Protein AF-A0AAW4N3C2-F1 (afdb_monomer)

Secondary structure (DSSP, 8-state):
-EEEESS-EEEEEEE-S-EEESS--TT--SSEEEE--TT-EEEEEEEEETT--EEETTEEP-GGG--SEEES--BTGGGEEEE-HHHHHTTHHHHHHHHT--SS--EE--TTT-SS-EET-S---EEES-EEEETTS-EEES-EEESSPPSSPPPEEEE--SSPEEE--B---SSS-EE--EEE-TTT--EESSTT--SB-S-SEEE------B-TTSBBTTT-PBPPBP-SEEEEE------S-TTSGGGSEEEEEE-SSSEEEEEEEE-TT--EEEEEESSTT-SS-SEEE--TT-SS-EEEEEE-TT-EEEEEEEETTSPPPSS-EEEEEEETTB-SPPPTT-B--SSSSS-EEE-SHHHHHHHHHHHHTT-TT--EEE-TT-SEEEGGGT-B--BTTTTBPPBPPPPB--SSS-B-SEEEEEEEEEE--EEEESSSEESSEEEE-S-EEEEEEEES-EEEESSSEE-SSEEEESS-EEEEEEE-TT-EEE-SSEEESSEEEESSEEES-EE-SEEEESSEEESSEEEE--TT-EEES-EE-S-EEESSSEEESSEEEEEEEEEEEES-EE-S-EEESSEEESSEEEEEEEEEEEEEE-S-EEESS--S-EESSEEEE--TT-EEEEEEEEETT--EEETTEE--GGG--SEEES--B--TT--HHHHEEEE-HHHHHSSHHHHHHTTS-SSSS---B---SSTT--SS-BS---TT---EEEEEEBTTS-EEEEES-S-TTS-B--GGGEEEEEEEETTTTEEEEEESSTTSTTEEEESSTTS-SEEEE-TTS-EEEEEEEEETT--------EEEEEEEEEEEPPTT--SEEEE--SS-EEGGGEETEEEEEE--SPPP---SS-S-HHHHHTTSPP-SEE-TT--EEEEEPSTTS-SEEEEEEEEEEE-THHHHS------EE--TTS-S--EES----TT--TT-----S---TTEEEE-TTS-EEEE---

Mean predicted aligned error: 18.91 Å

Solvent-accessible surface area (backbone atoms only — not comparable to full-atom values): 49976 Å² total; per-residue (Å²): 112,46,66,72,38,65,60,55,76,48,63,52,43,79,37,70,61,64,40,79,40,86,53,96,55,73,38,57,29,50,41,29,8,32,36,74,34,66,84,12,37,48,43,55,42,39,38,32,38,62,79,40,52,39,26,48,57,87,42,74,47,60,74,89,69,54,32,55,54,25,31,62,54,48,44,58,59,72,37,56,43,73,34,47,68,67,44,32,30,51,29,54,53,18,33,52,46,46,75,39,57,72,79,93,66,43,44,5,31,48,69,94,75,37,68,44,60,33,84,70,41,89,38,49,38,34,42,40,43,44,35,36,34,37,66,86,69,50,78,45,72,86,34,48,55,33,71,64,82,55,97,61,71,34,55,79,46,80,42,71,56,96,60,54,47,78,43,70,63,38,78,43,41,44,58,40,64,12,31,61,57,36,20,27,31,67,72,65,65,51,37,9,71,37,85,85,64,82,42,65,48,94,67,73,72,79,32,68,24,64,21,60,48,69,47,99,81,48,24,18,74,84,79,63,51,62,60,49,76,56,58,58,18,79,33,82,41,73,35,56,29,33,63,45,55,89,78,41,75,45,24,33,47,60,32,33,40,65,31,90,49,68,40,40,39,33,42,31,50,45,52,90,87,42,50,25,34,32,37,33,22,73,43,100,80,50,86,58,66,77,44,67,25,55,38,100,88,46,44,40,12,55,41,73,46,83,45,50,53,74,43,56,35,34,39,28,38,25,33,70,90,23,49,56,52,91,63,79,26,31,41,38,25,24,50,64,84,37,44,58,85,72,61,92,89,50,49,64,68,28,35,88,92,38,31,27,38,34,72,43,39,67,47,49,52,50,50,32,52,47,21,56,66,75,38,24,60,45,11,33,29,41,36,91,94,45,66,62,30,59,22,63,89,65,11,33,73,61,35,82,92,78,71,40,72,63,34,53,48,75,41,28,14,35,95,90,24,38,28,31,18,40,41,35,31,72,71,20,34,41,26,40,42,24,33,68,41,76,60,55,40,39,24,58,22,9,19,32,21,71,22,36,42,31,26,33,32,35,36,44,28,39,37,38,31,64,17,53,20,22,12,54,51,21,0,32,28,65,42,20,42,39,32,41,37,36,38,32,71,68,15,35,32,39,28,34,38,21,14,8,29,39,23,1,28,37,37,28,38,39,32,47,30,38,20,27,21,36,22,36,21,30,38,19,16,7,17,40,26,1,31,36,51,16,54,76,31,37,42,30,44,29,37,14,56,16,43,27,37,20,73,36,48,18,16,8,19,37,28,0,33,34,57,10,79,63,16,36,45,29,50,28,37,14,56,18,40,32,37,13,25,46,17,20,10,22,35,29,0,29,27,45,29,43,31,44,30,22,30,39,21,61,23,36,34,35,22,64,34,90,48,70,20,42,11,52,36,28,0,28,36,74,34,74,84,12,34,42,45,70,29,41,36,28,42,62,80,50,52,44,25,43,48,89,39,74,49,59,74,93,67,57,36,53,54,26,36,63,58,70,40,56,54,93,96,50,53,65,80,76,29,48,40,74,34,48,71,65,44,35,34,46,34,56,52,22,24,44,47,44,71,68,46,76,71,82,90,72,58,45,14,34,35,67,69,53,102,78,40,35,72,42,59,39,67,67,87,54,93,68,15,52,35,29,79,52,66,36,40,37,40,74,72,48,74,38,59,40,35,51,58,88,56,62,81,56,71,43,80,39,68,92,25,42,37,89,61,40,44,77,37,79,88,77,26,31,19,37,23,34,36,72,28,78,91,40,91,59,33,40,40,14,50,29,73,85,46,78,45,53,31,44,79,46,97,85,76,49,35,36,26,67,69,45,83,40,38,37,86,52,79,85,88,38,78,24,46,36,30,26,47,40,32,34,38,41,40,83,52,63,92,87,69,71,57,65,49,80,50,65,45,93,47,66,37,46,45,85,43,28,44,42,48,68,45,43,31,64,53,68,87,55,71,61,79,84,88,71,100,64,98,49,69,69,63,55,61,72,69,47,66,75,48,61,69,42,56,47,68,46,40,24,46,31,32,45,46,65,95,90,72,58,68,40,42,35,38,52,45,64,64,45,77,44,49,44,64,66,74,77,55,65,81,88,74,59,46,44,48,67,74,93,80,82,77,77,76,87,49,70,73,60,82,79,72,91,77,71,67,65,69,69,91,77,82,81,58,92,69,55,76,72,38,76,45,76,44,99,86,68,49,74,45,68,42,66,92,124

Sequence (978 aa):
LIGNAQSCNLNNVLGTGNVTATSDTERAGLLVGHINNSSSTASGILAYNSSAKLTINGTEQTGDAVKAIGYGSLTSAEKIMAFTEEQLKSGLVANQLQKNISGSAKWGQKLNTNDYPLLGSADEVYLDGNVTMTCLGELEGTGTFTNTKPAKEGTFTFKHGDSPKHHKFVAATCTTDGNIEYWECNLCHKSFSNEQMTQMVSSLVVLSATGHEYDENDKCTKCLQEIPFLKLGNNAITIEKVFGDRNEISGYNLYKYTAPEDGTLEVRANSNGKDTYGTLWESRTAEYYLTYNDNINGIDFKITYTVTKGTTYYIGAREYNGNAIEGEVKLNVKLNGIDYELPAGMIGKGTEAEPFVLKTAEHLAWFRDYVNDNHPSTCTKIADDVEEIDMSTVCHKADTEKQVTELSWTPIGNSDNMYQGTFDGNGKTISNLYINATSGDAGFFGYAGNGSIKNITFDNAKVNSTGNNTGILAGYDGYCIIENIKTLEKCSVEGIENVGGIAGSTIGNIINCENHAMVMGASCVGGIVGYYDGSYRSITSCANYGFVTGSAANVGGMVGYFIASPGTIQNCANYGDITGTSNVGNLIGNAQSCNLNNVLGTGNVTATSDTERAGLLVGHINNSSSTASGILAYNSSLKLTINKTEQTDDAVKAIGLGSLNYPDGKNEADVIKAFTAEQLKSGEVAYLLNGSTSEGKLAWYQKLLVTDADAYPVLVAAEGNTVYNGSFRYCDGTTSSYSNSSSDSELIHVASATITSPVFDSANHIYHMGCSNESCPEHKYAADADGTLKATKSTDGKFYVEKLA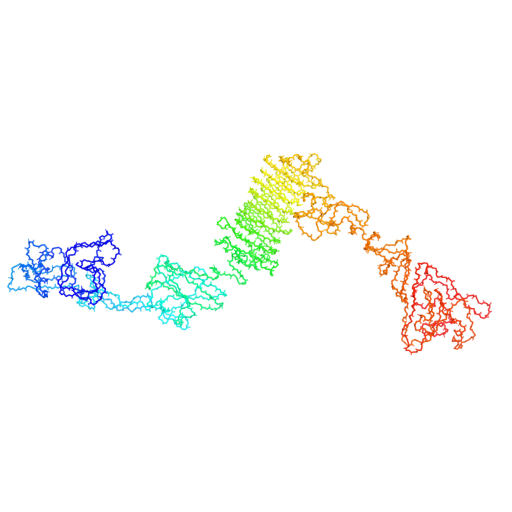LTDASAINTQAKFTVKDLQYSRQLKEGQTGYVTLCLPFDINAADVAGAEKCYPVGDMMIHMPTADANVLKFVLMLDEQSDIQAGTPMIVKLGAEGTAQKLVATAQNVEYNANFFAAPAIKSLTLRDWDGKSGMMPICHDLASAIIGGVYTATTLGTGSYSLREDGTFGIYENV

Radius of gyration: 58.39 Å; Cα contacts (8 Å, |Δi|>4): 2754; chains: 1; bounding box: 116×116×165 Å

Organism: NCBI:txid165179

pLDDT: mean 82.6, std 16.49, range [27.7, 98.88]

Foldseek 3Di:
DEEEDQAEEAELDEFEEAAEAQAPALQDARQGRYYNDQAHAYAQAAEYEPPHWYHYNNRTDDDPSHHNGRYHDHAPPVRYDYAYLVCQQQCVSQQRSQVRDDPDWHWADDHPPDSGIDIPDPQHKFKAAEWEAEPVRDIDTDIGIDSDDDPDTYDYHYHFAPDWDWDDWDAAAQFGFTFHTWTAGPPNRFIAPDPRRPHTDPDRTDGPRAAFDADPQQAGPGPRDHAEEDAQFKDWDWAGFADDDPFALSLFRKHKYAAQAWFKKKKKKDQPPFQKKKFKCQDSPDNGTPDIFSDPPDRMGMDIDTDHHGGMMMMGMHGPVRHTRPDIMIIRIDGNNGRHDQPPPWFFDQDPVTAIEDAELVNLVVQLVVLVVQVQAGGHEYDPPHQEYENVVQADDDDVVVRRHGHADDARAFPVRARAYEYHPVLHEYEDHHHDEEEAFDENHRHHANHEYENYEYELHEHAYAYAAWEHHYREYHEYEAYHYEYDQNHEIEYEHQKEPHISEYLYEHYQYEANYAIEYEHFKEPHIRYYANAVYEHELYEYPHAIEYNDDATEPHTREAEYDEYEYALYEYQHAYEYEEQKEPHTSEYQAYEYALYEGEYAIAHQAQYLQHADHTRYYNDAAHAYDQAAEYEPPHFHHHNNRTDDDPSHHNGSYYDHDYPPPDDPPNHYDYDYLVCQQQCVSLCSSQVNDLDDDGQWWWARADPPGDSGIHRDDDPLTRKDAEFAAELVRDTGRIGSDPDNPDHDYHVVQFFCWWDQDPVLQWTWGGGVHPPDPRIWTAQARRRPQGWDQDPVSAIEGAEDEAEQQDDDQGSHKHWYAKYKYKYFADQPDAFKDKDAALAKFFQVQWFQFPAKFFDAQDEDDDDDDDDVPVVVSVPGDGDRIDGHLTMIMTGGDDHPRDSMTMGMDGGTIDHNVSPVCRPDGWHWYDDDPVPDDIDTQDDDPVPDRGRDDDSPDPDDQQDWDQDPSRDIDTDHDD

Nearest PDB structures (foldseek):
  1nqj-assembly2_B  TM=6.848E-01  e=1.335E-03  Hathewaya histolytica
  3afg-assembly2_B  TM=7.387E-01  e=7.933E-03  Thermococcus kodakarensis
  3afg-assembly1_A  TM=6.945E-01  e=1.003E-02  Thermococcus kodakarensis
  3ziw-assembly2_F  TM=4.835E-01  e=4.715E-02  Clostridium perfringens
  1c28-assembly1_A  TM=4.386E-01  e=4.293E-02  Mus musculus

Structure (mmCIF, N/CA/C/O backbone):
data_AF-A0AAW4N3C2-F1
#
_entry.id   AF-A0AAW4N3C2-F1
#
loop_
_atom_site.group_PDB
_atom_site.id
_atom_site.type_symbol
_atom_site.label_atom_id
_atom_site.label_alt_id
_atom_site.label_comp_id
_atom_site.label_asym_id
_atom_site.label_entity_id
_atom_site.label_seq_id
_atom_site.pdbx_PDB_ins_code
_atom_site.Cartn_x
_atom_site.Cartn_y
_atom_site.Cartn_z
_atom_site.occupancy
_atom_site.B_iso_or_equiv
_atom_site.auth_seq_id
_atom_site.auth_comp_id
_atom_site.auth_asym_id
_atom_site.auth_atom_id
_atom_site.pdbx_PDB_model_num
ATOM 1 N N . LEU A 1 1 ? 28.150 21.526 -71.609 1.00 74.88 1 LEU A N 1
ATOM 2 C CA . LEU A 1 1 ? 27.573 21.341 -72.969 1.00 74.88 1 LEU A CA 1
ATOM 3 C C . LEU A 1 1 ? 26.177 20.715 -72.940 1.00 74.88 1 LEU A C 1
ATOM 5 O O . LEU A 1 1 ? 25.317 21.199 -73.662 1.00 74.88 1 LEU A O 1
ATOM 9 N N . ILE A 1 2 ? 25.928 19.670 -72.141 1.00 82.12 2 ILE A N 1
ATOM 10 C CA . ILE A 1 2 ? 24.613 19.002 -72.040 1.00 82.12 2 ILE A CA 1
ATOM 11 C C . ILE A 1 2 ? 24.193 18.912 -70.565 1.00 82.12 2 ILE A C 1
ATOM 13 O O . ILE A 1 2 ? 25.006 18.528 -69.734 1.00 82.12 2 ILE A O 1
ATOM 17 N N . GLY A 1 3 ? 22.942 19.247 -70.229 1.00 80.06 3 GLY A N 1
ATOM 18 C CA . GLY A 1 3 ? 22.426 19.146 -68.853 1.00 80.06 3 GLY A CA 1
ATOM 19 C C . GLY A 1 3 ? 21.995 17.726 -68.463 1.00 80.06 3 GLY A C 1
ATOM 20 O O . GLY A 1 3 ? 22.483 17.174 -67.484 1.00 80.06 3 GLY A O 1
ATOM 21 N N . ASN A 1 4 ? 21.112 17.110 -69.252 1.00 82.31 4 ASN A N 1
ATOM 22 C CA . ASN A 1 4 ? 20.618 15.746 -69.046 1.00 82.31 4 ASN A CA 1
ATOM 23 C C . ASN A 1 4 ? 20.398 15.066 -70.404 1.00 82.31 4 ASN A C 1
ATOM 25 O O . ASN A 1 4 ? 19.809 15.673 -71.300 1.00 82.31 4 ASN A O 1
ATOM 29 N N . ALA A 1 5 ? 20.847 13.823 -70.552 1.00 77.81 5 ALA A N 1
ATOM 30 C CA . ALA A 1 5 ? 20.635 13.001 -71.734 1.00 77.81 5 ALA A CA 1
ATOM 31 C C . ALA A 1 5 ? 20.247 11.569 -71.346 1.00 77.81 5 ALA A C 1
ATOM 33 O O . ALA A 1 5 ? 20.848 10.947 -70.473 1.00 77.81 5 ALA A O 1
ATOM 34 N N . GLN A 1 6 ? 19.261 11.000 -72.043 1.00 78.19 6 GLN A N 1
ATOM 35 C CA . GLN A 1 6 ? 18.956 9.577 -71.894 1.00 78.19 6 GLN A CA 1
ATOM 36 C C . GLN A 1 6 ? 20.060 8.709 -72.519 1.00 78.19 6 GLN A C 1
ATOM 38 O O . GLN A 1 6 ? 20.472 7.723 -71.923 1.00 78.19 6 GLN A O 1
ATOM 43 N N . SER A 1 7 ? 20.562 9.110 -73.690 1.00 78.81 7 SER A N 1
ATOM 44 C CA . SER A 1 7 ? 21.777 8.591 -74.329 1.00 78.81 7 SER A CA 1
ATOM 45 C C . SER A 1 7 ? 22.442 9.715 -75.129 1.00 78.81 7 SER A C 1
ATOM 47 O O . SER A 1 7 ? 21.744 10.608 -75.618 1.00 78.81 7 SER A O 1
ATOM 49 N N . CYS A 1 8 ? 23.770 9.710 -75.257 1.00 77.62 8 CYS A N 1
ATOM 50 C CA . CYS A 1 8 ? 24.480 10.707 -76.063 1.00 77.62 8 CYS A CA 1
ATOM 51 C C . CYS A 1 8 ? 25.712 10.136 -76.774 1.00 77.62 8 CYS A C 1
ATOM 53 O O . CYS A 1 8 ? 26.400 9.270 -76.241 1.00 77.62 8 CYS A O 1
ATOM 55 N N . ASN A 1 9 ? 26.014 10.672 -77.960 1.00 82.69 9 ASN A N 1
ATOM 56 C CA . ASN A 1 9 ? 27.242 10.385 -78.700 1.00 82.69 9 ASN A CA 1
ATOM 57 C C . ASN A 1 9 ? 28.040 11.681 -78.848 1.00 82.69 9 ASN A C 1
ATOM 59 O O . ASN A 1 9 ? 27.645 12.567 -79.609 1.00 82.69 9 ASN A O 1
ATOM 63 N N . LEU A 1 10 ? 29.125 11.816 -78.088 1.00 83.31 10 LEU A N 1
ATOM 64 C CA . LEU A 1 10 ? 29.976 13.004 -78.117 1.00 83.31 10 LEU A CA 1
ATOM 65 C C . LEU A 1 10 ? 31.163 12.782 -79.036 1.00 83.31 10 LEU A C 1
ATOM 67 O O . LEU A 1 10 ? 31.856 11.772 -78.936 1.00 83.31 10 LEU A O 1
ATOM 71 N N . ASN A 1 11 ? 31.412 13.749 -79.912 1.00 84.06 11 ASN A N 1
ATOM 72 C CA . ASN A 1 11 ? 32.443 13.616 -80.918 1.00 84.06 11 ASN A CA 1
ATOM 73 C C . ASN A 1 11 ? 33.230 14.911 -81.105 1.00 84.06 11 ASN A C 1
ATOM 75 O O . ASN A 1 11 ? 32.662 15.909 -81.544 1.00 84.06 11 ASN A O 1
ATOM 79 N N . ASN A 1 12 ? 34.523 14.870 -80.781 1.00 83.19 12 ASN A N 1
ATOM 80 C CA . ASN A 1 12 ? 35.474 15.956 -81.022 1.00 83.19 12 ASN A CA 1
ATOM 81 C C . ASN A 1 12 ? 35.006 17.335 -80.487 1.00 83.19 12 ASN A C 1
ATOM 83 O O . ASN A 1 12 ? 34.859 18.298 -81.245 1.00 83.19 12 ASN A O 1
ATOM 87 N N . VAL A 1 13 ? 34.702 17.404 -79.184 1.00 86.50 13 VAL A N 1
ATOM 88 C CA . VAL A 1 13 ? 34.060 18.553 -78.509 1.00 86.50 13 VAL A CA 1
ATOM 89 C C . VAL A 1 13 ? 35.042 19.325 -77.627 1.00 86.50 13 VAL A C 1
ATOM 91 O O . VAL A 1 13 ? 35.991 18.749 -77.101 1.00 86.50 13 VAL A O 1
ATOM 94 N N . LEU A 1 14 ? 34.773 20.617 -77.412 1.00 87.56 14 LEU A N 1
ATOM 95 C CA . LEU A 1 14 ? 35.530 21.489 -76.509 1.00 87.56 14 LEU A CA 1
ATOM 96 C C . LEU A 1 14 ? 34.583 22.234 -75.552 1.00 87.56 14 LEU A C 1
ATOM 98 O O . LEU A 1 14 ? 33.640 22.883 -76.004 1.00 87.56 14 LEU A O 1
ATOM 102 N N . GLY A 1 15 ? 34.845 22.172 -74.243 1.00 88.25 15 GLY A N 1
ATOM 103 C CA . GLY A 1 15 ? 34.149 22.955 -73.215 1.00 88.25 15 GLY A CA 1
ATOM 104 C C . GLY A 1 15 ? 35.097 23.850 -72.413 1.00 88.25 15 GLY A C 1
ATOM 105 O O . GLY A 1 15 ? 35.961 23.351 -71.703 1.00 88.25 15 GLY A O 1
ATOM 106 N N . THR A 1 16 ? 34.940 25.172 -72.493 1.00 86.50 16 THR A N 1
ATOM 107 C CA . THR A 1 16 ? 35.855 26.134 -71.838 1.00 86.50 16 THR A CA 1
ATOM 108 C C . THR A 1 16 ? 35.230 26.947 -70.702 1.00 86.50 16 THR A C 1
ATOM 110 O O . THR A 1 16 ? 35.956 27.650 -70.003 1.00 86.50 16 THR A O 1
ATOM 113 N N . GLY A 1 17 ? 33.908 26.877 -70.517 1.00 85.38 17 GLY A N 1
ATOM 114 C CA . GLY A 1 17 ? 33.167 27.711 -69.565 1.00 85.38 17 GLY A CA 1
ATOM 115 C C . GLY A 1 17 ? 32.932 27.069 -68.195 1.00 85.38 17 GLY A C 1
ATOM 116 O O . GLY A 1 17 ? 32.919 25.846 -68.064 1.00 85.38 17 GLY A O 1
ATOM 117 N N . ASN A 1 18 ? 32.682 27.918 -67.194 1.00 88.69 18 ASN A N 1
ATOM 118 C CA . ASN A 1 18 ? 32.283 27.518 -65.841 1.00 88.69 18 ASN A CA 1
ATOM 119 C C . ASN A 1 18 ? 30.848 26.957 -65.821 1.00 88.69 18 ASN A C 1
ATOM 121 O O . ASN A 1 18 ? 30.001 27.377 -66.614 1.00 88.69 18 ASN A O 1
ATOM 125 N N . VAL A 1 19 ? 30.554 26.056 -64.880 1.00 88.00 19 VAL A N 1
ATOM 126 C CA . VAL A 1 19 ? 29.228 25.447 -64.685 1.00 88.00 19 VAL A CA 1
ATOM 127 C C . VAL A 1 19 ? 28.769 25.652 -63.243 1.00 88.00 19 VAL A C 1
ATOM 129 O O . VAL A 1 19 ? 29.492 25.312 -62.312 1.00 88.00 19 VAL A O 1
ATOM 132 N N . THR A 1 20 ? 27.549 26.159 -63.048 1.00 86.75 20 THR A N 1
ATOM 133 C CA . THR A 1 20 ? 26.935 26.335 -61.721 1.00 86.75 20 THR A CA 1
ATOM 134 C C . THR A 1 20 ? 25.623 25.552 -61.632 1.00 86.75 20 THR A C 1
ATOM 136 O O . THR A 1 20 ? 24.720 25.776 -62.436 1.00 86.75 20 THR A O 1
ATOM 139 N N . ALA A 1 21 ? 25.501 24.660 -60.648 1.00 82.94 21 ALA A N 1
ATOM 140 C CA . ALA A 1 21 ? 24.284 23.925 -60.308 1.00 82.94 21 ALA A CA 1
ATOM 141 C C . ALA A 1 21 ? 23.701 24.433 -58.979 1.00 82.94 21 ALA A C 1
ATOM 143 O O . ALA A 1 21 ? 24.424 24.610 -58.001 1.00 82.94 21 ALA A O 1
ATOM 144 N N . THR A 1 22 ? 22.387 24.656 -58.927 1.00 80.06 22 THR A N 1
ATOM 145 C CA . THR A 1 22 ? 21.691 25.276 -57.781 1.00 80.06 22 THR A CA 1
ATOM 146 C C . THR A 1 22 ? 21.060 24.273 -56.806 1.00 80.06 22 THR A C 1
ATOM 148 O O . THR A 1 22 ? 20.316 24.683 -55.925 1.00 80.06 22 THR A O 1
ATOM 151 N N . SER A 1 23 ? 21.301 22.969 -56.968 1.00 71.44 23 SER A N 1
ATOM 152 C CA . SER A 1 23 ? 20.765 21.908 -56.097 1.00 71.44 23 SER A CA 1
ATOM 153 C C . SER A 1 23 ? 21.796 20.800 -55.898 1.00 71.44 23 SER A C 1
ATOM 155 O O . SER A 1 23 ? 22.658 20.611 -56.762 1.00 71.44 23 SER A O 1
ATOM 157 N N . ASP A 1 24 ? 21.697 20.091 -54.774 1.00 62.66 24 ASP A N 1
ATOM 158 C CA . ASP A 1 24 ? 22.685 19.122 -54.294 1.00 62.66 24 ASP A CA 1
ATOM 159 C C . ASP A 1 24 ? 22.583 17.788 -55.049 1.00 62.66 24 ASP A C 1
ATOM 161 O O . ASP A 1 24 ? 22.022 16.802 -54.578 1.00 62.66 24 ASP A O 1
ATOM 165 N N . THR A 1 25 ? 23.038 17.779 -56.301 1.00 62.56 25 THR A N 1
ATOM 166 C CA . THR A 1 25 ? 23.010 16.573 -57.130 1.00 62.56 25 THR A CA 1
ATOM 167 C C . THR A 1 25 ? 24.411 16.230 -57.601 1.00 62.56 25 THR A C 1
ATOM 169 O O . THR A 1 25 ? 25.099 17.061 -58.192 1.00 62.56 25 THR A O 1
ATOM 172 N N . GLU A 1 26 ? 24.782 14.955 -57.472 1.00 63.84 26 GLU A N 1
ATOM 173 C CA . GLU A 1 26 ? 25.969 14.345 -58.097 1.00 63.84 26 GLU A CA 1
ATOM 174 C C . GLU A 1 26 ? 25.946 14.406 -59.641 1.00 63.84 26 GLU A C 1
ATOM 176 O O . GLU A 1 26 ? 26.788 13.826 -60.314 1.00 63.84 26 GLU A O 1
ATOM 181 N N . ARG A 1 27 ? 24.962 15.097 -60.225 1.00 75.31 27 ARG A N 1
ATOM 182 C CA . ARG A 1 27 ? 24.611 15.122 -61.644 1.00 75.31 27 ARG A CA 1
ATOM 183 C C . ARG A 1 27 ? 25.158 16.347 -62.381 1.00 75.31 27 ARG A C 1
ATOM 185 O O . ARG A 1 27 ? 24.713 16.624 -63.489 1.00 75.31 27 ARG A O 1
ATOM 192 N N . ALA A 1 28 ? 26.070 17.116 -61.789 1.00 81.62 28 ALA A N 1
ATOM 193 C CA . ALA A 1 28 ? 26.671 18.292 -62.422 1.00 81.62 28 ALA A CA 1
ATOM 194 C C . ALA A 1 28 ? 28.065 17.972 -62.988 1.00 81.62 28 ALA A C 1
ATOM 196 O O . ALA A 1 28 ? 28.879 17.351 -62.311 1.00 81.62 28 ALA A O 1
ATOM 197 N N . GLY A 1 29 ? 28.359 18.420 -64.214 1.00 85.44 29 GLY A N 1
ATOM 198 C CA . GLY A 1 29 ? 29.667 18.221 -64.848 1.00 85.44 29 GLY A CA 1
ATOM 199 C C . GLY A 1 29 ? 29.990 19.267 -65.918 1.00 85.44 29 GLY A C 1
ATOM 200 O O . GLY A 1 29 ? 29.093 19.911 -66.466 1.00 85.44 29 GLY A O 1
ATOM 201 N N . LEU A 1 30 ? 31.284 19.451 -66.207 1.00 85.44 30 LEU A N 1
ATOM 202 C CA . LEU A 1 30 ? 31.798 20.504 -67.100 1.00 85.44 30 LEU A CA 1
ATOM 203 C C . LEU A 1 30 ? 31.408 20.295 -68.577 1.00 85.44 30 LEU A C 1
ATOM 205 O O . LEU A 1 30 ? 31.076 21.246 -69.292 1.00 85.44 30 LEU A O 1
ATOM 209 N N . LEU A 1 31 ? 31.396 19.047 -69.050 1.00 85.69 31 LEU A N 1
ATOM 210 C CA . LEU A 1 31 ? 30.941 18.688 -70.394 1.00 85.69 31 LEU A CA 1
ATOM 211 C C . LEU A 1 31 ? 29.475 18.240 -70.369 1.00 85.69 31 LEU A C 1
ATOM 213 O O . LEU A 1 31 ? 28.655 18.805 -71.105 1.00 85.69 31 LEU A O 1
ATOM 217 N N . VAL A 1 32 ? 29.125 17.285 -69.503 1.00 85.75 32 VAL A N 1
ATOM 218 C CA . VAL A 1 32 ? 27.766 16.729 -69.378 1.00 85.75 32 VAL A CA 1
ATOM 219 C C . VAL A 1 32 ? 27.347 16.627 -67.914 1.00 85.75 32 VAL A C 1
ATOM 221 O O . VAL A 1 32 ? 28.137 16.209 -67.076 1.00 85.75 32 VAL A O 1
ATOM 224 N N . GLY A 1 33 ? 26.095 16.966 -67.609 1.00 84.00 33 GLY A N 1
ATOM 225 C CA . GLY A 1 33 ? 25.512 16.754 -66.286 1.00 84.00 33 GLY A CA 1
ATOM 226 C C . GLY A 1 33 ? 25.154 15.287 -66.026 1.00 84.00 33 GLY A C 1
ATOM 227 O O . GLY A 1 33 ? 25.848 14.601 -65.281 1.00 84.00 33 GLY A O 1
ATOM 228 N N . HIS A 1 34 ? 24.083 14.792 -66.651 1.00 82.75 34 HIS A N 1
ATOM 229 C CA . HIS A 1 34 ? 23.527 13.461 -66.381 1.00 82.75 34 HIS A CA 1
ATOM 230 C C . HIS A 1 34 ? 23.339 12.615 -67.649 1.00 82.75 34 HIS A C 1
ATOM 232 O O . HIS A 1 34 ? 22.788 13.108 -68.635 1.00 82.75 34 HIS A O 1
ATOM 238 N N . ILE A 1 35 ? 23.751 11.344 -67.602 1.00 79.88 35 ILE A N 1
ATOM 239 C CA . ILE A 1 35 ? 23.558 10.329 -68.647 1.00 79.88 35 ILE A CA 1
ATOM 240 C C . ILE A 1 35 ? 22.904 9.084 -68.027 1.00 79.88 35 ILE A C 1
ATOM 242 O O . ILE A 1 35 ? 23.483 8.470 -67.136 1.00 79.88 35 ILE A O 1
ATOM 246 N N . ASN A 1 36 ? 21.724 8.683 -68.514 1.00 73.00 36 ASN A N 1
ATOM 247 C CA . ASN A 1 36 ? 21.018 7.496 -67.995 1.00 73.00 36 ASN A CA 1
ATOM 248 C C . ASN A 1 36 ? 21.525 6.166 -68.572 1.00 73.00 36 ASN A C 1
ATOM 250 O O . ASN A 1 36 ? 21.589 5.170 -67.859 1.00 73.00 36 ASN A O 1
ATOM 254 N N . ASN A 1 37 ? 21.821 6.116 -69.873 1.00 72.00 37 ASN A N 1
ATOM 255 C CA . ASN A 1 37 ? 22.198 4.880 -70.554 1.00 72.00 37 ASN A CA 1
ATOM 256 C C . ASN A 1 37 ? 23.724 4.753 -70.673 1.00 72.00 37 ASN A C 1
ATOM 258 O O . ASN A 1 37 ? 24.373 5.585 -71.318 1.00 72.00 37 ASN A O 1
ATOM 262 N N . SER A 1 38 ? 24.270 3.671 -70.114 1.00 64.50 38 SER A N 1
ATOM 263 C CA . SER A 1 38 ? 25.695 3.319 -70.150 1.00 64.50 38 SER A CA 1
ATOM 264 C C . SER A 1 38 ? 26.225 2.993 -71.553 1.00 64.50 38 SER A C 1
ATOM 266 O O . SER A 1 38 ? 27.436 2.942 -71.747 1.00 64.50 38 SER A O 1
ATOM 268 N N . SER A 1 39 ? 25.352 2.828 -72.556 1.00 70.81 39 SER A N 1
ATOM 269 C CA . SER A 1 39 ? 25.741 2.622 -73.959 1.00 70.81 39 SER A CA 1
ATOM 270 C C . SER A 1 39 ? 26.078 3.916 -74.719 1.00 70.81 39 SER A C 1
ATOM 272 O O . SER A 1 39 ? 26.222 3.889 -75.941 1.00 70.81 39 SER A O 1
ATOM 274 N N . SER A 1 40 ? 26.118 5.064 -74.040 1.00 76.94 40 SER A N 1
ATOM 275 C CA . SER A 1 40 ? 26.477 6.360 -74.631 1.00 76.94 40 SER A CA 1
ATOM 276 C C . SER A 1 40 ? 27.952 6.370 -75.044 1.00 76.94 40 SER A C 1
ATOM 278 O O . SER A 1 40 ? 28.787 5.838 -74.318 1.00 76.94 40 SER A O 1
ATOM 280 N N . THR A 1 41 ? 28.303 6.959 -76.193 1.00 76.94 41 THR A N 1
ATOM 281 C CA . THR A 1 41 ? 29.649 6.795 -76.778 1.00 76.94 41 THR A CA 1
ATOM 282 C C . THR A 1 41 ? 30.432 8.101 -76.916 1.00 76.94 41 THR A C 1
ATOM 284 O O . THR A 1 41 ? 29.863 9.176 -77.116 1.00 76.94 41 THR A O 1
ATOM 287 N N . ALA A 1 42 ? 31.761 8.012 -76.817 1.00 76.69 42 ALA A N 1
ATOM 288 C CA . ALA A 1 42 ? 32.684 9.099 -77.121 1.00 76.69 42 ALA A CA 1
ATOM 289 C C . ALA A 1 42 ? 33.606 8.738 -78.300 1.00 76.69 42 ALA A C 1
ATOM 291 O O . ALA A 1 42 ? 34.217 7.662 -78.338 1.00 76.69 42 ALA A O 1
ATOM 292 N N . SER A 1 43 ? 33.770 9.654 -79.254 1.00 75.44 43 SER A N 1
ATOM 293 C CA . SER A 1 43 ? 34.727 9.544 -80.363 1.00 75.44 43 SER A CA 1
ATOM 294 C C . SER A 1 43 ? 35.530 10.837 -80.564 1.00 75.44 43 SER A C 1
ATOM 296 O O . SER A 1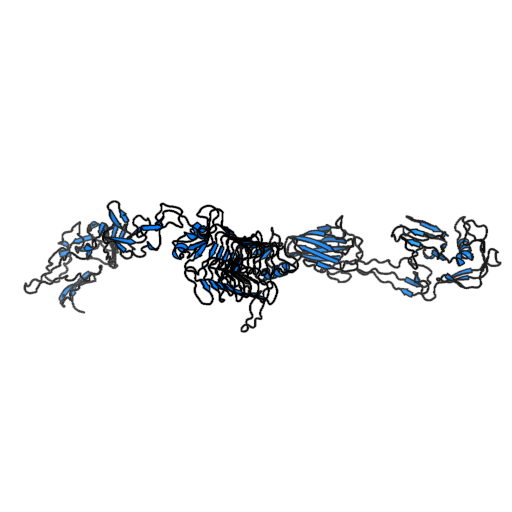 43 ? 35.130 11.910 -80.119 1.00 75.44 43 SER A O 1
ATOM 298 N N . GLY A 1 44 ? 36.704 10.743 -81.195 1.00 79.06 44 GLY A N 1
ATOM 299 C CA . GLY A 1 44 ? 37.633 11.878 -81.289 1.00 79.06 44 GLY A CA 1
ATOM 300 C C . GLY A 1 44 ? 38.152 12.321 -79.915 1.00 79.06 44 GLY A C 1
ATOM 301 O O . GLY A 1 44 ? 38.390 11.476 -79.054 1.00 79.06 44 GLY A O 1
ATOM 302 N N . ILE A 1 45 ? 38.325 13.631 -79.713 1.00 82.38 45 ILE A N 1
ATOM 303 C CA . ILE A 1 45 ? 38.815 14.213 -78.452 1.00 82.38 45 ILE A CA 1
ATOM 304 C C . ILE A 1 45 ? 37.711 15.001 -77.743 1.00 82.38 45 ILE A C 1
ATOM 306 O O . ILE A 1 45 ? 37.058 15.850 -78.340 1.00 82.38 45 ILE A O 1
ATOM 310 N N . LEU A 1 46 ? 37.513 14.751 -76.452 1.00 86.88 46 LEU A N 1
ATOM 311 C CA . LEU A 1 46 ? 36.588 15.504 -75.606 1.00 86.88 46 LEU A CA 1
ATOM 312 C C . LEU A 1 46 ? 37.422 16.415 -74.695 1.00 86.88 46 LEU A C 1
ATOM 314 O O . LEU A 1 46 ? 37.844 16.011 -73.615 1.00 86.88 46 LEU A O 1
ATOM 318 N N . ALA A 1 47 ? 37.703 17.631 -75.154 1.00 86.31 47 ALA A N 1
ATOM 319 C CA . ALA A 1 47 ? 38.563 18.582 -74.460 1.00 86.31 47 ALA A CA 1
ATOM 320 C C . ALA A 1 47 ? 37.768 19.473 -73.493 1.00 86.31 47 ALA A C 1
ATOM 322 O O . ALA A 1 47 ? 36.690 19.965 -73.836 1.00 86.31 47 ALA A O 1
ATOM 323 N N . TYR A 1 48 ? 38.316 19.757 -72.311 1.00 88.50 48 TYR A N 1
ATOM 324 C CA . TYR A 1 48 ? 37.798 20.815 -71.442 1.00 88.50 48 TYR A CA 1
ATOM 325 C C . TYR A 1 48 ? 38.903 21.656 -70.801 1.00 88.50 48 TYR A C 1
ATOM 327 O O . TYR A 1 48 ? 40.027 21.188 -70.628 1.00 88.50 48 TYR A O 1
ATOM 335 N N . ASN A 1 49 ? 38.581 22.907 -70.464 1.00 87.12 49 ASN A N 1
ATOM 336 C CA . ASN A 1 49 ? 39.487 23.795 -69.737 1.00 87.12 49 ASN A CA 1
ATOM 337 C C . ASN A 1 49 ? 39.622 23.318 -68.285 1.00 87.12 49 ASN A C 1
ATOM 339 O O . ASN A 1 49 ? 38.637 23.319 -67.546 1.00 87.12 49 ASN A O 1
ATOM 343 N N . SER A 1 50 ? 40.832 22.941 -67.869 1.00 83.25 50 SER A N 1
ATOM 344 C CA . SER A 1 50 ? 41.108 22.495 -66.499 1.00 83.25 50 SER A CA 1
ATOM 345 C C . SER A 1 50 ? 40.906 23.598 -65.456 1.00 83.25 50 SER A C 1
ATOM 347 O O . SER A 1 50 ? 40.690 23.290 -64.291 1.00 83.25 50 SER A O 1
ATOM 349 N N . SER A 1 51 ? 40.954 24.870 -65.864 1.00 83.50 51 SER A N 1
ATOM 350 C CA . SER A 1 51 ? 40.709 26.031 -64.999 1.00 83.50 51 SER A CA 1
ATOM 351 C C . SER A 1 51 ? 39.225 26.411 -64.892 1.00 83.50 51 SER A C 1
ATOM 353 O O . SER A 1 51 ? 38.884 27.359 -64.184 1.00 83.50 51 SER A O 1
ATOM 355 N N . ALA A 1 52 ? 38.325 25.711 -65.598 1.00 86.12 52 ALA A N 1
ATOM 356 C CA . ALA A 1 52 ? 36.893 25.980 -65.515 1.00 86.12 52 ALA A CA 1
ATOM 357 C C . ALA A 1 52 ? 36.332 25.576 -64.143 1.00 86.12 52 ALA A C 1
ATOM 359 O O . ALA A 1 52 ? 36.532 24.459 -63.667 1.00 86.12 52 ALA A O 1
ATOM 360 N N . LYS A 1 53 ? 35.577 26.485 -63.525 1.00 87.31 53 LYS A N 1
ATOM 361 C CA . LYS A 1 53 ? 34.970 26.289 -62.206 1.00 87.31 53 LYS A CA 1
ATOM 362 C C . LYS A 1 53 ? 33.671 25.499 -62.312 1.00 87.31 53 LYS A C 1
ATOM 364 O O . LYS A 1 53 ? 32.779 25.875 -63.076 1.00 87.31 53 LYS A O 1
ATOM 369 N N . LEU A 1 54 ? 33.542 24.454 -61.497 1.00 85.94 54 LEU A N 1
ATOM 370 C CA . LEU A 1 54 ? 32.282 23.760 -61.241 1.00 85.94 54 LEU A CA 1
ATOM 371 C C . LEU A 1 54 ? 31.773 24.174 -59.857 1.00 85.94 54 LEU A C 1
ATOM 373 O O . LEU A 1 54 ? 32.429 23.904 -58.861 1.00 85.94 54 LEU A O 1
ATOM 377 N N . THR A 1 55 ? 30.620 24.828 -59.773 1.00 85.81 55 THR A N 1
ATOM 378 C CA . THR A 1 55 ? 30.013 25.259 -58.503 1.00 85.81 55 THR A CA 1
ATOM 379 C C . THR A 1 55 ? 28.711 24.499 -58.279 1.00 85.81 55 THR A C 1
ATOM 381 O O . THR A 1 55 ? 27.809 24.590 -59.105 1.00 85.81 55 THR A O 1
ATOM 384 N N . ILE A 1 56 ? 28.580 23.771 -57.171 1.00 82.81 56 ILE A N 1
ATOM 385 C CA . ILE A 1 56 ? 27.364 23.028 -56.804 1.00 82.81 56 ILE A CA 1
ATOM 386 C C . ILE A 1 56 ? 26.836 23.605 -55.496 1.00 82.81 56 ILE A C 1
ATOM 388 O O . ILE A 1 56 ? 27.579 23.719 -54.527 1.00 82.81 56 ILE A O 1
ATOM 392 N N . ASN A 1 57 ? 25.569 24.016 -55.496 1.00 82.75 57 ASN A N 1
ATOM 393 C CA . ASN A 1 57 ? 24.876 24.587 -54.341 1.00 82.75 57 ASN A CA 1
ATOM 394 C C . ASN A 1 57 ? 25.650 25.738 -53.658 1.00 82.75 57 ASN A C 1
ATOM 396 O O . ASN A 1 57 ? 25.719 25.840 -52.439 1.00 82.75 57 ASN A O 1
ATOM 400 N N . GLY A 1 58 ? 26.282 26.597 -54.466 1.00 79.56 58 GLY A N 1
ATOM 401 C CA . GLY A 1 58 ? 27.092 27.722 -53.982 1.00 79.56 58 GLY A CA 1
ATOM 402 C C . GLY A 1 58 ? 28.543 27.380 -53.616 1.00 79.56 58 GLY A C 1
ATOM 403 O O . GLY A 1 58 ? 29.327 28.301 -53.398 1.00 79.56 58 GLY A O 1
ATOM 404 N N . THR A 1 59 ? 28.936 26.103 -53.627 1.00 80.38 59 THR A N 1
ATOM 405 C CA . THR A 1 59 ? 30.297 25.650 -53.301 1.00 80.38 59 THR A CA 1
ATOM 406 C C . THR A 1 59 ? 31.086 25.284 -54.555 1.00 80.38 59 THR A C 1
ATOM 408 O O . THR A 1 59 ? 30.681 24.425 -55.343 1.00 80.38 59 THR A O 1
ATOM 411 N N . GLU A 1 60 ? 32.235 25.931 -54.750 1.00 85.50 60 GLU A N 1
ATOM 412 C CA . GLU A 1 60 ? 33.188 25.601 -55.815 1.00 85.50 60 GLU A CA 1
ATOM 413 C C . GLU A 1 60 ? 33.855 24.247 -55.534 1.00 85.50 60 GLU A C 1
ATOM 415 O O . GLU A 1 60 ? 34.460 24.040 -54.484 1.00 85.50 60 GLU A O 1
ATOM 420 N N . GLN A 1 61 ? 33.705 23.316 -56.471 1.00 80.00 61 GLN A N 1
ATOM 421 C CA . GLN A 1 61 ? 34.282 21.980 -56.416 1.00 80.00 61 GLN A CA 1
ATOM 422 C C . GLN A 1 61 ? 35.764 22.050 -56.795 1.00 80.00 61 GLN A C 1
ATOM 424 O O . GLN A 1 61 ? 36.143 22.796 -57.698 1.00 80.00 61 GLN A O 1
ATOM 429 N N . THR A 1 62 ? 36.605 21.264 -56.123 1.00 74.56 62 THR A N 1
ATOM 430 C CA . THR A 1 62 ? 38.054 21.204 -56.373 1.00 74.56 62 THR A CA 1
ATOM 431 C C . THR A 1 62 ? 38.541 19.752 -56.401 1.00 74.56 62 THR A C 1
ATOM 433 O O . THR A 1 62 ? 37.852 18.852 -55.919 1.00 74.56 62 THR A O 1
ATOM 436 N N . GLY A 1 63 ? 39.710 19.507 -57.001 1.00 66.50 63 GLY A N 1
ATOM 437 C CA . GLY A 1 63 ? 40.292 18.162 -57.104 1.00 66.50 63 GLY A CA 1
ATOM 438 C C . GLY A 1 63 ? 39.387 17.169 -57.844 1.00 66.50 63 GLY A C 1
ATOM 439 O O . GLY A 1 63 ? 38.768 17.520 -58.850 1.00 66.50 63 GLY A O 1
ATOM 440 N N . ASP A 1 64 ? 39.278 15.947 -57.317 1.00 59.38 64 ASP A N 1
ATOM 441 C CA . ASP A 1 64 ? 38.509 14.841 -57.916 1.00 59.38 64 ASP A CA 1
ATOM 442 C C . ASP A 1 64 ? 36.990 15.099 -57.983 1.00 59.38 64 ASP A C 1
ATOM 444 O O . ASP A 1 64 ? 36.269 14.423 -58.721 1.00 59.38 64 ASP A O 1
ATOM 448 N N . ALA A 1 65 ? 36.486 16.103 -57.253 1.00 56.72 65 ALA A N 1
ATOM 449 C CA . ALA A 1 65 ? 35.084 16.515 -57.307 1.00 56.72 65 ALA A CA 1
ATOM 450 C C . ALA A 1 65 ? 34.736 17.292 -58.594 1.00 56.72 65 ALA A C 1
ATOM 452 O O . ALA A 1 65 ? 33.561 17.417 -58.950 1.00 56.72 65 ALA A O 1
ATOM 453 N N . VAL A 1 66 ? 35.736 17.801 -59.326 1.00 67.94 66 VAL A N 1
ATOM 454 C CA . VAL A 1 66 ? 35.531 18.470 -60.618 1.00 67.94 66 VAL A CA 1
ATOM 455 C C . VAL A 1 66 ? 35.380 17.422 -61.716 1.00 67.94 66 VAL A C 1
ATOM 457 O O . VAL A 1 66 ? 36.353 16.934 -62.290 1.00 67.94 66 VAL A O 1
ATOM 460 N N . LYS A 1 67 ? 34.133 17.082 -62.042 1.00 78.44 67 LYS A N 1
ATOM 461 C CA . LYS A 1 67 ? 33.837 16.062 -63.051 1.00 78.44 67 LYS A CA 1
ATOM 462 C C . LYS A 1 67 ? 33.577 16.669 -64.428 1.00 78.44 67 LYS A C 1
ATOM 464 O O . LYS A 1 67 ? 32.807 17.617 -64.584 1.00 78.44 67 LYS A O 1
ATOM 469 N N . ALA A 1 68 ? 34.148 16.061 -65.468 1.00 78.25 68 ALA A N 1
ATOM 470 C CA . ALA A 1 68 ? 33.751 16.350 -66.847 1.00 78.25 68 ALA A CA 1
ATOM 471 C C . ALA A 1 68 ? 32.328 15.835 -67.147 1.00 78.25 68 ALA A C 1
ATOM 473 O O . ALA A 1 68 ? 31.583 16.483 -67.883 1.00 78.25 68 ALA A O 1
ATOM 474 N N . ILE A 1 69 ? 31.945 14.706 -66.541 1.00 81.62 69 ILE A N 1
ATOM 475 C CA . ILE A 1 69 ? 30.613 14.092 -66.609 1.00 81.62 69 ILE A CA 1
ATOM 476 C C . ILE A 1 69 ? 30.096 13.942 -65.176 1.00 81.62 69 ILE A C 1
ATOM 478 O O . ILE A 1 69 ? 30.755 13.279 -64.383 1.00 81.62 69 ILE A O 1
ATOM 482 N N . GLY A 1 70 ? 28.960 14.548 -64.829 1.00 79.75 70 GLY A N 1
ATOM 483 C CA . GLY A 1 70 ? 28.445 14.514 -63.455 1.00 79.75 70 GLY A CA 1
ATOM 484 C C . GLY A 1 70 ? 28.057 13.106 -63.000 1.00 79.75 70 GLY A C 1
ATOM 485 O O . GLY A 1 70 ? 28.706 12.526 -62.128 1.00 79.75 70 GLY A O 1
ATOM 486 N N . TYR A 1 71 ? 27.027 12.545 -63.637 1.00 75.31 71 TYR A N 1
ATOM 487 C CA . TYR A 1 71 ? 26.503 11.209 -63.349 1.00 75.31 71 TYR A CA 1
ATOM 488 C C . TYR A 1 71 ? 26.233 10.429 -64.640 1.00 75.31 71 TYR A C 1
ATOM 490 O O . TYR A 1 71 ? 25.702 10.980 -65.607 1.00 75.31 71 TYR A O 1
ATOM 498 N N . GLY A 1 72 ? 26.576 9.141 -64.640 1.00 71.94 72 GLY A N 1
ATOM 499 C CA . GLY A 1 72 ? 26.575 8.274 -65.820 1.00 71.94 72 GLY A CA 1
ATOM 500 C C . GLY A 1 72 ? 27.967 8.111 -66.438 1.00 71.94 72 GLY A C 1
ATOM 501 O O . GLY A 1 72 ? 28.958 8.626 -65.923 1.00 71.94 72 GLY A O 1
ATOM 502 N N . SER A 1 73 ? 28.057 7.370 -67.542 1.00 66.75 73 SER A N 1
ATOM 503 C CA . SER A 1 73 ? 29.328 7.052 -68.201 1.00 66.75 73 SER A CA 1
ATOM 504 C C . SER A 1 73 ? 29.233 7.133 -69.726 1.00 66.75 73 SER A C 1
ATOM 506 O O . SER A 1 73 ? 28.149 7.096 -70.311 1.00 66.75 73 SER A O 1
ATOM 508 N N . LEU A 1 74 ? 30.395 7.266 -70.368 1.00 69.44 74 LEU A N 1
ATOM 509 C CA . LEU A 1 74 ? 30.572 7.131 -71.811 1.00 69.44 74 LEU A CA 1
ATOM 510 C C . LEU A 1 74 ? 31.506 5.951 -72.070 1.00 69.44 74 LEU A C 1
ATOM 512 O O . LEU A 1 74 ? 32.542 5.828 -71.415 1.00 69.44 74 LEU A O 1
ATOM 516 N N . THR A 1 75 ? 31.193 5.122 -73.062 1.00 64.19 75 THR A N 1
ATOM 517 C CA . THR A 1 75 ? 32.170 4.177 -73.602 1.00 64.19 75 THR A CA 1
ATOM 518 C C . THR A 1 75 ? 33.307 4.990 -74.221 1.00 64.19 75 THR A C 1
ATOM 520 O O . THR A 1 75 ? 33.043 5.887 -75.030 1.00 64.19 75 THR A O 1
ATOM 523 N N . SER A 1 76 ? 34.549 4.675 -73.862 1.00 66.50 76 SER A N 1
ATOM 524 C CA . SER A 1 76 ? 35.759 5.438 -74.198 1.00 66.50 76 SER A CA 1
ATOM 525 C C . SER A 1 76 ? 36.003 6.740 -73.411 1.00 66.50 76 SER A C 1
ATOM 527 O O . SER A 1 76 ? 36.373 7.768 -73.988 1.00 66.50 76 SER A O 1
ATOM 529 N N . ALA A 1 77 ? 35.812 6.722 -72.088 1.00 60.62 77 ALA A N 1
ATOM 530 C CA . ALA A 1 77 ? 36.093 7.866 -71.212 1.00 60.62 77 ALA A CA 1
ATOM 531 C C . ALA A 1 77 ? 37.561 8.352 -71.267 1.00 60.62 77 ALA A C 1
ATOM 533 O O . ALA A 1 77 ? 37.825 9.519 -70.980 1.00 60.62 77 ALA A O 1
ATOM 534 N N . GLU A 1 78 ? 38.505 7.514 -71.714 1.00 62.38 78 GLU A N 1
ATOM 535 C CA . GLU A 1 78 ? 39.904 7.890 -71.967 1.00 62.38 78 GLU A CA 1
ATOM 536 C C . GLU A 1 78 ? 40.066 9.044 -72.967 1.00 62.38 78 GLU A C 1
ATOM 538 O O . GLU A 1 78 ? 41.095 9.713 -72.976 1.00 62.38 78 GLU A O 1
ATOM 543 N N . LYS A 1 79 ? 39.047 9.313 -73.792 1.00 72.88 79 LYS A N 1
ATOM 544 C CA . LYS A 1 79 ? 39.049 10.410 -74.771 1.00 72.88 79 LYS A CA 1
ATOM 545 C C . LYS A 1 79 ? 38.785 11.781 -74.147 1.00 72.88 79 LYS A C 1
ATOM 547 O O . LYS A 1 79 ? 38.886 12.791 -74.846 1.00 72.88 79 LYS A O 1
ATOM 552 N N . ILE A 1 80 ? 38.428 11.827 -72.861 1.00 80.00 80 ILE A N 1
ATOM 553 C CA . ILE A 1 80 ? 38.207 13.063 -72.114 1.00 80.00 80 ILE A CA 1
ATOM 554 C C . ILE A 1 80 ? 39.550 13.589 -71.603 1.00 80.00 80 ILE A C 1
ATOM 556 O O . ILE A 1 80 ? 40.206 12.960 -70.770 1.00 80.00 80 ILE A O 1
ATOM 560 N N . MET A 1 81 ? 39.944 14.766 -72.083 1.00 80.56 81 MET A N 1
ATOM 561 C CA . MET A 1 81 ? 41.221 15.394 -71.753 1.00 80.56 81 MET A CA 1
ATOM 562 C C . MET A 1 81 ? 41.015 16.805 -71.208 1.00 80.56 81 MET A C 1
ATOM 564 O O . MET A 1 81 ? 40.298 17.619 -71.791 1.00 80.56 81 MET A O 1
ATOM 568 N N . ALA A 1 82 ? 41.662 17.081 -70.079 1.00 82.62 82 ALA A N 1
ATOM 569 C CA . ALA A 1 82 ? 41.738 18.413 -69.501 1.00 82.62 82 ALA A CA 1
ATOM 570 C C . ALA A 1 82 ? 42.957 19.136 -70.080 1.00 82.62 82 ALA A C 1
ATOM 572 O O . ALA A 1 82 ? 44.022 18.530 -70.195 1.00 82.62 82 ALA A O 1
ATOM 573 N N . PHE A 1 83 ? 42.808 20.414 -70.415 1.00 85.25 83 PHE A N 1
ATOM 574 C CA . PHE A 1 83 ? 43.896 21.249 -70.917 1.00 85.25 83 PHE A CA 1
ATOM 575 C C . PHE A 1 83 ? 43.969 22.559 -70.143 1.00 85.25 83 PHE A C 1
ATOM 577 O O . PHE A 1 83 ? 42.929 23.162 -69.862 1.00 85.25 83 PHE A O 1
ATOM 584 N N . THR A 1 84 ? 45.189 23.008 -69.838 1.00 85.81 84 THR A N 1
ATOM 585 C CA . THR A 1 84 ? 45.406 24.314 -69.203 1.00 85.81 84 THR A CA 1
ATOM 586 C C . THR A 1 84 ? 45.097 25.452 -70.169 1.00 85.81 84 THR A C 1
ATOM 588 O O . THR A 1 84 ? 45.052 25.271 -71.392 1.00 85.81 84 THR A O 1
ATOM 591 N N . GLU A 1 85 ? 44.925 26.660 -69.637 1.00 84.81 85 GLU A N 1
ATOM 592 C CA . GLU A 1 85 ? 44.747 27.848 -70.471 1.00 84.81 85 GLU A CA 1
ATOM 593 C C . GLU A 1 85 ? 45.945 28.087 -71.400 1.00 84.81 85 GLU A C 1
ATOM 595 O O . GLU A 1 85 ? 45.742 28.455 -72.557 1.00 84.81 85 GLU A O 1
ATOM 600 N N . GLU A 1 86 ? 47.187 27.827 -70.966 1.00 86.06 86 GLU A N 1
ATOM 601 C CA . GLU A 1 86 ? 48.344 27.940 -71.864 1.00 86.06 86 GLU A CA 1
ATOM 602 C C . GLU A 1 86 ? 48.313 26.893 -72.983 1.00 86.06 86 GLU A C 1
ATOM 604 O O . GLU A 1 86 ? 48.654 27.202 -74.125 1.00 86.06 86 GLU A O 1
ATOM 609 N N . GLN A 1 87 ? 47.872 25.666 -72.696 1.00 87.56 87 GLN A N 1
ATOM 610 C CA . GLN A 1 87 ? 47.750 24.608 -73.704 1.00 87.56 87 GLN A CA 1
ATOM 611 C C . GLN A 1 87 ? 46.630 24.887 -74.712 1.00 87.56 87 GLN A C 1
ATOM 613 O O . GLN A 1 87 ? 46.769 24.572 -75.896 1.00 87.56 87 GLN A O 1
ATOM 618 N N . LEU A 1 88 ? 45.535 25.506 -74.264 1.00 88.12 88 LEU A N 1
ATOM 619 C CA . LEU A 1 88 ? 44.465 25.980 -75.140 1.00 88.12 88 LEU A CA 1
ATOM 620 C C . LEU A 1 88 ? 44.950 27.121 -76.046 1.00 88.12 88 LEU A C 1
ATOM 622 O O . LEU A 1 88 ? 44.585 27.148 -77.219 1.00 88.12 88 LEU A O 1
ATOM 626 N N . LYS A 1 89 ? 45.822 28.009 -75.548 1.00 88.62 89 LYS A N 1
ATOM 627 C CA . LYS A 1 89 ? 46.430 29.120 -76.308 1.00 88.62 89 LYS A CA 1
ATOM 628 C C . LYS A 1 89 ? 47.522 28.682 -77.281 1.00 88.62 89 LYS A C 1
ATOM 630 O O . LYS A 1 89 ? 47.723 29.324 -78.310 1.00 88.62 89 LYS A O 1
ATOM 635 N N . SER A 1 90 ? 48.240 27.608 -76.959 1.00 87.75 90 SER A N 1
ATOM 636 C CA . SER A 1 90 ? 49.449 27.209 -77.686 1.00 87.75 90 SER A CA 1
ATOM 637 C C . SER A 1 90 ? 49.184 26.653 -79.082 1.00 87.75 90 SER A C 1
ATOM 639 O O . SER A 1 90 ? 50.119 26.551 -79.864 1.00 87.75 90 SER A O 1
ATOM 641 N N . GLY A 1 91 ? 47.942 26.289 -79.411 1.00 86.88 91 GLY A N 1
ATOM 642 C CA . GLY A 1 91 ? 47.612 25.584 -80.650 1.00 86.88 91 GLY A CA 1
ATOM 643 C C . GLY A 1 91 ? 47.600 24.063 -80.523 1.00 86.88 91 GLY A C 1
ATOM 644 O O . GLY A 1 91 ? 47.172 23.384 -81.456 1.00 86.88 91 GLY A O 1
ATOM 645 N N . LEU A 1 92 ? 48.003 23.517 -79.370 1.00 88.81 92 LEU A N 1
ATOM 646 C CA . LEU A 1 92 ? 48.002 22.077 -79.115 1.00 88.81 92 LEU A CA 1
ATOM 647 C C . LEU A 1 92 ? 46.612 21.478 -79.308 1.00 88.81 92 LEU A C 1
ATOM 649 O O . LEU A 1 92 ? 46.430 20.560 -80.109 1.00 88.81 92 LEU A O 1
ATOM 653 N N . VAL A 1 93 ? 45.619 22.026 -78.606 1.00 88.56 93 VAL A N 1
ATOM 654 C CA . VAL A 1 93 ? 44.250 21.496 -78.633 1.00 88.56 93 VAL A CA 1
ATOM 655 C C . VAL A 1 93 ? 43.637 21.665 -80.024 1.00 88.56 93 VAL A C 1
ATOM 657 O O . VAL A 1 93 ? 42.973 20.754 -80.510 1.00 88.56 93 VAL A O 1
ATOM 660 N N . ALA A 1 94 ? 43.931 22.768 -80.722 1.00 88.44 94 ALA A N 1
ATOM 661 C CA . ALA A 1 94 ? 43.486 22.980 -82.099 1.00 88.44 94 ALA A CA 1
ATOM 662 C C . ALA A 1 94 ? 44.084 21.951 -83.070 1.00 88.44 94 ALA A C 1
ATOM 664 O O . ALA A 1 94 ? 43.337 21.349 -83.839 1.00 88.44 94 ALA A O 1
ATOM 665 N N . ASN A 1 95 ? 45.393 21.675 -82.999 1.00 88.56 95 ASN A N 1
ATOM 666 C CA . ASN A 1 95 ? 46.037 20.648 -83.827 1.00 88.56 95 ASN A CA 1
ATOM 667 C C . ASN A 1 95 ? 45.458 19.249 -83.556 1.00 88.56 95 ASN A C 1
ATOM 669 O O . ASN A 1 95 ? 45.231 18.479 -84.490 1.00 88.56 95 ASN A O 1
ATOM 673 N N . GLN A 1 96 ? 45.173 18.927 -82.292 1.00 86.88 96 GLN A N 1
ATOM 674 C CA . GLN A 1 96 ? 44.595 17.640 -81.909 1.00 86.88 96 GLN A CA 1
ATOM 675 C C . GLN A 1 96 ? 43.132 17.485 -82.357 1.00 86.88 96 GLN A C 1
ATOM 677 O O . GLN A 1 96 ? 42.770 16.450 -82.922 1.00 86.88 96 GLN A O 1
ATOM 682 N N . LEU A 1 97 ? 42.304 18.520 -82.187 1.00 85.56 97 LEU A N 1
ATOM 683 C CA . LEU A 1 97 ? 40.928 18.542 -82.696 1.00 85.56 97 LEU A CA 1
ATOM 684 C C . LEU A 1 97 ? 40.902 18.481 -84.236 1.00 85.56 97 LEU A C 1
ATOM 686 O O . LEU A 1 97 ? 40.061 17.788 -84.806 1.00 85.56 97 LEU A O 1
ATOM 690 N N . GLN A 1 98 ? 41.846 19.136 -84.923 1.00 84.69 98 GLN A N 1
ATOM 691 C CA . GLN A 1 98 ? 42.004 19.081 -86.384 1.00 84.69 98 GLN A CA 1
ATOM 692 C C . GLN A 1 98 ? 42.361 17.684 -86.913 1.00 84.69 98 GLN A C 1
ATOM 694 O O . GLN A 1 98 ? 41.911 17.298 -87.988 1.00 84.69 98 GLN A O 1
ATOM 699 N N . LYS A 1 99 ? 43.185 16.920 -86.192 1.00 78.31 99 LYS A N 1
ATOM 700 C CA . LYS A 1 99 ? 43.602 15.573 -86.619 1.00 78.31 99 LYS A CA 1
ATOM 701 C C . LYS A 1 99 ? 42.525 14.514 -86.392 1.00 78.31 99 LYS A C 1
ATOM 703 O O . LYS A 1 99 ? 42.514 13.503 -87.086 1.00 78.31 99 LYS A O 1
ATOM 708 N N . ASN A 1 100 ? 41.599 14.769 -85.469 1.00 72.81 100 ASN A N 1
ATOM 709 C CA . ASN A 1 100 ? 40.508 13.863 -85.106 1.00 72.81 100 ASN A CA 1
ATOM 710 C C . ASN A 1 100 ? 39.153 14.273 -85.715 1.00 72.81 100 ASN A C 1
ATOM 712 O O . ASN A 1 100 ? 38.100 13.985 -85.143 1.00 72.81 100 ASN A O 1
ATOM 716 N N . ILE A 1 101 ? 39.159 14.961 -86.867 1.00 67.81 101 ILE A N 1
ATOM 717 C CA . ILE A 1 101 ? 37.928 15.383 -87.549 1.00 67.81 101 ILE A CA 1
ATOM 718 C C . ILE A 1 101 ? 37.115 14.163 -87.986 1.00 67.81 101 ILE A C 1
ATOM 720 O O . ILE A 1 101 ? 37.572 13.304 -88.737 1.00 67.81 101 ILE A O 1
ATOM 724 N N . SER A 1 102 ? 35.849 14.163 -87.593 1.00 57.34 102 SER A N 1
ATOM 725 C CA . SER A 1 102 ? 34.798 13.348 -88.189 1.00 57.34 102 SER A CA 1
ATOM 726 C C . SER A 1 102 ? 33.746 14.272 -88.809 1.00 57.34 102 SER A C 1
ATOM 728 O O . SER A 1 102 ? 33.177 15.117 -88.113 1.00 57.34 102 SER A O 1
ATOM 730 N N . GLY A 1 103 ? 33.451 14.113 -90.098 1.00 59.34 103 GLY A N 1
ATOM 731 C CA . GLY A 1 103 ? 32.445 14.929 -90.792 1.00 59.34 103 GLY A CA 1
ATOM 732 C C . GLY A 1 103 ? 32.964 16.289 -91.285 1.00 59.34 103 GLY A C 1
ATOM 733 O O . GLY A 1 103 ? 34.159 16.471 -91.484 1.00 59.34 103 GLY A O 1
ATOM 734 N N . SER A 1 104 ? 32.055 17.240 -91.538 1.00 58.44 104 SER A N 1
ATOM 735 C CA . SER A 1 104 ? 32.343 18.520 -92.220 1.00 58.44 104 SER A CA 1
ATOM 736 C C . SER A 1 104 ? 32.827 19.659 -91.308 1.00 58.44 104 SER A C 1
ATOM 738 O O . SER A 1 104 ? 32.992 20.786 -91.772 1.00 58.44 104 SER A O 1
ATOM 740 N N . ALA A 1 105 ? 33.008 19.404 -90.011 1.00 64.50 105 ALA A N 1
ATOM 741 C CA . ALA A 1 105 ? 33.429 20.404 -89.033 1.00 64.50 105 ALA A CA 1
ATOM 742 C C . ALA A 1 105 ? 34.948 20.643 -89.099 1.00 64.50 105 ALA A C 1
ATOM 744 O O . ALA A 1 105 ? 35.730 19.711 -88.923 1.00 64.50 105 ALA A O 1
ATOM 745 N N . LYS A 1 106 ? 35.369 21.897 -89.317 1.00 78.88 106 LYS A N 1
ATOM 746 C CA . LYS A 1 106 ? 36.786 22.291 -89.363 1.00 78.88 106 LYS A CA 1
ATOM 747 C C . LYS A 1 106 ? 37.168 23.035 -88.083 1.00 78.88 106 LYS A C 1
ATOM 749 O O . LYS A 1 106 ? 36.626 24.103 -87.818 1.00 78.88 106 LYS A O 1
ATOM 754 N N . TRP A 1 107 ? 38.081 22.475 -87.294 1.00 88.12 107 TRP A N 1
ATOM 755 C CA . TRP A 1 107 ? 38.701 23.169 -86.161 1.00 88.12 107 TRP A CA 1
ATOM 756 C C . TRP A 1 107 ? 39.940 23.939 -86.629 1.00 88.12 107 TRP A C 1
ATOM 758 O O . TRP A 1 107 ? 40.597 23.526 -87.580 1.00 88.12 107 TRP A O 1
ATOM 768 N N . GLY A 1 108 ? 40.251 25.052 -85.970 1.00 88.44 108 GLY A N 1
ATOM 769 C CA . GLY A 1 108 ? 41.461 25.832 -86.219 1.00 88.44 108 GLY A CA 1
ATOM 770 C C . GLY A 1 108 ? 41.681 26.884 -85.137 1.00 88.44 108 GLY A C 1
ATOM 771 O O . GLY A 1 108 ? 40.826 27.087 -84.273 1.00 88.44 108 GLY A O 1
ATOM 772 N N . GLN A 1 109 ? 42.825 27.557 -85.166 1.00 92.44 109 GLN A N 1
ATOM 773 C CA . GLN A 1 109 ? 43.171 28.590 -84.193 1.00 92.44 109 GLN A CA 1
ATOM 774 C C . GLN A 1 109 ? 44.233 29.518 -84.763 1.00 92.44 109 GLN A C 1
ATOM 776 O O . GLN A 1 109 ? 45.297 29.063 -85.174 1.00 92.44 109 GLN A O 1
ATOM 781 N N . LYS A 1 110 ? 43.982 30.828 -84.729 1.00 91.19 110 LYS A N 1
ATOM 782 C CA . LYS A 1 110 ? 45.008 31.819 -85.035 1.00 91.19 110 LYS A CA 1
ATOM 783 C C . LYS A 1 110 ? 45.876 32.043 -83.803 1.00 91.19 110 LYS A C 1
ATOM 785 O O . LYS A 1 110 ? 45.442 32.658 -82.823 1.00 91.19 110 LYS A O 1
ATOM 790 N N . LEU A 1 111 ? 47.099 31.530 -83.844 1.00 88.31 111 LEU A N 1
ATOM 791 C CA . LEU A 1 111 ? 48.028 31.585 -82.722 1.00 88.31 111 LEU A CA 1
ATOM 792 C C . LEU A 1 111 ? 48.404 33.037 -82.401 1.00 88.31 111 LEU A C 1
ATOM 794 O O . LEU A 1 111 ? 48.459 33.894 -83.286 1.00 88.31 111 LEU A O 1
ATOM 798 N N . ASN A 1 112 ? 48.627 33.325 -81.117 1.00 85.00 112 ASN A N 1
ATOM 799 C CA . ASN A 1 112 ? 48.845 34.672 -80.560 1.00 85.00 112 ASN A CA 1
ATOM 800 C C . ASN A 1 112 ? 47.659 35.650 -80.702 1.00 85.00 112 ASN A C 1
ATOM 802 O O . ASN A 1 112 ? 47.804 36.826 -80.381 1.00 85.00 112 ASN A O 1
ATOM 806 N N . THR A 1 113 ? 46.499 35.205 -81.202 1.00 88.25 113 THR A N 1
ATOM 807 C CA . THR A 1 113 ? 45.274 36.025 -81.304 1.00 88.25 113 THR A CA 1
ATOM 808 C C . THR A 1 113 ? 44.080 35.367 -80.616 1.00 88.25 113 THR A C 1
ATOM 810 O O . THR A 1 113 ? 43.315 36.048 -79.942 1.00 88.25 113 THR A O 1
ATOM 813 N N . ASN A 1 114 ? 43.884 34.059 -80.801 1.00 88.94 114 ASN A N 1
ATOM 814 C CA . ASN A 1 114 ? 42.781 33.327 -80.185 1.00 88.94 114 ASN A CA 1
ATOM 815 C C . ASN A 1 114 ? 43.245 32.583 -78.933 1.00 88.94 114 ASN A C 1
ATOM 817 O O . ASN A 1 114 ? 44.202 31.810 -78.994 1.00 88.94 114 ASN A O 1
ATOM 821 N N . ASP A 1 115 ? 42.504 32.752 -77.837 1.00 87.06 115 ASP A N 1
ATOM 822 C CA . ASP A 1 115 ? 42.824 32.111 -76.559 1.00 87.06 115 ASP A CA 1
ATOM 823 C C . ASP A 1 115 ? 42.466 30.615 -76.499 1.00 87.06 115 ASP A C 1
ATOM 825 O O . ASP A 1 115 ? 42.918 29.899 -75.611 1.00 87.06 115 ASP A O 1
ATOM 829 N N . TYR A 1 116 ? 41.651 30.132 -77.436 1.00 88.44 116 TYR A N 1
ATOM 830 C CA . TYR A 1 116 ? 41.216 28.739 -77.525 1.00 88.44 116 TYR A CA 1
ATOM 831 C C . TYR A 1 116 ? 40.869 28.363 -78.977 1.00 88.44 116 TYR A C 1
ATOM 833 O O . TYR A 1 116 ? 40.657 29.253 -79.810 1.00 88.44 116 TYR A O 1
ATOM 841 N N . PRO A 1 117 ? 40.788 27.058 -79.300 1.00 90.56 117 PRO A N 1
ATOM 842 C CA . PRO A 1 117 ? 40.368 26.583 -80.617 1.00 90.56 117 PRO A CA 1
ATOM 843 C C . PRO A 1 117 ? 38.969 27.069 -81.005 1.00 90.56 117 PRO A C 1
ATOM 845 O O . PRO A 1 117 ? 38.041 27.046 -80.195 1.00 90.56 117 PRO A O 1
ATOM 848 N N . LEU A 1 118 ? 38.800 27.457 -82.269 1.00 88.31 118 LEU A N 1
ATOM 849 C CA . LEU A 1 118 ? 37.537 27.948 -82.813 1.00 88.31 118 LEU A CA 1
ATOM 850 C C . LEU A 1 118 ? 36.997 27.003 -83.886 1.00 88.31 118 LEU A C 1
ATOM 852 O O . LEU A 1 118 ? 37.707 26.581 -84.805 1.00 88.31 118 LEU A O 1
ATOM 856 N N . LEU A 1 119 ? 35.704 26.701 -83.782 1.00 85.50 119 LEU A N 1
ATOM 857 C CA . LEU A 1 119 ? 34.980 25.937 -84.788 1.00 85.50 119 LEU A CA 1
ATOM 858 C C . LEU A 1 119 ? 34.735 26.813 -86.028 1.00 85.50 119 LEU A C 1
ATOM 860 O O . LEU A 1 119 ? 34.229 27.926 -85.915 1.00 85.50 119 LEU A O 1
ATOM 864 N N . GLY A 1 120 ? 35.081 26.310 -87.212 1.00 81.50 120 GLY A N 1
ATOM 865 C CA . GLY A 1 120 ? 34.949 27.016 -88.491 1.00 81.50 120 GLY A CA 1
ATOM 866 C C . GLY A 1 120 ? 36.104 27.965 -88.830 1.00 81.50 120 GLY A C 1
ATOM 867 O O . GLY A 1 120 ? 36.006 28.694 -89.815 1.00 81.50 120 GLY A O 1
ATOM 868 N N . SER A 1 121 ? 37.190 27.971 -88.049 1.00 83.94 121 SER A N 1
ATOM 869 C CA . SER A 1 121 ? 38.361 28.810 -88.331 1.00 83.94 121 SER A CA 1
ATOM 870 C C . SER A 1 121 ? 39.053 28.416 -89.644 1.00 83.94 121 SER A C 1
ATOM 872 O O . SER A 1 121 ? 39.194 27.233 -89.967 1.00 83.94 121 SER A O 1
ATOM 874 N N . ALA A 1 122 ? 39.509 29.420 -90.399 1.00 81.81 122 ALA A N 1
ATOM 875 C CA . ALA A 1 122 ? 40.322 29.217 -91.598 1.00 81.81 122 ALA A CA 1
ATOM 876 C C . ALA A 1 122 ? 41.804 28.948 -91.270 1.00 81.81 122 ALA A C 1
ATOM 878 O O . ALA A 1 122 ? 42.519 28.407 -92.115 1.00 81.81 122 ALA A O 1
ATOM 879 N N . ASP A 1 123 ? 42.245 29.299 -90.059 1.00 88.25 123 ASP A N 1
ATOM 880 C CA . ASP A 1 123 ? 43.635 29.217 -89.615 1.00 88.25 123 ASP A CA 1
ATOM 881 C C . ASP A 1 123 ? 43.949 27.815 -89.062 1.00 88.25 123 ASP A C 1
ATOM 883 O O . ASP A 1 123 ? 43.595 27.480 -87.929 1.00 88.25 123 ASP A O 1
ATOM 887 N N . GLU A 1 124 ? 44.607 26.979 -89.869 1.00 88.06 124 GLU A N 1
ATOM 888 C CA . GLU A 1 124 ? 45.062 25.646 -89.454 1.00 88.06 124 GLU A CA 1
ATOM 889 C C . GLU A 1 124 ? 46.298 25.736 -88.557 1.00 88.06 124 GLU A C 1
ATOM 891 O O . GLU A 1 124 ? 47.197 26.544 -88.790 1.00 88.06 124 GLU A O 1
ATOM 896 N N . VAL A 1 125 ? 46.357 24.877 -87.542 1.00 89.69 125 VAL A N 1
ATOM 897 C CA . VAL A 1 125 ? 47.539 24.702 -86.695 1.00 89.69 125 VAL A CA 1
ATOM 898 C C . VAL A 1 125 ? 48.273 23.423 -87.073 1.00 89.69 125 VAL A C 1
ATOM 900 O O . VAL A 1 125 ? 47.679 22.344 -87.083 1.00 89.69 125 VAL A O 1
ATOM 903 N N . TYR A 1 126 ? 49.573 23.528 -87.323 1.00 89.19 126 TYR A N 1
ATOM 904 C CA . TYR A 1 126 ? 50.481 22.417 -87.587 1.00 89.19 126 TYR A CA 1
ATOM 905 C C . TYR A 1 126 ? 51.453 22.230 -86.425 1.00 89.19 126 TYR A C 1
ATOM 907 O O . TYR A 1 126 ? 51.785 23.184 -85.723 1.00 89.19 126 TYR A O 1
ATOM 915 N N . LEU A 1 127 ? 51.924 20.998 -86.245 1.00 89.50 127 LEU A N 1
ATOM 916 C CA . LEU A 1 127 ? 52.978 20.674 -85.289 1.00 89.50 127 LEU A CA 1
ATOM 917 C C . LEU A 1 127 ? 54.323 20.571 -86.023 1.00 89.50 127 LEU A C 1
ATOM 919 O O . LEU A 1 127 ? 54.475 19.721 -86.901 1.00 89.50 127 LEU A O 1
ATOM 923 N N . ASP A 1 128 ? 55.289 21.417 -85.672 1.00 86.94 128 ASP A N 1
ATOM 924 C CA . ASP A 1 128 ? 56.660 21.387 -86.193 1.00 86.94 128 ASP A CA 1
ATOM 925 C C . ASP A 1 128 ? 57.605 20.795 -85.134 1.00 86.94 128 ASP A C 1
ATOM 927 O O . ASP A 1 128 ? 57.860 21.430 -84.115 1.00 86.94 128 ASP A O 1
ATOM 931 N N . GLY A 1 129 ? 58.082 19.561 -85.343 1.00 85.38 129 GLY A N 1
ATOM 932 C CA . GLY A 1 129 ? 58.841 18.772 -84.355 1.00 85.38 129 GLY A CA 1
ATOM 933 C C . GLY A 1 129 ? 57.973 17.887 -83.441 1.00 85.38 129 GLY A C 1
ATOM 934 O O . GLY A 1 129 ? 56.758 18.026 -83.388 1.00 85.38 129 GLY A O 1
ATOM 935 N N . ASN A 1 130 ? 58.574 16.924 -82.734 1.00 86.56 130 ASN A N 1
ATOM 936 C CA . ASN A 1 130 ? 57.820 15.974 -81.901 1.00 86.56 130 ASN A CA 1
ATOM 937 C C . ASN A 1 130 ? 57.548 16.536 -80.499 1.00 86.56 130 ASN A C 1
ATOM 939 O O . ASN A 1 130 ? 58.439 17.137 -79.894 1.00 86.56 130 ASN A O 1
ATOM 943 N N . VAL A 1 131 ? 56.343 16.285 -79.983 1.00 86.38 131 VAL A N 1
ATOM 944 C CA . VAL A 1 131 ? 55.920 16.659 -78.625 1.00 86.38 131 VAL A CA 1
ATOM 945 C C . VAL A 1 131 ? 55.271 15.452 -77.955 1.00 86.38 131 VAL A C 1
ATOM 947 O O . VAL A 1 131 ? 54.398 14.807 -78.535 1.00 86.38 131 VAL A O 1
ATOM 950 N N . THR A 1 132 ? 55.675 15.155 -76.728 1.00 84.00 132 THR A N 1
ATOM 951 C CA . THR A 1 132 ? 55.050 14.147 -75.874 1.00 84.00 132 THR A CA 1
ATOM 952 C C . THR A 1 132 ? 54.358 14.849 -74.717 1.00 84.00 132 THR A C 1
ATOM 954 O O . THR A 1 132 ? 54.973 15.677 -74.060 1.00 84.00 132 THR A O 1
ATOM 957 N N . MET A 1 133 ? 53.093 14.535 -74.454 1.00 83.12 133 MET A N 1
ATOM 958 C CA . MET A 1 133 ? 52.380 15.008 -73.270 1.00 83.12 133 MET A CA 1
ATOM 959 C C . MET A 1 133 ? 52.293 13.884 -72.242 1.00 83.12 133 MET A C 1
ATOM 961 O O . MET A 1 133 ? 51.793 12.800 -72.549 1.00 83.12 133 MET A O 1
ATOM 965 N N . THR A 1 134 ? 52.780 14.127 -71.030 1.00 81.62 134 THR A N 1
ATOM 966 C CA . THR A 1 134 ? 52.635 13.180 -69.922 1.00 81.62 134 THR A CA 1
ATOM 967 C C . THR A 1 134 ? 51.202 13.207 -69.391 1.00 81.62 134 THR A C 1
ATOM 969 O O . THR A 1 134 ? 50.447 14.157 -69.609 1.00 81.62 134 THR A O 1
ATOM 972 N N . CYS A 1 135 ? 50.801 12.184 -68.639 1.00 75.44 135 CYS A N 1
ATOM 973 C CA . CYS A 1 135 ? 49.473 12.131 -68.030 1.00 75.44 135 CYS A CA 1
ATOM 974 C C . CYS A 1 135 ? 49.216 13.171 -66.926 1.00 75.44 135 CYS A C 1
ATOM 976 O O . CYS A 1 135 ? 48.089 13.253 -66.441 1.00 75.44 135 CYS A O 1
ATOM 978 N N . LEU A 1 136 ? 50.237 13.946 -66.547 1.00 72.25 136 LEU A N 1
ATOM 979 C CA . LEU A 1 136 ? 50.128 15.130 -65.688 1.00 72.25 136 LEU A CA 1
ATOM 980 C C . LEU A 1 136 ? 49.948 16.427 -66.497 1.00 72.25 136 LEU A C 1
ATOM 982 O O . LEU A 1 136 ? 49.806 17.500 -65.922 1.00 72.25 136 LEU A O 1
ATOM 986 N N . GLY A 1 137 ? 49.934 16.333 -67.829 1.00 70.44 137 GLY A N 1
ATOM 987 C CA . GLY A 1 137 ? 49.811 17.475 -68.729 1.00 70.44 137 GLY A CA 1
ATOM 988 C C . GLY A 1 137 ? 51.137 18.174 -69.035 1.00 70.44 137 GLY A C 1
ATOM 989 O O . GLY A 1 137 ? 51.123 19.204 -69.701 1.00 70.44 137 GLY A O 1
ATOM 990 N N . GLU A 1 138 ? 52.283 17.643 -68.605 1.00 77.75 138 GLU A N 1
ATOM 991 C CA . GLU A 1 138 ? 53.586 18.229 -68.938 1.00 77.75 138 GLU A CA 1
ATOM 992 C C . GLU A 1 138 ? 53.953 17.923 -70.392 1.00 77.75 138 GLU A C 1
ATOM 994 O O . GLU A 1 138 ? 53.756 16.804 -70.868 1.00 77.75 138 GLU A O 1
ATOM 999 N N . LEU A 1 139 ? 54.475 18.922 -71.108 1.00 79.75 139 LEU A N 1
ATOM 1000 C CA . LEU A 1 139 ? 54.893 18.789 -72.502 1.00 79.75 139 LEU A CA 1
ATOM 1001 C C . LEU A 1 139 ? 56.411 18.626 -72.585 1.00 79.75 139 LEU A C 1
ATOM 1003 O O . LEU A 1 139 ? 57.162 19.497 -72.155 1.00 79.75 139 LEU A O 1
ATOM 1007 N N . GLU A 1 140 ? 56.851 17.533 -73.195 1.00 80.38 140 GLU A N 1
ATOM 1008 C CA . GLU A 1 140 ? 58.250 17.199 -73.436 1.00 80.38 140 GLU A CA 1
ATOM 1009 C C . GLU A 1 140 ? 58.558 17.194 -74.938 1.00 80.38 140 GLU A C 1
ATOM 1011 O O . GLU A 1 140 ? 57.755 16.746 -75.759 1.00 80.38 140 GLU A O 1
ATOM 1016 N N . GLY A 1 141 ? 59.750 17.657 -75.313 1.00 80.06 141 GLY A N 1
ATOM 1017 C CA . GLY A 1 141 ? 60.212 17.713 -76.702 1.00 80.06 141 GLY A CA 1
ATOM 1018 C C . GLY A 1 141 ? 60.546 19.129 -77.164 1.00 80.06 141 GLY A C 1
ATOM 1019 O O . GLY A 1 141 ? 60.377 20.102 -76.436 1.00 80.06 141 GLY A O 1
ATOM 1020 N N . THR A 1 142 ? 61.068 19.245 -78.384 1.00 75.56 142 THR A N 1
ATOM 1021 C CA . THR A 1 142 ? 61.475 20.529 -78.984 1.00 75.56 142 THR A CA 1
ATOM 1022 C C . THR A 1 142 ? 60.462 21.066 -79.995 1.00 75.56 142 THR A C 1
ATOM 1024 O O . THR A 1 142 ? 60.728 22.079 -80.640 1.00 75.56 142 THR A O 1
ATOM 1027 N N . GLY A 1 143 ? 59.333 20.374 -80.182 1.00 82.06 143 GLY A N 1
ATOM 1028 C CA . GLY A 1 143 ? 58.332 20.762 -81.166 1.00 82.06 143 GLY A CA 1
ATOM 1029 C C . GLY A 1 143 ? 57.510 21.984 -80.753 1.00 82.06 143 GLY A C 1
ATOM 1030 O O . GLY A 1 143 ? 57.277 22.225 -79.571 1.00 82.06 143 GLY A O 1
ATOM 1031 N N . THR A 1 144 ? 57.049 22.753 -81.739 1.00 85.38 144 THR A N 1
ATOM 1032 C CA . THR A 1 144 ? 56.202 23.938 -81.540 1.00 85.38 144 THR A CA 1
ATOM 1033 C C . THR A 1 144 ? 54.993 23.909 -82.469 1.00 85.38 144 THR A C 1
ATOM 1035 O O . THR A 1 144 ? 55.043 23.363 -83.572 1.00 85.38 144 THR A O 1
ATOM 1038 N N . PHE A 1 145 ? 53.880 24.482 -82.017 1.00 90.00 145 PHE A N 1
ATOM 1039 C CA . PHE A 1 145 ? 52.672 24.617 -82.826 1.00 90.00 145 PHE A CA 1
ATOM 1040 C C . PHE A 1 145 ? 52.712 25.938 -83.600 1.00 90.00 145 PHE A C 1
ATOM 1042 O O . PHE A 1 145 ? 53.075 26.980 -83.057 1.00 90.00 145 PHE A O 1
ATOM 1049 N N . THR A 1 146 ? 52.356 25.897 -84.883 1.00 88.31 146 THR A N 1
ATOM 1050 C CA . THR A 1 146 ? 52.483 27.034 -85.803 1.00 88.31 146 THR A CA 1
ATOM 1051 C C . THR A 1 146 ? 51.332 27.074 -86.807 1.00 88.31 146 THR A C 1
ATOM 1053 O O . THR A 1 146 ? 50.818 26.033 -87.211 1.00 88.31 146 THR A O 1
ATOM 1056 N N . ASN A 1 147 ? 50.929 28.269 -87.252 1.00 91.50 147 ASN A N 1
ATOM 1057 C CA . ASN A 1 147 ? 49.994 28.412 -88.376 1.00 91.50 147 ASN A CA 1
ATOM 1058 C C . ASN A 1 147 ? 50.667 28.247 -89.754 1.00 91.50 147 ASN A C 1
ATOM 1060 O O . ASN A 1 147 ? 49.991 28.272 -90.780 1.00 91.50 147 ASN A O 1
ATOM 1064 N N . THR A 1 148 ? 51.991 28.062 -89.796 1.00 87.44 148 THR A N 1
ATOM 1065 C CA . THR A 1 148 ? 52.757 27.843 -91.030 1.00 87.44 148 THR A CA 1
ATOM 1066 C C . THR A 1 148 ? 53.071 26.362 -91.196 1.00 87.44 148 THR A C 1
ATOM 1068 O O . THR A 1 148 ? 53.705 25.762 -90.335 1.00 87.44 148 THR A O 1
ATOM 1071 N N . LYS A 1 149 ? 52.668 25.761 -92.319 1.00 87.00 149 LYS A N 1
ATOM 1072 C CA . LYS A 1 149 ? 52.861 24.327 -92.569 1.00 87.00 149 LYS A CA 1
ATOM 1073 C C . LYS A 1 149 ? 54.356 23.947 -92.658 1.00 87.00 149 LYS A C 1
ATOM 1075 O O . LYS A 1 149 ? 55.032 24.444 -93.562 1.00 87.00 149 LYS A O 1
ATOM 1080 N N . PRO A 1 150 ? 54.872 23.055 -91.789 1.00 85.69 150 PRO A N 1
ATOM 1081 C CA . PRO A 1 150 ? 56.260 22.598 -91.842 1.00 85.69 150 PRO A CA 1
ATOM 1082 C C . PRO A 1 150 ? 56.488 21.579 -92.972 1.00 85.69 150 PRO A C 1
ATOM 1084 O O . PRO A 1 150 ? 55.547 20.979 -93.496 1.00 85.69 150 PRO A O 1
ATOM 1087 N N . ALA A 1 151 ? 57.756 21.345 -93.338 1.00 83.19 151 ALA A N 1
ATOM 1088 C CA . ALA A 1 151 ? 58.131 20.399 -94.400 1.00 83.19 151 ALA A CA 1
ATOM 1089 C C . ALA A 1 151 ? 57.795 18.934 -94.057 1.00 83.19 151 ALA A C 1
ATOM 1091 O O . ALA A 1 151 ? 57.481 18.139 -94.944 1.00 83.19 151 ALA A O 1
ATOM 1092 N N . LYS A 1 152 ? 57.842 18.583 -92.767 1.00 83.00 152 LYS A N 1
ATOM 1093 C CA . LYS A 1 152 ? 57.377 17.307 -92.221 1.00 83.00 152 LYS A CA 1
ATOM 1094 C C . LYS A 1 152 ? 56.662 17.592 -90.907 1.00 83.00 152 LYS A C 1
ATOM 1096 O O . LYS A 1 152 ? 57.262 18.168 -90.007 1.00 83.00 152 LYS A O 1
ATOM 1101 N N . GLU A 1 153 ? 55.398 17.199 -90.808 1.00 81.88 153 GLU A N 1
ATOM 1102 C CA . GLU A 1 153 ? 54.635 17.407 -89.581 1.00 81.88 153 GLU A CA 1
ATOM 1103 C C . GLU A 1 153 ? 55.150 16.485 -88.468 1.00 81.88 153 GLU A C 1
ATOM 1105 O O . GLU A 1 153 ? 55.437 15.304 -88.691 1.00 81.88 153 GLU A O 1
ATOM 1110 N N . GLY A 1 154 ? 55.312 17.053 -87.278 1.00 82.88 154 GLY A N 1
ATOM 1111 C CA . GLY A 1 154 ? 55.744 16.347 -86.087 1.00 82.88 154 GLY A CA 1
ATOM 1112 C C . GLY A 1 154 ? 54.676 15.413 -85.522 1.00 82.88 154 GLY A C 1
ATOM 1113 O O . GLY A 1 154 ? 53.486 15.503 -85.840 1.00 82.88 154 GLY A O 1
ATOM 1114 N N . THR A 1 155 ? 55.115 14.497 -84.661 1.00 82.44 155 THR A N 1
ATOM 1115 C CA . THR A 1 155 ? 54.243 13.521 -83.994 1.00 82.44 155 THR A CA 1
ATOM 1116 C C . THR A 1 155 ? 53.930 13.980 -82.576 1.00 82.44 155 THR A C 1
ATOM 1118 O O . THR A 1 155 ? 54.836 14.366 -81.836 1.00 82.44 155 THR A O 1
ATOM 1121 N N . PHE A 1 156 ? 52.652 13.914 -82.200 1.00 81.75 156 PHE A N 1
ATOM 1122 C CA . PHE A 1 156 ? 52.202 14.126 -80.828 1.00 81.75 156 PHE A CA 1
ATOM 1123 C C . PHE A 1 156 ? 51.957 12.772 -80.158 1.00 81.75 156 PHE A C 1
ATOM 1125 O O . PHE A 1 156 ? 51.228 11.953 -80.718 1.00 81.75 156 PHE A O 1
ATOM 1132 N N . THR A 1 157 ? 52.552 12.532 -78.991 1.00 80.06 157 THR A N 1
ATOM 1133 C CA . THR A 1 157 ? 52.397 11.270 -78.241 1.00 80.06 157 THR A CA 1
ATOM 1134 C C . THR A 1 157 ? 51.882 11.554 -76.835 1.00 80.06 157 THR A C 1
ATOM 1136 O O . THR A 1 157 ? 52.298 12.530 -76.225 1.00 80.06 157 THR A O 1
ATOM 1139 N N . PHE A 1 158 ? 50.998 10.714 -76.299 1.00 75.75 158 PHE A N 1
ATOM 1140 C CA . PHE A 1 158 ? 50.560 10.797 -74.903 1.00 75.75 158 PHE A CA 1
ATOM 1141 C C . PHE A 1 158 ? 51.188 9.658 -74.096 1.00 75.75 158 PHE A C 1
ATOM 1143 O O . PHE A 1 158 ? 51.149 8.512 -74.544 1.00 75.75 158 PHE A O 1
ATOM 1150 N N . LYS A 1 159 ? 51.790 9.960 -72.940 1.00 79.81 159 LYS A N 1
ATOM 1151 C CA . LYS A 1 159 ? 52.540 8.986 -72.134 1.00 79.81 159 LYS A CA 1
ATOM 1152 C C . LYS A 1 159 ? 52.017 8.926 -70.691 1.00 79.81 159 LYS A C 1
ATOM 1154 O O . LYS A 1 159 ? 52.000 9.936 -69.989 1.00 79.81 159 LYS A O 1
ATOM 1159 N N . HIS A 1 160 ? 51.610 7.737 -70.243 1.00 77.38 160 HIS A N 1
ATOM 1160 C CA . HIS A 1 160 ? 51.337 7.441 -68.830 1.00 77.38 160 HIS A CA 1
ATOM 1161 C C . HIS A 1 160 ? 52.632 7.082 -68.075 1.00 77.38 160 HIS A C 1
ATOM 1163 O O . HIS A 1 160 ? 53.685 6.946 -68.692 1.00 77.38 160 HIS A O 1
ATOM 1169 N N . GLY A 1 161 ? 52.578 6.980 -66.743 1.00 73.69 161 GLY A N 1
ATOM 1170 C CA . GLY A 1 161 ? 53.746 6.600 -65.938 1.00 73.69 161 GLY A CA 1
ATOM 1171 C C . GLY A 1 161 ? 54.314 5.228 -66.323 1.00 73.69 161 GLY A C 1
ATOM 1172 O O . GLY A 1 161 ? 53.631 4.414 -66.929 1.00 73.69 161 GLY A O 1
ATOM 1173 N N . ASP A 1 162 ? 55.570 4.957 -65.976 1.00 79.00 162 ASP A N 1
ATOM 1174 C CA . ASP A 1 162 ? 56.250 3.726 -66.412 1.00 79.00 162 ASP A CA 1
ATOM 1175 C C . ASP A 1 162 ? 56.078 2.543 -65.425 1.00 79.00 162 ASP A C 1
ATOM 1177 O O . ASP A 1 162 ? 56.584 1.454 -65.687 1.00 79.00 162 ASP A O 1
ATOM 1181 N N . SER A 1 163 ? 55.357 2.734 -64.306 1.00 82.38 163 SER A N 1
ATOM 1182 C CA . SER A 1 163 ? 55.242 1.747 -63.213 1.00 82.38 163 SER A CA 1
ATOM 1183 C C . SER A 1 163 ? 53.840 1.715 -62.573 1.00 82.38 163 SER A C 1
ATOM 1185 O O . SER A 1 163 ? 53.692 2.163 -61.433 1.00 82.38 163 SER A O 1
ATOM 1187 N N . PRO A 1 164 ? 52.790 1.220 -63.253 1.00 85.56 164 PRO A N 1
ATOM 1188 C CA . PRO A 1 164 ? 51.443 1.177 -62.687 1.00 85.56 164 PRO A CA 1
ATOM 1189 C C . PRO A 1 164 ? 51.342 0.267 -61.453 1.00 85.56 164 PRO A C 1
ATOM 1191 O O . PRO A 1 164 ? 51.966 -0.792 -61.378 1.00 85.56 164 PRO A O 1
ATOM 1194 N N . LYS A 1 165 ? 50.497 0.651 -60.494 1.00 84.94 165 LYS A N 1
ATOM 1195 C CA . LYS A 1 165 ? 50.144 -0.174 -59.336 1.00 84.94 165 LYS A CA 1
ATOM 1196 C C . LYS A 1 165 ? 49.077 -1.191 -59.741 1.00 84.94 165 LYS A C 1
ATOM 1198 O O . LYS A 1 165 ? 47.975 -0.819 -60.132 1.00 84.94 165 LYS A O 1
ATOM 1203 N N . HIS A 1 166 ? 49.396 -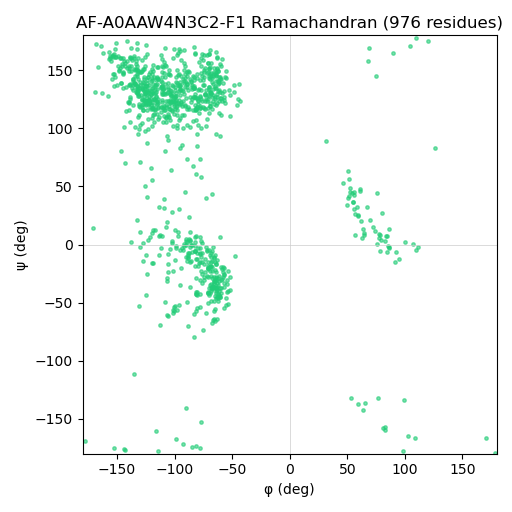2.478 -59.636 1.00 86.88 166 HIS A N 1
ATOM 1204 C CA . HIS A 1 166 ? 48.462 -3.566 -59.935 1.00 86.88 166 HIS A CA 1
ATOM 1205 C C . HIS A 1 166 ? 47.540 -3.854 -58.746 1.00 86.88 166 HIS A C 1
ATOM 1207 O O . HIS A 1 166 ? 48.007 -4.105 -57.633 1.00 86.88 166 HIS A O 1
ATOM 1213 N N . HIS A 1 167 ? 46.236 -3.851 -58.997 1.00 80.69 167 HIS A N 1
ATOM 1214 C CA . HIS A 1 167 ? 45.187 -4.238 -58.063 1.00 80.69 167 HIS A CA 1
ATOM 1215 C C . HIS A 1 167 ? 44.544 -5.532 -58.555 1.00 80.69 167 HIS A C 1
ATOM 1217 O O . HIS A 1 167 ? 43.922 -5.584 -59.617 1.00 80.69 167 HIS A O 1
ATOM 1223 N N . LYS A 1 168 ? 44.726 -6.603 -57.781 1.00 80.75 168 LYS A N 1
ATOM 1224 C CA . LYS A 1 168 ? 44.199 -7.927 -58.118 1.00 80.75 168 LYS A CA 1
ATOM 1225 C C . LYS A 1 168 ? 42.679 -7.961 -57.973 1.00 80.75 168 LYS A C 1
ATOM 1227 O O . LYS A 1 168 ? 42.103 -7.213 -57.187 1.00 80.75 168 LYS A O 1
ATOM 1232 N N . PHE A 1 169 ? 42.062 -8.889 -58.697 1.00 79.38 169 PHE A N 1
ATOM 1233 C CA . PHE A 1 169 ? 40.661 -9.251 -58.515 1.00 79.38 169 PHE A CA 1
ATOM 1234 C C . PHE A 1 169 ? 40.355 -9.608 -57.051 1.00 79.38 169 PHE A C 1
ATOM 1236 O O . PHE A 1 169 ? 41.065 -10.419 -56.449 1.00 79.38 169 PHE A O 1
ATOM 1243 N N . VAL A 1 170 ? 39.267 -9.052 -56.516 1.00 77.44 170 VAL A N 1
ATOM 1244 C CA . VAL A 1 170 ? 38.690 -9.427 -55.220 1.00 77.44 170 VAL A CA 1
ATOM 1245 C C . VAL A 1 170 ? 37.227 -9.783 -55.447 1.00 77.44 170 VAL A C 1
ATOM 1247 O O . VAL A 1 170 ? 36.448 -8.968 -55.938 1.00 77.44 170 VAL A O 1
ATOM 1250 N N . ALA A 1 171 ? 36.849 -11.013 -55.100 1.00 72.31 171 ALA A N 1
ATOM 1251 C CA . ALA A 1 171 ? 35.456 -11.439 -55.160 1.00 72.31 171 ALA A CA 1
ATOM 1252 C C . ALA A 1 171 ? 34.609 -10.662 -54.138 1.00 72.31 171 ALA A C 1
ATOM 1254 O O . ALA A 1 171 ? 35.085 -10.351 -53.047 1.00 72.31 171 ALA A O 1
ATOM 1255 N N . ALA A 1 172 ? 33.346 -10.393 -54.472 1.00 73.31 172 ALA A N 1
ATOM 1256 C CA . ALA A 1 172 ? 32.391 -9.883 -53.492 1.00 73.31 172 ALA A CA 1
ATOM 1257 C C . ALA A 1 172 ? 32.140 -10.924 -52.393 1.00 73.31 172 ALA A C 1
ATOM 1259 O O . ALA A 1 172 ? 32.112 -12.128 -52.658 1.00 73.31 172 ALA A O 1
ATOM 1260 N N . THR A 1 173 ? 31.939 -10.455 -51.164 1.00 78.75 173 THR A N 1
ATOM 1261 C CA . THR A 1 173 ? 31.538 -11.303 -50.033 1.00 78.75 173 THR A CA 1
ATOM 1262 C C . THR A 1 173 ? 30.027 -11.189 -49.808 1.00 78.75 173 THR A C 1
ATOM 1264 O O . THR A 1 173 ? 29.309 -10.683 -50.670 1.00 78.75 173 THR A O 1
ATOM 1267 N N . CYS A 1 174 ? 29.504 -11.673 -48.676 1.00 74.44 174 CYS A N 1
ATOM 1268 C CA . CYS A 1 174 ? 28.090 -11.481 -48.326 1.00 74.44 174 CYS A CA 1
ATOM 1269 C C . CYS A 1 174 ? 27.746 -9.998 -48.127 1.00 74.44 174 CYS A C 1
ATOM 1271 O O . CYS A 1 174 ? 26.646 -9.585 -48.473 1.00 74.44 174 CYS A O 1
ATOM 1273 N N . THR A 1 175 ? 28.696 -9.204 -47.622 1.00 73.44 175 THR A N 1
ATOM 1274 C CA . THR A 1 175 ? 28.443 -7.851 -47.097 1.00 73.44 175 THR A CA 1
ATOM 1275 C C . THR A 1 175 ? 29.343 -6.777 -47.707 1.00 73.44 175 THR A C 1
ATOM 1277 O O . THR A 1 175 ? 29.043 -5.590 -47.595 1.00 73.44 175 THR A O 1
ATOM 1280 N N . THR A 1 176 ? 30.423 -7.167 -48.394 1.00 74.81 176 THR A N 1
ATOM 1281 C CA . THR A 1 176 ? 31.361 -6.244 -49.047 1.00 74.81 176 THR A CA 1
ATOM 1282 C C . THR A 1 176 ? 31.358 -6.420 -50.558 1.00 74.81 176 THR A C 1
ATOM 1284 O O . THR A 1 176 ? 31.409 -7.544 -51.069 1.00 74.81 176 THR A O 1
ATOM 1287 N N . ASP A 1 177 ? 31.365 -5.296 -51.272 1.00 74.19 177 ASP A N 1
ATOM 1288 C CA . ASP A 1 177 ? 31.571 -5.289 -52.717 1.00 74.19 177 ASP A CA 1
ATOM 1289 C C . ASP A 1 177 ? 32.979 -5.818 -53.058 1.00 74.19 177 ASP A C 1
ATOM 1291 O O . ASP A 1 177 ? 33.931 -5.648 -52.295 1.00 74.19 177 ASP A O 1
ATOM 1295 N N . GLY A 1 178 ? 33.105 -6.470 -54.211 1.00 71.12 178 GLY A N 1
ATOM 1296 C CA . GLY A 1 178 ? 34.373 -6.885 -54.804 1.00 71.12 178 GLY A CA 1
ATOM 1297 C C . GLY A 1 178 ? 34.831 -5.937 -55.915 1.00 71.12 178 GLY A C 1
ATOM 1298 O O . GLY A 1 178 ? 34.055 -5.123 -56.427 1.00 71.12 178 GLY A O 1
ATOM 1299 N N . ASN A 1 179 ? 36.085 -6.082 -56.345 1.00 74.88 179 ASN A N 1
ATOM 1300 C CA . ASN A 1 179 ? 36.650 -5.337 -57.467 1.00 74.88 179 ASN A CA 1
ATOM 1301 C C . ASN A 1 179 ? 37.174 -6.271 -58.558 1.00 74.88 179 ASN A C 1
ATOM 1303 O O . ASN A 1 179 ? 37.712 -7.350 -58.301 1.00 74.88 179 ASN A O 1
ATOM 1307 N N . ILE A 1 180 ? 37.055 -5.811 -59.801 1.00 75.25 180 ILE A N 1
ATOM 1308 C CA . ILE A 1 180 ? 37.734 -6.446 -60.931 1.00 75.25 180 ILE A CA 1
ATOM 1309 C C . ILE A 1 180 ? 39.251 -6.230 -60.829 1.00 75.25 180 ILE A C 1
ATOM 1311 O O . ILE A 1 180 ? 39.718 -5.412 -60.040 1.00 75.25 180 ILE A O 1
ATOM 1315 N N . GLU A 1 181 ? 40.031 -6.957 -61.623 1.00 80.38 181 GLU A N 1
ATOM 1316 C CA . GLU A 1 181 ? 41.471 -6.712 -61.749 1.00 80.38 181 GLU A CA 1
ATOM 1317 C C . GLU A 1 181 ? 41.734 -5.419 -62.545 1.00 80.38 181 GLU A C 1
ATOM 1319 O O . GLU A 1 181 ? 41.126 -5.211 -63.597 1.00 80.38 181 GLU A O 1
ATOM 1324 N N . TYR A 1 182 ? 42.616 -4.544 -62.047 1.00 82.75 182 TYR A N 1
ATOM 1325 C CA . TYR A 1 182 ? 42.962 -3.280 -62.711 1.00 82.75 182 TYR A CA 1
ATOM 1326 C C . TYR A 1 182 ? 44.381 -2.785 -62.385 1.00 82.75 182 TYR A C 1
ATOM 1328 O O . TYR A 1 182 ? 45.017 -3.210 -61.423 1.00 82.75 182 TYR A O 1
ATOM 1336 N N . TRP A 1 183 ? 44.881 -1.851 -63.193 1.00 83.81 183 TRP A N 1
ATOM 1337 C CA . TRP A 1 183 ? 46.170 -1.176 -63.042 1.00 83.81 183 TRP A CA 1
ATOM 1338 C C . TRP A 1 183 ? 45.948 0.319 -62.855 1.00 83.81 183 TRP A C 1
ATOM 1340 O O . TRP A 1 183 ? 45.306 0.969 -63.671 1.00 83.81 183 TRP A O 1
ATOM 1350 N N . GLU A 1 184 ? 46.479 0.881 -61.783 1.00 82.06 184 GLU A N 1
ATOM 1351 C CA . GLU A 1 184 ? 46.393 2.302 -61.469 1.00 82.06 184 GLU A CA 1
ATOM 1352 C C . GLU A 1 184 ? 47.693 2.996 -61.893 1.00 82.06 184 GLU A C 1
ATOM 1354 O O . GLU A 1 184 ? 48.781 2.602 -61.471 1.00 82.06 184 GLU A O 1
ATOM 1359 N N . CYS A 1 185 ? 47.606 4.032 -62.728 1.00 81.88 185 CYS A N 1
ATOM 1360 C CA . CYS A 1 185 ? 48.775 4.823 -63.104 1.00 81.88 185 CYS A CA 1
ATOM 1361 C C . CYS A 1 185 ? 49.409 5.448 -61.862 1.00 81.88 185 CYS A C 1
ATOM 1363 O O . CYS A 1 185 ? 48.757 6.200 -61.144 1.00 81.88 185 CYS A O 1
ATOM 1365 N N . ASN A 1 186 ? 50.704 5.225 -61.655 1.00 78.31 186 ASN A N 1
ATOM 1366 C CA . ASN A 1 186 ? 51.426 5.760 -60.501 1.00 78.31 186 ASN A CA 1
ATOM 1367 C C . ASN A 1 186 ? 51.580 7.287 -60.497 1.00 78.31 186 ASN A C 1
ATOM 1369 O O . ASN A 1 186 ? 51.981 7.839 -59.479 1.00 78.31 186 ASN A O 1
ATOM 1373 N N . LEU A 1 187 ? 51.325 7.953 -61.627 1.00 80.00 187 LEU A N 1
ATOM 1374 C CA . LEU A 1 187 ? 51.406 9.410 -61.736 1.00 80.00 187 LEU A CA 1
ATOM 1375 C C . LEU A 1 187 ? 50.029 10.071 -61.643 1.00 80.00 187 LEU A C 1
ATOM 1377 O O . LEU A 1 187 ? 49.846 10.984 -60.851 1.00 80.00 187 LEU A O 1
ATOM 1381 N N . CYS A 1 188 ? 49.063 9.637 -62.459 1.00 78.69 188 CYS A N 1
ATOM 1382 C CA . CYS A 1 188 ? 47.751 10.291 -62.533 1.00 78.69 188 CYS A CA 1
ATOM 1383 C C . CYS A 1 188 ? 46.631 9.564 -61.782 1.00 78.69 188 CYS A C 1
ATOM 1385 O O . CYS A 1 188 ? 45.489 10.005 -61.869 1.00 78.69 188 CYS A O 1
ATOM 1387 N N . HIS A 1 189 ? 46.922 8.438 -61.122 1.00 78.69 189 HIS A N 1
ATOM 1388 C CA . HIS A 1 189 ? 45.972 7.625 -60.347 1.00 78.69 189 HIS A CA 1
ATOM 1389 C C . HIS A 1 189 ? 44.734 7.127 -61.118 1.00 78.69 189 HIS A C 1
ATOM 1391 O O . HIS A 1 189 ? 43.821 6.527 -60.552 1.00 78.69 189 HIS A O 1
ATOM 1397 N N . LYS A 1 190 ? 44.697 7.315 -62.443 1.00 76.06 190 LYS A N 1
ATOM 1398 C CA . LYS A 1 190 ? 43.644 6.763 -63.297 1.00 76.06 190 LYS A CA 1
ATOM 1399 C C . LYS A 1 190 ? 43.799 5.248 -63.394 1.00 76.06 190 LYS A C 1
ATOM 1401 O O . LYS A 1 190 ? 44.917 4.736 -63.417 1.00 76.06 190 LYS A O 1
ATOM 1406 N N . SER A 1 191 ? 42.672 4.549 -63.460 1.00 76.88 191 SER A N 1
ATOM 1407 C CA . SER A 1 191 ? 42.615 3.086 -63.474 1.00 76.88 191 SER A CA 1
ATOM 1408 C C . SER A 1 191 ? 42.443 2.539 -64.889 1.00 76.88 191 SER A C 1
ATOM 1410 O O . SER A 1 191 ? 41.750 3.140 -65.709 1.00 76.88 191 SER A O 1
ATOM 1412 N N . PHE A 1 192 ? 43.070 1.400 -65.174 1.00 78.12 192 PHE A N 1
ATOM 1413 C CA . PHE A 1 192 ? 43.175 0.791 -66.497 1.00 78.12 192 PHE A CA 1
ATOM 1414 C C . PHE A 1 192 ? 42.962 -0.723 -66.434 1.00 78.12 192 PHE A C 1
ATOM 1416 O O . PHE A 1 192 ? 43.303 -1.363 -65.445 1.00 78.12 192 PHE A O 1
ATOM 1423 N N . SER A 1 193 ? 42.425 -1.313 -67.502 1.00 74.00 193 SER A N 1
ATOM 1424 C CA . SER A 1 193 ? 42.190 -2.762 -67.600 1.00 74.00 193 SER A CA 1
ATOM 1425 C C . SER A 1 193 ? 43.435 -3.547 -68.019 1.00 74.00 193 SER A C 1
ATOM 1427 O O . SER A 1 193 ? 43.396 -4.774 -68.066 1.00 74.00 193 SER A O 1
ATOM 1429 N N . ASN A 1 194 ? 44.533 -2.859 -68.352 1.00 75.81 194 ASN A N 1
ATOM 1430 C CA . ASN A 1 194 ? 45.793 -3.475 -68.743 1.00 75.81 194 ASN A CA 1
ATOM 1431 C C . ASN A 1 194 ? 47.015 -2.712 -68.217 1.00 75.81 194 ASN A C 1
ATOM 1433 O O . ASN A 1 194 ? 46.970 -1.505 -67.976 1.00 75.81 194 ASN A O 1
ATOM 1437 N N . GLU A 1 195 ? 48.130 -3.431 -68.091 1.00 81.25 195 GLU A N 1
ATOM 1438 C CA . GLU A 1 195 ? 49.410 -2.900 -67.610 1.00 81.25 195 GLU A CA 1
ATOM 1439 C C . GLU A 1 195 ? 49.964 -1.785 -68.509 1.00 81.25 195 GLU A C 1
ATOM 1441 O O . GLU A 1 195 ? 50.587 -0.846 -68.026 1.00 81.25 195 GLU A O 1
ATOM 1446 N N . GLN A 1 196 ? 49.692 -1.831 -69.819 1.00 80.06 196 GLN A N 1
ATOM 1447 C CA . GLN A 1 196 ? 50.148 -0.798 -70.757 1.00 80.06 196 GLN A CA 1
ATOM 1448 C C . GLN A 1 196 ? 49.390 0.533 -70.610 1.00 80.06 196 GLN A C 1
ATOM 1450 O O . GLN A 1 196 ? 49.721 1.489 -71.308 1.00 80.06 196 GLN A O 1
ATOM 1455 N N . MET A 1 197 ? 48.367 0.599 -69.747 1.00 77.56 197 MET A N 1
ATOM 1456 C CA . MET A 1 197 ? 47.533 1.782 -69.508 1.00 77.56 197 MET A CA 1
ATOM 1457 C C . MET A 1 197 ? 46.962 2.391 -70.792 1.00 77.56 197 MET A C 1
ATOM 1459 O O . MET A 1 197 ? 46.916 3.604 -70.982 1.00 77.56 197 MET A O 1
ATOM 1463 N N . THR A 1 198 ? 46.519 1.517 -71.696 1.00 67.94 198 THR A N 1
ATOM 1464 C CA . THR A 1 198 ? 45.931 1.911 -72.988 1.00 67.94 198 THR A CA 1
ATOM 1465 C C . THR A 1 198 ? 44.404 1.878 -72.977 1.00 67.94 198 THR A C 1
ATOM 1467 O O . THR A 1 198 ? 43.779 2.427 -73.880 1.00 67.94 198 THR A O 1
ATOM 1470 N N . GLN A 1 199 ? 43.794 1.255 -71.963 1.00 68.94 199 GLN A N 1
ATOM 1471 C CA . GLN A 1 199 ? 42.343 1.117 -71.817 1.00 68.94 199 GLN A CA 1
ATOM 1472 C C . GLN A 1 199 ? 41.915 1.541 -70.410 1.00 68.94 199 GLN A C 1
ATOM 1474 O O . GLN A 1 199 ? 42.138 0.811 -69.448 1.00 68.94 199 GLN A O 1
ATOM 1479 N N . MET A 1 200 ? 41.349 2.742 -70.281 1.00 65.12 200 MET A N 1
ATOM 1480 C CA . MET A 1 200 ? 40.924 3.298 -68.992 1.00 65.12 200 MET A CA 1
ATOM 1481 C C . MET A 1 200 ? 39.612 2.660 -68.520 1.00 65.12 200 MET A C 1
ATOM 1483 O O . MET A 1 200 ? 38.724 2.389 -69.325 1.00 65.12 200 MET A O 1
ATOM 1487 N N . VAL A 1 201 ? 39.465 2.471 -67.209 1.00 64.06 201 VAL A N 1
ATOM 1488 C CA . VAL A 1 201 ? 38.246 1.961 -66.570 1.00 64.06 201 VAL A CA 1
ATOM 1489 C C . VAL A 1 201 ? 37.662 3.051 -65.673 1.00 64.06 201 VAL A C 1
ATOM 1491 O O . VAL A 1 201 ? 38.343 3.566 -64.790 1.00 64.06 201 VAL A O 1
ATOM 1494 N N . SER A 1 202 ? 36.403 3.426 -65.917 1.00 54.75 202 SER A N 1
ATOM 1495 C CA . SER A 1 202 ? 35.743 4.566 -65.260 1.00 54.75 202 SER A CA 1
ATOM 1496 C C . SER A 1 202 ? 35.008 4.223 -63.957 1.00 54.75 202 SER A C 1
ATOM 1498 O O . SER A 1 202 ? 34.586 5.133 -63.254 1.00 54.75 202 SER A O 1
ATOM 1500 N N . SER A 1 203 ? 34.823 2.939 -63.638 1.00 55.50 203 SER A N 1
ATOM 1501 C CA . SER A 1 203 ? 34.235 2.467 -62.377 1.00 55.50 203 SER A CA 1
ATOM 1502 C C . SER A 1 203 ? 34.994 1.236 -61.894 1.00 55.50 203 SER A C 1
ATOM 1504 O O . SER A 1 203 ? 35.079 0.246 -62.617 1.00 55.50 203 SER A O 1
ATOM 1506 N N . LEU A 1 204 ? 35.545 1.303 -60.681 1.00 55.78 204 LEU A N 1
ATOM 1507 C CA . LEU A 1 204 ? 36.286 0.204 -60.049 1.00 55.78 204 LEU A CA 1
ATOM 1508 C C . LEU A 1 204 ? 35.373 -0.859 -59.409 1.00 55.78 204 LEU A C 1
ATOM 1510 O O . LEU A 1 204 ? 35.839 -1.945 -59.067 1.00 55.78 204 LEU A O 1
ATOM 1514 N N . VAL A 1 205 ? 34.076 -0.567 -59.269 1.00 54.88 205 VAL A N 1
ATOM 1515 C CA . VAL A 1 205 ? 33.094 -1.435 -58.604 1.00 54.88 205 VAL A CA 1
ATOM 1516 C C . VAL A 1 205 ? 32.261 -2.162 -59.655 1.00 54.88 205 VAL A C 1
ATOM 1518 O O . VAL A 1 205 ? 31.538 -1.513 -60.414 1.00 54.88 205 VAL A O 1
ATOM 1521 N N . VAL A 1 206 ? 32.353 -3.496 -59.712 1.00 59.91 206 VAL A N 1
ATOM 1522 C CA . VAL A 1 206 ? 31.492 -4.321 -60.593 1.00 59.91 206 VAL A CA 1
ATOM 1523 C C . VAL A 1 206 ? 30.979 -5.609 -59.922 1.00 59.91 206 VAL A C 1
ATOM 1525 O O . VAL A 1 206 ? 30.230 -6.354 -60.541 1.00 59.91 206 VAL A O 1
ATOM 1528 N N . LEU A 1 207 ? 31.280 -5.886 -58.649 1.00 61.12 207 LEU A N 1
ATOM 1529 C CA . LEU A 1 207 ? 30.655 -7.007 -57.933 1.00 61.12 207 LEU A CA 1
ATOM 1530 C C . LEU A 1 207 ? 30.023 -6.489 -56.647 1.00 61.12 207 LEU A C 1
ATOM 1532 O O . LEU A 1 207 ? 30.717 -6.287 -55.657 1.00 61.12 207 LEU A O 1
ATOM 1536 N N . SER A 1 208 ? 28.718 -6.232 -56.667 1.00 64.88 208 SER A N 1
ATOM 1537 C CA . SER A 1 208 ? 27.990 -5.898 -55.443 1.00 64.88 208 SER A CA 1
ATOM 1538 C C . SER A 1 208 ? 28.045 -7.062 -54.452 1.00 64.88 208 SER A C 1
ATOM 1540 O O . SER A 1 208 ? 28.113 -8.222 -54.866 1.00 64.88 208 SER A O 1
ATOM 1542 N N . ALA A 1 209 ? 28.025 -6.747 -53.155 1.00 69.00 209 ALA A N 1
ATOM 1543 C CA . ALA A 1 209 ? 27.881 -7.730 -52.084 1.00 69.00 209 ALA A CA 1
ATOM 1544 C C . ALA A 1 209 ? 26.782 -8.758 -52.419 1.00 69.00 209 ALA A C 1
ATOM 1546 O O . ALA A 1 209 ? 25.736 -8.404 -52.945 1.00 69.00 209 ALA A O 1
ATOM 1547 N N . THR A 1 210 ? 27.024 -10.037 -52.145 1.00 72.00 210 THR A N 1
ATOM 1548 C CA . THR A 1 210 ? 26.169 -11.147 -52.605 1.00 72.00 210 THR A CA 1
ATOM 1549 C C . THR A 1 210 ? 24.971 -11.445 -51.698 1.00 72.00 210 THR A C 1
ATOM 1551 O O . THR A 1 210 ? 24.152 -12.290 -52.062 1.00 72.00 210 THR A O 1
ATOM 1554 N N . GLY A 1 211 ? 24.865 -10.787 -50.537 1.00 72.81 211 GLY A N 1
ATOM 1555 C CA . GLY A 1 211 ? 23.841 -11.053 -49.522 1.00 72.81 211 GLY A CA 1
ATOM 1556 C C . GLY A 1 211 ? 23.999 -12.409 -48.821 1.00 72.81 211 GLY A C 1
ATOM 1557 O O . GLY A 1 211 ? 24.788 -13.266 -49.236 1.00 72.81 211 GLY A O 1
ATOM 1558 N N . HIS A 1 212 ? 23.234 -12.609 -47.745 1.00 79.19 212 HIS A N 1
ATOM 1559 C CA . HIS A 1 212 ? 23.223 -13.858 -46.978 1.00 79.19 212 HIS A CA 1
ATOM 1560 C C . HIS A 1 212 ? 22.247 -14.883 -47.575 1.00 79.19 212 HIS A C 1
ATOM 1562 O O . HIS A 1 212 ? 21.146 -14.540 -47.996 1.00 79.19 212 HIS A O 1
ATOM 1568 N N . GLU A 1 213 ? 22.640 -16.157 -47.578 1.00 80.38 213 GLU A N 1
ATOM 1569 C CA . GLU A 1 213 ? 21.787 -17.301 -47.937 1.00 80.38 213 GLU A CA 1
ATOM 1570 C C . GLU A 1 213 ? 21.884 -18.332 -46.818 1.00 80.38 213 GLU A C 1
ATOM 1572 O O . GLU A 1 213 ? 22.977 -18.819 -46.559 1.00 80.38 213 GLU A O 1
ATOM 1577 N N . TYR A 1 214 ? 20.788 -18.660 -46.137 1.00 82.12 214 TYR A N 1
ATOM 1578 C CA . TYR A 1 214 ? 20.829 -19.482 -44.922 1.00 82.12 214 TYR A CA 1
ATOM 1579 C C . TYR A 1 214 ? 20.488 -20.956 -45.188 1.00 82.12 214 TYR A C 1
ATOM 1581 O O . TYR A 1 214 ? 19.590 -21.267 -45.968 1.00 82.12 214 TYR A O 1
ATOM 1589 N N . ASP A 1 215 ? 21.215 -21.860 -44.527 1.00 79.25 215 ASP A N 1
ATOM 1590 C CA . ASP A 1 215 ? 21.029 -23.312 -44.570 1.00 79.25 215 ASP A CA 1
ATOM 1591 C C . ASP A 1 215 ? 19.961 -23.797 -43.577 1.00 79.25 215 ASP A C 1
ATOM 1593 O O . ASP A 1 215 ? 19.288 -23.008 -42.915 1.00 79.25 215 ASP A O 1
ATOM 1597 N N . GLU A 1 216 ? 19.797 -25.117 -43.440 1.00 79.19 216 GLU A N 1
ATOM 1598 C CA . GLU A 1 216 ? 18.816 -25.698 -42.519 1.00 79.19 216 GLU A CA 1
ATOM 1599 C C . GLU A 1 216 ? 19.123 -25.491 -41.019 1.00 79.19 216 GLU A C 1
ATOM 1601 O O . GLU A 1 216 ? 18.256 -25.728 -40.175 1.00 79.19 216 GLU A O 1
ATOM 1606 N N . ASN A 1 217 ? 20.321 -25.011 -40.683 1.00 81.31 217 ASN A N 1
ATOM 1607 C CA . ASN A 1 217 ? 20.807 -24.798 -39.320 1.00 81.31 217 ASN A CA 1
ATOM 1608 C C . ASN A 1 217 ? 20.856 -23.309 -38.936 1.00 81.31 217 ASN A C 1
ATOM 1610 O O . ASN A 1 217 ? 21.582 -22.949 -38.011 1.00 81.31 217 ASN A O 1
ATOM 1614 N N . ASP A 1 218 ? 20.120 -22.448 -39.649 1.00 85.31 218 ASP A N 1
ATOM 1615 C CA . ASP A 1 218 ? 20.149 -20.986 -39.497 1.00 85.31 218 ASP A CA 1
ATOM 1616 C C . ASP A 1 218 ? 21.545 -20.368 -39.738 1.00 85.31 218 ASP A C 1
ATOM 1618 O O . ASP A 1 218 ? 21.837 -19.289 -39.218 1.00 85.31 218 ASP A O 1
ATOM 1622 N N . LYS A 1 219 ? 22.422 -21.015 -40.522 1.00 85.06 219 LYS A N 1
ATOM 1623 C CA . LYS A 1 219 ? 23.761 -20.500 -40.845 1.00 85.06 219 LYS A CA 1
ATOM 1624 C C . LYS A 1 219 ? 23.864 -20.105 -42.302 1.00 85.06 219 LYS A C 1
ATOM 1626 O O . LYS A 1 219 ? 23.440 -20.835 -43.189 1.00 85.06 219 LYS A O 1
ATOM 1631 N N . CYS A 1 220 ? 24.469 -18.956 -42.565 1.00 83.56 220 CYS A N 1
ATOM 1632 C CA . CYS A 1 220 ? 24.722 -18.519 -43.925 1.00 83.56 220 CYS A CA 1
ATOM 1633 C C . CYS A 1 220 ? 25.649 -19.528 -44.628 1.00 83.56 220 CYS A C 1
ATOM 1635 O O . CYS A 1 220 ? 26.756 -19.785 -44.165 1.00 83.56 220 CYS A O 1
ATOM 1637 N N . THR A 1 221 ? 25.243 -20.096 -45.758 1.00 81.75 221 THR A N 1
ATOM 1638 C CA . THR A 1 221 ? 26.023 -21.066 -46.544 1.00 81.75 221 THR A CA 1
ATOM 1639 C C . THR A 1 221 ? 27.312 -20.464 -47.103 1.00 81.75 221 THR A C 1
ATOM 1641 O O . THR A 1 221 ? 28.270 -21.188 -47.372 1.00 81.75 221 THR A O 1
ATOM 1644 N N . LYS A 1 222 ? 27.347 -19.134 -47.260 1.00 79.94 222 LYS A N 1
ATOM 1645 C CA . LYS A 1 222 ? 28.472 -18.380 -47.823 1.00 79.94 222 LYS A CA 1
ATOM 1646 C C . LYS A 1 222 ? 29.490 -17.954 -46.760 1.00 79.94 222 LYS A C 1
ATOM 1648 O O . LYS A 1 222 ? 30.684 -18.168 -46.955 1.00 79.94 222 LYS A O 1
ATOM 1653 N N . CYS A 1 223 ? 29.047 -17.351 -45.650 1.00 81.81 223 CYS A N 1
ATOM 1654 C CA . CYS A 1 223 ? 29.938 -16.824 -44.599 1.00 81.81 223 CYS A CA 1
ATOM 1655 C C . CYS A 1 223 ? 29.878 -17.574 -43.258 1.00 81.81 223 CYS A C 1
ATOM 1657 O O . CYS A 1 223 ? 30.637 -17.244 -42.351 1.00 81.81 223 CYS A O 1
ATOM 1659 N N . LEU A 1 224 ? 29.008 -18.580 -43.124 1.00 82.44 224 LEU A N 1
ATOM 1660 C CA . LEU A 1 224 ? 28.794 -19.397 -41.919 1.00 82.44 224 LEU A CA 1
ATOM 1661 C C . LEU A 1 224 ? 28.243 -18.639 -40.698 1.00 82.44 224 LEU A C 1
ATOM 1663 O O . LEU A 1 224 ? 28.172 -19.209 -39.608 1.00 82.44 224 LEU A O 1
ATOM 1667 N N . GLN A 1 225 ? 27.825 -17.383 -40.872 1.00 82.31 225 GLN A N 1
ATOM 1668 C CA . GLN A 1 225 ? 27.211 -16.572 -39.823 1.00 82.31 225 GLN A CA 1
ATOM 1669 C C . GLN A 1 225 ? 25.825 -17.105 -39.452 1.00 82.31 225 GLN A C 1
ATOM 1671 O O . GLN A 1 225 ? 25.000 -17.354 -40.329 1.00 82.31 225 GLN A O 1
ATOM 1676 N N . GLU A 1 226 ? 25.572 -17.266 -38.155 1.00 89.25 226 GLU A N 1
ATOM 1677 C CA . GLU A 1 226 ? 24.276 -17.707 -37.636 1.00 89.25 226 GLU A CA 1
ATOM 1678 C C . GLU A 1 226 ? 23.303 -16.530 -37.491 1.00 89.25 226 GLU A C 1
ATOM 1680 O O . GLU A 1 226 ? 23.717 -15.422 -37.140 1.00 89.25 226 GLU A O 1
ATOM 1685 N N . ILE A 1 227 ? 22.011 -16.767 -37.737 1.00 90.88 227 ILE A N 1
ATOM 1686 C CA . ILE A 1 227 ? 20.954 -15.772 -37.508 1.00 90.88 227 ILE A CA 1
ATOM 1687 C C . ILE A 1 227 ? 20.901 -15.440 -36.000 1.00 90.88 227 ILE A C 1
ATOM 1689 O O . ILE A 1 227 ? 20.690 -16.340 -35.185 1.00 90.88 227 ILE A O 1
ATOM 1693 N N . PRO A 1 228 ? 21.070 -14.176 -35.581 1.00 92.56 228 PRO A N 1
ATOM 1694 C CA . PRO A 1 228 ? 21.029 -13.796 -34.169 1.00 92.56 228 PRO A CA 1
ATOM 1695 C C . PRO A 1 228 ? 19.601 -13.795 -33.593 1.00 92.56 228 PRO A C 1
ATOM 1697 O O . PRO A 1 228 ? 18.632 -13.486 -34.289 1.00 92.56 228 PRO A O 1
ATOM 1700 N N . PHE A 1 229 ? 19.476 -14.100 -32.296 1.00 93.50 229 PHE A N 1
ATOM 1701 C CA . PHE A 1 229 ? 18.219 -13.971 -31.548 1.00 93.50 229 PHE A CA 1
ATOM 1702 C C . PHE A 1 229 ? 17.998 -12.539 -31.053 1.00 93.50 229 PHE A C 1
ATOM 1704 O O . PHE A 1 229 ? 18.909 -11.931 -30.492 1.00 93.50 229 PHE A O 1
ATOM 1711 N N . LEU A 1 230 ? 16.769 -12.046 -31.189 1.00 93.75 230 LEU A N 1
ATOM 1712 C CA . LEU A 1 230 ? 16.295 -10.847 -30.505 1.00 93.75 230 LEU A CA 1
ATOM 1713 C C . LEU A 1 230 ? 15.642 -11.211 -29.174 1.00 93.75 230 LEU A C 1
ATOM 1715 O O . LEU A 1 230 ? 15.022 -12.268 -29.035 1.00 93.75 230 LEU A O 1
ATOM 1719 N N . LYS A 1 231 ? 15.732 -10.287 -28.223 1.00 91.44 231 LYS A N 1
ATOM 1720 C CA . LYS A 1 231 ? 14.993 -10.298 -26.958 1.00 91.44 231 LYS A CA 1
ATOM 1721 C C . LYS A 1 231 ? 13.923 -9.214 -26.967 1.00 91.44 231 LYS A C 1
ATOM 1723 O O . LYS A 1 231 ? 13.930 -8.353 -27.844 1.00 91.44 231 LYS A O 1
ATOM 1728 N N . LEU A 1 232 ? 13.018 -9.236 -25.995 1.00 89.25 232 LEU A N 1
ATOM 1729 C CA . LEU A 1 232 ? 12.160 -8.078 -25.737 1.00 89.25 232 LEU A CA 1
ATOM 1730 C C . LEU A 1 232 ? 13.031 -6.864 -25.387 1.00 89.25 232 LEU A C 1
ATOM 1732 O O . LEU A 1 232 ? 14.079 -7.018 -24.760 1.00 89.25 232 LEU A O 1
ATOM 1736 N N . GLY A 1 233 ? 12.638 -5.677 -25.845 1.00 87.06 233 GLY A N 1
ATOM 1737 C CA . GLY A 1 233 ? 13.425 -4.465 -25.627 1.00 87.06 233 GLY A CA 1
ATOM 1738 C C . GLY A 1 233 ? 14.216 -4.017 -26.839 1.00 87.06 233 GLY A C 1
ATOM 1739 O O . GLY A 1 233 ? 13.966 -4.415 -27.977 1.00 87.06 233 GLY A O 1
ATOM 1740 N N . ASN A 1 234 ? 15.171 -3.128 -26.585 1.00 89.31 234 ASN A N 1
ATOM 1741 C CA . ASN A 1 234 ? 16.057 -2.592 -27.608 1.00 89.31 234 ASN A CA 1
ATOM 1742 C C . ASN A 1 234 ? 17.204 -3.567 -27.882 1.00 89.31 234 ASN A C 1
ATOM 1744 O O . ASN A 1 234 ? 18.060 -3.785 -27.029 1.00 89.31 234 ASN A O 1
ATOM 1748 N N . ASN A 1 235 ? 17.263 -4.083 -29.103 1.00 92.06 235 ASN A N 1
ATOM 1749 C CA . ASN A 1 235 ? 18.342 -4.935 -29.580 1.00 92.06 235 ASN A CA 1
ATOM 1750 C C . ASN A 1 235 ? 19.230 -4.113 -30.509 1.00 92.06 235 ASN A C 1
ATOM 1752 O O . ASN A 1 235 ? 18.746 -3.613 -31.525 1.00 92.06 235 ASN A O 1
ATOM 1756 N N . ALA A 1 236 ? 20.508 -3.959 -30.163 1.00 92.06 236 ALA A N 1
ATOM 1757 C CA . ALA A 1 236 ? 21.487 -3.376 -31.072 1.00 92.06 236 ALA A CA 1
ATOM 1758 C C . ALA A 1 236 ? 21.754 -4.360 -32.215 1.00 92.06 236 ALA A C 1
ATOM 1760 O O . ALA A 1 236 ? 22.036 -5.536 -31.984 1.00 92.06 236 ALA A O 1
ATOM 1761 N N . ILE A 1 237 ? 21.628 -3.874 -33.442 1.00 90.81 237 ILE A N 1
ATOM 1762 C CA . ILE A 1 237 ? 21.794 -4.648 -34.661 1.00 90.81 237 ILE A CA 1
ATOM 1763 C C . ILE A 1 237 ? 22.640 -3.875 -35.675 1.00 90.81 237 ILE A C 1
ATOM 1765 O O . ILE A 1 237 ? 22.779 -2.649 -35.612 1.00 90.81 237 ILE A O 1
ATOM 1769 N N . THR A 1 238 ? 23.165 -4.593 -36.661 1.00 87.38 238 THR A N 1
ATOM 1770 C CA . THR A 1 238 ? 23.849 -4.002 -37.811 1.00 87.38 238 THR A CA 1
ATOM 1771 C C . THR A 1 238 ? 23.028 -4.287 -39.059 1.00 87.38 238 THR A C 1
ATOM 1773 O O . THR A 1 238 ? 22.698 -5.436 -39.345 1.00 87.38 238 THR A O 1
ATOM 1776 N N . ILE A 1 239 ? 22.667 -3.239 -39.801 1.00 88.62 239 ILE A N 1
ATOM 1777 C CA . ILE A 1 239 ? 22.053 -3.401 -41.121 1.00 88.62 239 ILE A CA 1
ATOM 1778 C C . ILE A 1 239 ? 23.173 -3.358 -42.154 1.00 88.62 239 ILE A C 1
ATOM 1780 O O . ILE A 1 239 ? 23.683 -2.292 -42.504 1.00 88.62 239 ILE A O 1
ATOM 1784 N N . GLU A 1 240 ? 23.572 -4.541 -42.611 1.00 86.88 240 GLU A N 1
ATOM 1785 C CA . GLU A 1 240 ? 24.582 -4.717 -43.646 1.00 86.88 240 GLU A CA 1
ATOM 1786 C C . GLU A 1 240 ? 23.964 -4.541 -45.040 1.00 86.88 240 GLU A C 1
ATOM 1788 O O . GLU A 1 240 ? 22.740 -4.570 -45.219 1.00 86.88 240 GLU A O 1
ATOM 1793 N N . LYS A 1 241 ? 24.828 -4.358 -46.043 1.00 86.19 241 LYS A N 1
ATOM 1794 C CA . LYS A 1 241 ? 24.422 -4.226 -47.444 1.00 86.19 241 LYS A CA 1
ATOM 1795 C C . LYS A 1 241 ? 23.793 -5.530 -47.949 1.00 86.19 241 LYS A C 1
ATOM 1797 O O . LYS A 1 241 ? 24.338 -6.607 -47.718 1.00 86.19 241 LYS A O 1
ATOM 1802 N N . VAL A 1 242 ? 22.688 -5.424 -48.686 1.00 82.75 242 VAL A N 1
ATOM 1803 C CA . VAL A 1 242 ? 21.914 -6.554 -49.236 1.00 82.75 242 VAL A CA 1
ATOM 1804 C C . VAL A 1 242 ? 21.691 -6.387 -50.743 1.00 82.75 242 VAL A C 1
ATOM 1806 O O . VAL A 1 242 ? 21.626 -5.265 -51.242 1.00 82.75 242 VAL A O 1
ATOM 1809 N N . PHE A 1 243 ? 21.560 -7.497 -51.479 1.00 73.12 243 PHE A N 1
ATOM 1810 C CA . PHE A 1 243 ? 21.480 -7.509 -52.954 1.00 73.12 243 PHE A CA 1
ATOM 1811 C C . PHE A 1 243 ? 20.195 -8.151 -53.523 1.00 73.12 243 PHE A C 1
ATOM 1813 O O . PHE A 1 243 ? 20.050 -8.275 -54.734 1.00 73.12 243 PHE A O 1
ATOM 1820 N N . GLY A 1 244 ? 19.229 -8.512 -52.671 1.00 73.06 244 GLY A N 1
ATOM 1821 C CA . GLY A 1 244 ? 17.959 -9.139 -53.072 1.00 73.06 244 GLY A CA 1
ATOM 1822 C C . GLY A 1 244 ? 16.761 -8.184 -53.203 1.00 73.06 244 GLY A C 1
ATOM 1823 O O . GLY A 1 244 ? 16.758 -7.059 -52.676 1.00 73.06 244 GLY A O 1
ATOM 1824 N N . ASP A 1 245 ? 15.717 -8.665 -53.890 1.00 80.75 245 ASP A N 1
ATOM 1825 C CA . ASP A 1 245 ? 14.410 -7.999 -53.987 1.00 80.75 245 ASP A CA 1
ATOM 1826 C C . ASP A 1 245 ? 13.761 -7.888 -52.594 1.00 80.75 245 ASP A C 1
ATOM 1828 O O . ASP A 1 245 ? 13.968 -8.729 -51.723 1.00 80.75 245 ASP A O 1
ATOM 1832 N N . ARG A 1 246 ? 12.965 -6.839 -52.356 1.00 85.88 246 ARG A N 1
ATOM 1833 C CA . ARG A 1 246 ? 12.241 -6.646 -51.083 1.00 85.88 246 ARG A CA 1
ATOM 1834 C C . ARG A 1 246 ? 11.129 -7.676 -50.864 1.00 85.88 246 ARG A C 1
ATOM 1836 O O . ARG A 1 246 ? 10.625 -7.814 -49.757 1.00 85.88 246 ARG A O 1
ATOM 1843 N N . ASN A 1 247 ? 10.732 -8.398 -51.901 1.00 83.75 247 ASN A N 1
ATOM 1844 C CA . ASN A 1 247 ? 9.764 -9.480 -51.788 1.00 83.75 247 ASN A CA 1
ATOM 1845 C C . ASN A 1 247 ? 10.413 -10.825 -51.450 1.00 83.75 247 ASN A C 1
ATOM 1847 O O . ASN A 1 247 ? 9.693 -11.780 -51.185 1.00 83.75 247 ASN A O 1
ATOM 1851 N N . GLU A 1 248 ? 11.745 -10.906 -51.438 1.00 83.81 248 GLU A N 1
ATOM 1852 C CA . GLU A 1 248 ? 12.483 -12.135 -51.167 1.00 83.81 248 GLU A CA 1
ATOM 1853 C C . GLU A 1 248 ? 13.218 -12.042 -49.831 1.00 83.81 248 GLU A C 1
ATOM 1855 O O . GLU A 1 248 ? 13.815 -11.019 -49.487 1.00 83.81 248 GLU A O 1
ATOM 1860 N N . ILE A 1 249 ? 13.227 -13.141 -49.077 1.00 85.00 249 ILE A N 1
ATOM 1861 C CA . ILE A 1 249 ? 13.881 -13.198 -47.765 1.00 85.00 249 ILE A CA 1
ATOM 1862 C C . ILE A 1 249 ? 15.402 -12.954 -47.841 1.00 85.00 249 ILE A C 1
ATOM 1864 O O . ILE A 1 249 ? 15.989 -12.388 -46.921 1.00 85.00 249 ILE A O 1
ATOM 1868 N N . SER A 1 250 ? 16.026 -13.298 -48.973 1.00 81.19 250 SER A N 1
ATOM 1869 C CA . SER A 1 250 ? 17.439 -13.040 -49.303 1.00 81.19 250 SER A CA 1
ATOM 1870 C C . SER A 1 250 ? 17.782 -11.545 -49.407 1.00 81.19 250 SER A C 1
ATOM 1872 O O . SER A 1 250 ? 18.952 -11.161 -49.361 1.00 81.19 250 SER A O 1
ATOM 1874 N N . GLY A 1 251 ? 16.771 -10.679 -49.532 1.00 85.69 251 GLY A N 1
ATOM 1875 C CA . GLY A 1 251 ? 16.911 -9.228 -49.569 1.00 85.69 251 GLY A CA 1
ATOM 1876 C C . GLY A 1 251 ? 17.058 -8.563 -48.199 1.00 85.69 251 GLY A C 1
ATOM 1877 O O . GLY A 1 251 ? 17.020 -7.334 -48.149 1.00 85.69 251 GLY A O 1
ATOM 1878 N N . TYR A 1 252 ? 17.194 -9.321 -47.104 1.00 89.69 252 TYR A N 1
ATOM 1879 C CA . TYR A 1 252 ? 17.170 -8.805 -45.732 1.00 89.69 252 TYR A CA 1
ATOM 1880 C C . TYR A 1 252 ? 18.314 -9.334 -44.864 1.00 89.69 252 TYR A C 1
ATOM 1882 O O . TYR A 1 252 ? 18.804 -10.446 -45.043 1.00 89.69 252 TYR A O 1
ATOM 1890 N N . ASN A 1 253 ? 18.681 -8.545 -43.852 1.00 90.12 253 ASN A N 1
ATOM 1891 C CA . ASN A 1 253 ? 19.422 -9.043 -42.697 1.00 90.12 253 ASN A CA 1
ATOM 1892 C C . ASN A 1 253 ? 18.401 -9.719 -41.775 1.00 90.12 253 ASN A C 1
ATOM 1894 O O . ASN A 1 253 ? 17.434 -9.066 -41.370 1.00 90.12 253 ASN A O 1
ATOM 1898 N N . LEU A 1 254 ? 18.576 -11.008 -41.480 1.00 92.12 254 LEU A N 1
ATOM 1899 C CA . LEU A 1 254 ? 17.609 -11.771 -40.691 1.00 92.12 254 LEU A CA 1
ATOM 1900 C C . LEU A 1 254 ? 17.972 -11.809 -39.211 1.00 92.12 254 LEU A C 1
ATOM 1902 O O . LEU A 1 254 ? 19.134 -11.938 -38.834 1.00 92.12 254 LEU A O 1
ATOM 1906 N N . TYR A 1 255 ? 16.931 -11.789 -38.390 1.00 94.38 255 TYR A N 1
ATOM 1907 C CA . TYR A 1 255 ? 16.963 -11.952 -36.944 1.00 94.38 255 TYR A CA 1
ATOM 1908 C C . TYR A 1 255 ? 15.864 -12.934 -36.542 1.00 94.38 255 TYR A C 1
ATOM 1910 O O . TYR A 1 255 ? 14.848 -13.013 -37.226 1.00 94.38 255 TYR A O 1
ATOM 1918 N N . LYS A 1 256 ? 16.020 -13.677 -35.446 1.00 94.19 256 LYS A N 1
ATOM 1919 C CA . LYS A 1 256 ? 14.984 -14.605 -34.963 1.00 94.19 256 LYS A CA 1
ATOM 1920 C C . LYS A 1 256 ? 14.425 -14.204 -33.606 1.00 94.19 256 LYS A C 1
ATOM 1922 O O . LYS A 1 256 ? 15.151 -13.719 -32.747 1.00 94.19 256 LYS A O 1
ATOM 1927 N N . TYR A 1 257 ? 13.133 -14.428 -33.403 1.00 94.81 257 TYR A N 1
ATOM 1928 C CA . TYR A 1 257 ? 12.448 -14.195 -32.135 1.00 94.81 257 TYR A CA 1
ATOM 1929 C C . TYR A 1 257 ? 11.519 -15.370 -31.834 1.00 94.81 257 TYR A C 1
ATOM 1931 O O . TYR A 1 257 ? 10.614 -15.662 -32.616 1.00 94.81 257 TYR A O 1
ATOM 1939 N N . THR A 1 258 ? 11.742 -16.051 -30.711 1.00 94.12 258 THR A N 1
ATOM 1940 C CA . THR A 1 258 ? 10.849 -17.113 -30.231 1.00 94.12 258 THR A CA 1
ATOM 1941 C C . THR A 1 258 ? 9.854 -16.515 -29.253 1.00 94.12 258 THR A C 1
ATOM 1943 O O . THR A 1 258 ? 10.255 -15.992 -28.216 1.00 94.12 258 THR A O 1
ATOM 1946 N N . ALA A 1 259 ? 8.563 -16.600 -29.568 1.00 89.75 259 ALA A N 1
ATOM 1947 C CA . ALA A 1 259 ? 7.525 -16.033 -28.718 1.00 89.75 259 ALA A CA 1
ATOM 1948 C C . ALA A 1 259 ? 7.402 -16.833 -27.399 1.00 89.75 259 ALA A C 1
ATOM 1950 O O . ALA A 1 259 ? 7.091 -18.026 -27.447 1.00 89.75 259 ALA A O 1
ATOM 1951 N N . PRO A 1 260 ? 7.627 -16.231 -26.215 1.00 84.62 260 PRO A N 1
ATOM 1952 C CA . PRO A 1 260 ? 7.484 -16.921 -24.928 1.00 84.62 260 PRO A CA 1
ATOM 1953 C C . PRO A 1 260 ? 6.018 -17.219 -24.560 1.00 84.62 260 PRO A C 1
ATOM 1955 O O . PRO A 1 260 ? 5.749 -18.116 -23.756 1.00 84.62 260 PRO A O 1
ATOM 1958 N N . GLU A 1 261 ? 5.071 -16.505 -25.170 1.00 84.12 261 GLU A N 1
ATOM 1959 C CA . GLU A 1 261 ? 3.623 -16.648 -25.003 1.00 84.12 261 GLU A CA 1
ATOM 1960 C C . GLU A 1 261 ? 2.865 -16.222 -26.273 1.00 84.12 261 GLU A C 1
ATOM 1962 O O . GLU A 1 261 ? 3.458 -15.655 -27.194 1.00 84.12 261 GLU A O 1
ATOM 1967 N N . ASP A 1 262 ? 1.565 -16.522 -26.334 1.00 88.75 262 ASP A N 1
ATOM 1968 C CA . ASP A 1 262 ? 0.690 -16.058 -27.414 1.00 88.75 262 ASP A CA 1
ATOM 1969 C C . ASP A 1 262 ? 0.485 -14.539 -27.305 1.00 88.75 262 ASP A C 1
ATOM 1971 O O . ASP A 1 262 ? 0.362 -13.993 -26.204 1.00 88.75 262 ASP A O 1
ATOM 1975 N N . GLY A 1 263 ? 0.421 -13.827 -28.431 1.00 89.88 263 GLY A N 1
ATOM 1976 C CA . GLY A 1 263 ? 0.270 -12.378 -28.349 1.00 89.88 263 GLY A CA 1
ATOM 1977 C C . GLY A 1 263 ? 0.432 -11.600 -29.639 1.00 89.88 263 GLY A C 1
ATOM 1978 O O . GLY A 1 263 ? 0.438 -12.158 -30.726 1.00 89.88 263 GLY A O 1
ATOM 1979 N N . THR A 1 264 ? 0.567 -10.282 -29.518 1.00 92.56 264 THR A N 1
ATOM 1980 C CA . THR A 1 264 ? 0.885 -9.382 -30.636 1.00 92.56 264 THR A CA 1
ATOM 1981 C C . THR A 1 264 ? 2.338 -8.933 -30.544 1.00 92.56 264 THR A C 1
ATOM 1983 O O . THR A 1 264 ? 2.691 -8.164 -29.653 1.00 92.56 264 THR A O 1
ATOM 1986 N N . LEU A 1 265 ? 3.174 -9.409 -31.463 1.00 93.44 265 LEU A N 1
ATOM 1987 C CA . LEU A 1 265 ? 4.546 -8.959 -31.655 1.00 93.44 265 LEU A CA 1
ATOM 1988 C C . LEU A 1 265 ? 4.544 -7.629 -32.411 1.00 93.44 265 LEU A C 1
ATOM 1990 O O . LEU A 1 265 ? 3.969 -7.529 -33.492 1.00 93.44 265 LEU A O 1
ATOM 1994 N N . GLU A 1 266 ? 5.227 -6.630 -31.874 1.00 93.50 266 GLU A N 1
ATOM 1995 C CA . GLU A 1 266 ? 5.562 -5.378 -32.538 1.00 93.50 266 GLU A CA 1
ATOM 1996 C C . GLU A 1 266 ? 7.086 -5.244 -32.605 1.00 93.50 266 GLU A C 1
ATOM 1998 O O . GLU A 1 266 ? 7.769 -5.406 -31.600 1.00 93.50 266 GLU A O 1
ATOM 2003 N N . VAL A 1 267 ? 7.632 -4.942 -33.784 1.00 93.81 267 VAL A N 1
ATOM 2004 C CA . VAL A 1 267 ? 9.068 -4.663 -33.936 1.00 93.81 267 VAL A CA 1
ATOM 2005 C C . VAL A 1 267 ? 9.241 -3.355 -34.671 1.00 93.81 267 VAL A C 1
ATOM 2007 O O . VAL A 1 267 ? 8.711 -3.185 -35.772 1.00 93.81 267 VAL A O 1
ATOM 2010 N N . ARG A 1 268 ? 9.986 -2.437 -34.061 1.00 92.12 268 ARG A N 1
ATOM 2011 C CA . ARG A 1 268 ? 10.234 -1.105 -34.599 1.00 92.12 268 ARG A CA 1
ATOM 2012 C C . ARG A 1 268 ? 11.726 -0.845 -34.742 1.00 92.12 268 ARG A C 1
ATOM 2014 O O . ARG A 1 268 ? 12.477 -1.055 -33.791 1.00 92.12 268 ARG A O 1
ATOM 2021 N N . ALA A 1 269 ? 12.140 -0.355 -35.905 1.00 92.38 269 ALA A N 1
ATOM 2022 C CA . ALA A 1 269 ? 13.503 0.117 -36.100 1.00 92.38 269 ALA A CA 1
ATOM 2023 C C . ALA A 1 269 ? 13.724 1.502 -35.470 1.00 92.38 269 ALA A C 1
ATOM 2025 O O . ALA A 1 269 ? 12.801 2.301 -35.314 1.00 92.38 269 ALA A O 1
ATOM 2026 N N . ASN A 1 270 ? 14.968 1.775 -35.103 1.00 88.88 270 ASN A N 1
ATOM 2027 C CA . ASN A 1 270 ? 15.500 3.108 -34.881 1.00 88.88 270 ASN A CA 1
ATOM 2028 C C . ASN A 1 270 ? 16.854 3.175 -35.586 1.00 88.88 270 ASN A C 1
ATOM 2030 O O . ASN A 1 270 ? 17.852 2.628 -35.108 1.00 88.88 270 ASN A O 1
ATOM 2034 N N . SER A 1 271 ? 16.847 3.796 -36.756 1.00 83.44 271 SER A N 1
ATOM 2035 C CA . SER A 1 271 ? 17.947 3.802 -37.721 1.00 83.44 271 SER A CA 1
ATOM 2036 C C . SER A 1 271 ? 18.686 5.140 -37.808 1.00 83.44 271 SER A C 1
ATOM 2038 O O . SER A 1 271 ? 19.430 5.383 -38.760 1.00 83.44 271 SER A O 1
ATOM 2040 N N . ASN A 1 272 ? 18.488 6.026 -36.824 1.00 81.44 272 ASN A N 1
ATOM 2041 C CA . ASN A 1 272 ? 19.147 7.333 -36.740 1.00 81.44 272 ASN A CA 1
ATOM 2042 C C . ASN A 1 272 ? 18.967 8.216 -37.996 1.00 81.44 272 ASN A C 1
ATOM 2044 O O . ASN A 1 272 ? 19.887 8.938 -38.383 1.00 81.44 272 ASN A O 1
ATOM 2048 N N . GLY A 1 273 ? 17.800 8.182 -38.647 1.00 79.94 273 GLY A N 1
ATOM 2049 C CA . GLY A 1 273 ? 17.523 9.046 -39.806 1.00 79.94 273 GLY A CA 1
ATOM 2050 C C . GLY A 1 273 ? 17.515 8.346 -41.169 1.00 79.94 273 GLY A C 1
ATOM 2051 O O . GLY A 1 273 ? 17.342 9.030 -42.177 1.00 79.94 273 GLY A O 1
ATOM 2052 N N . LYS A 1 274 ? 17.745 7.028 -41.231 1.00 85.75 274 LYS A N 1
ATOM 2053 C CA . LYS A 1 274 ? 17.806 6.263 -42.487 1.00 85.75 274 LYS A CA 1
ATOM 2054 C C . LYS A 1 274 ? 16.466 5.608 -42.800 1.00 85.75 274 LYS A C 1
ATOM 2056 O O . LYS A 1 274 ? 15.747 5.216 -41.903 1.00 85.75 274 LYS A O 1
ATOM 2061 N N . ASP A 1 275 ? 16.129 5.492 -44.076 1.00 88.25 275 ASP A N 1
ATOM 2062 C CA . ASP A 1 275 ? 14.880 4.852 -44.489 1.00 88.25 275 ASP A CA 1
ATOM 2063 C C . ASP A 1 275 ? 15.027 3.324 -44.419 1.00 88.25 275 ASP A C 1
ATOM 2065 O O . ASP A 1 275 ? 15.906 2.750 -45.069 1.00 88.25 275 ASP A O 1
ATOM 2069 N N . THR A 1 276 ? 14.220 2.658 -43.596 1.00 90.75 276 THR A N 1
ATOM 2070 C CA . THR A 1 276 ? 14.308 1.216 -43.342 1.00 90.75 276 THR A CA 1
ATOM 2071 C C . THR A 1 276 ? 13.021 0.482 -43.679 1.00 90.75 276 THR A C 1
ATOM 2073 O O . THR A 1 276 ? 11.916 0.986 -43.515 1.00 90.75 276 THR A O 1
ATOM 2076 N N . TYR A 1 277 ? 13.177 -0.770 -44.103 1.00 91.56 277 TYR A N 1
ATOM 2077 C CA . TYR A 1 277 ? 12.083 -1.658 -44.480 1.00 91.56 277 TYR A CA 1
ATOM 2078 C C . TYR A 1 277 ? 12.157 -2.944 -43.657 1.00 91.56 277 TYR A C 1
ATOM 2080 O O . TYR A 1 277 ? 13.221 -3.570 -43.579 1.00 91.56 277 TYR A O 1
ATOM 2088 N N . GLY A 1 278 ? 11.025 -3.352 -43.078 1.00 93.50 278 GLY A N 1
ATOM 2089 C CA . GLY A 1 278 ? 10.927 -4.537 -42.229 1.00 93.50 278 GLY A CA 1
ATOM 2090 C C . GLY A 1 278 ? 9.953 -5.584 -42.757 1.00 93.50 278 GLY A C 1
ATOM 2091 O O . GLY A 1 278 ? 8.889 -5.245 -43.278 1.00 93.50 278 GLY A O 1
ATOM 2092 N N . THR A 1 279 ? 10.295 -6.859 -42.588 1.00 94.38 279 THR A N 1
ATOM 2093 C CA . THR A 1 279 ? 9.442 -8.015 -42.914 1.00 94.38 279 THR A CA 1
ATOM 2094 C C . THR A 1 279 ? 9.439 -9.028 -41.772 1.00 94.38 279 THR A C 1
ATOM 2096 O O . THR A 1 279 ? 10.376 -9.086 -40.977 1.00 94.38 279 THR A O 1
ATOM 2099 N N . LEU A 1 280 ? 8.384 -9.833 -41.678 1.00 95.38 280 LEU A N 1
ATOM 2100 C CA . LEU A 1 280 ? 8.294 -10.966 -40.758 1.00 95.38 280 LEU A CA 1
ATOM 2101 C C . LEU A 1 280 ? 7.994 -12.238 -41.547 1.00 95.38 280 LEU A C 1
ATOM 2103 O O . LEU A 1 280 ? 7.111 -12.220 -42.396 1.00 95.38 280 LEU A O 1
ATOM 2107 N N . TRP A 1 281 ? 8.662 -13.341 -41.231 1.00 94.31 281 TRP A N 1
ATOM 2108 C CA . TRP A 1 281 ? 8.521 -14.631 -41.909 1.00 94.31 281 TRP A CA 1
ATOM 2109 C C . TRP A 1 281 ? 8.287 -15.752 -40.890 1.00 94.31 281 TRP A C 1
ATOM 2111 O O . TRP A 1 281 ? 8.798 -15.699 -39.768 1.00 94.31 281 TRP A O 1
ATOM 2121 N N . GLU A 1 282 ? 7.534 -16.781 -41.284 1.00 91.69 282 GLU A N 1
ATOM 2122 C CA . GLU A 1 282 ? 7.314 -17.988 -40.464 1.00 91.69 282 GLU A CA 1
ATOM 2123 C C . GLU A 1 282 ? 8.518 -18.937 -40.463 1.00 91.69 282 GLU A C 1
ATOM 2125 O O . GLU A 1 282 ? 8.707 -19.712 -39.532 1.00 91.69 282 GLU A O 1
ATOM 2130 N N . SER A 1 283 ? 9.346 -18.883 -41.509 1.00 87.69 283 SER A N 1
ATOM 2131 C CA . SER A 1 283 ? 10.575 -19.662 -41.622 1.00 87.69 283 SER A CA 1
ATOM 2132 C C . SER A 1 283 ? 11.562 -18.983 -42.568 1.00 87.69 283 SER A C 1
ATOM 2134 O O . SER A 1 283 ? 11.170 -18.192 -43.427 1.00 87.69 283 SER A O 1
ATOM 2136 N N . ARG A 1 284 ? 12.847 -19.338 -42.465 1.00 81.94 284 ARG A N 1
ATOM 2137 C CA . ARG A 1 284 ? 13.903 -18.864 -43.380 1.00 81.94 284 ARG A CA 1
ATOM 2138 C C . ARG A 1 284 ? 13.751 -19.346 -44.837 1.00 81.94 284 ARG A C 1
ATOM 2140 O O . ARG A 1 284 ? 14.479 -18.888 -45.707 1.00 81.94 284 ARG A O 1
ATOM 2147 N N . THR A 1 285 ? 12.848 -20.297 -45.086 1.00 81.75 285 THR A N 1
ATOM 2148 C CA . THR A 1 285 ? 12.549 -20.867 -46.412 1.00 81.75 285 THR A CA 1
ATOM 2149 C C . THR A 1 285 ? 11.137 -20.526 -46.888 1.00 81.75 285 THR A C 1
ATOM 2151 O O . THR A 1 285 ? 10.676 -21.096 -47.875 1.00 81.75 285 THR A O 1
ATOM 2154 N N . ALA A 1 286 ? 10.418 -19.659 -46.169 1.00 83.81 286 ALA A N 1
ATOM 2155 C CA . ALA A 1 286 ? 9.066 -19.268 -46.536 1.00 83.81 286 ALA A CA 1
ATOM 2156 C C . ALA A 1 286 ? 9.073 -18.505 -47.869 1.00 83.81 286 ALA A C 1
ATOM 2158 O O . ALA A 1 286 ? 9.896 -17.616 -48.083 1.00 83.81 286 ALA A O 1
ATOM 2159 N N . GLU A 1 287 ? 8.141 -18.853 -48.757 1.00 82.12 287 GLU A N 1
ATOM 2160 C CA . GLU A 1 287 ? 7.996 -18.212 -50.071 1.00 82.12 287 GLU A CA 1
ATOM 2161 C C . GLU A 1 287 ? 7.439 -16.783 -49.950 1.00 82.12 287 GLU A C 1
ATOM 2163 O O . GLU A 1 287 ? 7.745 -15.923 -50.772 1.00 82.12 287 GLU A O 1
ATOM 2168 N N . TYR A 1 288 ? 6.665 -16.512 -48.893 1.00 85.31 288 TYR A N 1
ATOM 2169 C CA . TYR A 1 288 ? 6.028 -15.221 -48.641 1.00 85.31 288 TYR A CA 1
ATOM 2170 C C . TYR A 1 288 ? 6.230 -14.771 -47.192 1.00 85.31 288 TYR A C 1
ATOM 2172 O O . TYR A 1 288 ? 6.221 -15.584 -46.265 1.00 85.31 288 TYR A O 1
ATOM 2180 N N . TYR A 1 289 ? 6.377 -13.460 -46.990 1.00 90.94 289 TYR A N 1
ATOM 2181 C CA . TYR A 1 289 ? 6.378 -12.867 -45.656 1.00 90.94 289 TYR A CA 1
ATOM 2182 C C . TYR A 1 289 ? 4.966 -12.908 -45.054 1.00 90.94 289 TYR A C 1
ATOM 2184 O O . TYR A 1 289 ? 3.958 -12.790 -45.750 1.00 90.94 289 TYR A O 1
ATOM 2192 N N . LEU A 1 290 ? 4.892 -13.027 -43.732 1.00 92.44 290 LEU A N 1
ATOM 2193 C CA . LEU A 1 290 ? 3.660 -12.950 -42.947 1.00 92.44 290 LEU A CA 1
ATOM 2194 C C . LEU A 1 290 ? 3.104 -11.526 -42.906 1.00 92.44 290 LEU A C 1
ATOM 2196 O O . LEU A 1 290 ? 1.897 -11.309 -42.974 1.00 92.44 290 LEU A O 1
ATOM 2200 N N . THR A 1 291 ? 3.996 -10.550 -42.757 1.00 92.81 291 THR A N 1
ATOM 2201 C CA . THR A 1 291 ? 3.673 -9.125 -42.781 1.00 92.81 291 THR A CA 1
ATOM 2202 C C . THR A 1 291 ? 4.913 -8.322 -43.150 1.00 92.81 291 THR A C 1
ATOM 2204 O O . THR A 1 291 ? 6.046 -8.793 -43.016 1.00 92.81 291 THR A O 1
ATOM 2207 N N . TYR A 1 292 ? 4.700 -7.099 -43.605 1.00 90.69 292 TYR A N 1
ATOM 2208 C CA . TYR A 1 292 ? 5.751 -6.145 -43.910 1.00 90.69 292 TYR A CA 1
ATOM 2209 C C . TYR A 1 292 ? 5.282 -4.745 -43.547 1.00 90.69 292 TYR A C 1
ATOM 2211 O O . TYR A 1 292 ? 4.081 -4.480 -43.467 1.00 90.69 292 TYR A O 1
ATOM 2219 N N . ASN A 1 293 ? 6.228 -3.842 -43.332 1.00 81.50 293 ASN A N 1
ATOM 2220 C CA . ASN A 1 293 ? 5.912 -2.430 -43.215 1.00 81.50 293 ASN A CA 1
ATOM 2221 C C . ASN A 1 293 ? 7.115 -1.582 -43.640 1.00 81.50 293 ASN A C 1
ATOM 2223 O O . ASN A 1 293 ? 8.246 -1.868 -43.247 1.00 81.50 293 ASN A O 1
ATOM 2227 N N . ASP A 1 294 ? 6.849 -0.532 -44.407 1.00 68.19 294 ASP A N 1
ATOM 2228 C CA . ASP A 1 294 ? 7.789 0.524 -44.805 1.00 68.19 294 ASP A CA 1
ATOM 2229 C C . ASP A 1 294 ? 7.354 1.912 -44.320 1.00 68.19 294 ASP A C 1
ATOM 2231 O O . ASP A 1 294 ? 7.878 2.921 -44.763 1.00 68.19 294 ASP A O 1
ATOM 2235 N N . ASN A 1 295 ? 6.372 1.926 -43.416 1.00 61.72 295 ASN A N 1
ATOM 2236 C CA . ASN A 1 295 ? 5.691 3.048 -42.795 1.00 61.72 295 ASN A CA 1
ATOM 2237 C C . ASN A 1 295 ? 5.609 4.263 -43.723 1.00 61.72 295 ASN A C 1
ATOM 2239 O O . ASN A 1 295 ? 6.440 5.155 -43.664 1.00 61.72 295 ASN A O 1
ATOM 2243 N N . ILE A 1 296 ? 4.543 4.327 -44.523 1.00 52.66 296 ILE A N 1
ATOM 2244 C CA . ILE A 1 296 ? 4.271 5.292 -45.611 1.00 52.66 296 ILE A CA 1
ATOM 2245 C C . ILE A 1 296 ? 4.499 6.793 -45.247 1.00 52.66 296 ILE A C 1
ATOM 2247 O O . ILE A 1 296 ? 4.531 7.634 -46.140 1.00 52.66 296 ILE A O 1
ATOM 2251 N N . ASN A 1 297 ? 4.715 7.146 -43.968 1.00 54.12 297 ASN A N 1
ATOM 2252 C CA . ASN A 1 297 ? 5.037 8.495 -43.476 1.00 54.12 297 ASN A CA 1
ATOM 2253 C C . ASN A 1 297 ? 6.270 8.600 -42.529 1.00 54.12 297 ASN A C 1
ATOM 2255 O O . ASN A 1 297 ? 6.439 9.642 -41.893 1.00 54.12 297 ASN A O 1
ATOM 2259 N N . GLY A 1 298 ? 7.112 7.570 -42.366 1.00 60.94 298 GLY A N 1
ATOM 2260 C CA . GLY A 1 298 ? 8.247 7.581 -41.429 1.00 60.94 298 GLY A CA 1
ATOM 2261 C C . GLY A 1 298 ? 9.448 6.755 -41.897 1.00 60.94 298 GLY A C 1
ATOM 2262 O O . GLY A 1 298 ? 9.286 5.763 -42.581 1.00 60.94 298 GLY A O 1
ATOM 2263 N N . ILE A 1 299 ? 10.652 7.163 -41.488 1.00 80.50 299 ILE A N 1
ATOM 2264 C CA . ILE A 1 299 ? 11.939 6.546 -41.873 1.00 80.50 299 ILE A CA 1
ATOM 2265 C C . ILE A 1 299 ? 12.194 5.156 -41.249 1.00 80.50 299 ILE A C 1
ATOM 2267 O O . ILE A 1 299 ? 13.017 4.391 -41.735 1.00 80.50 299 ILE A O 1
ATOM 2271 N N . ASP A 1 300 ? 11.501 4.812 -40.162 1.00 87.50 300 ASP A N 1
ATOM 2272 C CA . ASP A 1 300 ? 11.693 3.551 -39.444 1.00 87.50 300 ASP A CA 1
ATOM 2273 C C . ASP A 1 300 ? 10.495 2.614 -39.614 1.00 87.50 300 ASP A C 1
ATOM 2275 O O . ASP A 1 300 ? 9.351 3.001 -39.329 1.00 87.50 300 ASP A O 1
ATOM 2279 N N . PHE A 1 301 ? 10.756 1.359 -39.998 1.00 91.00 301 PHE A N 1
ATOM 2280 C CA . PHE A 1 301 ? 9.699 0.357 -40.110 1.00 91.00 301 PHE A CA 1
ATOM 2281 C C . PHE A 1 301 ? 9.069 0.020 -38.752 1.00 91.00 301 PHE A C 1
ATOM 2283 O O . PHE A 1 301 ? 9.717 0.064 -37.702 1.00 91.00 301 PHE A O 1
ATOM 2290 N N . LYS A 1 302 ? 7.796 -0.393 -38.788 1.00 92.44 302 LYS A N 1
ATOM 2291 C CA . LYS A 1 302 ? 7.065 -0.953 -37.644 1.00 92.44 302 LYS A CA 1
ATOM 2292 C C . LYS A 1 302 ? 6.220 -2.143 -38.090 1.00 92.44 302 LYS A C 1
ATOM 2294 O O . LYS A 1 302 ? 5.173 -1.952 -38.696 1.00 92.44 302 LYS A O 1
ATOM 2299 N N . ILE A 1 303 ? 6.625 -3.363 -37.772 1.00 92.88 303 ILE A N 1
ATOM 2300 C CA . ILE A 1 303 ? 5.793 -4.546 -38.030 1.00 92.88 303 ILE A CA 1
ATOM 2301 C C . ILE A 1 303 ? 4.913 -4.848 -36.816 1.00 92.88 303 ILE A C 1
ATOM 2303 O O . ILE A 1 303 ? 5.314 -4.603 -35.680 1.00 92.88 303 ILE A O 1
ATOM 2307 N N . THR A 1 304 ? 3.712 -5.372 -37.054 1.00 92.25 304 THR A N 1
ATOM 2308 C CA . THR A 1 304 ? 2.806 -5.856 -36.006 1.00 92.25 304 THR A CA 1
ATOM 2309 C C . THR A 1 304 ? 2.159 -7.156 -36.475 1.00 92.25 304 THR A C 1
ATOM 2311 O O . THR A 1 304 ? 1.627 -7.200 -37.584 1.00 92.25 304 THR A O 1
ATOM 2314 N N . TYR A 1 305 ? 2.236 -8.218 -35.671 1.00 94.81 305 TYR A N 1
ATOM 2315 C CA . TYR A 1 305 ? 1.753 -9.549 -36.047 1.00 94.81 305 TYR A CA 1
ATOM 2316 C C . TYR A 1 305 ? 1.337 -10.386 -34.834 1.00 94.81 305 TYR A C 1
ATOM 2318 O O . TYR A 1 305 ? 1.942 -10.279 -33.771 1.00 94.81 305 TYR A O 1
ATOM 2326 N N . THR A 1 306 ? 0.329 -11.244 -34.985 1.00 95.38 306 THR A N 1
ATOM 2327 C CA . THR A 1 306 ? -0.098 -12.166 -33.923 1.00 95.38 306 THR A CA 1
ATOM 2328 C C . THR A 1 306 ? 0.784 -13.413 -33.904 1.00 95.38 306 THR A C 1
ATOM 2330 O O . THR A 1 306 ? 0.836 -14.149 -34.883 1.00 95.38 306 THR A O 1
ATOM 2333 N N . VAL A 1 307 ? 1.465 -13.661 -32.790 1.00 93.81 307 VAL A N 1
ATOM 2334 C CA . VAL A 1 307 ? 2.412 -14.762 -32.603 1.00 93.81 307 VAL A CA 1
ATOM 2335 C C . VAL A 1 307 ? 1.868 -15.842 -31.672 1.00 93.81 307 VAL A C 1
ATOM 2337 O O . VAL A 1 307 ? 1.034 -15.570 -30.807 1.00 93.81 307 VAL A O 1
ATOM 2340 N N . THR A 1 308 ? 2.371 -17.064 -31.845 1.00 94.81 308 THR A N 1
ATOM 2341 C CA . THR A 1 308 ? 2.017 -18.240 -31.046 1.00 94.81 308 THR A CA 1
ATOM 2342 C C . THR A 1 308 ? 3.196 -18.681 -30.186 1.00 94.81 308 THR A C 1
ATOM 2344 O O . THR A 1 308 ? 4.328 -18.790 -30.668 1.00 94.81 308 THR A O 1
ATOM 2347 N N . LYS A 1 309 ? 2.922 -18.988 -28.918 1.00 92.00 309 LYS A N 1
ATOM 2348 C CA . LYS A 1 309 ? 3.879 -19.460 -27.920 1.00 92.00 309 LYS A CA 1
ATOM 2349 C C . LYS A 1 309 ? 4.750 -20.594 -28.459 1.00 92.00 309 LYS A C 1
ATOM 2351 O O . LYS A 1 309 ? 4.257 -21.586 -28.989 1.00 92.00 309 LYS A O 1
ATOM 2356 N N . GLY A 1 310 ? 6.059 -20.464 -28.271 1.00 91.44 310 GLY A N 1
ATOM 2357 C CA . GLY A 1 310 ? 7.073 -21.434 -28.683 1.00 91.44 310 GLY A CA 1
ATOM 2358 C C . GLY A 1 310 ? 7.433 -21.393 -30.170 1.00 91.44 310 GLY A C 1
ATOM 2359 O O . GLY A 1 310 ? 8.368 -22.083 -30.570 1.00 91.44 310 GLY A O 1
ATOM 2360 N N . THR A 1 311 ? 6.746 -20.588 -30.987 1.00 94.31 311 THR A N 1
ATOM 2361 C CA . THR A 1 311 ? 7.065 -20.442 -32.414 1.00 94.31 311 THR A CA 1
ATOM 2362 C C . THR A 1 311 ? 8.187 -19.425 -32.604 1.00 94.31 311 THR A C 1
ATOM 2364 O O . THR A 1 311 ? 8.173 -18.348 -32.002 1.00 94.31 311 THR A O 1
ATOM 2367 N N . THR A 1 312 ? 9.163 -19.767 -33.446 1.00 94.81 312 THR A N 1
ATOM 2368 C CA . THR A 1 312 ? 10.256 -18.872 -33.843 1.00 94.81 312 THR A CA 1
ATOM 2369 C C . THR A 1 312 ? 9.897 -18.163 -35.138 1.00 94.81 312 THR A C 1
ATOM 2371 O O . THR A 1 312 ? 9.683 -18.809 -36.158 1.00 94.81 312 THR A O 1
ATOM 2374 N N . TYR A 1 313 ? 9.875 -16.837 -35.094 1.00 95.25 313 TYR A N 1
ATOM 2375 C CA . TYR A 1 313 ? 9.637 -15.972 -36.242 1.00 95.25 313 TYR A CA 1
ATOM 2376 C C . TYR A 1 313 ? 10.944 -15.338 -36.709 1.00 95.25 313 TYR A C 1
ATOM 2378 O O . TYR A 1 313 ? 11.835 -15.074 -35.898 1.00 95.25 313 TYR A O 1
ATOM 2386 N N . TYR A 1 314 ? 11.041 -15.059 -38.007 1.00 94.88 314 TYR A N 1
ATOM 2387 C CA . TYR A 1 314 ? 12.221 -14.464 -38.629 1.00 94.88 314 TYR A CA 1
ATOM 2388 C C . TYR A 1 314 ? 11.909 -13.027 -39.051 1.00 94.88 314 TYR A C 1
ATOM 2390 O O . TYR A 1 314 ? 11.023 -12.784 -39.864 1.00 94.88 314 TYR A O 1
ATOM 2398 N N . ILE A 1 315 ? 12.619 -12.065 -38.477 1.00 95.44 315 ILE A N 1
ATOM 2399 C CA . ILE A 1 315 ? 12.458 -10.630 -38.694 1.00 95.44 315 ILE A CA 1
ATOM 2400 C C . ILE A 1 315 ? 13.537 -10.180 -39.676 1.00 95.44 315 ILE A C 1
ATOM 2402 O O . ILE A 1 315 ? 14.727 -10.267 -39.378 1.00 95.44 315 ILE A O 1
ATOM 2406 N N . GLY A 1 316 ? 13.123 -9.705 -40.847 1.00 94.12 316 GLY A N 1
ATOM 2407 C CA . GLY A 1 316 ? 14.009 -9.116 -41.842 1.00 94.12 316 GLY A CA 1
ATOM 2408 C C . GLY A 1 316 ? 14.115 -7.607 -41.657 1.00 94.12 316 GLY A C 1
ATOM 2409 O O . GLY A 1 316 ? 13.095 -6.925 -41.603 1.00 94.12 316 GLY A O 1
ATOM 2410 N N . ALA A 1 317 ? 15.339 -7.080 -41.605 1.00 93.31 317 ALA A N 1
ATOM 2411 C CA . ALA A 1 317 ? 15.621 -5.645 -41.565 1.00 93.31 317 ALA A CA 1
ATOM 2412 C C . ALA A 1 317 ? 16.594 -5.241 -42.687 1.00 93.31 317 ALA A C 1
ATOM 2414 O O . ALA A 1 317 ? 17.595 -5.917 -42.945 1.00 93.31 317 ALA A O 1
ATOM 2415 N N . ARG A 1 318 ? 16.307 -4.127 -43.366 1.00 91.81 318 ARG A N 1
ATOM 2416 C CA . ARG A 1 318 ? 17.184 -3.534 -44.389 1.00 91.81 318 ARG A CA 1
ATOM 2417 C C . ARG A 1 318 ? 17.004 -2.022 -44.478 1.00 91.81 318 ARG A C 1
ATOM 2419 O O . ARG A 1 318 ? 15.961 -1.501 -44.092 1.00 91.81 318 ARG A O 1
ATOM 2426 N N . GLU A 1 319 ? 17.978 -1.338 -45.070 1.00 90.94 319 GLU A N 1
ATOM 2427 C CA . GLU A 1 319 ? 17.767 -0.003 -45.640 1.00 90.94 319 GLU A CA 1
ATOM 2428 C C . GLU A 1 319 ? 16.916 -0.124 -46.916 1.00 90.94 319 GLU A C 1
ATOM 2430 O O . GLU A 1 319 ? 16.989 -1.133 -47.635 1.00 90.94 319 GLU A O 1
ATOM 2435 N N . TYR A 1 320 ? 16.097 0.887 -47.201 1.00 86.56 320 TYR A N 1
ATOM 2436 C CA . TYR A 1 320 ? 15.101 0.863 -48.274 1.00 86.56 320 TYR A CA 1
ATOM 2437 C C . TYR A 1 320 ? 15.690 0.493 -49.645 1.00 86.56 320 TYR A C 1
ATOM 2439 O O . TYR A 1 320 ? 15.099 -0.301 -50.388 1.00 86.56 320 TYR A O 1
ATOM 2447 N N . ASN A 1 321 ? 16.880 1.011 -49.961 1.00 84.62 321 ASN A N 1
ATOM 2448 C CA . ASN A 1 321 ? 17.609 0.747 -51.204 1.00 84.62 321 ASN A CA 1
ATOM 2449 C C . ASN A 1 321 ? 18.612 -0.414 -51.091 1.00 84.62 321 ASN A C 1
ATOM 2451 O O . ASN A 1 321 ? 19.192 -0.819 -52.093 1.00 84.62 321 ASN A O 1
ATOM 2455 N N . GLY A 1 322 ? 18.769 -1.006 -49.903 1.00 83.81 322 GLY A N 1
ATOM 2456 C CA . GLY A 1 322 ? 19.658 -2.142 -49.643 1.00 83.81 322 GLY A CA 1
ATOM 2457 C C . GLY A 1 322 ? 21.102 -1.766 -49.311 1.00 83.81 322 GLY A C 1
ATOM 2458 O O . GLY A 1 322 ? 21.970 -2.637 -49.317 1.00 83.81 322 GLY A O 1
ATOM 2459 N N . ASN A 1 323 ? 21.378 -0.494 -49.019 1.00 85.62 323 ASN A N 1
ATOM 2460 C CA . ASN A 1 323 ? 22.703 -0.065 -48.579 1.00 85.62 323 ASN A CA 1
ATOM 2461 C C . ASN A 1 323 ? 22.967 -0.453 -47.116 1.00 85.62 323 ASN A C 1
ATOM 2463 O O . ASN A 1 323 ? 22.042 -0.652 -46.331 1.00 85.62 323 ASN A O 1
ATOM 2467 N N . ALA A 1 324 ? 24.245 -0.523 -46.741 1.00 86.25 324 ALA A N 1
ATOM 2468 C CA . ALA A 1 324 ? 24.617 -0.632 -45.335 1.00 86.25 324 ALA A CA 1
ATOM 2469 C C . ALA A 1 324 ? 24.284 0.673 -44.592 1.00 86.25 324 ALA A C 1
ATOM 2471 O O . ALA A 1 324 ? 24.430 1.766 -45.148 1.00 86.25 324 ALA A O 1
ATOM 2472 N N . ILE A 1 325 ? 23.876 0.560 -43.329 1.00 86.06 325 ILE A N 1
ATOM 2473 C CA . ILE A 1 325 ? 23.722 1.708 -42.430 1.00 86.06 325 ILE A CA 1
ATOM 2474 C C . ILE A 1 325 ? 24.953 1.769 -41.527 1.00 86.06 325 ILE A C 1
ATOM 2476 O O . ILE A 1 325 ? 25.232 0.830 -40.786 1.00 86.06 325 ILE A O 1
ATOM 2480 N N . GLU A 1 326 ? 25.701 2.873 -41.601 1.00 76.62 326 GLU A N 1
ATOM 2481 C CA . GLU A 1 326 ? 26.848 3.116 -40.721 1.00 76.62 326 GLU A CA 1
ATOM 2482 C C . GLU A 1 326 ? 26.374 3.471 -39.300 1.00 76.62 326 GLU A C 1
ATOM 2484 O O . GLU A 1 326 ? 25.624 4.431 -39.108 1.00 76.62 326 GLU A O 1
ATOM 2489 N N . GLY A 1 327 ? 26.835 2.705 -38.304 1.00 71.19 327 GLY A N 1
ATOM 2490 C CA . GLY A 1 327 ? 26.437 2.825 -36.895 1.00 71.19 327 GLY A CA 1
ATOM 2491 C C . GLY A 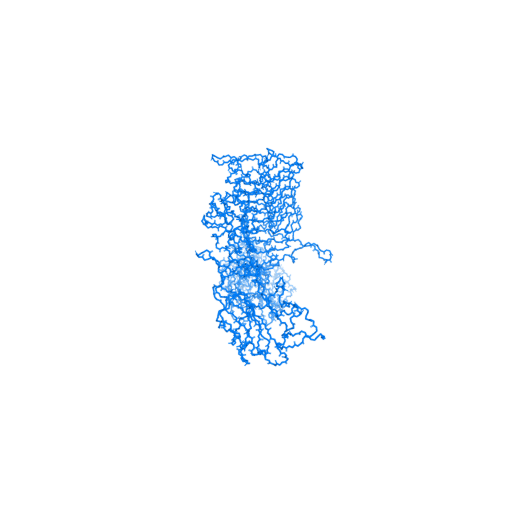1 327 ? 25.465 1.728 -36.438 1.00 71.19 327 GLY A C 1
ATOM 2492 O O . GLY A 1 327 ? 24.969 0.940 -37.240 1.00 71.19 327 GLY A O 1
ATOM 2493 N N . GLU A 1 328 ? 25.205 1.648 -35.130 1.00 74.69 328 GLU A N 1
ATOM 2494 C CA . GLU A 1 328 ? 24.251 0.674 -34.581 1.00 74.69 328 GLU A CA 1
ATOM 2495 C C . GLU A 1 328 ? 22.803 1.121 -34.833 1.00 74.69 328 GLU A C 1
ATOM 2497 O O . GLU A 1 328 ? 22.386 2.205 -34.413 1.00 74.69 328 GLU A O 1
ATOM 2502 N N . VAL A 1 329 ? 22.027 0.258 -35.493 1.00 87.69 329 VAL A N 1
ATOM 2503 C CA . VAL A 1 329 ? 20.566 0.366 -35.598 1.00 87.69 329 VAL A CA 1
ATOM 2504 C C . VAL A 1 329 ? 19.962 -0.379 -34.410 1.00 87.69 329 VAL A C 1
ATOM 2506 O O . VAL A 1 329 ? 20.503 -1.392 -33.977 1.00 87.69 329 VAL A O 1
ATOM 2509 N N . LYS A 1 330 ? 18.840 0.090 -33.859 1.00 92.25 330 LYS A N 1
ATOM 2510 C CA . LYS A 1 330 ? 18.141 -0.632 -32.783 1.00 92.25 330 LYS A CA 1
ATOM 2511 C C . LYS A 1 330 ? 16.821 -1.201 -33.278 1.00 92.25 330 LYS A C 1
ATOM 2513 O O . LYS A 1 330 ? 16.047 -0.479 -33.896 1.00 92.25 330 LYS A O 1
ATOM 2518 N N . LEU A 1 331 ? 16.544 -2.465 -32.966 1.00 92.75 331 LEU A N 1
ATOM 2519 C CA . LEU A 1 331 ? 15.201 -3.036 -33.069 1.00 92.75 331 LEU A CA 1
ATOM 2520 C C . LEU A 1 331 ? 14.574 -3.080 -31.680 1.00 92.75 331 LEU A C 1
ATOM 2522 O O . LEU A 1 331 ? 15.025 -3.836 -30.820 1.00 92.75 331 LEU A O 1
ATOM 2526 N N . ASN A 1 332 ? 13.542 -2.271 -31.463 1.00 91.00 332 ASN A N 1
ATOM 2527 C CA . ASN A 1 332 ? 12.695 -2.373 -30.284 1.00 91.00 332 ASN A CA 1
ATOM 2528 C C . ASN A 1 332 ? 11.652 -3.468 -30.526 1.00 91.00 332 ASN A C 1
ATOM 2530 O O . ASN A 1 332 ? 10.837 -3.345 -31.441 1.00 91.00 332 ASN A O 1
ATOM 2534 N N . VAL A 1 333 ? 11.710 -4.536 -29.736 1.00 92.50 333 VAL A N 1
ATOM 2535 C CA . VAL A 1 333 ? 10.796 -5.677 -29.814 1.00 92.50 333 VAL A CA 1
ATOM 2536 C C . VAL A 1 333 ? 9.831 -5.614 -28.640 1.00 92.50 333 VAL A C 1
ATOM 2538 O O . VAL A 1 333 ? 10.250 -5.612 -27.483 1.00 92.50 333 VAL A O 1
ATOM 2541 N N . LYS A 1 334 ? 8.539 -5.597 -28.953 1.00 90.88 334 LYS A N 1
ATOM 2542 C CA . LYS A 1 334 ? 7.427 -5.607 -28.009 1.00 90.88 334 LYS A CA 1
ATOM 2543 C C . LYS A 1 334 ? 6.579 -6.848 -28.219 1.00 90.88 334 LYS A C 1
ATOM 2545 O O . LYS A 1 334 ? 6.207 -7.142 -29.347 1.00 90.88 334 LYS A O 1
ATOM 2550 N N . LEU A 1 335 ? 6.194 -7.530 -27.153 1.00 88.50 335 LEU A N 1
ATOM 2551 C CA . LEU A 1 335 ? 5.152 -8.550 -27.181 1.00 88.50 335 LEU A CA 1
ATOM 2552 C C . LEU A 1 335 ? 4.004 -8.073 -26.312 1.00 88.50 335 LEU A C 1
ATOM 2554 O O . LEU A 1 335 ? 4.215 -7.684 -25.174 1.00 88.50 335 LEU A O 1
ATOM 2558 N N . ASN A 1 336 ? 2.785 -8.051 -26.846 1.00 84.88 336 ASN A N 1
ATOM 2559 C CA . ASN A 1 336 ? 1.611 -7.589 -26.104 1.00 84.88 336 ASN A CA 1
ATOM 2560 C C . ASN A 1 336 ? 1.762 -6.150 -25.561 1.00 84.88 336 ASN A C 1
ATOM 2562 O O . ASN A 1 336 ? 1.124 -5.784 -24.581 1.00 84.88 336 ASN A O 1
ATOM 2566 N N . GLY A 1 337 ? 2.584 -5.320 -26.218 1.00 81.25 337 GLY A N 1
ATOM 2567 C CA . GLY A 1 337 ? 2.910 -3.956 -25.784 1.00 81.25 337 GLY A CA 1
ATOM 2568 C C . GLY A 1 337 ? 4.069 -3.850 -24.783 1.00 81.25 337 GLY A C 1
ATOM 2569 O O . GLY A 1 337 ? 4.453 -2.734 -24.445 1.00 81.25 337 GLY A O 1
ATOM 2570 N N . ILE A 1 338 ? 4.644 -4.980 -24.368 1.00 81.12 338 ILE A N 1
ATOM 2571 C CA . ILE A 1 338 ? 5.717 -5.105 -23.377 1.00 81.12 338 ILE A CA 1
ATOM 2572 C C . ILE A 1 338 ? 7.064 -5.285 -24.078 1.00 81.12 338 ILE A C 1
ATOM 2574 O O . ILE A 1 338 ? 7.204 -6.181 -24.904 1.00 81.12 338 ILE A O 1
ATOM 2578 N N . ASP A 1 339 ? 8.065 -4.479 -23.738 1.00 82.44 339 ASP A N 1
ATOM 2579 C CA . ASP A 1 339 ? 9.439 -4.549 -24.256 1.00 82.44 339 ASP A CA 1
ATOM 2580 C C . ASP A 1 339 ? 10.460 -5.051 -23.217 1.00 82.44 339 ASP A C 1
ATOM 2582 O O . ASP A 1 339 ? 11.639 -4.715 -23.270 1.00 82.44 339 ASP A O 1
ATOM 2586 N N . TYR A 1 340 ? 10.029 -5.915 -22.299 1.00 79.88 340 TYR A N 1
ATOM 2587 C CA . TYR A 1 340 ? 10.880 -6.577 -21.305 1.00 79.88 340 TYR A CA 1
ATOM 2588 C C . TYR A 1 340 ? 10.387 -7.988 -20.992 1.00 79.88 340 TYR A C 1
ATOM 2590 O O . TYR A 1 340 ? 9.234 -8.342 -21.221 1.00 79.88 340 TYR A O 1
ATOM 2598 N N . GLU A 1 341 ? 11.268 -8.811 -20.437 1.00 80.38 341 GLU A N 1
ATOM 2599 C CA . GLU A 1 341 ? 10.916 -10.168 -20.028 1.00 80.38 341 GLU A CA 1
ATOM 2600 C C . GLU A 1 341 ? 10.199 -10.161 -18.672 1.00 80.38 341 GLU A C 1
ATOM 2602 O O . GLU A 1 341 ? 10.704 -9.616 -17.687 1.00 80.38 341 GLU A O 1
ATOM 2607 N N . LEU A 1 342 ? 9.018 -10.783 -18.630 1.00 85.62 342 LEU A N 1
ATOM 2608 C CA . LEU A 1 342 ? 8.287 -11.027 -17.392 1.00 85.62 342 LEU A CA 1
ATOM 2609 C C . LEU A 1 342 ? 8.842 -12.259 -16.656 1.00 85.62 342 LEU A C 1
ATOM 2611 O O . LEU A 1 342 ? 9.179 -13.258 -17.302 1.00 85.62 342 LEU A O 1
ATOM 2615 N N . PRO A 1 343 ? 8.883 -12.242 -15.310 1.00 88.62 343 PRO A N 1
ATOM 2616 C CA . PRO A 1 343 ? 9.142 -13.430 -14.507 1.00 88.62 343 PRO A CA 1
ATOM 2617 C C . PRO A 1 343 ? 8.172 -14.574 -14.821 1.00 88.62 343 PRO A C 1
ATOM 2619 O O . PRO A 1 343 ? 7.006 -14.366 -15.165 1.00 88.62 343 PRO A O 1
ATOM 2622 N N . ALA A 1 344 ? 8.641 -15.812 -14.665 1.00 85.94 344 ALA A N 1
ATOM 2623 C CA . ALA A 1 344 ? 7.828 -16.993 -14.928 1.00 85.94 344 ALA A CA 1
ATOM 2624 C C . ALA A 1 344 ? 6.559 -17.013 -14.054 1.00 85.94 344 ALA A C 1
ATOM 2626 O O . ALA A 1 344 ? 6.637 -17.004 -12.832 1.00 85.94 344 ALA A O 1
ATOM 2627 N N . GLY A 1 345 ? 5.386 -17.097 -14.690 1.00 85.81 345 GLY A N 1
ATOM 2628 C CA . GLY A 1 345 ? 4.092 -17.121 -13.995 1.00 85.81 345 GLY A CA 1
ATOM 2629 C C . GLY A 1 345 ? 3.515 -15.739 -13.667 1.00 85.81 345 GLY A C 1
ATOM 2630 O O . GLY A 1 345 ? 2.410 -15.667 -13.126 1.00 85.81 345 GLY A O 1
ATOM 2631 N N . MET A 1 346 ? 4.221 -14.658 -14.007 1.00 90.62 346 MET A N 1
ATOM 2632 C CA . MET A 1 346 ? 3.703 -13.293 -13.978 1.00 90.62 346 MET A CA 1
ATOM 2633 C C . MET A 1 346 ? 2.966 -12.987 -15.286 1.00 90.62 346 MET A C 1
ATOM 2635 O O . MET A 1 346 ? 3.427 -13.352 -16.363 1.00 90.62 346 MET A O 1
ATOM 2639 N N . ILE A 1 347 ? 1.811 -12.328 -15.190 1.00 90.06 347 ILE A N 1
ATOM 2640 C CA . ILE A 1 347 ? 0.974 -11.943 -16.338 1.00 90.06 347 ILE A CA 1
ATOM 2641 C C . ILE A 1 347 ? 0.539 -10.480 -16.208 1.00 90.06 347 ILE A C 1
ATOM 2643 O O . ILE A 1 347 ? 0.664 -9.892 -15.133 1.00 90.06 347 ILE A O 1
ATOM 2647 N N . GLY A 1 348 ? -0.021 -9.918 -17.279 1.00 90.50 348 GLY A N 1
ATOM 2648 C CA . GLY A 1 348 ? -0.500 -8.533 -17.341 1.00 90.50 348 GLY A CA 1
ATOM 2649 C C . GLY A 1 348 ? 0.377 -7.662 -18.236 1.00 90.50 348 GLY A C 1
ATOM 2650 O O . GLY A 1 348 ? 1.362 -8.141 -18.783 1.00 90.50 348 GLY A O 1
ATOM 2651 N N . LYS A 1 349 ? 0.008 -6.388 -18.401 1.00 88.50 349 LYS A N 1
ATOM 2652 C CA . LYS A 1 349 ? 0.743 -5.390 -19.208 1.00 88.50 349 LYS A CA 1
ATOM 2653 C C . LYS A 1 349 ? 1.138 -4.147 -18.414 1.00 88.50 349 LYS A C 1
ATOM 2655 O O . LYS A 1 349 ? 1.632 -3.181 -18.989 1.00 88.50 349 LYS A O 1
ATOM 2660 N N . GLY A 1 350 ? 0.861 -4.130 -17.112 1.00 92.69 350 GLY A N 1
ATOM 2661 C CA . GLY A 1 350 ? 1.157 -2.979 -16.267 1.00 92.69 350 GLY A CA 1
ATOM 2662 C C . GLY A 1 350 ? 0.245 -1.778 -16.504 1.00 92.69 350 GLY A C 1
ATOM 2663 O O . GLY A 1 350 ? 0.575 -0.673 -16.084 1.00 92.69 350 GLY A O 1
ATOM 2664 N N . THR A 1 351 ? -0.886 -1.970 -17.187 1.00 93.50 351 THR A N 1
ATOM 2665 C CA . THR A 1 351 ? -1.890 -0.919 -17.415 1.00 93.50 351 THR A CA 1
ATOM 2666 C C . THR A 1 351 ? -3.006 -1.030 -16.383 1.00 93.50 351 THR A C 1
ATOM 2668 O O . THR A 1 351 ? -3.147 -2.060 -15.738 1.00 93.50 351 THR A O 1
ATOM 2671 N N . GLU A 1 352 ? -3.836 -0.003 -16.221 1.00 93.25 352 GLU A N 1
ATOM 2672 C CA . GLU A 1 352 ? -4.981 -0.073 -15.299 1.00 93.25 352 GLU A CA 1
ATOM 2673 C C . GLU A 1 352 ? -5.976 -1.192 -15.667 1.00 93.25 352 GLU A C 1
ATOM 2675 O O . GLU A 1 352 ? -6.491 -1.874 -14.785 1.00 93.25 352 GLU A O 1
ATOM 2680 N N . ALA A 1 353 ? -6.207 -1.426 -16.966 1.00 94.19 353 ALA A N 1
ATOM 2681 C CA . ALA A 1 353 ? -7.105 -2.479 -17.450 1.00 94.19 353 ALA A CA 1
ATOM 2682 C C . ALA A 1 353 ? -6.486 -3.885 -17.367 1.00 94.19 353 ALA A C 1
ATOM 2684 O O . ALA A 1 353 ? -7.190 -4.867 -17.137 1.00 94.19 353 ALA A O 1
ATOM 2685 N N . GLU A 1 354 ? -5.171 -3.982 -17.558 1.00 94.00 354 GLU A N 1
ATOM 2686 C CA . GLU A 1 354 ? -4.405 -5.228 -17.517 1.00 94.00 354 GLU A CA 1
ATOM 2687 C C . GLU A 1 354 ? -3.188 -5.038 -16.594 1.00 94.00 354 GLU A C 1
ATOM 2689 O O . GLU A 1 354 ? -2.055 -4.933 -17.088 1.00 94.00 354 GLU A O 1
ATOM 2694 N N . PRO A 1 355 ? -3.398 -4.938 -15.265 1.00 97.31 355 PRO A N 1
ATOM 2695 C CA . PRO A 1 355 ? -2.315 -4.727 -14.314 1.00 97.31 355 PRO A CA 1
ATOM 2696 C C . PRO A 1 355 ? -1.425 -5.961 -14.253 1.00 97.31 355 PRO A C 1
ATOM 2698 O O . PRO A 1 355 ? -1.859 -7.076 -14.553 1.00 97.31 355 PRO A O 1
ATOM 2701 N N . PHE A 1 356 ? -0.180 -5.771 -13.832 1.00 97.12 356 PHE A N 1
ATOM 2702 C CA . PHE A 1 356 ? 0.668 -6.905 -13.501 1.00 97.12 356 PHE A CA 1
ATOM 2703 C C . PHE A 1 356 ? 0.092 -7.722 -12.351 1.00 97.12 356 PHE A C 1
ATOM 2705 O O . PHE A 1 356 ? -0.412 -7.162 -11.388 1.00 97.12 356 PHE A O 1
ATOM 2712 N N . VAL A 1 357 ? 0.158 -9.048 -12.451 1.00 98.06 357 VAL A N 1
ATOM 2713 C CA . VAL A 1 357 ? -0.372 -9.960 -11.434 1.00 98.06 357 VAL A CA 1
ATOM 2714 C C . VAL A 1 357 ? 0.783 -10.607 -10.674 1.00 98.06 357 VAL A C 1
ATOM 2716 O O . VAL A 1 357 ? 1.522 -11.439 -11.205 1.00 98.06 357 VAL A O 1
ATOM 2719 N N . LEU A 1 358 ? 0.942 -10.205 -9.415 1.00 98.06 358 LEU A N 1
ATOM 2720 C CA . LEU A 1 358 ? 2.038 -10.613 -8.539 1.00 98.06 358 LEU A CA 1
ATOM 2721 C C . LEU A 1 358 ? 1.657 -11.857 -7.741 1.00 98.06 358 LEU A C 1
ATOM 2723 O O . LEU A 1 358 ? 0.558 -11.930 -7.190 1.00 98.06 358 LEU A O 1
ATOM 2727 N N . LYS A 1 359 ? 2.582 -12.819 -7.663 1.00 97.44 359 LYS A N 1
ATOM 2728 C CA . LYS A 1 359 ? 2.390 -14.070 -6.915 1.00 97.44 359 LYS A CA 1
ATOM 2729 C C . LYS A 1 359 ? 3.455 -14.352 -5.868 1.00 97.44 359 LYS A C 1
ATOM 2731 O O . LYS A 1 359 ? 3.185 -15.082 -4.924 1.00 97.44 359 LYS A O 1
ATOM 2736 N N . THR A 1 360 ? 4.653 -13.804 -6.040 1.00 97.62 360 THR A N 1
ATOM 2737 C CA . THR A 1 360 ? 5.799 -14.085 -5.173 1.00 97.62 360 THR A CA 1
ATOM 2738 C C . THR A 1 360 ? 6.576 -12.810 -4.864 1.00 97.62 360 THR A C 1
ATOM 2740 O O . THR A 1 360 ? 6.368 -11.766 -5.495 1.00 97.62 360 THR A O 1
ATOM 2743 N N . ALA A 1 361 ? 7.504 -12.897 -3.912 1.00 97.94 361 ALA A N 1
ATOM 2744 C CA . ALA A 1 361 ? 8.397 -11.796 -3.580 1.00 97.94 361 ALA A CA 1
ATOM 2745 C C . ALA A 1 361 ? 9.332 -11.432 -4.744 1.00 97.94 361 ALA A C 1
ATOM 2747 O O . ALA A 1 361 ? 9.652 -10.262 -4.938 1.00 97.94 361 ALA A O 1
ATOM 2748 N N . GLU A 1 362 ? 9.704 -12.396 -5.589 1.00 96.56 362 GLU A N 1
ATOM 2749 C CA . GLU A 1 362 ? 10.491 -12.151 -6.800 1.00 96.56 362 GLU A CA 1
ATOM 2750 C C . GLU A 1 362 ? 9.696 -11.351 -7.840 1.00 96.56 362 GLU A C 1
ATOM 2752 O O . GLU A 1 362 ? 10.263 -10.470 -8.482 1.00 96.56 362 GLU A O 1
ATOM 2757 N N . HIS A 1 363 ? 8.380 -11.583 -7.975 1.00 97.75 363 HIS A N 1
ATOM 2758 C CA . HIS A 1 363 ? 7.528 -10.731 -8.820 1.00 97.75 363 HIS A CA 1
ATOM 2759 C C . HIS A 1 363 ? 7.495 -9.291 -8.286 1.00 97.75 363 HIS A C 1
ATOM 2761 O O . HIS A 1 363 ? 7.536 -8.343 -9.067 1.00 97.75 363 HIS A O 1
ATOM 2767 N N . LEU A 1 364 ? 7.447 -9.118 -6.959 1.00 98.12 364 LEU A N 1
ATOM 2768 C CA . LEU A 1 364 ? 7.510 -7.801 -6.318 1.00 98.12 364 LEU A CA 1
ATOM 2769 C C . LEU A 1 364 ? 8.856 -7.105 -6.536 1.00 98.12 364 LEU A C 1
ATOM 2771 O O . LEU A 1 364 ? 8.881 -5.920 -6.863 1.00 98.12 364 LEU A O 1
ATOM 2775 N N . ALA A 1 365 ? 9.965 -7.828 -6.380 1.00 97.44 365 ALA A N 1
ATOM 2776 C CA . ALA A 1 365 ? 11.304 -7.311 -6.642 1.00 97.44 365 ALA A CA 1
ATOM 2777 C C . ALA A 1 365 ? 11.467 -6.898 -8.111 1.00 97.44 365 ALA A C 1
ATOM 2779 O O . ALA A 1 365 ? 11.958 -5.806 -8.386 1.00 97.44 365 ALA A O 1
ATOM 2780 N N . TRP A 1 366 ? 10.975 -7.717 -9.044 1.00 96.38 366 TRP A N 1
ATOM 2781 C CA . TRP A 1 366 ? 10.950 -7.374 -10.463 1.00 96.38 366 TRP A CA 1
ATOM 2782 C C . TRP A 1 366 ? 10.108 -6.116 -10.727 1.00 96.38 366 TRP A C 1
ATOM 2784 O O . TRP A 1 366 ? 10.561 -5.210 -11.420 1.00 96.38 366 TRP A O 1
ATOM 2794 N N . PHE A 1 367 ? 8.915 -6.012 -10.129 1.00 97.69 367 PHE A N 1
ATOM 2795 C CA . PHE A 1 367 ? 8.046 -4.842 -10.287 1.00 97.69 367 PHE A CA 1
ATOM 2796 C C . PHE A 1 367 ? 8.703 -3.563 -9.755 1.00 97.69 367 PHE A C 1
ATOM 2798 O O . PHE A 1 367 ? 8.651 -2.524 -10.412 1.00 97.69 367 PHE A O 1
ATOM 2805 N N . ARG A 1 368 ? 9.357 -3.644 -8.590 1.00 97.50 368 ARG A N 1
ATOM 2806 C CA . ARG A 1 368 ? 10.165 -2.555 -8.034 1.00 97.50 368 ARG A CA 1
ATOM 2807 C C . ARG A 1 368 ? 11.224 -2.099 -9.031 1.00 97.50 368 ARG A C 1
ATOM 2809 O O . ARG A 1 368 ? 11.319 -0.904 -9.297 1.00 97.50 368 ARG A O 1
ATOM 2816 N N . ASP A 1 369 ? 12.016 -3.031 -9.555 1.00 95.62 369 ASP A N 1
ATOM 2817 C CA . ASP A 1 369 ? 13.116 -2.714 -10.466 1.00 95.62 369 ASP A CA 1
ATOM 2818 C C . ASP A 1 369 ? 12.584 -2.100 -11.766 1.00 95.62 369 ASP A C 1
ATOM 2820 O O . ASP A 1 369 ? 13.108 -1.091 -12.227 1.00 95.62 369 ASP A O 1
ATOM 2824 N N . TYR A 1 370 ? 11.474 -2.624 -12.287 1.00 93.38 370 TYR A N 1
ATOM 2825 C CA . TYR A 1 370 ? 10.798 -2.097 -13.468 1.00 93.38 370 TYR A CA 1
ATOM 2826 C C . TYR A 1 370 ? 10.278 -0.661 -13.272 1.00 93.38 370 TYR A C 1
ATOM 2828 O O . TYR A 1 370 ? 10.512 0.205 -14.116 1.00 93.38 370 TYR A O 1
ATOM 2836 N N . VAL A 1 371 ? 9.626 -0.372 -12.138 1.00 95.62 371 VAL A N 1
ATOM 2837 C CA . VAL A 1 371 ? 9.188 0.990 -11.776 1.00 95.62 371 VAL A CA 1
ATOM 2838 C C . VAL A 1 371 ? 10.382 1.934 -11.643 1.00 95.62 371 VAL A C 1
ATOM 2840 O O . VAL A 1 371 ? 10.346 3.054 -12.159 1.00 95.62 371 VAL A O 1
ATOM 2843 N N . ASN A 1 372 ? 11.442 1.476 -10.975 1.00 95.44 372 ASN A N 1
ATOM 2844 C CA . ASN A 1 372 ? 12.649 2.261 -10.740 1.00 95.44 372 ASN A CA 1
ATOM 2845 C C . ASN A 1 372 ? 13.476 2.483 -12.017 1.00 95.44 372 ASN A C 1
ATOM 2847 O O . ASN A 1 372 ? 14.254 3.437 -12.051 1.00 95.44 372 ASN A O 1
ATOM 2851 N N . ASP A 1 373 ? 13.261 1.686 -13.067 1.00 91.94 373 ASP A N 1
ATOM 2852 C CA . ASP A 1 373 ? 13.817 1.852 -14.415 1.00 91.94 373 ASP A CA 1
ATOM 2853 C C . ASP A 1 373 ? 12.892 2.682 -15.329 1.00 91.94 373 ASP A C 1
ATOM 2855 O O . ASP A 1 373 ? 12.632 2.332 -16.476 1.00 91.94 373 ASP A O 1
ATOM 2859 N N . ASN A 1 374 ? 12.372 3.806 -14.818 1.00 91.50 374 ASN A N 1
ATOM 2860 C CA . ASN A 1 374 ? 11.599 4.797 -15.581 1.00 91.50 374 ASN A CA 1
ATOM 2861 C C . ASN A 1 374 ? 10.217 4.320 -16.096 1.00 91.50 374 ASN A C 1
ATOM 2863 O O . ASN A 1 374 ? 9.718 4.817 -17.109 1.00 91.50 374 ASN A O 1
ATOM 2867 N N . HIS A 1 375 ? 9.546 3.427 -15.353 1.00 92.69 375 HIS A N 1
ATOM 2868 C CA . HIS A 1 375 ? 8.144 3.034 -15.598 1.00 92.69 375 HIS A CA 1
ATOM 2869 C C . HIS A 1 375 ? 7.214 3.351 -14.406 1.00 92.69 375 HIS A C 1
ATOM 2871 O O . HIS A 1 375 ? 6.508 2.468 -13.902 1.00 92.69 375 HIS A O 1
ATOM 2877 N N . PRO A 1 376 ? 7.163 4.612 -13.935 1.00 95.31 376 PRO A N 1
ATOM 2878 C CA . PRO A 1 376 ? 6.496 4.980 -12.685 1.00 95.31 376 PRO A CA 1
ATOM 2879 C C . PRO A 1 376 ? 4.980 4.755 -12.670 1.00 95.31 376 PRO A C 1
ATOM 2881 O O . PRO A 1 376 ? 4.410 4.530 -11.606 1.00 95.31 376 PRO A O 1
ATOM 2884 N N . SER A 1 377 ? 4.308 4.820 -13.821 1.00 96.00 377 SER A N 1
ATOM 2885 C CA . SER A 1 377 ? 2.839 4.743 -13.915 1.00 96.00 377 SER A CA 1
ATOM 2886 C C . SER A 1 377 ? 2.297 3.310 -14.007 1.00 96.00 377 SER A C 1
ATOM 2888 O O . SER A 1 377 ? 1.124 3.112 -14.309 1.00 96.00 377 SER A O 1
ATOM 2890 N N . THR A 1 378 ? 3.144 2.306 -13.779 1.00 95.50 378 THR A N 1
ATOM 2891 C CA . THR A 1 378 ? 2.789 0.893 -13.945 1.00 95.50 378 THR A CA 1
ATOM 2892 C C . THR A 1 378 ? 1.817 0.418 -12.866 1.00 95.50 378 THR A C 1
ATOM 2894 O O . THR A 1 378 ? 2.076 0.556 -11.668 1.00 95.50 378 THR A O 1
ATOM 2897 N N . CYS A 1 379 ? 0.714 -0.199 -13.283 1.00 98.00 379 CYS A N 1
ATOM 2898 C CA . CYS A 1 379 ? -0.291 -0.763 -12.389 1.00 98.00 379 CYS A CA 1
ATOM 2899 C C . CYS A 1 379 ? -0.035 -2.245 -12.100 1.00 98.00 379 CYS A C 1
ATOM 2901 O O . CYS A 1 379 ? 0.345 -3.017 -12.982 1.00 98.00 379 CYS A O 1
ATOM 2903 N N . THR A 1 380 ? -0.292 -2.658 -10.865 1.00 98.44 380 THR A N 1
ATOM 2904 C CA . THR A 1 380 ? -0.100 -4.031 -10.407 1.00 98.44 380 THR A CA 1
ATOM 2905 C C . THR A 1 380 ? -1.161 -4.427 -9.386 1.00 98.44 380 THR A C 1
ATOM 2907 O O . THR A 1 380 ? -1.725 -3.572 -8.700 1.00 98.44 380 THR A O 1
ATOM 2910 N N . LYS A 1 381 ? -1.426 -5.728 -9.277 1.00 98.62 381 LYS A N 1
ATOM 2911 C CA . LYS A 1 381 ? -2.254 -6.321 -8.235 1.00 98.62 381 LYS A CA 1
ATOM 2912 C C . LYS A 1 381 ? -1.672 -7.635 -7.721 1.00 98.62 381 LYS A C 1
ATOM 2914 O O . LYS A 1 381 ? -1.068 -8.388 -8.487 1.00 98.62 381 LYS A O 1
ATOM 2919 N N . ILE A 1 382 ? -1.898 -7.955 -6.450 1.00 98.62 382 ILE A N 1
ATOM 2920 C CA . ILE A 1 382 ? -1.626 -9.305 -5.933 1.00 98.62 382 ILE A CA 1
ATOM 2921 C C . ILE A 1 382 ? -2.719 -10.262 -6.431 1.00 98.62 382 ILE A C 1
ATOM 2923 O O . ILE A 1 382 ? -3.901 -9.912 -6.483 1.00 98.62 382 ILE A O 1
ATOM 2927 N N . ALA A 1 383 ? -2.317 -11.458 -6.863 1.00 98.19 383 ALA A N 1
ATOM 2928 C CA . ALA A 1 383 ? -3.223 -12.444 -7.443 1.00 98.19 383 ALA A CA 1
ATOM 2929 C C . ALA A 1 383 ? -4.294 -12.930 -6.448 1.00 98.19 383 ALA A C 1
ATOM 2931 O O . ALA A 1 383 ? -4.068 -12.983 -5.242 1.00 98.19 383 ALA A O 1
ATOM 2932 N N . ASP A 1 384 ? -5.462 -13.320 -6.965 1.00 97.62 384 ASP A N 1
ATOM 2933 C CA . ASP A 1 384 ? -6.598 -13.753 -6.136 1.00 97.62 384 ASP A CA 1
ATOM 2934 C C . ASP A 1 384 ? -6.296 -15.050 -5.359 1.00 97.62 384 ASP A C 1
ATOM 2936 O O . ASP A 1 384 ? -6.777 -15.226 -4.239 1.00 97.62 384 ASP A O 1
ATOM 2940 N N . ASP A 1 385 ? -5.468 -15.930 -5.941 1.00 96.88 385 ASP A N 1
ATOM 2941 C CA . ASP A 1 385 ? -5.032 -17.225 -5.395 1.00 96.88 385 ASP A CA 1
ATOM 2942 C C . ASP A 1 385 ? -3.864 -17.128 -4.397 1.00 96.88 385 ASP A C 1
ATOM 2944 O O . ASP A 1 385 ? -3.385 -18.149 -3.905 1.00 96.88 385 ASP A O 1
ATOM 2948 N N . VAL A 1 386 ? -3.403 -15.913 -4.096 1.00 97.69 386 VAL A N 1
ATOM 2949 C CA . VAL A 1 386 ? -2.333 -15.638 -3.132 1.00 97.69 386 VAL A CA 1
ATOM 2950 C C . VAL A 1 386 ? -2.964 -15.100 -1.860 1.00 97.69 386 VAL A C 1
ATOM 2952 O O . VAL A 1 386 ? -3.757 -14.169 -1.918 1.00 97.69 386 VAL A O 1
ATOM 2955 N N . GLU A 1 387 ? -2.617 -15.656 -0.705 1.00 97.25 387 GLU A N 1
ATOM 2956 C CA . GLU A 1 387 ? -3.018 -15.089 0.594 1.00 97.25 387 GLU A CA 1
ATOM 2957 C C . GLU A 1 387 ? -1.934 -14.177 1.178 1.00 97.25 387 GLU A C 1
ATOM 2959 O O . GLU A 1 387 ? -2.223 -13.142 1.784 1.00 97.25 387 GLU A O 1
ATOM 2964 N N . GLU A 1 388 ? -0.674 -14.537 0.948 1.00 98.38 388 GLU A N 1
ATOM 2965 C CA . GLU A 1 388 ? 0.485 -13.889 1.541 1.00 98.38 388 GLU A CA 1
ATOM 2966 C C . GLU A 1 388 ? 1.670 -13.911 0.571 1.00 98.38 388 GLU A C 1
ATOM 2968 O O . GLU A 1 388 ? 1.932 -14.929 -0.074 1.00 98.38 388 GLU A O 1
ATOM 2973 N N . ILE A 1 389 ? 2.402 -12.799 0.495 1.00 98.56 389 ILE A N 1
ATOM 2974 C CA . ILE A 1 389 ? 3.736 -12.737 -0.103 1.00 98.56 389 ILE A CA 1
ATOM 2975 C C . ILE A 1 389 ? 4.760 -12.540 1.017 1.00 98.56 389 ILE A C 1
ATOM 2977 O O . ILE A 1 389 ? 4.832 -11.466 1.616 1.00 98.56 389 ILE A O 1
ATOM 2981 N N . ASP A 1 390 ? 5.561 -13.573 1.273 1.00 98.50 390 ASP A N 1
ATOM 2982 C CA . ASP A 1 390 ? 6.679 -13.518 2.217 1.00 98.50 390 ASP A CA 1
ATOM 2983 C C . ASP A 1 390 ? 7.912 -12.887 1.563 1.00 98.50 390 ASP A C 1
ATOM 2985 O O . ASP A 1 390 ? 8.488 -13.444 0.629 1.00 98.50 390 ASP A O 1
ATOM 2989 N N . MET A 1 391 ? 8.334 -11.733 2.077 1.00 98.38 391 MET A N 1
ATOM 2990 C CA . MET A 1 391 ? 9.463 -10.960 1.557 1.00 98.38 391 MET A CA 1
ATOM 2991 C C . MET A 1 391 ? 10.834 -11.522 1.958 1.00 98.38 391 MET A C 1
ATOM 2993 O O . MET A 1 391 ? 11.855 -10.995 1.515 1.00 98.38 391 MET A O 1
ATOM 2997 N N . SER A 1 392 ? 10.891 -12.592 2.758 1.00 96.38 392 SER A N 1
ATOM 2998 C CA . SER A 1 392 ? 12.138 -13.133 3.312 1.00 96.38 392 SER A CA 1
ATOM 2999 C C . SER A 1 392 ? 13.167 -13.591 2.268 1.00 96.38 392 SER A C 1
ATOM 3001 O O . SER A 1 392 ? 14.350 -13.685 2.593 1.00 96.38 392 SER A O 1
ATOM 3003 N N . THR A 1 393 ? 12.764 -13.845 1.016 1.00 94.75 393 THR A N 1
ATOM 3004 C CA . THR A 1 393 ? 13.689 -14.180 -0.086 1.00 94.75 393 THR A CA 1
ATOM 3005 C C . THR A 1 393 ? 14.335 -12.956 -0.737 1.00 94.75 393 THR A C 1
ATOM 3007 O O . THR A 1 393 ? 15.367 -13.092 -1.393 1.00 94.75 393 THR A O 1
ATOM 3010 N N . VAL A 1 394 ? 13.758 -11.763 -0.554 1.00 96.81 394 VAL A N 1
ATOM 3011 C CA . VAL A 1 394 ? 14.200 -10.517 -1.209 1.00 96.81 394 VAL A CA 1
ATOM 3012 C C . VAL A 1 394 ? 14.657 -9.441 -0.228 1.00 96.81 394 VAL A C 1
ATOM 3014 O O . VAL A 1 394 ? 15.326 -8.495 -0.645 1.00 96.81 394 VAL A O 1
ATOM 3017 N N . CYS A 1 395 ? 14.325 -9.564 1.058 1.00 97.62 395 CYS A N 1
ATOM 3018 C CA . CYS A 1 395 ? 14.900 -8.766 2.131 1.00 97.62 395 CYS A CA 1
ATOM 3019 C C . CYS A 1 395 ? 14.843 -9.493 3.483 1.00 97.62 395 CYS A C 1
ATOM 3021 O O . CYS A 1 395 ? 13.894 -10.201 3.804 1.00 97.62 395 CYS A O 1
ATOM 3023 N N . HIS A 1 396 ? 15.887 -9.322 4.290 1.00 97.12 396 HIS A N 1
ATOM 3024 C CA . HIS A 1 396 ? 16.010 -9.894 5.624 1.00 97.12 396 HIS A CA 1
ATOM 3025 C C . HIS A 1 396 ? 17.164 -9.238 6.392 1.00 97.12 396 HIS A C 1
ATOM 3027 O O . HIS A 1 396 ? 18.172 -8.809 5.826 1.00 97.12 396 HIS A O 1
ATOM 3033 N N . LYS A 1 397 ? 17.057 -9.234 7.721 1.00 95.94 397 LYS A N 1
ATOM 3034 C CA . LYS A 1 397 ? 18.182 -8.892 8.601 1.00 95.94 397 LYS A CA 1
ATOM 3035 C C . LYS A 1 397 ? 19.336 -9.892 8.448 1.00 95.94 397 LYS A C 1
ATOM 3037 O O . LYS A 1 397 ? 19.128 -11.026 8.012 1.00 95.94 397 LYS A O 1
ATOM 3042 N N . ALA A 1 398 ? 20.539 -9.502 8.867 1.00 94.50 398 ALA A N 1
ATOM 3043 C CA . ALA A 1 398 ? 21.649 -10.445 8.993 1.00 94.50 398 ALA A CA 1
ATOM 3044 C C . ALA A 1 398 ? 21.341 -11.563 10.012 1.00 94.50 398 ALA A C 1
ATOM 3046 O O . ALA A 1 398 ? 20.739 -11.319 11.062 1.00 94.50 398 ALA A O 1
ATOM 3047 N N . ASP A 1 399 ? 21.814 -12.775 9.722 1.00 92.69 399 ASP A N 1
ATOM 3048 C CA . ASP A 1 399 ? 21.773 -13.935 10.617 1.00 92.69 399 ASP A CA 1
ATOM 3049 C C . ASP A 1 399 ? 23.171 -14.573 10.673 1.00 92.69 399 ASP A C 1
ATOM 3051 O O . ASP A 1 399 ? 23.586 -15.316 9.780 1.00 92.69 399 ASP A O 1
ATOM 3055 N N . THR A 1 400 ? 23.920 -14.251 11.731 1.00 90.19 400 THR A N 1
ATOM 3056 C CA . THR A 1 400 ? 25.295 -14.731 11.934 1.00 90.19 400 THR A CA 1
ATOM 3057 C C . THR A 1 400 ? 25.360 -16.246 12.140 1.00 90.19 400 THR A C 1
ATOM 3059 O O . THR A 1 400 ? 26.342 -16.866 11.735 1.00 90.19 400 THR A O 1
ATOM 3062 N N . GLU A 1 401 ? 24.332 -16.858 12.739 1.00 91.69 401 GLU A N 1
ATOM 3063 C CA . GLU A 1 401 ? 24.295 -18.307 12.979 1.00 91.69 401 GLU A CA 1
ATOM 3064 C C . GLU A 1 401 ? 24.124 -19.074 11.666 1.00 91.69 401 GLU A C 1
ATOM 3066 O O . GLU A 1 401 ? 24.760 -20.110 11.462 1.00 91.69 401 GLU A O 1
ATOM 3071 N N . LYS A 1 402 ? 23.320 -18.528 10.747 1.00 90.38 402 LYS A N 1
ATOM 3072 C CA . LYS A 1 402 ? 23.087 -19.099 9.412 1.00 90.38 402 LYS A CA 1
ATOM 3073 C C . LYS A 1 402 ? 24.040 -18.580 8.333 1.00 90.38 402 LYS A C 1
ATOM 3075 O O . LYS A 1 402 ? 23.929 -19.008 7.188 1.00 90.38 402 LYS A O 1
ATOM 3080 N N . GLN A 1 403 ? 24.974 -17.692 8.684 1.00 90.12 403 GLN A N 1
ATOM 3081 C CA . GLN A 1 403 ? 25.899 -17.021 7.757 1.00 90.12 403 GLN A CA 1
ATOM 3082 C C . GLN A 1 403 ? 25.189 -16.277 6.614 1.00 90.12 403 GLN A C 1
ATOM 3084 O O . GLN A 1 403 ? 25.674 -16.234 5.484 1.00 90.12 403 GLN A O 1
ATOM 3089 N N . VAL A 1 404 ? 24.037 -15.678 6.910 1.00 92.38 404 VAL A N 1
ATOM 3090 C CA . VAL A 1 404 ? 23.260 -14.888 5.953 1.00 92.38 404 VAL A CA 1
ATOM 3091 C C . VAL A 1 404 ? 23.562 -13.409 6.184 1.00 92.38 404 VAL A C 1
ATOM 3093 O O . VAL A 1 404 ? 23.382 -12.891 7.288 1.00 92.38 404 VAL A O 1
ATOM 3096 N N . THR A 1 405 ? 24.054 -12.721 5.154 1.00 94.19 405 THR A N 1
ATOM 3097 C CA . THR A 1 405 ? 24.288 -11.270 5.194 1.00 94.19 405 THR A CA 1
ATOM 3098 C C . THR A 1 405 ? 22.969 -10.509 5.196 1.00 94.19 405 THR A C 1
ATOM 3100 O O . THR A 1 405 ? 21.962 -11.020 4.729 1.00 94.19 405 THR A O 1
ATOM 3103 N N . GLU A 1 406 ? 22.955 -9.278 5.694 1.00 96.12 406 GLU A N 1
ATOM 3104 C CA . GLU A 1 406 ? 21.769 -8.424 5.591 1.00 96.12 406 GLU A CA 1
ATOM 3105 C C . GLU A 1 406 ? 21.410 -8.133 4.126 1.00 96.12 406 GLU A C 1
ATOM 3107 O O . GLU A 1 406 ? 22.296 -7.886 3.305 1.00 96.12 406 GLU A O 1
ATOM 3112 N N . LEU A 1 407 ? 20.113 -8.130 3.821 1.00 96.19 407 LEU A N 1
ATOM 3113 C CA . LEU A 1 407 ? 19.560 -7.677 2.552 1.00 96.19 407 LEU A CA 1
ATOM 3114 C C . LEU A 1 407 ? 18.387 -6.734 2.835 1.00 96.19 407 LEU A C 1
ATOM 3116 O O . LEU A 1 407 ? 17.342 -7.154 3.320 1.00 96.19 407 LEU A O 1
ATOM 3120 N N . SER A 1 408 ? 18.564 -5.448 2.553 1.00 97.12 408 SER A N 1
ATOM 3121 C CA . SER A 1 408 ? 17.547 -4.416 2.783 1.00 97.12 408 SER A CA 1
ATOM 3122 C C . SER A 1 408 ? 16.675 -4.225 1.540 1.00 97.12 408 SER A C 1
ATOM 3124 O O . SER A 1 408 ? 17.190 -4.208 0.419 1.00 97.12 408 SER A O 1
ATOM 3126 N N . TRP A 1 409 ? 15.359 -4.067 1.720 1.00 97.88 409 TRP A N 1
ATOM 3127 C CA . TRP A 1 409 ? 14.458 -3.745 0.616 1.00 97.88 409 TRP A CA 1
ATOM 3128 C C . TRP A 1 409 ? 14.785 -2.365 0.046 1.00 97.88 409 TRP A C 1
ATOM 3130 O O . TRP A 1 409 ? 14.792 -1.360 0.758 1.00 97.88 409 TRP A O 1
ATOM 3140 N N . THR A 1 410 ? 15.027 -2.319 -1.262 1.00 96.12 410 THR A N 1
ATOM 3141 C CA . THR A 1 410 ? 15.086 -1.054 -1.995 1.00 96.12 410 THR A CA 1
ATOM 3142 C C . THR A 1 410 ? 13.652 -0.577 -2.238 1.00 96.12 410 THR A C 1
ATOM 3144 O O . THR A 1 410 ? 12.862 -1.354 -2.767 1.00 96.12 410 THR A O 1
ATOM 3147 N N . PRO A 1 411 ? 13.278 0.655 -1.871 1.00 97.56 411 PRO A N 1
ATOM 3148 C CA . PRO A 1 411 ? 11.904 1.114 -2.038 1.00 97.56 411 PRO A CA 1
ATOM 3149 C C . PRO A 1 411 ? 11.439 1.171 -3.504 1.00 97.56 411 PRO A C 1
ATOM 3151 O O . PRO A 1 411 ? 12.234 1.388 -4.425 1.00 97.56 411 PRO A O 1
ATOM 3154 N N . ILE A 1 412 ? 10.131 1.000 -3.721 1.00 98.19 412 ILE A N 1
ATOM 3155 C CA . ILE A 1 412 ? 9.485 1.246 -5.018 1.00 98.19 412 ILE A CA 1
ATOM 3156 C C . ILE A 1 412 ? 9.313 2.755 -5.198 1.00 98.19 412 ILE A C 1
ATOM 3158 O O . ILE A 1 412 ? 8.696 3.424 -4.369 1.00 98.19 412 ILE A O 1
ATOM 3162 N N . GLY A 1 413 ? 9.822 3.286 -6.302 1.00 96.19 413 GLY A N 1
ATOM 3163 C CA . GLY A 1 413 ? 9.791 4.707 -6.604 1.00 96.19 413 GLY A CA 1
ATOM 3164 C C . GLY A 1 413 ? 10.796 5.522 -5.786 1.00 96.19 413 GLY A C 1
ATOM 3165 O O . GLY A 1 413 ? 11.073 5.251 -4.616 1.00 96.19 413 GLY A O 1
ATOM 3166 N N . ASN A 1 414 ? 11.343 6.552 -6.421 1.00 91.88 414 ASN A N 1
ATOM 3167 C CA . ASN A 1 414 ? 12.311 7.485 -5.842 1.00 91.88 414 ASN A CA 1
ATOM 3168 C C . ASN A 1 414 ? 12.056 8.908 -6.374 1.00 91.88 414 ASN A C 1
ATOM 3170 O O . ASN A 1 414 ? 11.100 9.127 -7.114 1.00 91.88 414 ASN A O 1
ATOM 3174 N N . SER A 1 415 ? 12.887 9.883 -5.998 1.00 90.50 415 SER A N 1
ATOM 3175 C CA . SER A 1 415 ? 12.704 11.285 -6.402 1.00 90.50 415 SER A CA 1
ATOM 3176 C C . SER A 1 415 ? 12.709 11.508 -7.919 1.00 90.50 415 SER A C 1
ATOM 3178 O O . SER A 1 415 ? 12.046 12.429 -8.389 1.00 90.50 415 SER A O 1
ATOM 3180 N N . ASP A 1 416 ? 13.432 10.677 -8.676 1.00 90.88 416 ASP A N 1
ATOM 3181 C CA . ASP A 1 416 ? 13.493 10.761 -10.139 1.00 90.88 416 ASP A CA 1
ATOM 3182 C C . ASP A 1 416 ? 12.336 9.979 -10.785 1.00 90.88 416 ASP A C 1
ATOM 3184 O O . ASP A 1 416 ? 11.739 10.432 -11.760 1.00 90.88 416 ASP A O 1
ATOM 3188 N N . ASN A 1 417 ? 11.970 8.837 -10.192 1.00 93.56 417 ASN A N 1
ATOM 3189 C CA . ASN A 1 417 ? 10.937 7.916 -10.669 1.00 93.56 417 ASN A CA 1
ATOM 3190 C C . ASN A 1 417 ? 9.819 7.744 -9.629 1.00 93.56 417 ASN A C 1
ATOM 3192 O O . ASN A 1 417 ? 9.637 6.669 -9.061 1.00 93.56 417 ASN A O 1
ATOM 3196 N N . MET A 1 418 ? 9.074 8.815 -9.353 1.00 95.56 418 MET A N 1
ATOM 3197 C CA . MET A 1 418 ? 7.987 8.803 -8.364 1.00 95.56 418 MET A CA 1
ATOM 3198 C C . MET A 1 418 ? 6.860 7.865 -8.806 1.00 95.56 418 MET A C 1
ATOM 3200 O O . MET A 1 418 ? 6.331 8.034 -9.908 1.00 95.56 418 MET A O 1
ATOM 3204 N N . TYR A 1 419 ? 6.446 6.921 -7.955 1.00 97.81 419 TYR A N 1
ATOM 3205 C CA . TYR A 1 419 ? 5.431 5.928 -8.321 1.00 97.81 419 TYR A CA 1
ATOM 3206 C C . TYR A 1 419 ? 4.054 6.570 -8.555 1.00 97.81 419 TYR A C 1
ATOM 3208 O O . TYR A 1 419 ? 3.520 7.241 -7.682 1.00 97.81 419 TYR A O 1
ATOM 3216 N N . GLN A 1 420 ? 3.463 6.372 -9.728 1.00 97.06 420 GLN A N 1
ATOM 3217 C CA . GLN A 1 420 ? 2.225 7.030 -10.176 1.00 97.06 420 GLN A CA 1
ATOM 3218 C C . GLN A 1 420 ? 1.158 6.035 -10.657 1.00 97.06 420 GLN A C 1
ATOM 3220 O O . GLN A 1 420 ? 0.103 6.446 -11.131 1.00 97.06 420 GLN A O 1
ATOM 3225 N N . GLY A 1 421 ? 1.437 4.732 -10.591 1.00 97.25 421 GLY A N 1
ATOM 3226 C CA . GLY A 1 421 ? 0.486 3.688 -10.964 1.00 97.25 421 GLY A CA 1
ATOM 3227 C C . GLY A 1 421 ? -0.526 3.371 -9.861 1.00 97.25 421 GLY A C 1
ATOM 3228 O O . GLY A 1 421 ? -0.574 4.023 -8.815 1.00 97.25 421 GLY A O 1
ATOM 3229 N N . THR A 1 422 ? -1.330 2.332 -10.101 1.00 98.44 422 THR A N 1
ATOM 3230 C CA . THR A 1 422 ? -2.171 1.706 -9.071 1.00 98.44 422 THR A CA 1
ATOM 3231 C C . THR A 1 422 ? -1.515 0.430 -8.558 1.00 98.44 422 THR A C 1
ATOM 3233 O O . THR A 1 422 ? -1.316 -0.503 -9.336 1.00 98.44 422 THR A O 1
ATOM 3236 N N . PHE A 1 423 ? -1.234 0.365 -7.259 1.00 98.75 423 PHE A N 1
ATOM 3237 C CA . PHE A 1 423 ? -0.840 -0.860 -6.571 1.00 98.75 423 PHE A CA 1
ATOM 3238 C C . PHE A 1 423 ? -2.019 -1.355 -5.734 1.00 98.75 423 PHE A C 1
ATOM 3240 O O . PHE A 1 423 ? -2.381 -0.732 -4.735 1.00 98.75 423 PHE A O 1
ATOM 3247 N N . ASP A 1 424 ? -2.617 -2.475 -6.134 1.00 98.75 424 ASP A N 1
ATOM 3248 C CA . ASP A 1 424 ? -3.715 -3.109 -5.405 1.00 98.75 424 ASP A CA 1
ATOM 3249 C C . ASP A 1 424 ? -3.233 -4.389 -4.709 1.00 98.75 424 ASP A C 1
ATOM 3251 O O . ASP A 1 424 ? -3.031 -5.431 -5.332 1.00 98.75 424 ASP A O 1
ATOM 3255 N N . GLY A 1 425 ? -3.061 -4.337 -3.391 1.00 98.62 425 GLY A N 1
ATOM 3256 C CA . GLY A 1 425 ? -2.743 -5.517 -2.590 1.00 98.62 425 GLY A CA 1
ATOM 3257 C C . GLY A 1 425 ? -3.858 -6.562 -2.572 1.00 98.62 425 GLY A C 1
ATOM 3258 O O . GLY A 1 425 ? -3.629 -7.661 -2.081 1.00 98.62 425 GLY A O 1
ATOM 3259 N N . ASN A 1 426 ? -5.046 -6.250 -3.107 1.00 98.12 426 ASN A N 1
ATOM 3260 C CA . ASN A 1 426 ? -6.187 -7.156 -3.235 1.00 98.12 426 ASN A CA 1
ATOM 3261 C C . ASN A 1 426 ? -6.624 -7.788 -1.896 1.00 98.12 426 ASN A C 1
ATOM 3263 O O . ASN A 1 426 ? -7.086 -8.927 -1.836 1.00 98.12 426 ASN A O 1
ATOM 3267 N N . GLY A 1 427 ? -6.422 -7.053 -0.799 1.00 97.94 427 GLY A N 1
ATOM 3268 C CA . GLY A 1 427 ? -6.730 -7.483 0.565 1.00 97.94 427 GLY A CA 1
ATOM 3269 C C . GLY A 1 427 ? -5.749 -8.513 1.125 1.00 97.94 427 GLY A C 1
ATOM 3270 O O . GLY A 1 427 ? -6.040 -9.113 2.157 1.00 97.94 427 GLY A O 1
ATOM 3271 N N . LYS A 1 428 ? -4.616 -8.746 0.452 1.00 98.50 428 LYS A N 1
ATOM 3272 C CA . LYS A 1 428 ? -3.640 -9.784 0.799 1.00 98.50 428 LYS A CA 1
ATOM 3273 C C . LYS A 1 428 ? -2.551 -9.262 1.732 1.00 98.50 428 LYS A C 1
ATOM 3275 O O . LYS A 1 428 ? -2.396 -8.052 1.941 1.00 98.50 428 LYS A O 1
ATOM 3280 N N . THR A 1 429 ? -1.795 -10.199 2.297 1.00 98.81 429 THR A N 1
ATOM 3281 C CA . THR A 1 429 ? -0.727 -9.895 3.253 1.00 98.81 429 THR A CA 1
ATOM 3282 C C . THR A 1 429 ? 0.638 -9.822 2.568 1.00 98.81 429 THR A C 1
ATOM 3284 O O . THR A 1 429 ? 0.980 -10.676 1.755 1.00 98.81 429 THR A O 1
ATOM 3287 N N . ILE A 1 430 ? 1.445 -8.823 2.919 1.00 98.88 430 ILE A N 1
ATOM 3288 C CA . ILE A 1 430 ? 2.885 -8.781 2.651 1.00 98.88 430 ILE A CA 1
ATOM 3289 C C . ILE A 1 430 ? 3.588 -8.962 3.993 1.00 98.88 430 ILE A C 1
ATOM 3291 O O . ILE A 1 430 ? 3.440 -8.122 4.886 1.00 98.88 430 ILE A O 1
ATOM 3295 N N . SER A 1 431 ? 4.337 -10.050 4.153 1.00 98.81 431 SER A N 1
ATOM 3296 C CA . SER A 1 431 ? 4.992 -10.369 5.419 1.00 98.81 431 SER A CA 1
ATOM 3297 C C . SER A 1 431 ? 6.504 -10.210 5.365 1.00 98.81 431 SER A C 1
ATOM 3299 O O . SER A 1 431 ? 7.124 -10.244 4.302 1.00 98.81 431 SER A O 1
ATOM 3301 N N . ASN A 1 432 ? 7.105 -10.007 6.539 1.00 98.56 432 ASN A N 1
ATOM 3302 C CA . ASN A 1 432 ? 8.556 -9.984 6.746 1.00 98.56 432 ASN A CA 1
ATOM 3303 C C . ASN A 1 432 ? 9.310 -8.919 5.930 1.00 98.56 432 ASN A C 1
ATOM 3305 O O . ASN A 1 432 ? 10.512 -9.056 5.706 1.00 98.56 432 ASN A O 1
ATOM 3309 N N . LEU A 1 433 ? 8.636 -7.837 5.521 1.00 98.81 433 LEU A N 1
ATOM 3310 C CA . LEU A 1 433 ? 9.296 -6.692 4.895 1.00 98.81 433 LEU A CA 1
ATOM 3311 C C . LEU A 1 433 ? 10.391 -6.160 5.827 1.00 98.81 433 LEU A C 1
ATOM 3313 O O . LEU A 1 433 ? 10.106 -5.738 6.945 1.00 98.81 433 LEU A O 1
ATOM 3317 N N . TYR A 1 434 ? 11.631 -6.134 5.353 1.00 98.75 434 TYR A N 1
ATOM 3318 C CA . TYR A 1 434 ? 12.768 -5.598 6.088 1.00 98.75 434 TYR A CA 1
ATOM 3319 C C . TYR A 1 434 ? 13.411 -4.433 5.334 1.00 98.75 434 TYR A C 1
ATOM 3321 O O . TYR A 1 434 ? 13.851 -4.584 4.192 1.00 98.75 434 TYR A O 1
ATOM 3329 N N . ILE A 1 435 ? 13.483 -3.275 5.989 1.00 98.56 435 ILE A N 1
ATOM 3330 C CA . ILE A 1 435 ? 14.152 -2.070 5.495 1.00 98.56 435 ILE A CA 1
ATOM 3331 C C . ILE A 1 435 ? 15.112 -1.581 6.577 1.00 98.56 435 ILE A C 1
ATOM 3333 O O . ILE A 1 435 ? 14.707 -1.304 7.703 1.00 98.56 435 ILE A O 1
ATOM 3337 N N . ASN A 1 436 ? 16.377 -1.442 6.204 1.00 97.25 436 ASN A N 1
ATOM 3338 C CA . ASN A 1 436 ? 17.416 -0.750 6.955 1.00 97.25 436 ASN A CA 1
ATOM 3339 C C . ASN A 1 436 ? 18.081 0.263 6.012 1.00 97.25 436 ASN A C 1
ATOM 3341 O O . ASN A 1 436 ? 18.791 -0.131 5.083 1.00 97.25 436 ASN A O 1
ATOM 3345 N N . ALA A 1 437 ? 17.773 1.549 6.178 1.00 94.31 437 ALA A N 1
ATOM 3346 C CA . ALA A 1 437 ? 18.192 2.618 5.271 1.00 94.31 437 ALA A CA 1
ATOM 3347 C C . ALA A 1 437 ? 18.987 3.704 6.008 1.00 94.31 437 ALA A C 1
ATOM 3349 O O . ALA A 1 437 ? 18.691 4.054 7.145 1.00 94.31 437 ALA A O 1
ATOM 3350 N N . THR A 1 438 ? 19.997 4.284 5.359 1.00 91.69 438 THR A N 1
ATOM 3351 C CA . THR A 1 438 ? 20.829 5.336 5.977 1.00 91.69 438 THR A CA 1
ATOM 3352 C C . THR A 1 438 ? 20.545 6.746 5.457 1.00 91.69 438 THR A C 1
ATOM 3354 O O . THR A 1 438 ? 21.087 7.723 5.970 1.00 91.69 438 THR A O 1
ATOM 3357 N N . SER A 1 439 ? 19.731 6.874 4.411 1.00 86.56 439 SER A N 1
ATOM 3358 C CA . SER A 1 439 ? 19.397 8.142 3.762 1.00 86.56 439 SER A CA 1
ATOM 3359 C C . SER A 1 439 ? 18.138 7.998 2.905 1.00 86.56 439 SER A C 1
ATOM 3361 O O . SER A 1 439 ? 17.734 6.885 2.571 1.00 86.56 439 SER A O 1
ATOM 3363 N N . GLY A 1 440 ? 17.545 9.131 2.519 1.00 87.62 440 GLY A N 1
ATOM 3364 C CA . GLY A 1 440 ? 16.383 9.175 1.630 1.00 87.62 440 GLY A CA 1
ATOM 3365 C C . GLY A 1 440 ? 15.050 8.914 2.333 1.00 87.62 440 GLY A C 1
ATOM 3366 O O . GLY A 1 440 ? 14.920 9.122 3.543 1.00 87.62 440 GLY A O 1
ATOM 3367 N N . ASP A 1 441 ? 14.075 8.488 1.535 1.00 94.88 441 ASP A N 1
ATOM 3368 C CA . ASP A 1 441 ? 12.705 8.194 1.945 1.00 94.88 441 ASP A CA 1
ATOM 3369 C C . ASP A 1 441 ? 12.527 6.676 2.065 1.00 94.88 441 ASP A C 1
ATOM 3371 O O . ASP A 1 441 ? 12.654 5.941 1.084 1.00 94.88 441 ASP A O 1
ATOM 3375 N N . ALA A 1 442 ? 12.279 6.198 3.282 1.00 96.88 442 ALA A N 1
ATOM 3376 C CA . ALA A 1 442 ? 12.239 4.779 3.605 1.00 96.88 442 ALA A CA 1
ATOM 3377 C C . ALA A 1 442 ? 10.800 4.280 3.778 1.00 96.88 442 ALA A C 1
ATOM 3379 O O . ALA A 1 442 ? 10.061 4.761 4.637 1.00 96.88 442 ALA A O 1
ATOM 3380 N N . GLY A 1 443 ? 10.443 3.272 2.990 1.00 98.00 443 GLY A N 1
ATOM 3381 C CA . GLY A 1 443 ? 9.190 2.532 3.076 1.00 98.00 443 GLY A CA 1
ATOM 3382 C C . GLY A 1 443 ? 9.111 1.477 1.981 1.00 98.00 443 GLY A C 1
ATOM 3383 O O . GLY A 1 443 ? 10.044 1.330 1.188 1.00 98.00 443 GLY A O 1
ATOM 3384 N N . PHE A 1 444 ? 8.014 0.721 1.931 1.00 98.62 444 PHE A N 1
ATOM 3385 C CA . PHE A 1 444 ? 7.767 -0.191 0.812 1.00 98.62 444 PHE A CA 1
ATOM 3386 C C . PHE A 1 444 ? 7.822 0.567 -0.526 1.00 98.62 444 PHE A C 1
ATOM 3388 O O . PHE A 1 444 ? 8.477 0.121 -1.473 1.00 98.62 444 PHE A O 1
ATOM 3395 N N . PHE A 1 445 ? 7.250 1.772 -0.530 1.00 98.44 445 PHE A N 1
ATOM 3396 C CA . PHE A 1 445 ? 7.482 2.838 -1.494 1.00 98.44 445 PHE A CA 1
ATOM 3397 C C . PHE A 1 445 ? 8.419 3.898 -0.909 1.00 98.44 445 PHE A C 1
ATOM 3399 O O . PHE A 1 445 ? 8.273 4.313 0.241 1.00 98.44 445 PHE A O 1
ATOM 3406 N N . GLY A 1 446 ? 9.382 4.362 -1.700 1.00 97.12 446 GLY A N 1
ATOM 3407 C CA . GLY A 1 446 ? 10.271 5.445 -1.280 1.00 97.12 446 GLY A CA 1
ATOM 3408 C C . GLY A 1 446 ? 9.557 6.764 -1.489 1.00 97.12 446 GLY A C 1
ATOM 3409 O O . GLY A 1 446 ? 9.292 7.503 -0.543 1.00 97.12 446 GLY A O 1
ATOM 3410 N N . TYR A 1 447 ? 9.155 6.982 -2.741 1.00 96.56 447 TYR A N 1
ATOM 3411 C CA . TYR A 1 447 ? 8.397 8.148 -3.164 1.00 96.56 447 TYR A CA 1
ATOM 3412 C C . TYR A 1 447 ? 7.175 7.733 -3.994 1.00 96.56 447 TYR A C 1
ATOM 3414 O O . TYR A 1 447 ? 7.303 7.275 -5.134 1.00 96.56 447 TYR A O 1
ATOM 3422 N N . ALA A 1 448 ? 5.979 7.936 -3.440 1.00 96.56 448 ALA A N 1
ATOM 3423 C CA . ALA A 1 448 ? 4.717 7.791 -4.160 1.00 96.56 448 ALA A CA 1
ATOM 3424 C C . ALA A 1 448 ? 4.270 9.159 -4.699 1.00 96.56 448 ALA A C 1
ATOM 3426 O O . ALA A 1 448 ? 4.164 10.118 -3.953 1.00 96.56 448 ALA A O 1
ATOM 3427 N N . GLY A 1 449 ? 4.065 9.284 -6.006 1.00 94.69 449 GLY A N 1
ATOM 3428 C CA . GLY A 1 449 ? 3.540 10.477 -6.671 1.00 94.69 449 GLY A CA 1
ATOM 3429 C C . GLY A 1 449 ? 2.012 10.460 -6.768 1.00 94.69 449 GLY A C 1
ATOM 3430 O O . GLY A 1 449 ? 1.320 10.041 -5.851 1.00 94.69 449 GLY A O 1
ATOM 3431 N N . ASN A 1 450 ? 1.462 10.911 -7.897 1.00 91.69 450 ASN A N 1
ATOM 3432 C CA . ASN A 1 450 ? 0.015 10.973 -8.144 1.00 91.69 450 ASN A CA 1
ATOM 3433 C C . ASN A 1 450 ? -0.572 9.612 -8.584 1.00 91.69 450 ASN A C 1
ATOM 3435 O O . ASN A 1 450 ? -1.054 9.484 -9.709 1.00 91.69 450 ASN A O 1
ATOM 3439 N N . GLY A 1 451 ? -0.457 8.594 -7.728 1.00 94.06 451 GLY A N 1
ATOM 3440 C CA . GLY A 1 451 ? -0.968 7.237 -7.959 1.00 94.06 451 GLY A CA 1
ATOM 3441 C C . GLY A 1 451 ? -2.062 6.813 -6.973 1.00 94.06 451 GLY A C 1
ATOM 3442 O O . GLY A 1 451 ? -2.680 7.640 -6.298 1.00 94.06 451 GLY A O 1
ATOM 3443 N N . SER A 1 452 ? -2.284 5.502 -6.867 1.00 97.19 452 SER A N 1
ATOM 3444 C CA . SER A 1 452 ? -3.127 4.897 -5.828 1.00 97.19 452 SER A CA 1
ATOM 3445 C C . SER A 1 452 ? -2.459 3.651 -5.256 1.00 97.19 452 SER A C 1
ATOM 3447 O O . SER A 1 452 ? -1.982 2.797 -6.000 1.00 97.19 452 SER A O 1
ATOM 3449 N N . ILE A 1 453 ? -2.424 3.530 -3.931 1.00 98.69 453 ILE A N 1
ATOM 3450 C CA . ILE A 1 453 ? -1.893 2.354 -3.240 1.00 98.69 453 ILE A CA 1
ATOM 3451 C C . ILE A 1 453 ? -2.948 1.888 -2.247 1.00 98.69 453 ILE A C 1
ATOM 3453 O O . ILE A 1 453 ? -3.342 2.653 -1.364 1.00 98.69 453 ILE A O 1
ATOM 3457 N N . LYS A 1 454 ? -3.424 0.649 -2.398 1.00 98.69 454 LYS A N 1
ATOM 3458 C CA . LYS A 1 454 ? -4.568 0.179 -1.619 1.00 98.69 454 LYS A CA 1
ATOM 3459 C C . LYS A 1 454 ? -4.574 -1.299 -1.266 1.00 98.69 454 LYS A C 1
ATOM 3461 O O . LYS A 1 454 ? -3.947 -2.104 -1.946 1.00 98.69 454 LYS A O 1
ATOM 3466 N N . ASN A 1 455 ? -5.365 -1.638 -0.249 1.00 98.69 455 ASN A N 1
ATOM 3467 C CA . ASN A 1 455 ? -5.753 -3.003 0.125 1.00 98.69 455 ASN A CA 1
ATOM 3468 C C . ASN A 1 455 ? -4.572 -3.911 0.512 1.00 98.69 455 ASN A C 1
ATOM 3470 O O . ASN A 1 455 ? -4.479 -5.038 0.026 1.00 98.69 455 ASN A O 1
ATOM 3474 N N . ILE A 1 456 ? -3.665 -3.430 1.365 1.00 98.81 456 ILE A N 1
ATOM 3475 C CA . ILE A 1 456 ? -2.473 -4.179 1.794 1.00 98.81 456 ILE A CA 1
ATOM 3476 C C . ILE A 1 456 ? -2.509 -4.373 3.307 1.00 98.81 456 ILE A C 1
ATOM 3478 O O . ILE A 1 456 ? -2.655 -3.403 4.053 1.00 98.81 456 ILE A O 1
ATOM 3482 N N . THR A 1 457 ? -2.288 -5.606 3.759 1.00 98.88 457 THR A N 1
ATOM 3483 C CA . THR A 1 457 ? -1.940 -5.884 5.158 1.00 98.88 457 THR A CA 1
ATOM 3484 C C . THR A 1 457 ? -0.445 -6.168 5.269 1.00 98.88 457 THR A C 1
ATOM 3486 O O . THR A 1 457 ? 0.072 -7.016 4.554 1.00 98.88 457 THR A O 1
ATOM 3489 N N . PHE A 1 458 ? 0.263 -5.490 6.168 1.00 98.88 458 PHE A N 1
ATOM 3490 C CA . PHE A 1 458 ? 1.653 -5.791 6.501 1.00 98.88 458 PHE A CA 1
ATOM 3491 C C . PHE A 1 458 ? 1.730 -6.606 7.792 1.00 98.88 458 PHE A C 1
ATOM 3493 O O . PHE A 1 458 ? 1.271 -6.135 8.839 1.00 98.88 458 PHE A O 1
ATOM 3500 N N . ASP A 1 459 ? 2.362 -7.781 7.734 1.00 98.81 459 ASP A N 1
ATOM 3501 C CA . ASP A 1 459 ? 2.722 -8.571 8.919 1.00 98.81 459 ASP A CA 1
ATOM 3502 C C . ASP A 1 459 ? 4.240 -8.589 9.128 1.00 98.81 459 ASP A C 1
ATOM 3504 O O . ASP A 1 459 ? 5.023 -8.763 8.197 1.00 98.81 459 ASP A O 1
ATOM 3508 N N . ASN A 1 460 ? 4.673 -8.412 10.374 1.00 98.56 460 ASN A N 1
ATOM 3509 C CA . ASN A 1 460 ? 6.083 -8.433 10.760 1.00 98.56 460 ASN A CA 1
ATOM 3510 C C . ASN A 1 460 ? 7.005 -7.532 9.898 1.00 98.56 460 ASN A C 1
ATOM 3512 O O . ASN A 1 460 ? 8.170 -7.859 9.669 1.00 98.56 460 ASN A O 1
ATOM 3516 N N . ALA A 1 461 ? 6.503 -6.388 9.425 1.00 98.81 461 ALA A N 1
ATOM 3517 C CA . ALA A 1 461 ? 7.306 -5.396 8.715 1.00 98.81 461 ALA A CA 1
ATOM 3518 C C . ALA A 1 461 ? 8.219 -4.636 9.691 1.00 98.81 461 ALA A C 1
ATOM 3520 O O . ALA A 1 461 ? 7.762 -4.116 10.710 1.00 98.81 461 ALA A O 1
ATOM 3521 N N . LYS A 1 462 ? 9.513 -4.561 9.383 1.00 98.62 462 LYS A N 1
ATOM 3522 C CA . LYS A 1 462 ? 10.553 -3.926 10.196 1.00 98.62 462 LYS A CA 1
ATOM 3523 C C . LYS A 1 462 ? 11.250 -2.851 9.375 1.00 98.62 462 LYS A C 1
ATOM 3525 O O . LYS A 1 462 ? 12.019 -3.173 8.472 1.00 98.62 462 LYS A O 1
ATOM 3530 N N . VAL A 1 463 ? 10.986 -1.589 9.700 1.00 98.69 463 VAL A N 1
ATOM 3531 C CA . VAL A 1 463 ? 11.566 -0.435 9.002 1.00 98.69 463 VAL A CA 1
ATOM 3532 C C . VAL A 1 463 ? 12.427 0.361 9.969 1.00 98.69 463 VAL A C 1
ATOM 3534 O O . VAL A 1 463 ? 11.917 0.906 10.942 1.00 98.69 463 VAL A O 1
ATOM 3537 N N . ASN A 1 464 ? 13.726 0.423 9.699 1.00 97.88 464 ASN A N 1
ATOM 3538 C CA . ASN A 1 464 ? 14.689 1.257 10.404 1.00 97.88 464 ASN A CA 1
ATOM 3539 C C . ASN A 1 464 ? 15.351 2.208 9.403 1.00 97.88 464 ASN A C 1
ATOM 3541 O O . ASN A 1 464 ? 15.813 1.776 8.343 1.00 97.88 464 ASN A O 1
ATOM 3545 N N . SER A 1 465 ? 15.381 3.500 9.711 1.00 96.94 465 SER A N 1
ATOM 3546 C CA . SER A 1 465 ? 15.974 4.492 8.825 1.00 96.94 465 SER A CA 1
ATOM 3547 C C . SER A 1 465 ? 16.624 5.648 9.574 1.00 96.94 465 SER A C 1
ATOM 3549 O O . SER A 1 465 ? 16.057 6.207 10.509 1.00 96.94 465 SER A O 1
ATOM 3551 N N . THR A 1 466 ? 17.791 6.085 9.100 1.00 95.75 466 THR A N 1
ATOM 3552 C CA . THR A 1 466 ? 18.372 7.383 9.487 1.00 95.75 466 THR A CA 1
ATOM 3553 C C . THR A 1 466 ? 18.084 8.494 8.472 1.00 95.75 466 THR A C 1
ATOM 3555 O O . THR A 1 466 ? 18.695 9.558 8.541 1.00 95.75 466 THR A O 1
ATOM 3558 N N . GLY A 1 467 ? 17.196 8.236 7.507 1.00 92.81 467 GLY A N 1
ATOM 3559 C CA . GLY A 1 467 ? 16.729 9.199 6.511 1.00 92.81 467 GLY A CA 1
ATOM 3560 C C . GLY A 1 467 ? 15.676 10.181 7.037 1.00 92.81 467 GLY A C 1
ATOM 3561 O O . GLY A 1 467 ? 15.331 10.196 8.222 1.00 92.81 467 GLY A O 1
ATOM 3562 N N . ASN A 1 468 ? 15.153 11.004 6.126 1.00 94.56 468 ASN A N 1
ATOM 3563 C CA . ASN A 1 468 ? 14.276 12.125 6.477 1.00 94.56 468 ASN A CA 1
ATOM 3564 C C . ASN A 1 468 ? 12.828 11.673 6.693 1.00 94.56 468 ASN A C 1
ATOM 3566 O O . ASN A 1 468 ? 12.176 12.106 7.637 1.00 94.56 468 ASN A O 1
ATOM 3570 N N . ASN A 1 469 ? 12.310 10.795 5.833 1.00 97.50 469 ASN A N 1
ATOM 3571 C CA . ASN A 1 469 ? 10.928 10.332 5.918 1.00 97.50 469 ASN A CA 1
ATOM 3572 C C . ASN A 1 469 ? 10.891 8.809 6.016 1.00 97.50 469 ASN A C 1
ATOM 3574 O O . ASN A 1 469 ? 11.546 8.119 5.239 1.00 97.50 469 ASN A O 1
ATOM 3578 N N . THR A 1 470 ? 10.157 8.284 6.995 1.00 98.50 470 THR A N 1
ATOM 3579 C CA . THR A 1 470 ? 10.117 6.848 7.294 1.00 98.50 470 THR A CA 1
ATOM 3580 C C . THR A 1 470 ? 8.697 6.390 7.605 1.00 98.50 470 THR A C 1
ATOM 3582 O O . THR A 1 470 ? 8.066 6.920 8.520 1.00 98.50 470 THR A O 1
ATOM 3585 N N . GLY A 1 471 ? 8.218 5.375 6.889 1.00 98.44 471 GLY A N 1
ATOM 3586 C CA . GLY A 1 471 ? 6.981 4.662 7.204 1.00 98.44 471 GLY A CA 1
ATOM 3587 C C . GLY A 1 471 ? 6.955 3.262 6.602 1.00 98.44 471 GLY A C 1
ATOM 3588 O O . GLY A 1 471 ? 7.788 2.939 5.761 1.00 98.44 471 GLY A O 1
ATOM 3589 N N . ILE A 1 472 ? 6.032 2.396 7.037 1.00 98.81 472 ILE A N 1
ATOM 3590 C CA . ILE A 1 472 ? 5.961 1.020 6.504 1.00 98.81 472 ILE A CA 1
ATOM 3591 C C . ILE A 1 472 ? 5.566 1.034 5.034 1.00 98.81 472 ILE A C 1
ATOM 3593 O O . ILE A 1 472 ? 6.217 0.393 4.209 1.00 98.81 472 ILE A O 1
ATOM 3597 N N . LEU A 1 473 ? 4.512 1.780 4.701 1.00 98.75 473 LEU A N 1
ATOM 3598 C CA . LEU A 1 473 ? 4.027 1.862 3.334 1.00 98.75 473 LEU A CA 1
ATOM 3599 C C . LEU A 1 473 ? 4.898 2.795 2.502 1.00 98.75 473 LEU A C 1
ATOM 3601 O O . LEU A 1 473 ? 5.362 2.393 1.441 1.00 98.75 473 LEU A O 1
ATOM 3605 N N . ALA A 1 474 ? 5.090 4.033 2.961 1.00 98.19 474 ALA A N 1
ATOM 3606 C CA . ALA A 1 474 ? 5.754 5.068 2.181 1.00 98.19 474 ALA A CA 1
ATOM 3607 C C . ALA A 1 474 ? 6.713 5.905 3.030 1.00 98.19 474 ALA A C 1
ATOM 3609 O O . ALA A 1 474 ? 6.370 6.331 4.135 1.00 98.19 474 ALA A O 1
ATOM 3610 N N . GLY A 1 475 ? 7.889 6.209 2.486 1.00 98.00 475 GLY A N 1
ATOM 3611 C CA . GLY A 1 475 ? 8.730 7.269 3.029 1.00 98.00 475 GLY A CA 1
ATOM 3612 C C . GLY A 1 475 ? 8.054 8.622 2.813 1.00 98.00 475 GLY A C 1
ATOM 3613 O O . GLY A 1 475 ? 7.573 9.237 3.766 1.00 98.00 475 GLY A O 1
ATOM 3614 N N . TYR A 1 4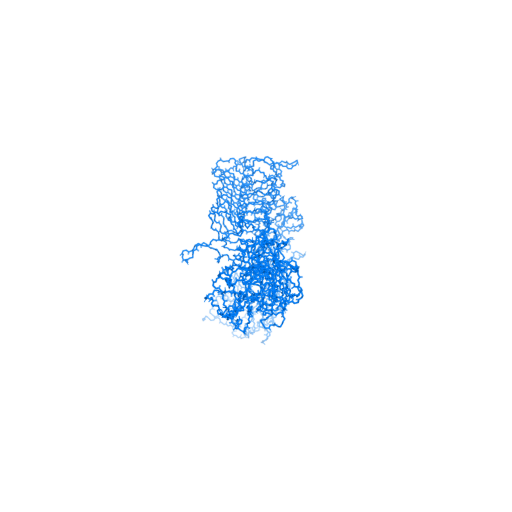76 ? 7.946 9.041 1.552 1.00 97.56 476 TYR A N 1
ATOM 3615 C CA . TYR A 1 476 ? 7.257 10.262 1.145 1.00 97.56 476 TYR A CA 1
ATOM 3616 C C . TYR A 1 476 ? 6.109 9.965 0.171 1.00 97.56 476 TYR A C 1
ATOM 3618 O O . TYR A 1 476 ? 6.270 9.255 -0.823 1.00 97.56 476 TYR A O 1
ATOM 3626 N N . ASP A 1 477 ? 4.948 10.551 0.440 1.00 94.31 477 ASP A N 1
ATOM 3627 C CA . ASP A 1 477 ? 3.783 10.531 -0.432 1.00 94.31 477 ASP A CA 1
ATOM 3628 C C . ASP A 1 477 ? 3.451 11.943 -0.942 1.00 94.31 477 ASP A C 1
ATOM 3630 O O . ASP A 1 477 ? 2.968 12.819 -0.223 1.00 94.31 477 ASP A O 1
ATOM 3634 N N . GLY A 1 478 ? 3.721 12.143 -2.224 1.00 88.75 478 GLY A N 1
ATOM 3635 C CA . GLY A 1 478 ? 3.595 13.394 -2.934 1.00 88.75 478 GLY A CA 1
ATOM 3636 C C . GLY A 1 478 ? 2.196 13.729 -3.404 1.00 88.75 478 GLY A C 1
ATOM 3637 O O . GLY A 1 478 ? 1.967 14.907 -3.509 1.00 88.75 478 GLY A O 1
ATOM 3638 N N . TYR A 1 479 ? 1.281 12.800 -3.700 1.00 89.25 479 TYR A N 1
ATOM 3639 C CA . TYR A 1 479 ? -0.147 13.093 -3.998 1.00 89.25 479 TYR A CA 1
ATOM 3640 C C . TYR A 1 479 ? -1.001 11.812 -4.088 1.00 89.25 479 TYR A C 1
ATOM 3642 O O . TYR A 1 479 ? -2.117 11.851 -4.613 1.00 89.25 479 TYR A O 1
ATOM 3650 N N . CYS A 1 480 ? -0.492 10.677 -3.622 1.00 93.38 480 CYS A N 1
ATOM 3651 C CA . CYS A 1 480 ? -1.114 9.379 -3.795 1.00 93.38 480 CYS A CA 1
ATOM 3652 C C . CYS A 1 480 ? -2.399 9.289 -2.969 1.00 93.38 480 CYS A C 1
ATOM 3654 O O . CYS A 1 480 ? -2.576 9.951 -1.941 1.00 93.38 480 CYS A O 1
ATOM 3656 N N . ILE A 1 481 ? -3.319 8.450 -3.430 1.00 96.12 481 ILE A N 1
ATOM 3657 C CA . ILE A 1 481 ? -4.446 8.013 -2.611 1.00 96.12 481 ILE A CA 1
ATOM 3658 C C . ILE A 1 481 ? -4.022 6.725 -1.914 1.00 96.12 481 ILE A C 1
ATOM 3660 O O . ILE A 1 481 ? -3.861 5.692 -2.569 1.00 96.12 481 ILE A O 1
ATOM 3664 N N . ILE A 1 482 ? -3.854 6.801 -0.595 1.00 98.31 482 ILE A N 1
ATOM 3665 C CA . ILE A 1 482 ? -3.539 5.658 0.261 1.00 98.31 482 ILE A CA 1
ATOM 3666 C C . ILE A 1 482 ? -4.840 5.168 0.900 1.00 98.31 482 ILE A C 1
ATOM 3668 O O . ILE A 1 482 ? -5.484 5.920 1.635 1.00 98.31 482 ILE A O 1
ATOM 3672 N N . GLU A 1 483 ? -5.230 3.920 0.632 1.00 98.38 483 GLU A N 1
ATOM 3673 C CA . GLU A 1 483 ? -6.516 3.374 1.087 1.00 98.38 483 GLU A CA 1
ATOM 3674 C C . GLU A 1 483 ? -6.405 1.946 1.645 1.00 98.38 483 GLU A C 1
ATOM 3676 O O . GLU A 1 483 ? -5.728 1.104 1.067 1.00 98.38 483 GLU A O 1
ATOM 3681 N N . ASN A 1 484 ? -7.120 1.614 2.722 1.00 98.31 484 ASN A N 1
ATOM 3682 C CA . ASN A 1 484 ? -7.238 0.231 3.219 1.00 98.31 484 ASN A CA 1
ATOM 3683 C C . ASN A 1 484 ? -5.869 -0.416 3.513 1.00 98.31 484 ASN A C 1
ATOM 3685 O O . ASN A 1 484 ? -5.595 -1.544 3.091 1.00 98.31 484 ASN A O 1
ATOM 3689 N N . ILE A 1 485 ? -4.984 0.322 4.190 1.00 98.75 485 ILE A N 1
ATOM 3690 C CA . ILE A 1 485 ? -3.665 -0.174 4.597 1.00 98.75 485 ILE A CA 1
ATOM 3691 C C . ILE A 1 485 ? -3.700 -0.545 6.070 1.00 98.75 485 ILE A C 1
ATOM 3693 O O . ILE A 1 485 ? -4.057 0.278 6.910 1.00 98.75 485 ILE A O 1
ATOM 3697 N N . LYS A 1 486 ? -3.285 -1.768 6.388 1.00 98.69 486 LYS A N 1
ATOM 3698 C CA . LYS A 1 486 ? -3.266 -2.287 7.754 1.00 98.69 486 LYS A CA 1
ATOM 3699 C C . LYS A 1 486 ? -1.875 -2.776 8.126 1.00 98.69 486 LYS A C 1
ATOM 3701 O O . LYS A 1 486 ? -1.241 -3.479 7.347 1.00 98.69 486 LYS A O 1
ATOM 3706 N N . THR A 1 487 ? -1.401 -2.458 9.325 1.00 98.81 487 THR A N 1
ATOM 3707 C CA . THR A 1 487 ? -0.207 -3.087 9.915 1.00 98.81 487 THR A CA 1
ATOM 3708 C C . THR A 1 487 ? -0.624 -3.958 11.094 1.00 98.81 487 THR A C 1
ATOM 3710 O O . THR A 1 487 ? -1.570 -3.615 11.798 1.00 98.81 487 THR A O 1
ATOM 3713 N N . LEU A 1 488 ? 0.037 -5.098 11.308 1.00 98.62 488 LEU A N 1
ATOM 3714 C CA . LEU A 1 488 ? -0.208 -5.968 12.465 1.00 98.62 488 LEU A CA 1
ATOM 3715 C C . LEU A 1 488 ? 0.769 -5.679 13.616 1.00 98.62 488 LEU A C 1
ATOM 3717 O O . LEU A 1 488 ? 1.786 -5.013 13.439 1.00 98.62 488 LEU A O 1
ATOM 3721 N N . GLU A 1 489 ? 0.475 -6.201 14.809 1.00 97.06 489 GLU A N 1
ATOM 3722 C CA . GLU A 1 489 ? 1.189 -5.890 16.065 1.00 97.06 489 GLU A CA 1
ATOM 3723 C C . GLU A 1 489 ? 2.700 -6.170 16.027 1.00 97.06 489 GLU A C 1
ATOM 3725 O O . GLU A 1 489 ? 3.477 -5.550 16.751 1.00 97.06 489 GLU A O 1
ATOM 3730 N N . LYS A 1 490 ? 3.142 -7.107 15.179 1.00 98.06 490 LYS A N 1
ATOM 3731 C CA . LYS A 1 490 ? 4.565 -7.440 15.026 1.00 98.06 490 LYS A CA 1
ATOM 3732 C C . LYS A 1 490 ? 5.331 -6.415 14.196 1.00 98.06 490 LYS A C 1
ATOM 3734 O O . LYS A 1 490 ? 6.558 -6.489 14.153 1.00 98.06 490 LYS A O 1
ATOM 3739 N N . CYS A 1 491 ? 4.664 -5.482 13.530 1.00 98.81 491 CYS A N 1
ATOM 3740 C CA . CYS A 1 491 ? 5.322 -4.456 12.733 1.00 98.81 491 CYS A CA 1
ATOM 3741 C C . CYS A 1 491 ? 5.995 -3.392 13.619 1.00 98.81 491 CYS A C 1
ATOM 3743 O O . CYS A 1 491 ? 5.572 -3.139 14.748 1.00 98.81 491 CYS A O 1
ATOM 3745 N N . SER A 1 492 ? 7.058 -2.755 13.127 1.00 98.75 492 SER A N 1
ATOM 3746 C CA . SER A 1 492 ? 7.696 -1.629 13.822 1.00 98.75 492 SER A CA 1
ATOM 3747 C C . SER A 1 492 ? 8.411 -0.671 12.873 1.00 98.75 492 SER A C 1
ATOM 3749 O O . SER A 1 492 ? 8.987 -1.099 11.869 1.00 98.75 492 SER A O 1
ATOM 3751 N N . VAL A 1 493 ? 8.407 0.612 13.242 1.00 98.69 493 VAL A N 1
ATOM 3752 C CA . VAL A 1 493 ? 9.071 1.708 12.529 1.00 98.69 493 VAL A CA 1
ATOM 3753 C C . VAL A 1 493 ? 9.981 2.472 13.479 1.00 98.69 493 VAL A C 1
ATOM 3755 O O . VAL A 1 493 ? 9.524 2.986 14.498 1.00 98.69 493 VAL A O 1
ATOM 3758 N N . GLU A 1 494 ? 11.252 2.580 13.119 1.00 98.19 494 GLU A N 1
ATOM 3759 C CA . GLU A 1 494 ? 12.259 3.383 13.806 1.00 98.19 494 GLU A CA 1
ATOM 3760 C C . GLU A 1 494 ? 12.856 4.384 12.808 1.00 98.19 494 GLU A C 1
ATOM 3762 O O . GLU A 1 494 ? 13.368 3.998 11.758 1.00 98.19 494 GLU A O 1
ATOM 3767 N N . GLY A 1 495 ? 12.757 5.680 13.107 1.00 97.00 495 GLY A N 1
ATOM 3768 C CA . GLY A 1 495 ? 13.245 6.748 12.232 1.00 97.00 495 GLY A CA 1
ATOM 3769 C C . GLY A 1 495 ? 13.835 7.938 12.990 1.00 97.00 495 GLY A C 1
ATOM 3770 O O . GLY A 1 495 ? 13.922 7.929 14.218 1.00 97.00 495 GLY A O 1
ATOM 3771 N N . ILE A 1 496 ? 14.223 8.997 12.270 1.00 94.94 496 ILE A N 1
ATOM 3772 C CA . ILE A 1 496 ? 14.787 10.217 12.876 1.00 94.94 496 ILE A CA 1
ATOM 3773 C C . ILE A 1 496 ? 13.853 11.419 12.707 1.00 94.94 496 ILE A C 1
ATOM 3775 O O . ILE A 1 496 ? 13.301 11.897 13.700 1.00 94.94 496 ILE A O 1
ATOM 3779 N N . GLU A 1 497 ? 13.680 11.934 11.487 1.00 94.75 497 GLU A N 1
ATOM 3780 C CA . GLU A 1 497 ? 12.969 13.202 11.275 1.00 94.75 497 GLU A CA 1
ATOM 3781 C C . GLU A 1 497 ? 11.447 13.029 11.231 1.00 94.75 497 GLU A C 1
ATOM 3783 O O . GLU A 1 497 ? 10.793 13.293 12.237 1.00 94.75 497 GLU A O 1
ATOM 3788 N N . ASN A 1 498 ? 10.878 12.588 10.109 1.00 97.75 498 ASN A N 1
ATOM 3789 C CA . ASN A 1 498 ? 9.437 12.402 9.935 1.00 97.75 498 ASN A CA 1
ATOM 3790 C C . ASN A 1 498 ? 9.112 10.910 9.923 1.00 97.75 498 ASN A C 1
ATOM 3792 O O . ASN A 1 498 ? 9.462 10.191 8.986 1.00 97.75 498 ASN A O 1
ATOM 3796 N N . VAL A 1 499 ? 8.454 10.439 10.977 1.00 98.62 499 VAL A N 1
ATOM 3797 C CA . VAL A 1 499 ? 8.217 9.013 11.203 1.00 98.62 499 VAL A CA 1
ATOM 3798 C C . VAL A 1 499 ? 6.730 8.758 11.387 1.00 98.62 499 VAL A C 1
ATOM 3800 O O . VAL A 1 499 ? 6.118 9.298 12.308 1.00 98.62 499 VAL A O 1
ATOM 3803 N N . GLY A 1 500 ? 6.154 7.932 10.517 1.00 98.44 500 GLY A N 1
ATOM 3804 C CA . GLY A 1 500 ? 4.774 7.472 10.627 1.00 98.44 500 GLY A CA 1
ATOM 3805 C C . GLY A 1 500 ? 4.672 5.956 10.581 1.00 98.44 500 GLY A C 1
ATOM 3806 O O . GLY A 1 500 ? 5.482 5.304 9.931 1.00 98.44 500 GLY A O 1
ATOM 3807 N N . GLY A 1 501 ? 3.665 5.373 11.231 1.00 98.56 501 GLY A N 1
ATOM 3808 C CA . GLY A 1 501 ? 3.412 3.933 11.107 1.00 98.56 501 GLY A CA 1
ATOM 3809 C C . GLY A 1 501 ? 3.048 3.527 9.676 1.00 98.56 501 GLY A C 1
ATOM 3810 O O . GLY A 1 501 ? 3.505 2.493 9.193 1.00 98.56 501 GLY A O 1
ATOM 3811 N N . ILE A 1 502 ? 2.302 4.378 8.959 1.00 98.75 502 ILE A N 1
ATOM 3812 C CA . ILE A 1 502 ? 1.943 4.164 7.550 1.00 98.75 502 ILE A CA 1
ATOM 3813 C C . ILE A 1 502 ? 2.878 4.946 6.624 1.00 98.75 502 ILE A C 1
ATOM 3815 O O . ILE A 1 502 ? 3.520 4.339 5.767 1.00 98.75 502 ILE A O 1
ATOM 3819 N N . ALA A 1 503 ? 2.983 6.266 6.804 1.00 98.50 503 ALA A N 1
ATOM 3820 C CA . ALA A 1 503 ? 3.781 7.133 5.937 1.00 98.50 503 ALA A CA 1
ATOM 3821 C C . ALA A 1 503 ? 4.653 8.115 6.730 1.00 98.50 503 ALA A C 1
ATOM 3823 O O . ALA A 1 503 ? 4.184 8.728 7.685 1.00 98.50 503 ALA A O 1
ATOM 3824 N N . GLY A 1 504 ? 5.901 8.329 6.315 1.00 98.31 504 GLY A N 1
ATOM 3825 C CA . GLY A 1 504 ? 6.768 9.328 6.950 1.00 98.31 504 GLY A CA 1
ATOM 3826 C C . GLY A 1 504 ? 6.235 10.747 6.765 1.00 98.31 504 GLY A C 1
ATOM 3827 O O . GLY A 1 504 ? 5.969 11.461 7.736 1.00 98.31 504 GLY A O 1
ATOM 3828 N N . SER A 1 505 ? 6.023 11.128 5.507 1.00 97.62 505 SER A N 1
ATOM 3829 C CA . SER A 1 505 ? 5.420 12.400 5.119 1.00 97.62 505 SER A CA 1
ATOM 3830 C C . SER A 1 505 ? 4.402 12.196 4.005 1.00 97.62 505 SER A C 1
ATOM 3832 O O . SER A 1 505 ? 4.614 11.365 3.124 1.00 97.62 505 SER A O 1
ATOM 3834 N N . THR A 1 506 ? 3.297 12.936 4.037 1.00 95.44 506 THR A N 1
ATOM 3835 C CA . THR A 1 506 ? 2.292 12.902 2.967 1.00 95.44 506 THR A CA 1
ATOM 3836 C C . THR A 1 506 ? 1.656 14.268 2.735 1.00 95.44 506 THR A C 1
ATOM 3838 O O . THR A 1 506 ? 1.433 15.053 3.665 1.00 95.44 506 THR A O 1
ATOM 3841 N N . ILE A 1 507 ? 1.320 14.528 1.475 1.00 94.25 507 ILE A N 1
ATOM 3842 C CA . ILE A 1 507 ? 0.422 15.610 1.061 1.00 94.25 507 ILE A CA 1
ATOM 3843 C C . ILE A 1 507 ? -0.819 15.080 0.328 1.00 94.25 507 ILE A C 1
ATOM 3845 O O . ILE A 1 507 ? -1.560 15.866 -0.262 1.00 94.25 507 ILE A O 1
ATOM 3849 N N . GLY A 1 508 ? -1.032 13.760 0.348 1.00 93.38 508 GLY A N 1
ATOM 3850 C CA . GLY A 1 508 ? -2.141 13.014 -0.247 1.00 93.38 508 GLY A CA 1
ATOM 3851 C C . GLY A 1 508 ? -3.317 12.777 0.711 1.00 93.38 508 GLY A C 1
ATOM 3852 O O . GLY A 1 508 ? -3.394 13.365 1.790 1.00 93.38 508 GLY A O 1
ATOM 3853 N N . ASN A 1 509 ? -4.278 11.950 0.283 1.00 95.81 509 ASN A N 1
ATOM 3854 C CA . ASN A 1 509 ? -5.377 11.498 1.146 1.00 95.81 509 ASN A CA 1
ATOM 3855 C C . ASN A 1 509 ? -5.020 10.141 1.752 1.00 95.81 509 ASN A C 1
ATOM 3857 O O . ASN A 1 509 ? -4.527 9.263 1.042 1.00 95.81 509 ASN A O 1
ATOM 3861 N N . ILE A 1 510 ? -5.354 9.951 3.028 1.00 97.81 510 ILE A N 1
ATOM 3862 C CA . ILE A 1 510 ? -5.217 8.658 3.707 1.00 97.81 510 ILE A CA 1
ATOM 3863 C C . ILE A 1 510 ? -6.586 8.232 4.210 1.00 97.81 510 ILE A C 1
ATOM 3865 O O . ILE A 1 510 ? -7.236 8.967 4.956 1.00 97.81 510 ILE A O 1
ATOM 3869 N N . ILE A 1 511 ? -7.036 7.061 3.773 1.00 98.19 511 ILE A N 1
ATOM 3870 C CA . ILE A 1 511 ? -8.412 6.612 3.953 1.00 98.19 511 ILE A CA 1
ATOM 3871 C C . ILE A 1 511 ? -8.418 5.181 4.488 1.00 98.19 511 ILE A C 1
ATOM 3873 O O . ILE A 1 511 ? -7.802 4.294 3.910 1.00 98.19 511 ILE A O 1
ATOM 3877 N N . ASN A 1 512 ? -9.165 4.936 5.562 1.00 97.88 512 ASN A N 1
ATOM 3878 C CA . ASN A 1 512 ? -9.384 3.587 6.094 1.00 97.88 512 ASN A CA 1
ATOM 3879 C C . ASN A 1 512 ? -8.085 2.819 6.418 1.00 97.88 512 ASN A C 1
ATOM 3881 O O . ASN A 1 512 ? -7.941 1.647 6.074 1.00 97.88 512 ASN A O 1
ATOM 3885 N N . CYS A 1 513 ? -7.111 3.496 7.032 1.00 98.62 513 CYS A N 1
ATOM 3886 C CA . CYS A 1 513 ? -5.824 2.896 7.384 1.00 98.62 513 CYS A CA 1
ATOM 3887 C C . CYS A 1 513 ? -5.708 2.621 8.885 1.00 98.62 513 CYS A C 1
ATOM 3889 O O . CYS A 1 513 ? -6.059 3.464 9.712 1.00 98.62 513 CYS A O 1
ATOM 3891 N N . GLU A 1 514 ? -5.136 1.471 9.231 1.00 98.56 514 GLU A N 1
ATOM 3892 C CA . GLU A 1 514 ? -4.924 1.018 10.603 1.00 98.56 514 GLU A CA 1
ATOM 3893 C C . GLU A 1 514 ? -3.439 0.783 10.874 1.00 98.56 514 GLU A C 1
ATOM 3895 O O . GLU A 1 514 ? -2.787 -0.007 10.187 1.00 98.56 514 GLU A O 1
ATOM 3900 N N . ASN A 1 515 ? -2.909 1.423 11.915 1.00 98.81 515 ASN A N 1
ATOM 3901 C CA . ASN A 1 515 ? -1.567 1.139 12.398 1.00 98.81 515 ASN A CA 1
ATOM 3902 C C . ASN A 1 515 ? -1.596 0.390 13.734 1.00 98.81 515 ASN A C 1
ATOM 3904 O O . ASN A 1 515 ? -1.989 0.961 14.747 1.00 98.81 515 ASN A O 1
ATOM 3908 N N . HIS A 1 516 ? -1.101 -0.847 13.764 1.00 98.56 516 HIS A N 1
ATOM 3909 C CA . HIS A 1 516 ? -0.778 -1.567 15.003 1.00 98.56 516 HIS A CA 1
ATOM 3910 C C . HIS A 1 516 ? 0.732 -1.618 15.281 1.00 98.56 516 HIS A C 1
ATOM 3912 O O . HIS A 1 516 ? 1.148 -2.122 16.323 1.00 98.56 516 HIS A O 1
ATOM 3918 N N . ALA A 1 517 ? 1.560 -1.095 14.372 1.00 98.50 517 ALA A N 1
ATOM 3919 C CA . ALA A 1 517 ? 3.006 -1.087 14.526 1.00 98.50 517 ALA A CA 1
ATOM 3920 C C . ALA A 1 517 ? 3.453 -0.121 15.627 1.00 98.50 517 ALA A C 1
ATOM 3922 O O . ALA A 1 517 ? 2.931 0.989 15.749 1.00 98.50 517 ALA A O 1
ATOM 3923 N N . MET A 1 518 ? 4.489 -0.499 16.372 1.00 98.38 518 MET A N 1
ATOM 3924 C CA . MET A 1 518 ? 5.207 0.449 17.228 1.00 98.38 518 MET A CA 1
ATOM 3925 C C . MET A 1 518 ? 5.928 1.493 16.363 1.00 98.38 518 MET A C 1
ATOM 3927 O O . MET A 1 518 ? 6.616 1.123 15.412 1.00 98.38 518 MET A O 1
ATOM 3931 N N . VAL A 1 519 ? 5.807 2.777 16.714 1.00 98.81 519 VAL A N 1
ATOM 3932 C CA . VAL A 1 519 ? 6.434 3.891 15.986 1.00 98.81 519 VAL A CA 1
ATOM 3933 C C . VAL A 1 519 ? 7.366 4.667 16.911 1.00 98.81 519 VAL A C 1
ATOM 3935 O O . VAL A 1 519 ? 6.936 5.227 17.921 1.00 98.81 519 VAL A O 1
ATOM 3938 N N . MET A 1 520 ? 8.648 4.726 16.559 1.00 98.31 520 MET A N 1
ATOM 3939 C CA . MET A 1 520 ? 9.681 5.431 17.314 1.00 98.31 520 MET A CA 1
ATOM 3940 C C . MET A 1 520 ? 10.429 6.421 16.422 1.00 98.31 520 MET A C 1
ATOM 3942 O O . MET A 1 520 ? 10.916 6.061 15.353 1.00 98.31 520 MET A O 1
ATOM 3946 N N . GLY A 1 521 ? 10.564 7.669 16.870 1.00 96.88 521 GLY A N 1
ATOM 3947 C CA . GLY A 1 521 ? 11.305 8.690 16.130 1.00 96.88 521 GLY A CA 1
ATOM 3948 C C . GLY A 1 521 ? 11.913 9.795 16.991 1.00 96.88 521 GLY A C 1
ATOM 3949 O O . GLY A 1 521 ? 11.846 9.767 18.225 1.00 96.88 521 GLY A O 1
ATOM 3950 N N . ALA A 1 522 ? 12.516 10.797 16.347 1.00 92.88 522 ALA A N 1
ATOM 3951 C CA . ALA A 1 522 ? 13.077 11.955 17.039 1.00 92.88 522 ALA A CA 1
ATOM 3952 C C . ALA A 1 522 ? 12.235 13.222 16.850 1.00 92.88 522 ALA A C 1
ATOM 3954 O O . ALA A 1 522 ? 11.744 13.755 17.843 1.00 92.88 522 ALA A O 1
ATOM 3955 N N . SER A 1 523 ? 12.041 13.707 15.619 1.00 94.69 523 SER A N 1
ATOM 3956 C CA . SER A 1 523 ? 11.497 15.055 15.376 1.00 94.69 523 SER A CA 1
ATOM 3957 C C . SER A 1 523 ? 9.966 15.117 15.304 1.00 94.69 523 SER A C 1
ATOM 3959 O O . SER A 1 523 ? 9.341 15.670 16.212 1.00 94.69 523 SER A O 1
ATOM 3961 N N . CYS A 1 524 ? 9.362 14.561 14.250 1.00 97.56 524 CYS A N 1
ATOM 3962 C CA . CYS A 1 524 ? 7.923 14.526 13.998 1.00 97.56 524 CYS A CA 1
ATOM 3963 C C . CYS A 1 524 ? 7.465 13.069 13.919 1.00 97.56 524 CYS A C 1
ATOM 3965 O O . CYS A 1 524 ? 7.772 12.373 12.954 1.00 97.56 524 CYS A O 1
ATOM 3967 N N . VAL A 1 525 ? 6.733 12.606 14.930 1.00 98.62 525 VAL A N 1
ATOM 3968 C CA . VAL A 1 525 ? 6.336 11.199 15.055 1.00 98.62 525 VAL A CA 1
ATOM 3969 C C . VAL A 1 525 ? 4.818 11.092 15.139 1.00 98.62 525 VAL A C 1
ATOM 3971 O O . VAL A 1 525 ? 4.203 11.719 16.003 1.00 98.62 525 VAL A O 1
ATOM 3974 N N . GLY A 1 526 ? 4.223 10.309 14.243 1.00 98.44 526 GLY A N 1
ATOM 3975 C CA . GLY A 1 526 ? 2.791 10.023 14.216 1.00 98.44 526 GLY A CA 1
ATOM 3976 C C . GLY A 1 526 ? 2.496 8.532 14.124 1.00 98.44 526 GLY A C 1
ATOM 3977 O O . GLY A 1 526 ? 3.236 7.796 13.483 1.00 98.44 526 GLY A O 1
ATOM 3978 N N . GLY A 1 527 ? 1.398 8.057 14.705 1.00 98.50 527 GLY A N 1
ATOM 3979 C CA . GLY A 1 527 ? 0.991 6.660 14.512 1.00 98.50 527 GLY A CA 1
ATOM 3980 C C . GLY A 1 527 ? 0.592 6.350 13.066 1.00 98.50 527 GLY A C 1
ATOM 3981 O O . GLY A 1 527 ? 0.899 5.275 12.564 1.00 98.50 527 GLY A O 1
ATOM 3982 N N . ILE A 1 528 ? -0.004 7.310 12.347 1.00 98.69 528 ILE A N 1
ATOM 3983 C CA . ILE A 1 528 ? -0.288 7.177 10.907 1.00 98.69 528 ILE A CA 1
ATOM 3984 C C . ILE A 1 528 ? 0.754 7.928 10.078 1.00 98.69 528 ILE A C 1
ATOM 3986 O O . ILE A 1 528 ? 1.380 7.319 9.208 1.00 98.69 528 ILE A O 1
ATOM 3990 N N . VAL A 1 529 ? 0.958 9.224 10.360 1.00 98.50 529 VAL A N 1
ATOM 3991 C CA . VAL A 1 529 ? 1.832 10.108 9.567 1.00 98.50 529 VAL A CA 1
ATOM 3992 C C . VAL A 1 529 ? 2.772 10.930 10.442 1.00 98.50 529 VAL A C 1
ATOM 3994 O O . VAL A 1 529 ? 2.319 11.620 11.350 1.00 98.50 529 VAL A O 1
ATOM 3997 N N . GLY A 1 530 ? 4.066 10.967 10.129 1.00 98.31 530 GLY A N 1
ATOM 3998 C CA . GLY A 1 530 ? 4.996 11.884 10.800 1.00 98.31 530 GLY A CA 1
ATOM 3999 C C . GLY A 1 530 ? 4.688 13.355 10.497 1.00 98.31 530 GLY A C 1
ATOM 4000 O O . GLY A 1 530 ? 4.424 14.146 11.408 1.00 98.31 530 GLY A O 1
ATOM 4001 N N . TYR A 1 531 ? 4.681 13.709 9.211 1.00 97.75 531 TYR A N 1
ATOM 4002 C CA . TYR A 1 531 ? 4.454 15.065 8.703 1.00 97.75 531 TYR A CA 1
ATOM 4003 C C . TYR A 1 531 ? 3.333 15.111 7.653 1.00 97.75 531 TYR A C 1
ATOM 4005 O O . TYR A 1 531 ? 3.399 14.424 6.638 1.00 97.75 531 TYR A O 1
ATOM 4013 N N . TYR A 1 532 ? 2.308 15.935 7.870 1.00 97.25 532 TYR A N 1
ATOM 4014 C CA . TYR A 1 532 ? 1.161 16.053 6.965 1.00 97.25 532 TYR A CA 1
ATOM 4015 C C . TYR A 1 532 ? 1.010 17.479 6.418 1.00 97.25 532 TYR A C 1
ATOM 4017 O O . TYR A 1 532 ? 0.726 18.402 7.182 1.00 97.25 532 TYR A O 1
ATOM 4025 N N . ASP A 1 533 ? 1.124 17.642 5.097 1.00 94.25 533 ASP A N 1
ATOM 4026 C CA . ASP A 1 533 ? 0.925 18.908 4.357 1.00 94.25 533 ASP A CA 1
ATOM 4027 C C . ASP A 1 533 ? -0.149 18.753 3.257 1.00 94.25 533 ASP A C 1
ATOM 4029 O O . ASP A 1 533 ? -0.055 19.221 2.124 1.00 94.25 533 ASP A O 1
ATOM 4033 N N . GLY A 1 534 ? -1.224 18.036 3.589 1.00 85.31 534 GLY A N 1
ATOM 4034 C CA . GLY A 1 534 ? -2.363 17.824 2.697 1.00 85.31 534 GLY A CA 1
ATOM 4035 C C . GLY A 1 534 ? -3.368 18.975 2.742 1.00 85.31 534 GLY A C 1
ATOM 4036 O O . GLY A 1 534 ? -4.491 18.805 3.225 1.00 85.31 534 GLY A O 1
ATOM 4037 N N . SER A 1 535 ? -2.991 20.159 2.251 1.00 88.75 535 SER A N 1
ATOM 4038 C CA . SER A 1 535 ? -3.947 21.267 2.086 1.00 88.75 535 SER A CA 1
ATOM 4039 C C . SER A 1 535 ? -5.104 20.851 1.164 1.00 88.75 535 SER A C 1
ATOM 4041 O O . SER A 1 535 ? -4.883 20.324 0.075 1.00 88.75 535 SER A O 1
ATOM 4043 N N . TYR A 1 536 ? -6.342 21.086 1.611 1.00 86.62 536 TYR A N 1
ATOM 4044 C CA . TYR A 1 536 ? -7.602 20.642 0.991 1.00 86.62 536 TYR A CA 1
ATOM 4045 C C . TYR A 1 536 ? -7.789 19.119 0.900 1.00 86.62 536 TYR A C 1
ATOM 4047 O O . TYR A 1 536 ? -8.604 18.642 0.111 1.00 86.62 536 TYR A O 1
ATOM 4055 N N . ARG A 1 537 ? -7.058 18.351 1.712 1.00 93.62 537 ARG A N 1
ATOM 4056 C CA . ARG A 1 537 ? -7.130 16.886 1.782 1.00 93.62 537 ARG A CA 1
ATOM 4057 C C . ARG A 1 537 ? -7.409 16.408 3.196 1.00 93.62 537 ARG A C 1
ATOM 4059 O O . ARG A 1 537 ? -7.402 17.204 4.148 1.00 93.62 537 ARG A O 1
ATOM 4066 N N . SER A 1 538 ? -7.667 15.113 3.335 1.00 94.81 538 SER A N 1
ATOM 4067 C CA . SER A 1 538 ? -8.035 14.534 4.618 1.00 94.81 538 SER A CA 1
ATOM 4068 C C . SER A 1 538 ? -7.329 13.229 4.964 1.00 94.81 538 SER A C 1
ATOM 4070 O O . SER A 1 538 ? -6.997 12.405 4.112 1.00 94.81 538 SER A O 1
ATOM 4072 N N . ILE A 1 539 ? -7.178 13.040 6.274 1.00 98.19 539 ILE A N 1
ATOM 4073 C CA . ILE A 1 539 ? -6.991 11.734 6.898 1.00 98.19 539 ILE A CA 1
ATOM 4074 C C . ILE A 1 539 ? -8.368 11.311 7.404 1.00 98.19 539 ILE A C 1
ATOM 4076 O O . ILE A 1 539 ? -8.942 11.986 8.265 1.00 98.19 539 ILE A O 1
ATOM 4080 N N . THR A 1 540 ? -8.918 10.232 6.853 1.00 98.12 540 THR A N 1
ATOM 4081 C CA . THR A 1 540 ? -10.315 9.849 7.069 1.00 98.12 540 THR A CA 1
ATOM 4082 C C . THR A 1 540 ? -10.451 8.381 7.444 1.00 98.12 540 THR A C 1
ATOM 4084 O O . THR A 1 540 ? -9.885 7.519 6.781 1.00 98.12 540 THR A O 1
ATOM 4087 N N . SER A 1 541 ? -11.257 8.068 8.463 1.00 98.06 541 SER A N 1
ATOM 4088 C CA . SER A 1 541 ? -11.518 6.670 8.865 1.00 98.06 541 SER A CA 1
ATOM 4089 C C . SER A 1 541 ? -10.246 5.901 9.240 1.00 98.06 541 SER A C 1
ATOM 4091 O O . SER A 1 541 ? -10.162 4.708 9.005 1.00 98.06 541 SER A O 1
ATOM 4093 N N . CYS A 1 542 ? -9.239 6.569 9.808 1.00 98.75 542 CYS A N 1
ATOM 4094 C CA . CYS A 1 542 ? -7.967 5.940 10.167 1.00 98.75 542 CYS A CA 1
ATOM 4095 C C . CYS A 1 542 ? -7.833 5.734 11.680 1.00 98.75 542 CYS A C 1
ATOM 4097 O O . CYS A 1 542 ? -8.274 6.579 12.464 1.00 98.75 542 CYS A O 1
ATOM 4099 N N . ALA A 1 543 ? -7.159 4.661 12.090 1.00 98.62 543 ALA A N 1
ATOM 4100 C CA . ALA A 1 543 ? -6.942 4.336 13.496 1.00 98.62 543 ALA A CA 1
ATOM 4101 C C . ALA A 1 543 ? -5.490 3.962 13.813 1.00 98.62 543 ALA A C 1
ATOM 4103 O O . ALA A 1 543 ? -4.875 3.160 13.114 1.00 98.62 543 ALA A O 1
ATOM 4104 N N . ASN A 1 544 ? -4.961 4.488 14.917 1.00 98.75 544 ASN A N 1
ATOM 4105 C CA . ASN A 1 544 ? -3.700 4.029 15.493 1.00 98.75 544 ASN A CA 1
ATOM 4106 C C . ASN A 1 544 ? -3.938 3.237 16.787 1.00 98.75 544 ASN A C 1
ATOM 4108 O O . ASN A 1 544 ? -4.498 3.756 17.749 1.00 98.75 544 ASN A O 1
ATOM 4112 N N . TYR A 1 545 ? -3.454 2.002 16.821 1.00 98.06 545 TYR A N 1
ATOM 4113 C CA . TYR A 1 545 ? -3.396 1.117 17.987 1.00 98.06 545 TYR A CA 1
ATOM 4114 C C . TYR A 1 545 ? -1.971 0.982 18.536 1.00 98.06 545 TYR A C 1
ATOM 4116 O O . TYR A 1 545 ? -1.783 0.655 19.706 1.00 98.06 545 TYR A O 1
ATOM 4124 N N . GLY A 1 546 ? -0.967 1.222 17.689 1.00 97.94 546 GLY A N 1
ATOM 4125 C CA . GLY A 1 546 ? 0.440 1.088 18.035 1.00 97.94 546 GLY A CA 1
ATOM 4126 C C . GLY A 1 546 ? 0.935 2.153 19.015 1.00 97.94 546 GLY A C 1
ATOM 4127 O O . GLY A 1 546 ? 0.448 3.283 19.046 1.00 97.94 546 GLY A O 1
ATOM 4128 N N . PHE A 1 547 ? 1.944 1.799 19.809 1.00 98.06 547 PHE A N 1
ATOM 4129 C CA . PHE A 1 547 ? 2.613 2.733 20.715 1.00 98.06 547 PHE A CA 1
ATOM 4130 C C . PHE A 1 547 ? 3.449 3.757 19.936 1.00 98.06 547 PHE A C 1
ATOM 4132 O O . PHE A 1 547 ? 4.214 3.365 19.051 1.00 98.06 547 PHE A O 1
ATOM 4139 N N . VAL A 1 548 ? 3.350 5.045 20.287 1.00 98.69 548 VAL A N 1
ATOM 4140 C CA . VAL A 1 548 ? 4.063 6.134 19.594 1.00 98.69 548 VAL A CA 1
ATOM 4141 C C . VAL A 1 548 ? 5.036 6.833 20.542 1.00 98.69 548 VAL A C 1
ATOM 4143 O O . VAL A 1 548 ? 4.633 7.400 21.557 1.00 98.69 548 VAL A O 1
ATOM 4146 N N . THR A 1 549 ? 6.329 6.828 20.209 1.00 97.81 549 THR A N 1
ATOM 4147 C CA . THR A 1 549 ? 7.381 7.471 21.015 1.00 97.81 549 THR A CA 1
ATOM 4148 C C . THR A 1 549 ? 8.232 8.434 20.203 1.00 97.81 549 THR A C 1
ATOM 4150 O O . THR A 1 549 ? 8.826 8.052 19.198 1.00 97.81 549 THR A O 1
ATOM 4153 N N . GLY A 1 550 ? 8.368 9.672 20.680 1.00 95.94 550 GLY A N 1
ATOM 4154 C CA . GLY A 1 550 ? 9.266 10.669 20.105 1.00 95.94 550 GLY A CA 1
ATOM 4155 C C . GLY A 1 550 ? 10.210 11.295 21.129 1.00 95.94 550 GLY A C 1
ATOM 4156 O O . GLY A 1 550 ? 9.809 11.666 22.234 1.00 95.94 550 GLY A O 1
ATOM 4157 N N . SER A 1 551 ? 11.478 11.454 20.752 1.00 92.31 551 SER A N 1
ATOM 4158 C CA . SER A 1 551 ? 12.520 12.006 21.635 1.00 92.31 551 SER A CA 1
ATOM 4159 C C . SER A 1 551 ? 12.730 13.527 21.529 1.00 92.31 551 SER A C 1
ATOM 4161 O O . SER A 1 551 ? 13.492 14.078 22.322 1.00 92.31 551 SER A O 1
ATOM 4163 N N . ALA A 1 552 ? 12.047 14.227 20.612 1.00 86.62 552 ALA A N 1
ATOM 4164 C CA . ALA A 1 552 ? 12.134 15.684 20.469 1.00 86.62 552 ALA A CA 1
ATOM 4165 C C . ALA A 1 552 ? 10.766 16.387 20.290 1.00 86.62 552 ALA A C 1
ATOM 4167 O O . ALA A 1 552 ? 10.007 16.529 21.254 1.00 86.62 552 ALA A O 1
ATOM 4168 N N . ALA A 1 553 ? 10.478 16.943 19.110 1.00 85.00 553 ALA A N 1
ATOM 4169 C CA . ALA A 1 553 ? 9.602 18.110 18.997 1.00 85.00 553 ALA A CA 1
ATOM 4170 C C . ALA A 1 553 ? 8.100 17.793 18.986 1.00 85.00 553 ALA A C 1
ATOM 4172 O O . ALA A 1 553 ? 7.385 18.291 19.852 1.00 85.00 553 ALA A O 1
ATOM 4173 N N . ASN A 1 554 ? 7.609 17.011 18.022 1.00 96.50 554 ASN A N 1
ATOM 4174 C CA . ASN A 1 554 ? 6.180 16.872 17.741 1.00 96.50 554 ASN A CA 1
ATOM 4175 C C . ASN A 1 554 ? 5.774 15.399 17.726 1.00 96.50 554 ASN A C 1
ATOM 4177 O O . ASN A 1 554 ? 6.217 14.644 16.865 1.00 96.50 554 ASN A O 1
ATOM 4181 N N . VAL A 1 555 ? 4.919 14.993 18.661 1.00 98.19 555 VAL A N 1
ATOM 4182 C CA . VAL A 1 555 ? 4.477 13.602 18.789 1.00 98.19 555 VAL A CA 1
ATOM 4183 C C . VAL A 1 555 ? 2.960 13.558 18.892 1.00 98.19 555 VAL A C 1
ATOM 4185 O O . VAL A 1 555 ? 2.382 14.126 19.819 1.00 98.19 555 VAL A O 1
ATOM 4188 N N . GLY A 1 556 ? 2.317 12.893 17.937 1.00 98.06 556 GLY A N 1
ATOM 4189 C CA . GLY A 1 556 ? 0.875 12.675 17.931 1.00 98.06 556 GLY A CA 1
ATOM 4190 C C . GLY A 1 556 ? 0.527 11.209 17.733 1.00 98.06 556 GLY A C 1
ATOM 4191 O O . GLY A 1 556 ? 1.244 10.492 17.047 1.00 98.06 556 GLY A O 1
ATOM 4192 N N . GLY A 1 557 ? -0.586 10.739 18.287 1.00 98.06 557 GLY A N 1
ATOM 4193 C CA . GLY A 1 557 ? -1.040 9.371 18.018 1.00 98.06 557 GLY A CA 1
ATOM 4194 C C . GLY A 1 557 ? -1.494 9.161 16.572 1.00 98.06 557 GLY A C 1
ATOM 4195 O O . GLY A 1 557 ? -1.320 8.080 16.027 1.00 98.06 557 GLY A O 1
ATOM 4196 N N . MET A 1 558 ? -1.988 10.205 15.899 1.00 98.44 558 MET A N 1
ATOM 4197 C CA . MET A 1 558 ? -2.306 10.169 14.465 1.00 98.44 558 MET A CA 1
ATOM 4198 C C . MET A 1 558 ? -1.219 10.849 13.635 1.00 98.44 558 MET A C 1
ATOM 4200 O O . MET A 1 558 ? -0.661 10.228 12.728 1.00 98.44 558 MET A O 1
ATOM 4204 N N . VAL A 1 559 ? -0.925 12.117 13.949 1.00 98.50 559 VAL A N 1
ATOM 4205 C CA . VAL A 1 559 ? -0.017 12.969 13.171 1.00 98.50 559 VAL A CA 1
ATOM 4206 C C . VAL A 1 559 ? 0.982 13.691 14.070 1.00 98.50 559 VAL A C 1
ATOM 4208 O O . VAL A 1 559 ? 0.587 14.363 15.023 1.00 98.50 559 VAL A O 1
ATOM 4211 N N . GLY A 1 560 ? 2.272 13.626 13.738 1.00 98.31 560 GLY A N 1
ATOM 4212 C CA . GLY A 1 560 ? 3.308 14.380 14.448 1.00 98.31 560 GLY A CA 1
ATOM 4213 C C . GLY A 1 560 ? 3.157 15.888 14.239 1.00 98.31 560 GLY A C 1
ATOM 4214 O O . GLY A 1 560 ? 2.849 16.625 15.182 1.00 98.31 560 GLY A O 1
ATOM 4215 N N . TYR A 1 561 ? 3.336 16.346 12.997 1.00 97.75 561 TYR A N 1
ATOM 4216 C CA . TYR A 1 561 ? 3.181 17.750 12.611 1.00 97.75 561 TYR A CA 1
ATOM 4217 C C . TYR A 1 561 ? 2.195 17.920 11.448 1.00 97.75 561 TYR A C 1
ATOM 4219 O O . TYR A 1 561 ? 2.357 17.319 10.390 1.00 97.75 561 TYR A O 1
ATOM 4227 N N . PHE A 1 562 ? 1.164 18.739 11.657 1.00 96.50 562 PHE A N 1
ATOM 4228 C CA . PHE A 1 562 ? 0.056 18.942 10.726 1.00 96.50 562 PHE A CA 1
ATOM 4229 C C . PHE A 1 562 ? 0.046 20.384 10.200 1.00 96.50 562 PHE A C 1
ATOM 4231 O O . PHE A 1 562 ? -0.235 21.318 10.954 1.00 96.50 562 PHE A O 1
ATOM 4238 N N . ILE A 1 563 ? 0.326 20.586 8.912 1.00 92.19 563 ILE A N 1
ATOM 4239 C CA . ILE A 1 563 ? 0.455 21.917 8.299 1.00 92.19 563 ILE A CA 1
ATOM 4240 C C . ILE A 1 563 ? -0.441 22.121 7.071 1.00 92.19 563 ILE A C 1
ATOM 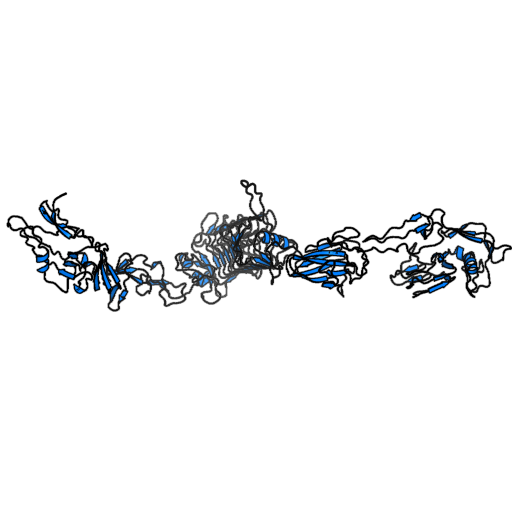4242 O O . ILE A 1 563 ? -0.002 22.591 6.034 1.00 92.19 563 ILE A O 1
ATOM 4246 N N . ALA A 1 564 ? -1.731 21.816 7.186 1.00 83.88 564 ALA A N 1
ATOM 4247 C CA . ALA A 1 564 ? -2.662 21.924 6.064 1.00 83.88 564 ALA A CA 1
ATOM 4248 C C . ALA A 1 564 ? -3.700 23.045 6.251 1.00 83.88 564 ALA A C 1
ATOM 4250 O O . ALA A 1 564 ? -4.324 23.174 7.306 1.00 83.88 564 ALA A O 1
ATOM 4251 N N . SER A 1 565 ? -3.935 23.847 5.206 1.00 84.81 565 SER A N 1
ATOM 4252 C CA . SER A 1 565 ? -4.810 25.028 5.280 1.00 84.81 565 SER A CA 1
ATOM 4253 C C . SER A 1 565 ? -5.825 25.093 4.126 1.00 84.81 565 SER A C 1
ATOM 4255 O O . SER A 1 565 ? -5.505 25.658 3.077 1.00 84.81 565 SER A O 1
ATOM 4257 N N . PRO A 1 566 ? -7.068 24.600 4.309 1.00 83.38 566 PRO A N 1
ATOM 4258 C CA . PRO A 1 566 ? -7.545 23.746 5.399 1.00 83.38 566 PRO A CA 1
ATOM 4259 C C . PRO A 1 566 ? -7.218 22.269 5.131 1.00 83.38 566 PRO A C 1
ATOM 4261 O O . PRO A 1 566 ? -7.474 21.777 4.038 1.00 83.38 566 PRO A O 1
ATOM 4264 N N . GLY A 1 567 ? -6.706 21.534 6.116 1.00 90.00 567 GLY A N 1
ATOM 4265 C CA . GLY A 1 567 ? -6.685 20.064 6.095 1.00 90.00 567 GLY A CA 1
ATOM 4266 C C . GLY A 1 567 ? -7.555 19.483 7.199 1.00 90.00 567 GLY A C 1
ATOM 4267 O O . GLY A 1 567 ? -7.728 20.117 8.242 1.00 90.00 567 GLY A O 1
ATOM 4268 N N . THR A 1 568 ? -8.081 18.277 6.981 1.00 95.38 568 THR A N 1
ATOM 4269 C CA . THR A 1 568 ? -9.060 17.660 7.891 1.00 95.38 568 THR A CA 1
ATOM 4270 C C . THR A 1 568 ? -8.590 16.309 8.429 1.00 95.38 568 THR A C 1
ATOM 4272 O O . THR A 1 568 ? -8.097 15.479 7.672 1.00 95.38 568 THR A O 1
ATOM 4275 N N . ILE A 1 569 ? -8.799 16.061 9.723 1.00 97.94 569 ILE A N 1
ATOM 4276 C CA . ILE A 1 569 ? -8.802 14.712 10.304 1.00 97.94 569 ILE A CA 1
ATOM 4277 C C . ILE A 1 569 ? -10.246 14.376 10.672 1.00 97.94 569 ILE A C 1
ATOM 4279 O O . ILE A 1 569 ? -10.859 15.081 11.478 1.00 97.94 569 ILE A O 1
ATOM 4283 N N . GLN A 1 570 ? -10.789 13.323 10.061 1.00 97.75 570 GLN A N 1
ATOM 4284 C CA . GLN A 1 570 ? -12.203 12.976 10.166 1.00 97.75 570 GLN A CA 1
ATOM 4285 C C . GLN A 1 570 ? -12.433 11.498 10.470 1.00 97.75 570 GLN A C 1
ATOM 4287 O O . GLN A 1 570 ? -11.909 10.643 9.763 1.00 97.75 570 GLN A O 1
ATOM 4292 N N . ASN A 1 571 ? -13.317 11.186 11.422 1.00 98.19 571 ASN A N 1
ATOM 4293 C CA . ASN A 1 571 ? -13.653 9.800 11.770 1.00 98.19 571 ASN A CA 1
ATOM 4294 C C . ASN A 1 571 ? -12.395 8.996 12.112 1.00 98.19 571 ASN A C 1
ATOM 4296 O O . ASN A 1 571 ? -12.201 7.907 11.598 1.00 98.19 571 ASN A O 1
ATOM 4300 N N . CYS A 1 572 ? -11.491 9.570 12.900 1.00 98.69 572 CYS A N 1
ATOM 4301 C CA . CYS A 1 572 ? -10.208 8.946 13.202 1.00 98.69 572 CYS A CA 1
ATOM 4302 C C . CYS A 1 572 ? -10.043 8.711 14.697 1.00 98.69 572 CYS A C 1
ATOM 4304 O O . CYS A 1 572 ? -10.559 9.483 15.511 1.00 98.69 572 CYS A O 1
ATOM 4306 N N . ALA A 1 573 ? -9.276 7.681 15.042 1.00 98.50 573 ALA A N 1
ATOM 4307 C CA . ALA A 1 573 ? -9.049 7.291 16.423 1.00 98.50 573 ALA A CA 1
ATOM 4308 C C . ALA A 1 573 ? -7.572 7.068 16.740 1.00 98.50 573 ALA A C 1
ATOM 4310 O O . ALA A 1 573 ? -6.851 6.456 15.958 1.00 98.50 573 ALA A O 1
ATOM 4311 N N . ASN A 1 574 ? -7.143 7.460 17.934 1.00 98.44 574 ASN A N 1
ATOM 4312 C CA . ASN A 1 574 ? -5.914 6.933 18.509 1.00 98.44 574 ASN A CA 1
ATOM 4313 C C . ASN A 1 574 ? -6.206 6.200 19.825 1.00 98.44 574 ASN A C 1
ATOM 4315 O O . ASN A 1 574 ? -6.635 6.799 20.815 1.00 98.44 574 ASN A O 1
ATOM 4319 N N . TYR A 1 575 ? -5.915 4.903 19.826 1.00 97.25 575 TYR A N 1
ATOM 4320 C CA . TYR A 1 575 ? -6.019 4.008 20.974 1.00 97.25 575 TYR A CA 1
ATOM 4321 C C . TYR A 1 575 ? -4.664 3.735 21.633 1.00 97.25 575 TYR A C 1
ATOM 4323 O O . TYR A 1 575 ? -4.629 3.373 22.806 1.00 97.25 575 TYR A O 1
ATOM 4331 N N . GLY A 1 576 ? -3.562 3.913 20.897 1.00 97.06 576 GLY A N 1
ATOM 4332 C CA . GLY A 1 576 ? -2.205 3.677 21.386 1.00 97.06 576 GLY A CA 1
ATOM 4333 C C . GLY A 1 576 ? -1.702 4.766 22.337 1.00 97.06 576 GLY A C 1
ATOM 4334 O O . GLY A 1 576 ? -1.993 5.953 22.162 1.00 97.06 576 GLY A O 1
ATOM 4335 N N . ASP A 1 577 ? -0.923 4.363 23.342 1.00 98.00 577 ASP A N 1
ATOM 4336 C CA . ASP A 1 577 ? -0.261 5.291 24.264 1.00 98.00 577 ASP A CA 1
ATOM 4337 C C . ASP A 1 577 ? 0.837 6.099 23.550 1.00 98.00 577 ASP A C 1
ATOM 4339 O O . ASP A 1 577 ? 1.503 5.620 22.626 1.00 98.00 577 ASP A O 1
ATOM 4343 N N . ILE A 1 578 ? 1.037 7.339 24.002 1.00 98.06 578 ILE A N 1
ATOM 4344 C CA . ILE A 1 578 ? 1.942 8.303 23.375 1.00 98.06 578 ILE A CA 1
ATOM 4345 C C . ILE A 1 578 ? 2.931 8.843 24.394 1.00 98.06 578 ILE A C 1
ATOM 4347 O O . ILE A 1 578 ? 2.555 9.317 25.469 1.00 98.06 578 ILE A O 1
ATOM 4351 N N . THR A 1 579 ? 4.206 8.841 24.018 1.00 97.44 579 THR A N 1
ATOM 4352 C CA . THR A 1 579 ? 5.283 9.464 24.787 1.00 97.44 579 THR A CA 1
ATOM 4353 C C . THR A 1 579 ? 6.057 10.438 23.910 1.00 97.44 579 THR A C 1
ATOM 4355 O O . THR A 1 579 ? 6.618 10.056 22.889 1.00 97.44 579 THR A O 1
ATOM 4358 N N . GLY A 1 580 ? 6.124 11.706 24.303 1.00 96.56 580 GLY A N 1
ATOM 4359 C CA . GLY A 1 580 ? 6.852 12.742 23.573 1.00 96.56 580 GLY A CA 1
ATOM 4360 C C . GLY A 1 580 ? 7.574 13.711 24.496 1.00 96.56 580 GLY A C 1
ATOM 4361 O O . GLY A 1 580 ? 7.436 13.633 25.715 1.00 96.56 580 GLY A O 1
ATOM 4362 N N . THR A 1 581 ? 8.347 14.639 23.927 1.00 93.56 581 THR A N 1
ATOM 4363 C CA . THR A 1 581 ? 9.100 15.615 24.732 1.00 93.56 581 THR A CA 1
ATOM 4364 C C . THR A 1 581 ? 8.425 16.983 24.770 1.00 93.56 581 THR A C 1
ATOM 4366 O O . THR A 1 581 ? 8.096 17.419 25.870 1.00 93.56 581 THR A O 1
ATOM 4369 N N . SER A 1 582 ? 8.184 17.658 23.632 1.00 90.94 582 SER A N 1
ATOM 4370 C CA . SER A 1 582 ? 7.722 19.066 23.625 1.00 90.94 582 SER A CA 1
ATOM 4371 C C . SER A 1 582 ? 6.242 19.295 23.275 1.00 90.94 582 SER A C 1
ATOM 4373 O O . SER A 1 582 ? 5.516 19.842 24.101 1.00 90.94 582 SER A O 1
ATOM 4375 N N . ASN A 1 583 ? 5.789 18.915 22.078 1.00 95.88 583 ASN A N 1
ATOM 4376 C CA . ASN A 1 583 ? 4.402 19.055 21.625 1.00 95.88 583 ASN A CA 1
ATOM 4377 C C . ASN A 1 583 ? 3.792 17.660 21.540 1.00 95.88 583 ASN A C 1
ATOM 4379 O O . ASN A 1 583 ? 4.151 16.893 20.645 1.00 95.88 583 ASN A O 1
ATOM 4383 N N . VAL A 1 584 ? 2.924 17.315 22.489 1.00 97.62 584 VAL A N 1
ATOM 4384 C CA . VAL A 1 584 ? 2.427 15.942 22.635 1.00 97.62 584 VAL A CA 1
ATOM 4385 C C . VAL A 1 584 ? 0.909 15.950 22.666 1.00 97.62 584 VAL A C 1
ATOM 4387 O O . VAL A 1 584 ? 0.309 16.514 23.576 1.00 97.62 584 VAL A O 1
ATOM 4390 N N . GLY A 1 585 ? 0.276 15.342 21.670 1.00 96.94 585 GLY A N 1
ATOM 4391 C CA . GLY A 1 585 ? -1.180 15.271 21.595 1.00 96.94 585 GLY A CA 1
ATOM 4392 C C . GLY A 1 585 ? -1.665 13.866 21.310 1.00 96.94 585 GLY A C 1
ATOM 4393 O O . GLY A 1 585 ? -0.989 13.106 20.623 1.00 96.94 585 GLY A O 1
ATOM 4394 N N . ASN A 1 586 ? -2.856 13.520 21.798 1.00 97.06 586 ASN A N 1
ATOM 4395 C CA . ASN A 1 586 ? -3.416 12.203 21.506 1.00 97.06 586 ASN A CA 1
ATOM 4396 C C . ASN A 1 586 ? -3.604 11.963 19.997 1.00 97.06 586 ASN A C 1
ATOM 4398 O O . ASN A 1 586 ? -3.269 10.907 19.481 1.00 97.06 586 ASN A O 1
ATOM 4402 N N . LEU A 1 587 ? -4.082 12.970 19.272 1.00 98.12 587 LEU A N 1
ATOM 4403 C CA . LEU A 1 587 ? -4.266 12.918 17.826 1.00 98.12 587 LEU A CA 1
ATOM 4404 C C . LEU A 1 587 ? -3.119 13.632 17.115 1.00 98.12 587 LEU A C 1
ATOM 4406 O O . LEU A 1 587 ? -2.428 13.022 16.302 1.00 98.12 587 LEU A O 1
ATOM 4410 N N . ILE A 1 588 ? -2.898 14.912 17.428 1.00 98.19 588 ILE A N 1
ATOM 4411 C CA . ILE A 1 588 ? -1.906 15.749 16.742 1.00 98.19 588 ILE A CA 1
ATOM 4412 C C . ILE A 1 588 ? -0.890 16.301 17.742 1.00 98.19 588 ILE A C 1
ATOM 4414 O O . ILE A 1 588 ? -1.279 16.948 18.714 1.00 98.19 588 ILE A O 1
ATOM 4418 N N . GLY A 1 589 ? 0.405 16.127 17.476 1.00 97.69 589 GLY A N 1
ATOM 4419 C CA . GLY A 1 589 ? 1.461 16.751 18.278 1.00 97.69 589 GLY A CA 1
ATOM 4420 C C . GLY A 1 589 ? 1.442 18.274 18.143 1.00 97.69 589 GLY A C 1
ATOM 4421 O O . GLY A 1 589 ? 1.154 18.997 19.097 1.00 97.69 589 GLY A O 1
ATOM 4422 N N . ASN A 1 590 ? 1.701 18.765 16.933 1.00 96.81 590 ASN A N 1
ATOM 4423 C CA . ASN A 1 590 ? 1.663 20.186 16.593 1.00 96.81 590 ASN A CA 1
ATOM 4424 C C . ASN A 1 590 ? 0.817 20.405 15.331 1.00 96.81 590 ASN A C 1
ATOM 4426 O O . ASN A 1 590 ? 0.939 19.662 14.361 1.00 96.81 590 ASN A O 1
ATOM 4430 N N . ALA A 1 591 ? -0.026 21.429 15.326 1.00 95.94 591 ALA A N 1
ATOM 4431 C CA . ALA A 1 591 ? -0.841 21.824 14.190 1.00 95.94 591 ALA A CA 1
ATOM 4432 C C . ALA A 1 591 ? -0.570 23.288 13.843 1.00 95.94 591 ALA A C 1
ATOM 4434 O O . ALA A 1 591 ? -0.708 24.180 14.682 1.00 95.94 591 ALA A O 1
ATOM 4435 N N . GLN A 1 592 ? -0.214 23.582 12.595 1.00 93.38 592 GLN A N 1
ATOM 4436 C CA . GLN A 1 592 ? -0.241 24.960 12.113 1.00 93.38 592 GLN A CA 1
ATOM 4437 C C . GLN A 1 592 ? -1.687 25.426 11.953 1.00 93.38 592 GLN A C 1
ATOM 4439 O O . GLN A 1 592 ? -2.046 26.464 12.493 1.00 93.38 592 GLN A O 1
ATOM 4444 N N . SER A 1 593 ? -2.509 24.638 11.263 1.00 90.38 593 SER A N 1
ATOM 4445 C CA . SER A 1 593 ? -3.955 24.811 11.121 1.00 90.38 593 SER A CA 1
ATOM 4446 C C . SER A 1 593 ? -4.576 23.429 10.952 1.00 90.38 593 SER A C 1
ATOM 4448 O O . SER A 1 593 ? -4.025 22.625 10.208 1.00 90.38 593 SER A O 1
ATOM 4450 N N . CYS A 1 594 ? -5.699 23.131 11.602 1.00 92.31 594 CYS A N 1
ATOM 4451 C CA . CYS A 1 594 ? -6.383 21.847 11.428 1.00 92.31 594 CYS A CA 1
ATOM 4452 C C . CYS A 1 594 ? -7.905 21.969 11.515 1.00 92.31 594 CYS A C 1
ATOM 4454 O O . CYS A 1 594 ? -8.434 22.860 12.177 1.00 92.31 594 CYS A O 1
ATOM 4456 N N . ASN A 1 595 ? -8.597 21.039 10.860 1.00 95.38 595 ASN A N 1
ATOM 4457 C CA . ASN A 1 595 ? -10.020 20.800 11.045 1.00 95.38 595 ASN A CA 1
ATOM 4458 C C . ASN A 1 595 ? -10.211 19.407 11.646 1.00 95.38 595 ASN A C 1
ATOM 4460 O O . ASN A 1 595 ? -9.846 18.410 11.022 1.00 95.38 595 ASN A O 1
ATOM 4464 N N . LEU A 1 596 ? -10.776 19.328 12.847 1.00 97.00 596 LEU A N 1
ATOM 4465 C CA . LEU A 1 596 ? -11.102 18.058 13.497 1.00 97.00 596 LEU A CA 1
ATOM 4466 C C . LEU A 1 596 ? -12.603 17.783 13.388 1.00 97.00 596 LEU A C 1
ATOM 4468 O O . LEU A 1 596 ? -13.424 18.656 13.681 1.00 97.00 596 LEU A O 1
ATOM 4472 N N . ASN A 1 597 ? -12.968 16.571 12.974 1.00 97.25 597 ASN A N 1
ATOM 4473 C CA . ASN A 1 597 ? -14.362 16.154 12.855 1.00 97.25 597 ASN A CA 1
ATOM 4474 C C . ASN A 1 597 ? -14.553 14.710 13.325 1.00 97.25 597 ASN A C 1
ATOM 4476 O O . ASN A 1 597 ? -13.944 13.809 12.758 1.00 97.25 597 ASN A O 1
ATOM 4480 N N . ASN A 1 598 ? -15.423 14.478 14.312 1.00 97.75 598 ASN A N 1
ATOM 4481 C CA . ASN A 1 598 ? -15.776 13.123 14.763 1.00 97.75 598 ASN A CA 1
ATOM 4482 C C . ASN A 1 598 ? -14.538 12.263 15.068 1.00 97.75 598 ASN A C 1
ATOM 4484 O O . ASN A 1 598 ? -14.270 11.286 14.379 1.00 97.75 598 ASN A O 1
ATOM 4488 N N . VAL A 1 599 ? -13.741 12.656 16.058 1.00 98.50 599 VAL A N 1
ATOM 4489 C CA . VAL A 1 599 ? -12.470 11.991 16.398 1.00 98.50 599 VAL A CA 1
ATOM 4490 C C . VAL A 1 599 ? -12.497 11.440 17.818 1.00 98.50 599 VAL A C 1
ATOM 4492 O O . VAL A 1 599 ? -13.225 11.960 18.663 1.00 98.50 599 VAL A O 1
ATOM 4495 N N . LEU A 1 600 ? -11.692 10.410 18.083 1.00 98.19 600 LEU A N 1
ATOM 4496 C CA . LEU A 1 600 ? -11.620 9.743 19.384 1.00 98.19 600 LEU A CA 1
ATOM 4497 C C . LEU A 1 600 ? -10.171 9.559 19.855 1.00 98.19 600 LEU A C 1
ATOM 4499 O O . LEU A 1 600 ? -9.358 8.970 19.149 1.00 98.19 600 LEU A O 1
ATOM 4503 N N . GLY A 1 601 ? -9.859 9.999 21.073 1.00 97.12 601 GLY A N 1
ATOM 4504 C CA . GLY A 1 601 ? -8.589 9.702 21.739 1.00 97.12 601 GLY A CA 1
ATOM 4505 C C . GLY A 1 601 ? -8.760 8.859 23.001 1.00 97.12 601 GLY A C 1
ATOM 4506 O O . GLY A 1 601 ? -9.436 9.281 23.938 1.00 97.12 601 GLY A O 1
ATOM 4507 N N . THR A 1 602 ? -8.141 7.676 23.065 1.00 95.31 602 THR A N 1
ATOM 4508 C CA . THR A 1 602 ? -8.191 6.796 24.254 1.00 95.31 602 THR A CA 1
ATOM 4509 C C . THR A 1 602 ? -6.836 6.296 24.748 1.00 95.31 602 THR A C 1
ATOM 4511 O O . THR A 1 602 ? -6.812 5.614 25.771 1.00 95.31 602 THR A O 1
ATOM 4514 N N . GLY A 1 603 ? -5.731 6.634 24.079 1.00 95.25 603 GLY A N 1
ATOM 4515 C CA . GLY A 1 603 ? -4.369 6.390 24.579 1.00 95.25 603 GLY A CA 1
ATOM 4516 C C . GLY A 1 603 ? -3.864 7.422 25.603 1.00 95.25 603 GLY A C 1
ATOM 4517 O O . GLY A 1 603 ? -4.184 8.611 25.531 1.00 95.25 603 GLY A O 1
ATOM 4518 N N . ASN A 1 604 ? -3.048 6.997 26.563 1.00 96.81 604 ASN A N 1
ATOM 4519 C CA . ASN A 1 604 ? -2.427 7.901 27.533 1.00 96.81 604 ASN A CA 1
ATOM 4520 C C . ASN A 1 604 ? -1.433 8.849 26.851 1.00 96.81 604 ASN A C 1
ATOM 4522 O O . ASN A 1 604 ? -0.773 8.483 25.880 1.00 96.81 604 ASN A O 1
ATOM 4526 N N . VAL A 1 605 ? -1.290 10.061 27.390 1.00 97.19 605 VAL A N 1
ATOM 4527 C CA . VAL A 1 605 ? -0.393 11.092 26.852 1.00 97.19 605 VAL A CA 1
ATOM 4528 C C . VAL A 1 605 ? 0.680 11.416 27.883 1.00 97.19 605 VAL A C 1
ATOM 4530 O O . VAL A 1 605 ? 0.384 11.929 28.960 1.00 97.19 605 VAL A O 1
ATOM 4533 N N . THR A 1 606 ? 1.942 11.145 27.549 1.00 96.62 606 THR A N 1
ATOM 4534 C CA . THR A 1 606 ? 3.098 11.433 28.406 1.00 96.62 606 THR A CA 1
ATOM 4535 C C . THR A 1 606 ? 4.046 12.419 27.729 1.00 96.62 606 THR A C 1
ATOM 4537 O O . THR A 1 606 ? 4.727 12.079 26.765 1.00 96.62 606 THR A O 1
ATOM 4540 N N . ALA A 1 607 ? 4.136 13.637 28.258 1.00 95.81 607 ALA A N 1
ATOM 4541 C CA . ALA A 1 607 ? 5.155 14.619 27.916 1.00 95.81 607 ALA A CA 1
ATOM 4542 C C . ALA A 1 607 ? 6.313 14.559 28.924 1.00 95.81 607 ALA A C 1
ATOM 4544 O O . ALA A 1 607 ? 6.120 14.684 30.134 1.00 95.81 607 ALA A O 1
ATOM 4545 N N . THR A 1 608 ? 7.538 14.360 28.442 1.00 93.69 608 THR A N 1
ATOM 4546 C CA . THR A 1 608 ? 8.729 14.206 29.296 1.00 93.69 608 THR A CA 1
ATOM 4547 C C . THR A 1 608 ? 9.380 15.533 29.682 1.00 93.69 608 THR A C 1
ATOM 4549 O O . THR A 1 608 ? 10.166 15.554 30.629 1.00 93.69 608 THR A O 1
ATOM 4552 N N . SER A 1 609 ? 9.045 16.634 29.001 1.00 90.12 609 SER A N 1
ATOM 4553 C CA . SER A 1 609 ? 9.450 17.987 29.397 1.00 90.12 609 SER A CA 1
ATOM 4554 C C . SER A 1 609 ? 8.313 18.741 30.088 1.00 90.12 609 SER A C 1
ATOM 4556 O O . SER A 1 609 ? 7.145 18.374 29.968 1.00 90.12 609 SER A O 1
ATOM 4558 N N . ASP A 1 610 ? 8.667 19.785 30.835 1.00 79.31 610 ASP A N 1
ATOM 4559 C CA . ASP A 1 610 ? 7.709 20.683 31.481 1.00 79.31 610 ASP A CA 1
ATOM 4560 C C . ASP A 1 610 ? 7.196 21.706 30.457 1.00 79.31 610 ASP A C 1
ATOM 4562 O O . ASP A 1 610 ? 7.771 22.777 30.257 1.00 79.31 610 ASP A O 1
ATOM 4566 N N . THR A 1 611 ? 6.180 21.295 29.703 1.00 77.12 611 THR A N 1
ATOM 4567 C CA . THR A 1 611 ? 5.619 22.024 28.564 1.00 77.12 611 THR A CA 1
ATOM 4568 C C . THR A 1 611 ? 4.116 22.161 28.738 1.00 77.12 611 THR A C 1
ATOM 4570 O O . THR A 1 611 ? 3.416 21.187 29.001 1.00 77.12 611 THR A O 1
ATOM 4573 N N . GLU A 1 612 ? 3.589 23.361 28.507 1.00 84.88 612 GLU A N 1
ATOM 4574 C CA . GLU A 1 612 ? 2.139 23.584 28.431 1.00 84.88 612 GLU A CA 1
ATOM 4575 C C . GLU A 1 612 ? 1.525 23.016 27.135 1.00 84.88 612 GLU A C 1
ATOM 4577 O O . GLU A 1 612 ? 0.319 23.101 26.934 1.00 84.88 612 GLU A O 1
ATOM 4582 N N . ARG A 1 613 ? 2.341 22.443 26.238 1.00 92.88 613 ARG A N 1
ATOM 4583 C CA . ARG A 1 613 ? 1.951 21.971 24.898 1.00 92.88 613 ARG A CA 1
ATOM 4584 C C . ARG A 1 613 ? 1.625 20.474 24.851 1.00 92.88 613 ARG A C 1
ATOM 4586 O O . ARG A 1 613 ? 1.856 19.812 23.838 1.00 92.88 613 ARG A O 1
ATOM 4593 N N . ALA A 1 614 ? 1.118 19.940 25.958 1.00 94.88 614 ALA A N 1
ATOM 4594 C CA . ALA A 1 614 ? 0.613 18.576 26.053 1.00 94.88 614 ALA A CA 1
ATOM 4595 C C . ALA A 1 614 ? -0.917 18.589 26.191 1.00 94.88 614 ALA A C 1
ATOM 4597 O O . ALA A 1 614 ? -1.444 19.323 27.027 1.00 94.88 614 ALA A O 1
ATOM 4598 N N . GLY A 1 615 ? -1.631 17.795 25.389 1.00 94.88 615 GLY A N 1
ATOM 4599 C CA . GLY A 1 615 ? -3.096 17.759 25.407 1.00 94.88 615 GLY A CA 1
ATOM 4600 C C . GLY A 1 615 ? -3.690 16.391 25.075 1.00 94.88 615 GLY A C 1
ATOM 4601 O O . GLY A 1 615 ? -3.108 15.602 24.332 1.00 94.88 615 GLY A O 1
ATOM 4602 N N . LEU A 1 616 ? -4.880 16.109 25.609 1.00 95.31 616 LEU A N 1
ATOM 4603 C CA . LEU A 1 616 ? -5.596 14.844 25.397 1.00 95.31 616 LEU A CA 1
ATOM 4604 C C . LEU A 1 616 ? -6.177 14.672 23.986 1.00 95.31 616 LEU A C 1
ATOM 4606 O O . LEU A 1 616 ? -6.678 13.600 23.674 1.00 95.31 616 LEU A O 1
ATOM 4610 N N . LEU A 1 617 ? -6.101 15.690 23.127 1.00 96.81 617 LEU A N 1
ATOM 4611 C CA . LEU A 1 617 ? -6.419 15.614 21.699 1.00 96.81 617 LEU A CA 1
ATOM 4612 C C . LEU A 1 617 ? -5.304 16.241 20.859 1.00 96.81 617 LEU A C 1
ATOM 4614 O O . LEU A 1 617 ? -4.777 15.594 19.956 1.00 96.81 617 LEU A O 1
ATOM 4618 N N . VAL A 1 618 ? -4.910 17.480 21.164 1.00 97.19 618 VAL A N 1
ATOM 4619 C CA . VAL A 1 618 ? -3.873 18.206 20.412 1.00 97.19 618 VAL A CA 1
ATOM 4620 C C . VAL A 1 618 ? -2.869 18.839 21.367 1.00 97.19 618 VAL A C 1
ATOM 4622 O O . VAL A 1 618 ? -3.263 19.466 22.348 1.00 97.19 618 VAL A O 1
ATOM 4625 N N . GLY A 1 619 ? -1.575 18.707 21.070 1.00 96.69 619 GLY A N 1
ATOM 4626 C CA . GLY A 1 619 ? -0.516 19.318 21.874 1.00 96.69 619 GLY A CA 1
ATOM 4627 C C . GLY A 1 619 ? -0.451 20.836 21.693 1.00 96.69 619 GLY A C 1
ATOM 4628 O O . GLY A 1 619 ? -0.628 21.593 22.649 1.00 96.69 619 GLY A O 1
ATOM 4629 N N . HIS A 1 620 ? -0.237 21.292 20.457 1.00 96.12 620 HIS A N 1
ATOM 4630 C CA . HIS A 1 620 ? -0.123 22.714 20.126 1.00 96.12 620 HIS A CA 1
ATOM 4631 C C . HIS A 1 620 ? -0.849 23.082 18.829 1.00 96.12 620 HIS A C 1
ATOM 4633 O O . HIS A 1 620 ? -0.717 22.379 17.831 1.00 96.12 620 HIS A O 1
ATOM 4639 N N . ILE A 1 621 ? -1.559 24.212 18.824 1.00 95.56 621 ILE A N 1
ATOM 4640 C CA . ILE A 1 621 ? -2.178 24.824 17.643 1.00 95.56 621 ILE A CA 1
ATOM 4641 C C . ILE A 1 621 ? -1.621 26.241 17.466 1.00 95.56 621 ILE A C 1
ATOM 4643 O O . ILE A 1 621 ? -1.815 27.095 18.330 1.00 95.56 621 ILE A O 1
ATOM 4647 N N . ASN A 1 622 ? -0.957 26.504 16.336 1.00 91.75 622 ASN A N 1
ATOM 4648 C CA . ASN A 1 622 ? -0.308 27.796 16.071 1.00 91.75 622 ASN A CA 1
ATOM 4649 C C . ASN A 1 622 ? -1.288 28.864 15.566 1.00 91.75 622 ASN A C 1
ATOM 4651 O O . ASN A 1 622 ? -1.191 30.023 15.964 1.00 91.75 622 ASN A O 1
ATOM 4655 N N . ASN A 1 623 ? -2.196 28.501 14.654 1.00 81.75 623 ASN A N 1
ATOM 4656 C CA . ASN A 1 623 ? -3.128 29.435 14.026 1.00 81.75 623 ASN A CA 1
ATOM 4657 C C . ASN A 1 623 ? -4.536 29.300 14.615 1.00 81.75 623 ASN A C 1
ATOM 4659 O O . ASN A 1 623 ? -5.096 28.202 14.684 1.00 81.75 623 ASN A O 1
ATOM 4663 N N . SER A 1 624 ? -5.143 30.438 14.952 1.00 73.44 624 SER A N 1
ATOM 4664 C CA . SER A 1 624 ? -6.509 30.515 15.469 1.00 73.44 624 SER A CA 1
ATOM 4665 C C . SER A 1 624 ? -7.585 30.191 14.430 1.00 73.44 624 SER A C 1
ATOM 4667 O O . SER A 1 624 ? -8.751 30.140 14.793 1.00 73.44 624 SER A O 1
ATOM 4669 N N . SER A 1 625 ? -7.244 29.965 13.154 1.00 84.56 625 SER A N 1
ATOM 4670 C CA . SER A 1 625 ? -8.206 29.544 12.123 1.00 84.56 625 SER A CA 1
ATOM 4671 C C . SER A 1 625 ? -8.614 28.069 12.198 1.00 84.56 625 SER A C 1
ATOM 4673 O O . SER A 1 625 ? -9.487 27.661 11.438 1.00 84.56 625 SER A O 1
ATOM 4675 N N . SER A 1 626 ? -7.983 27.269 13.063 1.00 92.81 626 SER A N 1
ATOM 4676 C CA . SER A 1 626 ? -8.310 25.846 13.222 1.00 92.81 626 SER A CA 1
ATOM 4677 C C . SER A 1 626 ? -9.760 25.665 13.675 1.00 92.81 626 SER A C 1
ATOM 4679 O O . SER A 1 626 ? -10.265 26.463 14.465 1.00 92.81 626 SER A O 1
ATOM 4681 N N . THR A 1 627 ? -10.447 24.635 13.181 1.00 94.62 627 THR A N 1
ATOM 4682 C CA . THR A 1 627 ? -11.874 24.414 13.460 1.00 94.62 627 THR A CA 1
ATOM 4683 C C . THR A 1 627 ? -12.147 23.025 14.023 1.00 94.62 627 THR A C 1
ATOM 4685 O O . THR A 1 627 ? -11.419 22.065 13.770 1.00 94.62 627 THR A O 1
ATOM 4688 N N . ALA A 1 628 ? -13.225 22.909 14.787 1.00 95.44 628 ALA A N 1
ATOM 4689 C CA . ALA A 1 628 ? -13.755 21.643 15.258 1.00 95.44 628 ALA A CA 1
ATOM 4690 C C . ALA A 1 628 ? -15.232 21.529 14.898 1.00 95.44 628 ALA A C 1
ATOM 4692 O O . ALA A 1 628 ? -15.969 22.511 14.924 1.00 95.44 628 ALA A O 1
ATOM 4693 N N . SER A 1 629 ? -15.681 20.327 14.560 1.00 95.38 629 SER A N 1
ATOM 4694 C CA . SER A 1 629 ? -17.083 20.047 14.251 1.00 95.38 629 SER A CA 1
ATOM 4695 C C . SER A 1 629 ? -17.445 18.614 14.636 1.00 95.38 629 SER A C 1
ATOM 4697 O O . SER A 1 629 ? -16.567 17.775 14.826 1.00 95.38 629 SER A O 1
ATOM 4699 N N . GLY A 1 630 ? -18.741 18.320 14.751 1.00 95.25 630 GLY A N 1
ATOM 4700 C CA . GLY A 1 630 ? -19.181 17.010 15.231 1.00 95.25 630 GLY A CA 1
ATOM 4701 C C . GLY A 1 630 ? -18.781 16.784 16.692 1.00 95.25 630 GLY A C 1
ATOM 4702 O O . GLY A 1 630 ? -18.946 17.693 17.505 1.00 95.25 630 GLY A O 1
ATOM 4703 N N . ILE A 1 631 ? -18.271 15.592 17.017 1.00 97.19 631 ILE A N 1
ATOM 4704 C CA . ILE A 1 631 ? -17.823 15.230 18.372 1.00 97.19 631 ILE A CA 1
ATOM 4705 C C . ILE A 1 631 ? -16.316 14.957 18.405 1.00 97.19 631 ILE A C 1
ATOM 4707 O O . ILE A 1 631 ? -15.791 14.151 17.645 1.00 97.19 631 ILE A O 1
ATOM 4711 N N . LEU A 1 632 ? -15.612 15.613 19.319 1.00 97.88 632 LEU A N 1
ATOM 4712 C CA . LEU A 1 632 ? -14.209 15.372 19.640 1.00 97.88 632 LEU A CA 1
ATOM 4713 C C . LEU A 1 632 ? -14.178 14.656 20.993 1.00 97.88 632 LEU A C 1
ATOM 4715 O O . LEU A 1 632 ? -14.258 15.286 22.047 1.00 97.88 632 LEU A O 1
ATOM 4719 N N . ALA A 1 633 ? -14.141 13.329 20.956 1.00 97.38 633 ALA A N 1
ATOM 4720 C CA . ALA A 1 633 ? -14.244 12.481 22.132 1.00 97.38 633 ALA A CA 1
ATOM 4721 C C . ALA A 1 633 ? -12.864 12.145 22.707 1.00 97.38 633 ALA A C 1
ATOM 4723 O O . ALA A 1 633 ? -11.929 11.836 21.967 1.00 97.38 633 ALA A O 1
ATOM 4724 N N . TYR A 1 634 ? -12.748 12.119 24.032 1.00 95.50 634 TYR A N 1
ATOM 4725 C CA . TYR A 1 634 ? -11.613 11.494 24.706 1.00 95.50 634 TYR A CA 1
ATOM 4726 C C . TYR A 1 634 ? -12.048 10.717 25.949 1.00 95.50 634 TYR A C 1
ATOM 4728 O O . TYR A 1 634 ? -13.076 11.014 26.561 1.00 95.50 634 TYR A O 1
ATOM 4736 N N . ASN A 1 635 ? -11.268 9.705 26.325 1.00 93.12 635 ASN A N 1
ATOM 4737 C CA . ASN A 1 635 ? -11.523 8.938 27.542 1.00 93.12 635 ASN A CA 1
ATOM 4738 C C . ASN A 1 635 ? -11.192 9.789 28.788 1.00 93.12 635 ASN A C 1
ATOM 4740 O O . ASN A 1 635 ? -10.074 10.270 28.951 1.00 93.12 635 ASN A O 1
ATOM 4744 N N . SER A 1 636 ? -12.156 9.979 29.689 1.00 90.94 636 SER A N 1
ATOM 4745 C CA . SER A 1 636 ? -11.993 10.781 30.908 1.00 90.94 636 SER A CA 1
ATOM 4746 C C . SER A 1 636 ? -11.035 10.149 31.919 1.00 90.94 636 SER A C 1
ATOM 4748 O O . SER A 1 636 ? -10.562 10.828 32.822 1.00 90.94 636 SER A O 1
ATOM 4750 N N . SER A 1 637 ? -10.764 8.848 31.790 1.00 88.12 637 SER A N 1
ATOM 4751 C CA . SER A 1 637 ? -9.780 8.121 32.596 1.00 88.12 637 SER A CA 1
ATOM 4752 C C . SER A 1 637 ? -8.365 8.166 32.006 1.00 88.12 637 SER A C 1
ATOM 4754 O O . SER A 1 637 ? -7.477 7.493 32.529 1.00 88.12 637 SER A O 1
ATOM 4756 N N . LEU A 1 638 ? -8.145 8.915 30.918 1.00 87.69 638 LEU A N 1
ATOM 4757 C CA . LEU A 1 638 ? -6.816 9.095 30.343 1.00 87.69 638 LEU A CA 1
ATOM 4758 C C . LEU A 1 638 ? -5.870 9.785 31.301 1.00 87.69 638 LEU A C 1
ATOM 4760 O O . LEU A 1 638 ? -6.190 10.815 31.894 1.00 87.69 638 LEU A O 1
ATOM 4764 N N . LYS A 1 639 ? -4.644 9.275 31.339 1.00 93.19 639 LYS A N 1
ATOM 4765 C CA . LYS A 1 639 ? -3.557 9.933 32.044 1.00 93.19 639 LYS A CA 1
ATOM 4766 C C . LYS A 1 639 ? -2.885 10.932 31.122 1.00 93.19 639 LYS A C 1
ATOM 4768 O O . LYS A 1 639 ? -2.277 10.551 30.121 1.00 93.19 639 LYS A O 1
ATOM 4773 N N . LEU A 1 640 ? -2.958 12.205 31.498 1.00 95.19 640 LEU A N 1
ATOM 4774 C CA . LEU A 1 640 ? -2.056 13.234 31.000 1.00 95.19 640 LEU A CA 1
ATOM 4775 C C . LEU A 1 640 ? -0.899 13.358 31.989 1.00 95.19 640 LEU A C 1
ATOM 4777 O O . LEU A 1 640 ? -1.092 13.803 33.114 1.00 95.19 640 LEU A O 1
ATOM 4781 N N . THR A 1 641 ? 0.302 12.960 31.590 1.00 95.25 641 THR A N 1
ATOM 4782 C CA . THR A 1 641 ? 1.507 13.074 32.420 1.00 95.25 641 THR A CA 1
ATOM 4783 C C . THR A 1 641 ? 2.437 14.112 31.816 1.00 95.25 641 THR A C 1
ATOM 4785 O O . THR A 1 641 ? 2.824 13.982 30.662 1.00 95.25 641 THR A O 1
ATOM 4788 N N . ILE A 1 642 ? 2.830 15.121 32.590 1.00 94.44 642 ILE A N 1
ATOM 4789 C CA . ILE A 1 642 ? 3.785 16.158 32.179 1.00 94.44 642 ILE A CA 1
ATOM 4790 C C . ILE A 1 642 ? 4.952 16.136 33.159 1.00 94.44 642 ILE A C 1
ATOM 4792 O O . ILE A 1 642 ? 4.752 16.202 34.370 1.00 94.44 642 ILE A O 1
ATOM 4796 N N . ASN A 1 643 ? 6.174 15.983 32.645 1.00 92.81 643 ASN A N 1
ATOM 4797 C CA . ASN A 1 643 ? 7.405 15.921 33.434 1.00 92.81 643 ASN A CA 1
ATOM 4798 C C . ASN A 1 643 ? 7.283 14.981 34.656 1.00 92.81 643 ASN A C 1
ATOM 4800 O O . ASN A 1 643 ? 7.520 15.367 35.802 1.00 92.81 643 ASN A O 1
ATOM 4804 N N . LYS A 1 644 ? 6.858 13.733 34.401 1.00 92.19 644 LYS A N 1
ATOM 4805 C CA . LYS A 1 644 ? 6.629 12.670 35.407 1.00 92.19 644 LYS A CA 1
ATOM 4806 C C . LYS A 1 644 ? 5.508 12.949 36.421 1.00 92.19 644 LYS A C 1
ATOM 4808 O O . LYS A 1 644 ? 5.356 12.180 37.366 1.00 92.19 644 LYS A O 1
ATOM 4813 N N . THR A 1 645 ? 4.727 14.007 36.225 1.00 92.69 645 THR A N 1
ATOM 4814 C CA . THR A 1 645 ? 3.602 14.380 37.088 1.00 92.69 645 THR A CA 1
ATOM 4815 C C . THR A 1 645 ? 2.289 14.178 36.344 1.00 92.69 645 THR A C 1
ATOM 4817 O O . THR A 1 645 ? 2.048 14.806 35.312 1.00 92.69 645 THR A O 1
ATOM 4820 N N . GLU A 1 646 ? 1.438 13.295 36.859 1.00 94.50 646 GLU A N 1
ATOM 4821 C CA . GLU A 1 646 ? 0.072 13.104 36.361 1.00 94.50 646 GLU A CA 1
ATOM 4822 C C . GLU A 1 646 ? -0.758 14.359 36.668 1.00 94.50 646 GLU A C 1
ATOM 4824 O O . GLU A 1 646 ? -0.765 14.845 37.799 1.00 94.50 646 GLU A O 1
ATOM 4829 N N . GLN A 1 647 ? -1.399 14.916 35.645 1.00 93.25 647 GLN A N 1
ATOM 4830 C CA . GLN A 1 647 ? -2.267 16.082 35.751 1.00 93.25 647 GLN A CA 1
ATOM 4831 C C . GLN A 1 647 ? -3.663 15.636 36.193 1.00 93.25 647 GLN A C 1
ATOM 4833 O O . GLN A 1 647 ? -4.158 14.606 35.738 1.00 93.25 647 GLN A O 1
ATOM 4838 N N . THR A 1 648 ? -4.310 16.423 37.049 1.00 91.00 648 THR A N 1
ATOM 4839 C CA . THR A 1 648 ? -5.676 16.167 37.525 1.00 91.00 648 THR A CA 1
ATOM 4840 C C . THR A 1 648 ? -6.527 17.427 37.418 1.00 91.00 648 THR A C 1
ATOM 4842 O O . THR A 1 648 ? -5.998 18.537 37.333 1.00 91.00 648 THR A O 1
ATOM 4845 N N . ASP A 1 649 ? -7.848 17.246 37.431 1.00 86.19 649 ASP A N 1
ATOM 4846 C CA . ASP A 1 649 ? -8.828 18.335 37.476 1.00 86.19 649 ASP A CA 1
ATOM 4847 C C . ASP A 1 649 ? -8.592 19.379 36.363 1.00 86.19 649 ASP A C 1
ATOM 4849 O O . ASP A 1 649 ? -8.374 19.017 35.206 1.00 86.19 649 ASP A O 1
ATOM 4853 N N . ASP A 1 650 ? -8.593 20.669 36.705 1.00 81.50 650 ASP A N 1
ATOM 4854 C CA . ASP A 1 650 ? -8.443 21.792 35.768 1.00 81.50 650 ASP A CA 1
ATOM 4855 C C . ASP A 1 650 ? -7.086 21.822 35.032 1.00 81.50 650 ASP A C 1
ATOM 4857 O O . ASP A 1 650 ? -6.924 22.560 34.057 1.00 81.50 650 ASP A O 1
ATOM 4861 N N . ALA A 1 651 ? -6.093 21.040 35.476 1.00 83.38 651 ALA A N 1
ATOM 4862 C CA . ALA A 1 651 ? -4.810 20.915 34.784 1.00 83.38 651 ALA A CA 1
ATOM 4863 C C . ALA A 1 651 ? -4.882 19.976 33.565 1.00 83.38 651 ALA A C 1
ATOM 4865 O O . ALA A 1 651 ? -3.992 19.999 32.710 1.00 83.38 651 ALA A O 1
ATOM 4866 N N . VAL A 1 652 ? -5.937 19.159 33.456 1.00 88.62 652 VAL A N 1
ATOM 4867 C CA . VAL A 1 652 ? -6.164 18.277 32.309 1.00 88.62 652 VAL A CA 1
ATOM 4868 C C . VAL A 1 652 ? -6.741 19.082 31.150 1.00 88.62 652 VAL A C 1
ATOM 4870 O O . VAL A 1 652 ? -7.877 19.546 31.192 1.00 88.62 652 VAL A O 1
ATOM 4873 N N . LYS A 1 653 ? -5.963 19.214 30.073 1.00 91.56 653 LYS A N 1
ATOM 4874 C CA . LYS A 1 653 ? -6.365 19.959 28.877 1.00 91.56 653 LYS A CA 1
ATOM 4875 C C . LYS A 1 653 ? -6.613 19.030 27.696 1.00 91.56 653 LYS A C 1
ATOM 4877 O O . LYS A 1 653 ? -5.775 18.188 27.375 1.00 91.56 653 LYS A O 1
ATOM 4882 N N . ALA A 1 654 ? -7.724 19.228 26.987 1.00 93.31 654 ALA A N 1
ATOM 4883 C CA . ALA A 1 654 ? -7.947 18.586 25.691 1.00 93.31 654 ALA A CA 1
ATOM 4884 C C . ALA A 1 654 ? -6.995 19.150 24.620 1.00 93.31 654 ALA A C 1
ATOM 4886 O O . ALA A 1 654 ? -6.397 18.399 23.847 1.00 93.31 654 ALA A O 1
ATOM 4887 N N . ILE A 1 655 ? -6.804 20.470 24.628 1.00 95.00 655 ILE A N 1
ATOM 4888 C CA . ILE A 1 655 ? -5.865 21.198 23.771 1.00 95.00 655 ILE A CA 1
ATOM 4889 C C . ILE A 1 655 ? -4.789 21.810 24.668 1.00 95.00 655 ILE A C 1
ATOM 4891 O O . ILE A 1 655 ? -5.116 22.618 25.533 1.00 95.00 655 ILE A O 1
ATOM 4895 N N . GLY A 1 656 ? -3.522 21.430 24.494 1.00 94.50 656 GLY A N 1
ATOM 4896 C CA . GLY A 1 656 ? -2.440 21.899 25.369 1.00 94.50 656 GLY A CA 1
ATOM 4897 C C . GLY A 1 656 ? -2.242 23.415 25.289 1.00 94.50 656 GLY A C 1
ATOM 4898 O O . GLY A 1 656 ? -2.491 24.147 26.255 1.00 94.50 656 GLY A O 1
ATOM 4899 N N . LEU A 1 657 ? -1.847 23.890 24.105 1.00 94.38 657 LEU A N 1
ATOM 4900 C CA . LEU A 1 657 ? -1.709 25.312 23.789 1.00 94.38 657 LEU A CA 1
ATOM 4901 C C . LEU A 1 657 ? -2.385 25.648 22.453 1.00 94.38 657 LEU A C 1
ATOM 4903 O O . LEU A 1 657 ? -2.206 24.938 21.467 1.00 94.38 657 LEU A O 1
ATOM 4907 N N . GLY A 1 658 ? -3.115 26.762 22.406 1.00 94.06 658 GLY A N 1
ATOM 4908 C CA . GLY A 1 658 ? -3.863 27.211 21.227 1.00 94.06 658 GLY A CA 1
ATOM 4909 C C . GLY A 1 658 ? -5.375 27.077 21.413 1.00 94.06 658 GLY A C 1
ATOM 4910 O O . GLY A 1 658 ? -5.852 26.939 22.536 1.00 94.06 658 GLY A O 1
ATOM 4911 N N . SER A 1 659 ? -6.142 27.182 20.325 1.00 92.44 659 SER A N 1
ATOM 4912 C CA . SER A 1 659 ? -7.612 27.127 20.374 1.00 92.44 659 SER A CA 1
ATOM 4913 C C . SER A 1 659 ? -8.215 26.649 19.053 1.00 92.44 659 SER A C 1
ATOM 4915 O O . SER A 1 659 ? -7.553 26.677 18.014 1.00 92.44 659 SER A O 1
ATOM 4917 N N . LEU A 1 660 ? -9.474 26.216 19.116 1.00 94.25 660 LEU A N 1
ATOM 4918 C CA . LEU A 1 660 ? -10.297 25.811 17.980 1.00 94.25 660 LEU A CA 1
ATOM 4919 C C . LEU A 1 660 ? -11.511 26.739 17.881 1.00 94.25 660 LEU A C 1
ATOM 4921 O O . LEU A 1 660 ? -12.073 27.145 18.898 1.00 94.25 660 LEU A O 1
ATOM 4925 N N . ASN A 1 661 ? -11.938 27.036 16.658 1.00 94.31 661 ASN A N 1
ATOM 4926 C CA . ASN A 1 661 ? -13.233 27.652 16.397 1.00 94.31 661 ASN A CA 1
ATOM 4927 C C . ASN A 1 661 ? -14.308 26.574 16.274 1.00 94.31 661 ASN A C 1
ATOM 4929 O O . ASN A 1 661 ? -14.085 25.517 15.676 1.00 94.31 661 ASN A O 1
ATOM 4933 N N . TYR A 1 662 ? -15.493 26.878 16.789 1.00 94.75 662 TYR A N 1
ATOM 4934 C CA . TYR A 1 662 ? -16.634 25.969 16.809 1.00 94.75 662 TYR A CA 1
ATOM 4935 C C . TYR A 1 662 ? -17.737 26.465 15.864 1.00 94.75 662 TYR A C 1
ATOM 4937 O O . TYR A 1 662 ? -17.750 27.649 15.514 1.00 94.75 662 TYR A O 1
ATOM 4945 N N . PRO A 1 663 ? -18.665 25.589 15.434 1.00 93.69 663 PRO A N 1
ATOM 4946 C CA . PRO A 1 663 ? -19.781 25.988 14.584 1.00 93.69 663 PRO A CA 1
ATOM 4947 C C . PRO A 1 663 ? -20.667 27.036 15.270 1.00 93.69 663 PRO A C 1
ATOM 4949 O O . PRO A 1 663 ? -20.745 27.083 16.499 1.00 93.69 663 PRO A O 1
ATOM 4952 N N . ASP A 1 664 ? -21.382 27.841 14.482 1.00 93.06 664 ASP A N 1
ATOM 4953 C CA . ASP A 1 664 ? -22.245 28.904 15.006 1.00 93.06 664 ASP A CA 1
ATOM 4954 C C . ASP A 1 664 ? -23.224 28.385 16.074 1.00 93.06 664 ASP A C 1
ATOM 4956 O O . ASP A 1 664 ? -23.947 27.405 15.879 1.00 93.06 664 ASP A O 1
ATOM 4960 N N . GLY A 1 665 ? -23.248 29.062 17.225 1.00 91.94 665 GLY A N 1
ATOM 4961 C CA . GLY A 1 665 ? -24.100 28.698 18.360 1.00 91.94 665 GLY A CA 1
ATOM 4962 C C . GLY A 1 665 ? -23.599 27.516 19.199 1.00 91.94 665 GLY A C 1
ATOM 4963 O O . GLY A 1 665 ? -24.314 27.100 20.109 1.00 91.94 665 GLY A O 1
ATOM 4964 N N . LYS A 1 666 ? -22.400 26.986 18.925 1.00 93.88 666 LYS A N 1
ATOM 4965 C CA . LYS A 1 666 ? -21.726 25.959 19.732 1.00 93.88 666 LYS A CA 1
ATOM 4966 C C . LYS A 1 666 ? -20.518 26.534 20.464 1.00 93.88 666 LYS A C 1
ATOM 4968 O O . LYS A 1 666 ? -19.847 27.438 19.968 1.00 93.88 666 LYS A O 1
ATOM 4973 N N . ASN A 1 667 ? -20.236 25.995 21.643 1.00 92.50 667 ASN A N 1
ATOM 4974 C CA . ASN A 1 667 ? -19.009 26.254 22.391 1.00 92.50 667 ASN A CA 1
ATOM 4975 C C . ASN A 1 667 ? -18.153 24.979 22.503 1.00 92.50 667 ASN A C 1
ATOM 4977 O O . ASN A 1 667 ? -18.509 23.923 21.982 1.00 92.50 667 ASN A O 1
ATOM 4981 N N . GLU A 1 668 ? -17.024 25.083 23.202 1.00 92.94 668 GLU A N 1
ATOM 4982 C CA . GLU A 1 668 ? -16.102 23.967 23.417 1.00 92.94 668 GLU A CA 1
ATOM 4983 C C . GLU A 1 668 ? -16.765 22.739 24.051 1.00 92.94 668 GLU A C 1
ATOM 4985 O O . GLU A 1 668 ? -16.593 21.638 23.541 1.00 92.94 668 GLU A O 1
ATOM 4990 N N . ALA A 1 669 ? -17.578 22.913 25.095 1.00 92.25 669 ALA A N 1
ATOM 4991 C CA . ALA A 1 669 ? -18.222 21.810 25.811 1.00 92.25 669 ALA A CA 1
ATOM 4992 C C . ALA A 1 669 ? -19.306 21.092 24.983 1.00 92.25 669 ALA A C 1
ATOM 4994 O O . ALA A 1 669 ? -19.672 19.953 25.280 1.00 92.25 669 ALA A O 1
ATOM 4995 N N . ASP A 1 670 ? -19.827 21.736 23.934 1.00 93.62 670 ASP A N 1
ATOM 4996 C CA . ASP A 1 670 ? -20.754 21.091 23.004 1.00 93.62 670 ASP A CA 1
ATOM 4997 C C . ASP A 1 670 ? -20.046 20.109 22.056 1.00 93.62 670 ASP A C 1
ATOM 4999 O O . ASP A 1 670 ? -20.679 19.162 21.577 1.00 93.62 670 ASP A O 1
ATOM 5003 N N . VAL A 1 671 ? -18.761 20.350 21.768 1.00 96.62 671 VAL A N 1
ATOM 5004 C CA . VAL A 1 671 ? -17.978 19.662 20.728 1.00 96.62 671 VAL A CA 1
ATOM 5005 C C . VAL A 1 671 ? -16.941 18.717 21.335 1.00 96.62 671 VAL A C 1
ATOM 5007 O O . VAL A 1 671 ? -16.872 17.556 20.938 1.00 96.62 671 VAL A O 1
ATOM 5010 N N . ILE A 1 672 ? -16.153 19.190 22.300 1.00 96.50 672 ILE A N 1
ATOM 5011 C CA . ILE A 1 672 ? -15.138 18.415 23.015 1.00 96.50 672 ILE A CA 1
ATOM 5012 C C . ILE A 1 672 ? -15.792 17.746 24.225 1.00 96.50 672 ILE A C 1
ATOM 5014 O O . ILE A 1 672 ? -16.301 18.420 25.120 1.00 96.50 672 ILE A O 1
ATOM 5018 N N . LYS A 1 673 ? -15.780 16.410 24.255 1.00 96.06 673 LYS A N 1
ATOM 5019 C CA . LYS A 1 673 ? -16.458 15.621 25.289 1.00 96.06 673 LYS A CA 1
ATOM 5020 C C . LYS A 1 673 ? -15.544 14.562 25.891 1.00 96.06 673 LYS A C 1
ATOM 5022 O O . LYS A 1 673 ? -14.974 13.736 25.180 1.00 96.06 673 LYS A O 1
ATOM 5027 N N . ALA A 1 674 ? -15.472 14.568 27.217 1.00 94.88 674 ALA A N 1
ATOM 5028 C CA . ALA A 1 674 ? -14.883 13.490 27.994 1.00 94.88 674 ALA A CA 1
ATOM 5029 C C . ALA A 1 674 ? -15.935 12.398 28.233 1.00 94.88 674 ALA A C 1
ATOM 5031 O O . ALA A 1 674 ? -17.063 12.713 28.613 1.00 94.88 674 ALA A O 1
ATOM 5032 N N . PHE A 1 675 ? -15.560 11.135 28.057 1.00 95.56 675 PHE A N 1
ATOM 5033 C CA . PHE A 1 675 ? -16.433 9.985 28.302 1.00 95.56 675 PHE A CA 1
ATOM 5034 C C . PHE A 1 675 ? -15.773 8.994 29.250 1.00 95.56 675 PHE A C 1
ATOM 5036 O O . PHE A 1 675 ? -14.581 8.716 29.112 1.00 95.56 675 PHE A O 1
ATOM 5043 N N . THR A 1 676 ? -16.540 8.428 30.183 1.00 94.75 676 THR A N 1
ATOM 5044 C CA . THR A 1 676 ? -16.011 7.382 31.069 1.00 94.75 676 THR A CA 1
ATOM 5045 C C . THR A 1 676 ? -15.756 6.082 30.309 1.00 94.75 676 THR A C 1
ATOM 5047 O O . THR A 1 676 ? -16.280 5.862 29.212 1.00 94.75 676 THR A O 1
ATOM 5050 N N . ALA A 1 677 ? -14.982 5.177 30.910 1.00 91.25 677 ALA A N 1
ATOM 5051 C CA . ALA A 1 677 ? -14.752 3.848 30.350 1.00 91.25 677 ALA A CA 1
ATOM 5052 C C . ALA A 1 677 ? -16.065 3.069 30.124 1.00 91.25 677 ALA A C 1
ATOM 5054 O O . ALA A 1 677 ? -16.171 2.303 29.171 1.00 91.25 677 ALA A O 1
ATOM 5055 N N . GLU A 1 678 ? -17.079 3.273 30.966 1.00 90.25 678 GLU A N 1
ATOM 5056 C CA . GLU A 1 678 ? -18.406 2.667 30.820 1.00 90.25 678 GLU A CA 1
ATOM 5057 C C . GLU A 1 678 ? -19.177 3.263 29.638 1.00 90.25 678 GLU A C 1
ATOM 5059 O O . GLU A 1 678 ? -19.789 2.517 28.879 1.00 90.25 678 GLU A O 1
ATOM 5064 N N . GLN A 1 679 ? -19.118 4.585 29.435 1.00 93.75 679 GLN A N 1
ATOM 5065 C CA . GLN A 1 679 ? -19.752 5.234 28.280 1.00 93.75 679 GLN A CA 1
ATOM 5066 C C . GLN A 1 679 ? -19.084 4.835 26.963 1.00 93.75 679 GLN A C 1
ATOM 5068 O O . GLN A 1 679 ? -19.759 4.631 25.957 1.00 93.75 679 GLN A O 1
ATOM 5073 N N . LEU A 1 680 ? -17.761 4.663 26.968 1.00 94.19 680 LEU A N 1
ATOM 5074 C CA . LEU A 1 680 ? -17.030 4.162 25.807 1.00 94.19 680 LEU A CA 1
ATOM 5075 C C . LEU A 1 680 ? -17.419 2.733 25.442 1.00 94.19 680 LEU A C 1
ATOM 5077 O O . LEU A 1 680 ? -17.352 2.406 24.267 1.00 94.19 680 LEU A O 1
ATOM 5081 N N . LYS A 1 681 ? -17.869 1.916 26.403 1.00 92.38 681 LYS A N 1
ATOM 5082 C CA . LYS A 1 681 ? -18.361 0.541 26.194 1.00 92.38 681 LYS A CA 1
ATOM 5083 C C . LYS A 1 681 ? -19.856 0.450 25.889 1.00 92.38 681 LYS A C 1
ATOM 5085 O O . LYS A 1 681 ? -20.333 -0.625 25.547 1.00 92.38 681 LYS A O 1
ATOM 5090 N N . SER A 1 682 ? -20.613 1.533 26.062 1.00 91.12 682 SER A N 1
ATOM 5091 C CA . SER A 1 682 ? -22.078 1.477 26.039 1.00 91.12 682 SER A CA 1
ATOM 5092 C C . SER A 1 682 ? -22.684 1.588 24.642 1.00 91.12 682 SER A C 1
ATOM 5094 O O . SER A 1 682 ? -23.868 1.317 24.491 1.00 91.12 682 SER A O 1
ATOM 5096 N N . GLY A 1 683 ? -21.915 2.009 23.633 1.00 94.12 683 GLY A N 1
ATOM 5097 C CA . GLY A 1 683 ? -22.424 2.384 22.309 1.00 94.12 683 GLY A CA 1
ATOM 5098 C C . GLY A 1 683 ? -22.754 3.873 22.170 1.00 94.12 683 GLY A C 1
ATOM 5099 O O . GLY A 1 683 ? -22.848 4.375 21.050 1.00 94.12 683 GLY A O 1
ATOM 5100 N N . GLU A 1 684 ? -22.848 4.614 23.280 1.00 95.81 684 GLU A N 1
ATOM 5101 C CA . GLU A 1 684 ? -23.131 6.055 23.275 1.00 95.81 684 GLU A CA 1
ATOM 5102 C C . GLU A 1 684 ? -22.164 6.824 22.373 1.00 95.81 684 GLU A C 1
ATOM 5104 O O . GLU A 1 684 ? -22.578 7.588 21.501 1.00 95.81 684 GLU A O 1
ATOM 5109 N N . VAL A 1 685 ? -20.863 6.596 22.558 1.00 97.31 685 VAL A N 1
ATOM 5110 C CA . VAL A 1 685 ? -19.824 7.355 21.858 1.00 97.31 685 VAL A CA 1
ATOM 5111 C C . VAL A 1 685 ? -19.823 7.039 20.361 1.00 97.31 685 VAL A C 1
ATOM 5113 O O . VAL A 1 685 ? -19.730 7.962 19.556 1.00 97.31 685 VAL A O 1
ATOM 5116 N N . ALA A 1 686 ? -20.009 5.773 19.971 1.00 97.62 686 ALA A N 1
ATOM 5117 C CA . ALA A 1 686 ? -20.109 5.377 18.563 1.00 97.62 686 ALA A CA 1
ATOM 5118 C C . ALA A 1 686 ? -21.302 6.056 17.868 1.00 97.62 686 ALA A C 1
ATOM 5120 O O . ALA A 1 686 ? -21.162 6.620 16.782 1.00 97.62 686 ALA A O 1
ATOM 5121 N N . TYR A 1 687 ? -22.467 6.063 18.524 1.00 97.06 687 TYR A N 1
ATOM 5122 C CA . TYR A 1 687 ? -23.669 6.720 18.013 1.00 97.06 687 TYR A CA 1
ATOM 5123 C C . TYR A 1 687 ? -23.482 8.239 17.872 1.00 97.06 687 TYR A C 1
ATOM 5125 O O . TYR A 1 687 ? -23.805 8.822 16.835 1.00 97.06 687 TYR A O 1
ATOM 5133 N N . LEU A 1 688 ? -22.907 8.890 18.889 1.00 97.06 688 LEU A N 1
ATOM 5134 C CA . LEU A 1 688 ? -22.631 10.328 18.873 1.00 97.06 688 LEU A CA 1
ATOM 5135 C C . LEU A 1 688 ? -21.615 10.717 17.790 1.00 97.06 688 LEU A C 1
ATOM 5137 O O . LEU A 1 688 ? -21.825 11.717 17.102 1.00 97.06 688 LEU A O 1
ATOM 5141 N N . LEU A 1 689 ? -20.552 9.928 17.604 1.00 97.75 689 LEU A N 1
ATOM 5142 C CA . LEU A 1 689 ? -19.538 10.146 16.566 1.00 97.75 689 LEU A CA 1
ATOM 5143 C C . LEU A 1 689 ? -20.100 9.982 15.146 1.00 97.75 689 LEU A C 1
ATOM 5145 O O . LEU A 1 689 ? -19.638 10.655 14.229 1.00 97.75 689 LEU A O 1
ATOM 5149 N N . ASN A 1 690 ? -21.143 9.169 14.959 1.00 97.50 690 ASN A N 1
ATOM 5150 C CA . ASN A 1 690 ? -21.897 9.116 13.702 1.00 97.50 690 ASN A CA 1
ATOM 5151 C C . ASN A 1 690 ? -22.879 10.289 13.526 1.00 97.50 690 ASN A C 1
ATOM 5153 O O . ASN A 1 690 ? -23.649 10.303 12.573 1.00 97.50 690 ASN A O 1
ATOM 5157 N N . GLY A 1 691 ? -22.872 11.292 14.411 1.00 95.00 691 GLY A N 1
ATOM 5158 C CA . GLY A 1 691 ? -23.802 12.419 14.343 1.00 95.00 691 GLY A CA 1
ATOM 5159 C C . GLY A 1 691 ? -25.180 12.099 14.918 1.00 95.00 691 GLY A C 1
ATOM 5160 O O . GLY A 1 691 ? -26.160 12.729 14.532 1.00 95.00 691 GLY A O 1
ATOM 5161 N N . SER A 1 692 ? -25.255 11.153 15.861 1.00 95.12 692 SER A N 1
ATOM 5162 C CA . SER A 1 692 ? -26.508 10.688 16.470 1.00 95.12 692 SER A CA 1
ATOM 5163 C C . SER A 1 692 ? -27.472 10.079 15.449 1.00 95.12 692 SER A C 1
ATOM 5165 O O . SER A 1 692 ? -28.656 10.409 15.428 1.00 95.12 692 SER A O 1
ATOM 5167 N N . THR A 1 693 ? -26.952 9.211 14.580 1.00 94.31 693 THR A N 1
ATOM 5168 C CA . THR A 1 693 ? -27.743 8.429 13.627 1.00 94.31 693 THR A CA 1
ATOM 5169 C C . THR A 1 693 ? -27.181 7.016 13.490 1.00 94.31 693 THR A C 1
ATOM 5171 O O . THR A 1 693 ? -25.982 6.787 13.657 1.00 94.31 693 THR A O 1
ATOM 5174 N N . SER A 1 694 ? -28.068 6.080 13.162 1.00 94.19 694 SER A N 1
ATOM 5175 C CA . SER A 1 694 ? -27.756 4.688 12.810 1.00 94.19 694 SER A CA 1
ATOM 5176 C C . SER A 1 694 ? -28.075 4.390 11.341 1.00 94.19 694 SER A C 1
ATOM 5178 O O . SER A 1 694 ? -28.053 3.238 10.915 1.00 94.19 694 SER A O 1
ATOM 5180 N N . GLU A 1 695 ? -28.410 5.426 10.569 1.00 91.25 695 GLU A N 1
ATOM 5181 C CA . GLU A 1 695 ? -28.810 5.336 9.168 1.00 91.25 695 GLU A CA 1
ATOM 5182 C C . GLU A 1 695 ? -27.756 5.952 8.238 1.00 91.25 695 GLU A C 1
ATOM 5184 O O . GLU A 1 695 ? -27.030 6.879 8.601 1.00 91.25 695 GLU A O 1
ATOM 5189 N N . GLY A 1 696 ? -27.723 5.478 6.990 1.00 91.12 696 GLY A N 1
ATOM 5190 C CA . GLY A 1 696 ? -26.813 5.975 5.959 1.00 91.12 696 GLY A CA 1
ATOM 5191 C C . GLY A 1 696 ? -25.411 5.364 6.032 1.00 91.12 696 GLY A C 1
ATOM 5192 O O . GLY A 1 696 ? -25.221 4.253 6.523 1.00 91.12 696 GLY A O 1
ATOM 5193 N N . LYS A 1 697 ? -24.419 6.071 5.476 1.00 91.31 697 LYS A N 1
ATOM 5194 C CA . LYS A 1 697 ? -23.014 5.640 5.502 1.00 91.31 697 LYS A CA 1
ATOM 5195 C C . LYS A 1 697 ? -22.410 5.979 6.866 1.00 91.31 697 LYS A C 1
ATOM 5197 O O . LYS A 1 697 ? -22.074 7.136 7.111 1.00 91.31 697 LYS A O 1
ATOM 5202 N N . LEU A 1 698 ? -22.269 4.971 7.720 1.00 95.56 698 LEU A N 1
ATOM 5203 C CA . LEU A 1 698 ? -21.666 5.098 9.046 1.00 95.56 698 LEU A CA 1
ATOM 5204 C C . LEU A 1 698 ? -20.147 4.912 8.980 1.00 95.56 698 LEU A C 1
ATOM 5206 O O . LEU A 1 698 ? -19.639 4.154 8.149 1.00 95.56 698 LEU A O 1
ATOM 5210 N N . ALA A 1 699 ? -19.434 5.600 9.871 1.00 96.69 699 ALA A N 1
ATOM 5211 C CA . ALA A 1 699 ? -17.990 5.442 10.036 1.00 96.69 699 ALA A CA 1
ATOM 5212 C C . ALA A 1 699 ? -17.637 4.689 11.322 1.00 96.69 699 ALA A C 1
ATOM 5214 O O . ALA A 1 699 ? -16.643 3.974 11.348 1.00 96.69 699 ALA A O 1
ATOM 5215 N N . TRP A 1 700 ? -18.453 4.832 12.367 1.00 98.19 700 TRP A N 1
ATOM 5216 C CA . TRP A 1 700 ? -18.196 4.253 13.682 1.00 98.19 700 TRP A CA 1
ATOM 5217 C C . TRP A 1 700 ? -19.134 3.092 13.982 1.00 98.19 700 TRP A C 1
ATOM 5219 O O . TRP A 1 700 ? -20.339 3.166 13.737 1.00 98.19 700 TRP A O 1
ATOM 5229 N N . TYR A 1 701 ? -18.579 2.042 14.567 1.00 97.25 701 TYR A N 1
ATOM 5230 C CA . TYR A 1 701 ? -19.269 0.810 14.915 1.00 97.25 701 TYR A CA 1
ATOM 5231 C C . TYR A 1 701 ? -18.805 0.331 16.290 1.00 97.25 701 TYR A C 1
ATOM 5233 O O . TYR A 1 701 ? -17.765 0.765 16.782 1.00 97.25 701 TYR A O 1
ATOM 5241 N N . GLN A 1 702 ? -19.574 -0.541 16.936 1.00 96.75 702 GLN A N 1
ATOM 5242 C CA . GLN A 1 702 ? -19.200 -1.116 18.223 1.00 96.75 702 GLN A CA 1
ATOM 5243 C C . GLN A 1 702 ? -20.021 -2.363 18.552 1.00 96.75 702 GLN A C 1
ATOM 5245 O O . GLN A 1 702 ? -21.247 -2.312 18.523 1.00 96.75 702 GLN A O 1
ATOM 5250 N N . LYS A 1 703 ? -19.373 -3.464 18.932 1.00 93.75 703 LYS A N 1
ATOM 5251 C CA . LYS A 1 703 ? -20.028 -4.647 19.510 1.00 93.75 703 LYS A CA 1
ATOM 5252 C C . LYS A 1 703 ? -20.245 -4.460 21.010 1.00 93.75 703 LYS A C 1
ATOM 5254 O O . LYS A 1 703 ? -19.288 -4.212 21.736 1.00 93.75 703 LYS A O 1
ATOM 5259 N N . LEU A 1 704 ? -21.478 -4.633 21.486 1.00 88.88 704 LEU A N 1
ATOM 5260 C CA . LEU A 1 704 ? -21.862 -4.322 22.871 1.00 88.88 704 LEU A CA 1
ATOM 5261 C C . LEU A 1 704 ? -22.087 -5.552 23.769 1.00 88.88 704 LEU A C 1
ATOM 5263 O O . LEU A 1 704 ? -21.928 -5.449 24.980 1.00 88.88 704 LEU A O 1
ATOM 5267 N N . LEU A 1 705 ? -22.496 -6.702 23.215 1.00 71.88 705 LEU A N 1
ATOM 5268 C CA . LEU A 1 705 ? -23.164 -7.766 23.997 1.00 71.88 705 LEU A CA 1
ATOM 5269 C C . LEU A 1 705 ? -22.625 -9.190 23.773 1.00 71.88 705 LEU A C 1
ATOM 5271 O O . LEU A 1 705 ? -23.314 -10.170 24.055 1.00 71.88 705 LEU A O 1
ATOM 5275 N N . VAL A 1 706 ? -21.391 -9.320 23.285 1.00 65.25 706 VAL A N 1
ATOM 5276 C CA . VAL A 1 706 ? -20.704 -10.611 23.088 1.00 65.25 706 VAL A CA 1
ATOM 5277 C C . VAL A 1 706 ? -19.532 -10.759 24.065 1.00 65.25 706 VAL A C 1
ATOM 5279 O O . VAL A 1 706 ? -19.083 -9.770 24.640 1.00 65.25 706 VAL A O 1
ATOM 5282 N N . THR A 1 707 ? -19.017 -11.980 24.265 1.00 67.50 707 THR A N 1
ATOM 5283 C CA . THR A 1 707 ? -17.789 -12.219 25.063 1.00 67.50 707 THR A CA 1
ATOM 5284 C C . THR A 1 707 ? -16.599 -11.383 24.585 1.00 67.50 707 THR A C 1
ATOM 5286 O O . THR A 1 707 ? -15.717 -11.075 25.379 1.00 67.50 707 THR A O 1
ATOM 5289 N N . ASP A 1 708 ? -16.643 -10.960 23.321 1.00 76.25 708 ASP A N 1
ATOM 5290 C CA . ASP A 1 708 ? -15.639 -10.142 22.644 1.00 76.25 708 ASP A CA 1
ATOM 5291 C C . ASP A 1 708 ? -16.164 -8.714 22.379 1.00 76.25 708 ASP A C 1
ATOM 5293 O O . ASP A 1 708 ? -16.009 -8.180 21.282 1.00 76.25 708 ASP A O 1
ATOM 5297 N N . ALA A 1 709 ? -16.904 -8.126 23.330 1.00 87.25 709 ALA A N 1
ATOM 5298 C CA . ALA A 1 709 ? -17.428 -6.766 23.191 1.00 87.25 709 ALA A CA 1
ATOM 5299 C C . ALA A 1 709 ? -16.288 -5.743 23.065 1.00 87.25 709 ALA A C 1
ATOM 5301 O O . ALA A 1 709 ? -15.274 -5.822 23.766 1.00 87.25 709 ALA A O 1
ATOM 5302 N N . ASP A 1 710 ? -16.483 -4.752 22.199 1.00 92.94 710 ASP A N 1
ATOM 5303 C CA . ASP A 1 710 ? -15.476 -3.734 21.934 1.00 92.94 710 ASP A CA 1
ATOM 5304 C C . ASP A 1 710 ? -15.383 -2.769 23.124 1.00 92.94 710 ASP A C 1
ATOM 5306 O O . ASP A 1 710 ? -16.377 -2.196 23.582 1.00 92.94 710 ASP A O 1
ATOM 5310 N N . ALA A 1 711 ? -14.162 -2.536 23.609 1.00 91.69 711 ALA A N 1
ATOM 5311 C CA . ALA A 1 711 ? -13.918 -1.624 24.727 1.00 91.69 711 ALA A CA 1
ATOM 5312 C C . ALA A 1 711 ? -14.197 -0.146 24.385 1.00 91.69 711 ALA A C 1
ATOM 5314 O O . ALA A 1 711 ? -14.349 0.677 25.289 1.00 91.69 711 ALA A O 1
ATOM 5315 N N . TYR A 1 712 ? -14.222 0.181 23.095 1.00 94.19 712 TYR A N 1
ATOM 5316 C CA . TYR A 1 712 ? -14.387 1.517 22.536 1.00 94.19 712 TYR A CA 1
ATOM 5317 C C . TYR A 1 712 ? -14.954 1.419 21.106 1.00 94.19 712 TYR A C 1
ATOM 5319 O O . TYR A 1 712 ? -14.859 0.355 20.494 1.00 94.19 712 TYR A O 1
ATOM 5327 N N . PRO A 1 713 ? -15.516 2.506 20.543 1.00 96.94 713 PRO A N 1
ATOM 5328 C CA . PRO A 1 713 ? -15.931 2.551 19.139 1.00 96.94 713 PRO A CA 1
ATOM 5329 C C . PRO A 1 713 ? -14.785 2.196 18.189 1.00 96.94 713 PRO A C 1
ATOM 5331 O O . PRO A 1 713 ? -13.658 2.616 18.436 1.00 96.94 713 PRO A O 1
ATOM 5334 N N . VAL A 1 714 ? -15.076 1.489 17.096 1.00 96.12 714 VAL A N 1
ATOM 5335 C CA . VAL A 1 714 ? -14.135 1.069 16.041 1.00 96.12 714 VAL A CA 1
ATOM 5336 C C . VAL A 1 714 ? -14.592 1.560 14.664 1.00 96.12 714 VAL A C 1
ATOM 5338 O O . VAL A 1 714 ? -15.749 1.939 14.487 1.00 96.12 714 VAL A O 1
ATOM 5341 N N . LEU A 1 715 ? -13.692 1.546 13.678 1.00 95.94 715 LEU A N 1
ATOM 5342 C CA . LEU A 1 715 ? -13.956 2.047 12.317 1.00 95.94 715 LEU A CA 1
ATOM 5343 C C . LEU A 1 715 ? -14.299 0.940 11.305 1.00 95.94 715 LEU A C 1
ATOM 5345 O O . LEU A 1 715 ? -14.635 1.221 10.156 1.00 95.94 715 LEU A O 1
ATOM 5349 N N . VAL A 1 716 ? -14.257 -0.324 11.738 1.00 92.75 716 VAL A N 1
ATOM 5350 C CA . VAL A 1 716 ? -14.536 -1.487 10.891 1.00 92.75 716 VAL A CA 1
ATOM 5351 C C . VAL A 1 716 ? -15.983 -1.932 11.064 1.00 92.75 716 VAL A C 1
ATOM 5353 O O . VAL A 1 716 ? -16.417 -2.312 12.155 1.00 92.75 716 VAL A O 1
ATOM 5356 N N . ALA A 1 717 ? -16.727 -1.934 9.962 1.00 92.81 717 ALA A N 1
ATOM 5357 C CA . ALA A 1 717 ? -18.052 -2.533 9.911 1.00 92.81 717 ALA A CA 1
ATOM 5358 C C . ALA A 1 717 ? -17.943 -4.060 10.030 1.00 92.81 717 ALA A C 1
ATOM 5360 O O . ALA A 1 717 ? -17.181 -4.699 9.304 1.00 92.81 717 ALA A O 1
ATOM 5361 N N . ALA A 1 718 ? -18.730 -4.651 10.921 1.00 91.44 718 ALA A N 1
ATOM 5362 C CA . ALA A 1 718 ? -18.843 -6.093 11.079 1.00 91.44 718 ALA A CA 1
ATOM 5363 C C . ALA A 1 718 ? -20.311 -6.477 11.283 1.00 91.44 718 ALA A C 1
ATOM 5365 O O . ALA A 1 718 ? -21.150 -5.655 11.656 1.00 91.44 718 ALA A O 1
ATOM 5366 N N . GLU A 1 719 ? -20.640 -7.743 11.049 1.00 87.75 719 GLU A N 1
ATOM 5367 C CA . GLU A 1 719 ? -21.994 -8.227 11.301 1.00 87.75 719 GLU A CA 1
ATOM 5368 C C . GLU A 1 719 ? -22.390 -7.976 12.767 1.00 87.75 719 GLU A C 1
ATOM 5370 O O . GLU A 1 719 ? -21.653 -8.318 13.696 1.00 87.75 719 GLU A O 1
ATOM 5375 N N . GLY A 1 720 ? -23.539 -7.324 12.965 1.00 87.50 720 GLY A N 1
ATOM 5376 C CA . GLY A 1 720 ? -24.093 -7.058 14.292 1.00 87.50 720 GLY A CA 1
ATOM 5377 C C . GLY A 1 720 ? -23.332 -6.034 15.143 1.00 87.50 720 GLY A C 1
ATOM 5378 O O . GLY A 1 720 ? -23.493 -6.062 16.357 1.00 87.50 720 GLY A O 1
ATOM 5379 N N . ASN A 1 721 ? -22.515 -5.140 14.566 1.00 93.75 721 ASN A N 1
ATOM 5380 C CA . ASN A 1 721 ? -21.816 -4.088 15.330 1.00 93.75 721 ASN A CA 1
ATOM 5381 C C . ASN A 1 721 ? -22.313 -2.652 15.067 1.00 93.75 721 ASN A C 1
ATOM 5383 O O . ASN A 1 721 ? -21.722 -1.689 15.550 1.00 93.75 721 ASN A O 1
ATOM 5387 N N . THR A 1 722 ? -23.403 -2.474 14.318 1.00 95.12 722 THR A N 1
ATOM 5388 C CA . THR A 1 722 ? -24.053 -1.157 14.195 1.00 95.12 722 THR A CA 1
ATOM 5389 C C . THR A 1 722 ? -24.715 -0.793 15.517 1.00 95.12 722 THR A C 1
ATOM 5391 O O . THR A 1 722 ? -25.359 -1.646 16.119 1.00 95.12 722 THR A O 1
ATOM 5394 N N . VAL A 1 723 ? -24.566 0.449 15.979 1.00 94.94 723 VAL A N 1
ATOM 5395 C CA . VAL A 1 723 ? -25.178 0.906 17.234 1.00 94.94 723 VAL A CA 1
ATOM 5396 C C . VAL A 1 723 ? -26.460 1.679 16.954 1.00 94.94 723 VAL A C 1
ATOM 5398 O O . VAL A 1 723 ? -26.456 2.650 16.198 1.00 94.94 723 VAL A O 1
ATOM 5401 N N . TYR A 1 724 ? -27.537 1.272 17.615 1.00 92.56 724 TYR A N 1
ATOM 5402 C CA . TYR A 1 724 ? -28.856 1.896 17.614 1.00 92.56 724 TYR A CA 1
ATOM 5403 C C . TYR A 1 724 ? -29.120 2.574 18.952 1.00 92.56 724 TYR A C 1
ATOM 5405 O O . TYR A 1 724 ? -28.704 2.066 19.992 1.00 92.56 724 TYR A O 1
ATOM 5413 N N . ASN A 1 725 ? -29.813 3.713 18.928 1.00 91.69 725 ASN A N 1
ATOM 5414 C CA . ASN A 1 725 ? -30.304 4.399 20.122 1.00 91.69 725 ASN A CA 1
ATOM 5415 C C . ASN A 1 725 ? -31.817 4.193 20.250 1.00 91.69 725 ASN A C 1
ATOM 5417 O O . ASN A 1 725 ? -32.544 4.392 19.282 1.00 91.69 725 ASN A O 1
ATOM 5421 N N . GLY A 1 726 ? -32.277 3.802 21.436 1.00 86.31 726 GLY A N 1
ATOM 5422 C CA . GLY A 1 726 ? -33.653 3.367 21.652 1.00 86.31 726 GLY A CA 1
ATOM 5423 C C . GLY A 1 726 ? -33.925 3.017 23.111 1.00 86.31 726 GLY A C 1
ATOM 5424 O O . GLY A 1 726 ? -33.133 3.323 24.000 1.00 86.31 726 GLY A O 1
ATOM 5425 N N . SER A 1 727 ? -35.070 2.392 23.378 1.00 83.12 727 SER A N 1
ATOM 5426 C CA . SER A 1 727 ? -35.439 1.914 24.720 1.00 83.12 727 SER A CA 1
ATOM 5427 C C . SER A 1 727 ? -35.363 0.397 24.773 1.00 83.12 727 SER A C 1
ATOM 5429 O O . SER A 1 727 ? -36.371 -0.298 24.675 1.00 83.12 727 SER A O 1
ATOM 5431 N N . PHE A 1 728 ? -34.151 -0.116 24.940 1.00 80.56 728 PHE A N 1
ATOM 5432 C CA . PHE A 1 728 ? -33.873 -1.542 24.899 1.00 80.56 728 PHE A CA 1
ATOM 5433 C C . PHE A 1 728 ? -34.013 -2.171 26.282 1.00 80.56 728 PHE A C 1
ATOM 5435 O O . PHE A 1 728 ? -33.556 -1.611 27.283 1.00 80.56 728 PHE A O 1
ATOM 5442 N N . ARG A 1 729 ? -34.620 -3.360 26.352 1.00 75.88 729 ARG A N 1
ATOM 5443 C CA . ARG A 1 729 ? -34.714 -4.145 27.587 1.00 75.88 729 ARG A CA 1
ATOM 5444 C C . ARG A 1 729 ? -33.942 -5.447 27.433 1.00 75.88 729 ARG A C 1
ATOM 5446 O O . ARG A 1 729 ? -34.232 -6.244 26.541 1.00 75.88 729 ARG A O 1
ATOM 5453 N N . TYR A 1 730 ? -32.992 -5.661 28.330 1.00 74.56 730 TYR A N 1
ATOM 5454 C CA . TYR A 1 730 ? -32.253 -6.904 28.411 1.00 74.56 730 TYR A CA 1
ATOM 5455 C C . TYR A 1 730 ? -33.063 -7.983 29.110 1.00 74.56 730 TYR A C 1
ATOM 5457 O O . TYR A 1 730 ? -33.978 -7.735 29.903 1.00 74.56 730 TYR A O 1
ATOM 5465 N N . CYS A 1 731 ? -32.693 -9.219 28.813 1.00 71.38 731 CYS A N 1
ATOM 5466 C CA . CYS A 1 731 ? -33.271 -10.386 29.443 1.00 71.38 731 CYS A CA 1
ATOM 5467 C C . CYS A 1 731 ? -33.125 -10.412 30.971 1.00 71.38 731 CYS A C 1
ATO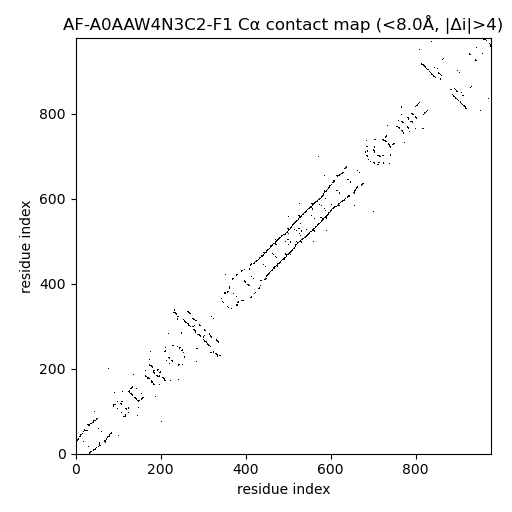M 5469 O O . CYS A 1 731 ? -34.000 -10.952 31.624 1.00 71.38 731 CYS A O 1
ATOM 5471 N N . ASP A 1 732 ? -32.107 -9.801 31.572 1.00 68.62 732 ASP A N 1
ATOM 5472 C CA . ASP A 1 732 ? -31.996 -9.691 33.039 1.00 68.62 732 ASP A CA 1
ATOM 5473 C C . ASP A 1 732 ? -32.919 -8.617 33.659 1.00 68.62 732 ASP A C 1
ATOM 5475 O O . ASP A 1 732 ? -32.899 -8.395 34.869 1.00 68.62 732 ASP A O 1
ATOM 5479 N N . GLY A 1 733 ? -33.748 -7.957 32.843 1.00 68.31 733 GLY A N 1
ATOM 5480 C CA . GLY A 1 733 ? -34.669 -6.907 33.268 1.00 68.31 733 GLY A CA 1
ATOM 5481 C C . GLY A 1 733 ? -34.049 -5.512 33.317 1.00 68.31 733 GLY A C 1
ATOM 5482 O O . GLY A 1 733 ? -34.775 -4.549 33.578 1.00 68.31 733 GLY A O 1
ATOM 5483 N N . THR A 1 734 ? -32.750 -5.372 33.040 1.00 74.69 734 THR A N 1
ATOM 5484 C CA . THR A 1 734 ? -32.100 -4.063 32.931 1.00 74.69 734 THR A CA 1
ATOM 5485 C C . THR A 1 734 ? -32.422 -3.390 31.594 1.00 74.69 734 THR A C 1
ATOM 5487 O O . THR A 1 734 ? -32.898 -4.016 30.642 1.00 74.69 734 THR A O 1
ATOM 5490 N N . THR A 1 735 ? -32.234 -2.073 31.529 1.00 77.19 735 THR A N 1
ATOM 5491 C CA . THR A 1 735 ? -32.514 -1.265 30.337 1.00 77.19 735 THR A CA 1
ATOM 5492 C C . THR A 1 735 ? -31.236 -0.648 29.797 1.00 77.19 735 THR A C 1
ATOM 5494 O O . THR A 1 735 ? -30.418 -0.167 30.580 1.00 77.19 735 THR A O 1
ATOM 5497 N N . SER A 1 736 ? -31.106 -0.590 28.474 1.00 81.12 736 SER A N 1
ATOM 5498 C CA . SER A 1 736 ? -30.039 0.137 27.790 1.00 81.12 736 SER A CA 1
ATOM 5499 C C . SER A 1 736 ? -30.625 1.162 26.835 1.00 81.12 736 SER A C 1
ATOM 5501 O O . SER A 1 736 ? -31.643 0.918 26.189 1.00 81.12 736 SER A O 1
ATOM 5503 N N . SER A 1 737 ? -29.955 2.304 26.726 1.00 87.44 737 SER A N 1
ATOM 5504 C CA . SER A 1 737 ? -30.278 3.312 25.716 1.00 87.44 737 SER A CA 1
ATOM 5505 C C . SER A 1 737 ? -29.671 2.984 24.351 1.00 87.44 737 SER A C 1
ATOM 5507 O O . SER A 1 737 ? -30.009 3.625 23.360 1.00 87.44 737 SER A O 1
ATOM 5509 N N . TYR A 1 738 ? -28.755 2.013 24.298 1.00 90.62 738 TYR A N 1
ATOM 5510 C CA . TYR A 1 738 ? -28.007 1.653 23.099 1.00 90.62 738 TYR A CA 1
ATOM 5511 C C . TYR A 1 738 ? -27.937 0.137 22.918 1.00 90.62 738 TYR A C 1
ATOM 5513 O O . TYR A 1 738 ? -27.823 -0.609 23.894 1.00 90.62 738 TYR A O 1
ATOM 5521 N N . SER A 1 739 ? -28.019 -0.325 21.675 1.00 88.25 739 SER A N 1
ATOM 5522 C CA . SER A 1 739 ? -28.011 -1.750 21.338 1.00 88.25 739 SER A CA 1
ATOM 5523 C C . SER A 1 739 ? -27.446 -1.985 19.943 1.00 88.25 739 SER A C 1
ATOM 5525 O O . SER A 1 739 ? -27.435 -1.080 19.113 1.00 88.25 739 SER A O 1
ATOM 5527 N N . ASN A 1 740 ? -27.023 -3.218 19.666 1.00 90.06 740 ASN A N 1
ATOM 5528 C CA . ASN A 1 740 ? -26.752 -3.669 18.301 1.00 90.06 740 ASN A CA 1
ATOM 5529 C C . ASN A 1 740 ? -27.992 -4.190 17.556 1.00 90.06 740 ASN A C 1
ATOM 5531 O O . ASN A 1 740 ? -27.894 -4.577 16.394 1.00 90.06 740 ASN A O 1
ATOM 5535 N N . SER A 1 741 ? -29.155 -4.189 18.212 1.00 84.06 741 SER A N 1
ATOM 5536 C CA . SER A 1 741 ? -30.451 -4.490 17.603 1.00 84.06 741 SER A CA 1
ATOM 5537 C C . SER A 1 741 ? -31.182 -3.206 17.228 1.00 84.06 741 SER A C 1
ATOM 5539 O O . SER A 1 741 ? -31.237 -2.268 18.021 1.00 84.06 741 SER A O 1
ATOM 5541 N N . SER A 1 742 ? -31.789 -3.195 16.043 1.00 80.44 742 SER A N 1
ATOM 5542 C CA . SER A 1 742 ? -32.663 -2.116 15.575 1.00 80.44 742 SER A CA 1
ATOM 5543 C C . SER A 1 742 ? -34.101 -2.221 16.099 1.00 80.44 742 SER A C 1
ATOM 5545 O O . SER A 1 742 ? -34.909 -1.333 15.837 1.00 80.44 742 SER A O 1
ATOM 5547 N N . SER A 1 743 ? -34.451 -3.302 16.806 1.00 71.69 743 SER A N 1
ATOM 5548 C CA . SER A 1 743 ? -35.807 -3.521 17.312 1.00 71.69 743 SER A CA 1
ATOM 5549 C C . SER A 1 743 ? -35.942 -3.048 18.757 1.00 71.69 743 SER A C 1
ATOM 5551 O O . SER A 1 743 ? -35.474 -3.705 19.686 1.00 71.69 743 SER A O 1
ATOM 5553 N N . ASP A 1 744 ? -36.673 -1.951 18.955 1.00 59.94 744 ASP A N 1
ATOM 5554 C CA . ASP A 1 744 ? -37.006 -1.388 20.275 1.00 59.94 744 ASP A CA 1
ATOM 5555 C C . ASP A 1 744 ? -37.947 -2.281 21.120 1.00 59.94 744 ASP A C 1
ATOM 5557 O O . ASP A 1 744 ? -38.297 -1.931 22.246 1.00 59.94 744 ASP A O 1
ATOM 5561 N N . SER A 1 745 ? -38.404 -3.423 20.587 1.00 54.41 745 SER A N 1
ATOM 5562 C CA . SER A 1 745 ? -39.455 -4.259 21.198 1.00 54.41 745 SER A CA 1
ATOM 5563 C C . SER A 1 745 ? -39.076 -5.722 21.444 1.00 54.41 745 SER A C 1
ATOM 5565 O O . SER A 1 745 ? -39.815 -6.432 22.129 1.00 54.41 745 SER A O 1
ATOM 5567 N N . GLU A 1 746 ? -37.927 -6.179 20.944 1.00 56.88 746 GLU A N 1
ATOM 5568 C CA . GLU A 1 746 ? -37.427 -7.526 21.230 1.00 56.88 746 GLU A CA 1
ATOM 5569 C C . GLU A 1 746 ? -36.582 -7.520 22.512 1.00 56.88 746 GLU A C 1
ATOM 5571 O O . GLU A 1 746 ? -35.724 -6.659 22.705 1.00 56.88 746 GLU A O 1
ATOM 5576 N N . LEU A 1 747 ? -36.830 -8.481 23.414 1.00 60.69 747 LEU A N 1
ATOM 5577 C CA . LEU A 1 747 ? -35.970 -8.710 24.578 1.00 60.69 747 LEU A CA 1
ATOM 5578 C C . LEU A 1 747 ? -34.576 -9.091 24.078 1.00 60.69 747 LEU A C 1
ATOM 5580 O O . LEU A 1 747 ? -34.399 -10.158 23.488 1.00 60.69 747 LEU A O 1
ATOM 5584 N N . ILE A 1 748 ? -33.588 -8.234 24.323 1.00 64.94 748 ILE A N 1
ATOM 5585 C CA . ILE A 1 748 ? -32.223 -8.482 23.867 1.00 64.94 748 ILE A CA 1
ATOM 5586 C C . ILE A 1 748 ? -31.570 -9.490 24.809 1.00 64.94 748 ILE A C 1
ATOM 5588 O O . ILE A 1 748 ? -31.413 -9.247 26.012 1.00 64.94 748 ILE A O 1
ATOM 5592 N N . HIS A 1 749 ? -31.217 -10.644 24.245 1.00 63.94 749 HIS A N 1
ATOM 5593 C CA . HIS A 1 749 ? -30.545 -11.707 24.972 1.00 63.94 749 HIS A CA 1
ATOM 5594 C C . HIS A 1 749 ? -29.099 -11.312 25.254 1.00 63.94 749 HIS A C 1
ATOM 5596 O O . HIS A 1 749 ? -28.346 -10.977 24.343 1.00 63.94 749 HIS A O 1
ATOM 5602 N N . VAL A 1 750 ? -28.719 -11.356 26.527 1.00 61.00 750 VAL A N 1
ATOM 5603 C CA . VAL A 1 750 ? -27.372 -11.024 26.992 1.00 61.00 750 VAL A CA 1
ATOM 5604 C C . VAL A 1 750 ? -26.811 -12.199 27.770 1.00 61.00 750 VAL A C 1
ATOM 5606 O O . VAL A 1 750 ? -27.527 -12.812 28.560 1.00 61.00 750 VAL A O 1
ATOM 5609 N N . ALA A 1 751 ? -25.528 -12.500 27.564 1.00 59.09 751 ALA A N 1
ATOM 5610 C CA . ALA A 1 751 ? -24.872 -13.651 28.183 1.00 59.09 751 ALA A CA 1
ATOM 5611 C C . ALA A 1 751 ? -24.903 -13.607 29.722 1.00 59.09 751 ALA A C 1
ATOM 5613 O O . ALA A 1 751 ? -24.976 -14.649 30.369 1.00 59.09 751 ALA A O 1
ATOM 5614 N N . SER A 1 752 ? -24.902 -12.410 30.322 1.00 58.94 752 SER A N 1
ATOM 5615 C CA . SER A 1 752 ? -25.049 -12.224 31.775 1.00 58.94 752 SER A CA 1
ATOM 5616 C C . SER A 1 752 ? -26.380 -12.752 32.318 1.00 58.94 752 SER A C 1
ATOM 5618 O O . SER A 1 752 ? -26.458 -13.147 33.478 1.00 58.94 752 SER A O 1
ATOM 5620 N N . ALA A 1 753 ? -27.419 -12.781 31.483 1.00 63.50 753 ALA A N 1
ATOM 5621 C CA . ALA A 1 753 ? -28.733 -13.313 31.812 1.00 63.50 753 ALA A CA 1
ATOM 5622 C C . ALA A 1 753 ? -28.858 -14.811 31.481 1.00 63.50 753 ALA A C 1
ATOM 5624 O O . ALA A 1 753 ? -29.946 -15.370 31.630 1.00 63.50 753 ALA A O 1
ATOM 5625 N N . THR A 1 754 ? -27.787 -15.458 31.008 1.00 69.25 754 THR A N 1
ATOM 5626 C CA . THR A 1 754 ? -27.803 -16.853 30.567 1.00 69.25 754 THR A CA 1
ATOM 5627 C C . THR A 1 754 ? -27.282 -17.779 31.664 1.00 69.25 754 THR A C 1
ATOM 5629 O O . THR A 1 754 ? -26.104 -17.818 32.004 1.00 69.25 754 THR A O 1
ATOM 5632 N N . ILE A 1 755 ? -28.190 -18.575 32.202 1.00 76.44 755 ILE A N 1
ATOM 5633 C CA . ILE A 1 755 ? -27.962 -19.655 33.147 1.00 76.44 755 ILE A CA 1
ATOM 5634 C C . ILE A 1 755 ? -27.414 -20.858 32.368 1.00 76.44 755 ILE A C 1
ATOM 5636 O O . ILE A 1 755 ? -28.156 -21.580 31.700 1.00 76.44 755 ILE A O 1
ATOM 5640 N N . THR A 1 756 ? -26.097 -21.053 32.418 1.00 78.00 756 THR A N 1
ATOM 5641 C CA . THR A 1 756 ? -25.395 -22.117 31.676 1.00 78.00 756 THR A CA 1
ATOM 5642 C C . THR A 1 756 ? -25.613 -23.515 32.257 1.00 78.00 756 THR A C 1
ATOM 5644 O O . THR A 1 756 ? -25.534 -24.493 31.516 1.00 78.00 756 THR A O 1
ATOM 5647 N N . SER A 1 757 ? -25.952 -23.606 33.545 1.00 82.06 757 SER A N 1
ATOM 5648 C CA . SER A 1 757 ? -26.286 -24.853 34.242 1.00 82.06 757 SER A CA 1
ATOM 5649 C C . SER A 1 757 ? -27.635 -24.717 34.947 1.00 82.06 757 SER A C 1
ATOM 5651 O O . SER A 1 757 ? -27.874 -23.661 35.528 1.00 82.06 757 SER A O 1
ATOM 5653 N N . PRO A 1 758 ? -28.508 -25.740 34.946 1.00 88.56 758 PRO A N 1
ATOM 5654 C CA . PRO A 1 758 ? -29.862 -25.608 35.477 1.00 88.56 758 PRO A CA 1
ATOM 5655 C C . PRO A 1 758 ? -29.908 -25.156 36.938 1.00 88.56 758 PRO A C 1
ATOM 5657 O O . PRO A 1 758 ? -29.241 -25.714 37.808 1.00 88.56 758 PRO A O 1
ATOM 5660 N N . VAL A 1 759 ? -30.747 -24.160 37.214 1.00 88.31 759 VAL A N 1
ATOM 5661 C CA . VAL A 1 759 ? -31.017 -23.643 38.559 1.00 88.31 759 VAL A CA 1
ATOM 5662 C C . VAL A 1 759 ? -32.389 -24.130 39.001 1.00 88.31 759 VAL A C 1
ATOM 5664 O O . VAL A 1 759 ? -33.347 -24.085 38.232 1.00 88.31 759 VAL A O 1
ATOM 5667 N N . PHE A 1 760 ? -32.484 -24.627 40.235 1.00 89.50 760 PHE A N 1
ATOM 5668 C CA . PHE A 1 760 ? -33.749 -25.097 40.792 1.00 89.50 760 PHE A CA 1
ATOM 5669 C C . PHE A 1 760 ? -34.618 -23.921 41.251 1.00 89.50 760 PHE A C 1
ATOM 5671 O O . PHE A 1 760 ? -34.260 -23.201 42.184 1.00 89.50 760 PHE A O 1
ATOM 5678 N N . ASP A 1 761 ? -35.783 -23.770 40.632 1.00 87.25 761 ASP A N 1
ATOM 5679 C CA . ASP A 1 761 ? -36.842 -22.870 41.066 1.00 87.25 761 ASP A CA 1
ATOM 5680 C C . ASP A 1 761 ? -37.683 -23.575 42.136 1.00 87.25 761 ASP A C 1
ATOM 5682 O O . ASP A 1 761 ? -38.477 -24.477 41.855 1.00 87.25 761 ASP A O 1
ATOM 5686 N N . SER A 1 762 ? -37.509 -23.161 43.390 1.00 84.81 762 SER A N 1
ATOM 5687 C CA . SER A 1 762 ? -38.222 -23.743 44.528 1.00 84.81 762 SER A CA 1
ATOM 5688 C C . SER A 1 762 ? -39.709 -23.384 44.574 1.00 84.81 762 SER A C 1
ATOM 5690 O O . SER A 1 762 ? -40.470 -24.116 45.208 1.00 84.81 762 SER A O 1
ATOM 5692 N N . ALA A 1 763 ? -40.135 -22.304 43.907 1.00 85.19 763 ALA A N 1
ATOM 5693 C CA . ALA A 1 763 ? -41.529 -21.872 43.861 1.00 85.19 763 ALA A CA 1
ATOM 5694 C C . ALA A 1 763 ? -42.326 -22.682 42.833 1.00 85.19 763 ALA A C 1
ATOM 5696 O O . ALA A 1 763 ? -43.429 -23.141 43.128 1.00 85.19 763 ALA A O 1
ATOM 5697 N N . ASN A 1 764 ? -41.748 -22.900 41.650 1.00 85.31 764 ASN A N 1
ATOM 5698 C CA . ASN A 1 764 ? -42.353 -23.720 40.598 1.00 85.31 764 ASN A CA 1
ATOM 5699 C C . ASN A 1 764 ? -41.998 -25.212 40.711 1.00 85.31 764 ASN A C 1
ATOM 5701 O O . ASN A 1 764 ? -42.597 -26.036 40.023 1.00 85.31 764 ASN A O 1
ATOM 5705 N N . HIS A 1 765 ? -41.059 -25.568 41.593 1.00 87.69 765 HIS A N 1
ATOM 5706 C CA . HIS A 1 765 ? -40.514 -26.916 41.749 1.00 87.69 765 HIS A CA 1
ATOM 5707 C C . HIS A 1 765 ? -40.004 -27.506 40.423 1.00 87.69 765 HIS A C 1
ATOM 5709 O O . HIS A 1 765 ? -40.338 -28.634 40.079 1.00 87.69 765 HIS A O 1
ATOM 5715 N N . ILE A 1 766 ? -39.204 -26.764 39.661 1.00 92.25 766 ILE A N 1
ATOM 5716 C CA . ILE A 1 766 ? -38.631 -27.209 38.379 1.00 92.25 766 ILE A CA 1
ATOM 5717 C C . ILE A 1 766 ? -37.223 -26.630 38.227 1.00 92.25 766 ILE A C 1
ATOM 5719 O O . ILE A 1 766 ? -36.892 -25.654 38.894 1.00 92.25 766 ILE A O 1
ATOM 5723 N N . TYR A 1 767 ? -36.384 -27.199 37.364 1.00 90.75 767 TYR A N 1
ATOM 5724 C CA . TYR A 1 767 ? -35.138 -26.538 36.982 1.00 90.75 767 TYR A CA 1
ATOM 5725 C C . TYR A 1 767 ? -35.375 -25.646 35.764 1.00 90.75 767 TYR A C 1
ATOM 5727 O O . TYR A 1 767 ? -36.204 -25.950 34.905 1.00 90.75 767 TYR A O 1
ATOM 5735 N N . HIS A 1 768 ? -34.631 -24.554 35.664 1.00 90.44 768 HIS A N 1
ATOM 5736 C CA . HIS A 1 768 ? -34.603 -23.719 34.471 1.00 90.44 768 HIS A CA 1
ATOM 5737 C C . HIS A 1 768 ? -33.168 -23.349 34.104 1.00 90.44 768 HIS A C 1
ATOM 5739 O O . HIS A 1 768 ? -32.281 -23.282 34.955 1.00 90.44 768 HIS A O 1
ATOM 5745 N N . MET A 1 769 ? -32.930 -23.148 32.816 1.00 86.81 769 MET A N 1
ATOM 5746 C CA . MET A 1 769 ? -31.631 -22.808 32.251 1.00 86.81 769 MET A CA 1
ATOM 5747 C C . MET A 1 769 ? -31.800 -21.984 30.975 1.00 86.81 769 MET A C 1
ATOM 5749 O O . MET A 1 769 ? -32.910 -21.809 30.472 1.00 86.81 769 MET A O 1
ATOM 5753 N N . GLY A 1 770 ? -30.698 -21.486 30.424 1.00 84.19 770 GLY A N 1
ATOM 5754 C CA . GLY A 1 770 ? -30.749 -20.525 29.330 1.00 84.19 770 GLY A CA 1
ATOM 5755 C C . GLY A 1 770 ? -31.108 -19.149 29.873 1.00 84.19 770 GLY A C 1
ATOM 5756 O O . GLY A 1 770 ? -30.508 -18.701 30.839 1.00 84.19 770 GLY A O 1
ATOM 5757 N N . CYS A 1 771 ? -32.060 -18.447 29.276 1.00 81.38 771 CYS A N 1
ATOM 5758 C CA . CYS A 1 771 ? -32.387 -17.095 29.725 1.00 81.38 771 CYS A CA 1
ATOM 5759 C C . CYS A 1 771 ? -32.998 -17.066 31.140 1.00 81.38 771 CYS A C 1
ATOM 5761 O O . CYS A 1 771 ? -33.871 -17.868 31.440 1.00 81.38 771 CYS A O 1
ATOM 5763 N N . SER A 1 772 ? -32.616 -16.123 32.003 1.00 76.19 772 SER A N 1
ATOM 5764 C CA . SER A 1 772 ? -33.231 -15.940 33.328 1.00 76.19 772 SER A CA 1
ATOM 5765 C C . SER A 1 772 ? -34.675 -15.426 33.262 1.00 76.19 772 SER A C 1
ATOM 5767 O O . SER A 1 772 ? -35.471 -15.716 34.152 1.00 76.19 772 SER A O 1
ATOM 5769 N N . ASN A 1 773 ? -35.039 -14.708 32.198 1.00 77.31 773 ASN A N 1
ATOM 5770 C CA . ASN A 1 773 ? -36.385 -14.183 32.000 1.00 77.31 773 ASN A CA 1
ATOM 5771 C C . ASN A 1 773 ? -37.270 -15.184 31.265 1.00 77.31 773 ASN A C 1
ATOM 5773 O O . ASN A 1 773 ? -37.051 -15.484 30.096 1.00 77.31 773 ASN A O 1
ATOM 5777 N N . GLU A 1 774 ? -38.309 -15.636 31.962 1.00 77.25 774 GLU A N 1
ATOM 5778 C CA . GLU A 1 774 ? -39.297 -16.610 31.491 1.00 77.25 774 GLU A CA 1
ATOM 5779 C C . GLU A 1 774 ? -40.027 -16.191 30.202 1.00 77.25 774 GLU A C 1
ATOM 5781 O O . GLU A 1 774 ? -40.462 -17.044 29.436 1.00 77.25 774 GLU A O 1
ATOM 5786 N N . SER A 1 775 ? -40.137 -14.889 29.916 1.00 76.50 775 SER A N 1
ATOM 5787 C CA . SER A 1 775 ? -40.750 -14.396 28.670 1.00 76.50 775 SER A CA 1
ATOM 5788 C C . SER A 1 775 ? -39.823 -14.499 27.451 1.00 76.50 775 SER A C 1
ATOM 5790 O O . SER A 1 775 ? -40.248 -14.211 26.334 1.00 76.50 775 SER A O 1
ATOM 5792 N N . CYS A 1 776 ? -38.553 -14.867 27.643 1.00 73.25 776 CYS A N 1
ATOM 5793 C CA . CYS A 1 776 ? -37.595 -15.055 26.561 1.00 73.25 776 CYS A CA 1
ATOM 5794 C C . CYS A 1 776 ? -37.736 -16.460 25.945 1.00 73.25 776 CYS A C 1
ATOM 5796 O O . CYS A 1 776 ? -37.740 -17.440 26.690 1.00 73.25 776 CYS A O 1
ATOM 5798 N N . PRO A 1 777 ? -37.741 -16.602 24.604 1.00 74.12 777 PRO A N 1
ATOM 5799 C CA . PRO A 1 777 ? -37.760 -17.913 23.942 1.00 74.12 777 PRO A CA 1
ATOM 5800 C C . PRO A 1 777 ? -36.583 -18.834 24.312 1.00 74.12 777 PRO A C 1
ATOM 5802 O O . PRO A 1 777 ? -36.698 -20.052 24.208 1.00 74.12 777 PRO A O 1
ATOM 5805 N N . GLU A 1 778 ? -35.458 -18.266 24.762 1.00 80.50 778 GLU A N 1
ATOM 5806 C CA . GLU A 1 778 ? -34.284 -19.021 25.217 1.00 80.50 778 GLU A CA 1
ATOM 5807 C C . GLU A 1 778 ? -34.369 -19.468 26.689 1.00 80.50 778 GLU A C 1
ATOM 5809 O O . GLU A 1 778 ? -33.442 -20.115 27.180 1.00 80.50 778 GLU A O 1
ATOM 5814 N N . HIS A 1 779 ? -35.448 -19.147 27.413 1.00 84.50 779 HIS A N 1
ATOM 5815 C CA . HIS A 1 779 ? -35.721 -19.719 28.734 1.00 84.50 779 HIS A CA 1
ATOM 5816 C C . HIS A 1 779 ? -36.193 -21.165 28.577 1.00 84.50 779 HIS A C 1
ATOM 5818 O O . HIS A 1 779 ? -37.229 -21.442 27.970 1.00 84.50 779 HIS A O 1
ATOM 5824 N N . LYS A 1 780 ? -35.423 -22.109 29.115 1.00 89.75 780 LYS A N 1
ATOM 5825 C CA . LYS A 1 780 ? -35.670 -23.548 28.974 1.00 89.75 780 LYS A CA 1
ATOM 5826 C C . LYS A 1 780 ? -35.903 -24.158 30.345 1.00 89.75 780 LYS A C 1
ATOM 5828 O O . LYS A 1 780 ? -35.173 -23.860 31.283 1.00 89.75 780 LYS A O 1
ATOM 5833 N N . TYR A 1 781 ? -36.882 -25.051 30.447 1.00 92.56 781 TYR A N 1
ATOM 5834 C CA . TYR A 1 781 ? -37.124 -25.826 31.660 1.00 92.56 781 TYR A CA 1
ATOM 5835 C C . TYR A 1 781 ? -36.473 -27.204 31.567 1.00 92.56 781 TYR A C 1
ATOM 5837 O O . TYR A 1 781 ? -36.432 -27.827 30.503 1.00 92.56 781 TYR A O 1
ATOM 5845 N N . ALA A 1 782 ? -36.005 -27.700 32.704 1.00 91.44 782 ALA A N 1
ATOM 5846 C CA . ALA A 1 782 ? -35.467 -29.037 32.868 1.00 91.44 782 ALA A CA 1
ATOM 5847 C C . ALA A 1 782 ? -36.055 -29.705 34.115 1.00 91.44 782 ALA A C 1
ATOM 5849 O O . ALA A 1 782 ? -36.425 -29.059 35.095 1.00 91.44 782 ALA A O 1
ATOM 5850 N N . ALA A 1 783 ? -36.155 -31.023 34.064 1.00 88.69 783 ALA A N 1
ATOM 5851 C CA . ALA A 1 783 ? -36.679 -31.864 35.127 1.00 88.69 783 ALA A CA 1
ATOM 5852 C C . ALA A 1 783 ? -35.567 -32.501 35.983 1.00 88.69 783 ALA A C 1
ATOM 5854 O O . ALA A 1 783 ? -35.862 -33.188 36.958 1.00 88.69 783 ALA A O 1
ATOM 5855 N N . ASP A 1 784 ? -34.299 -32.253 35.666 1.00 86.00 784 ASP A N 1
ATOM 5856 C CA . ASP A 1 784 ? -33.113 -32.752 36.361 1.00 86.00 784 ASP A CA 1
ATOM 5857 C C . ASP A 1 784 ? -32.048 -31.655 36.529 1.00 86.00 784 ASP A C 1
ATOM 5859 O O . ASP A 1 784 ? -32.028 -30.658 35.806 1.00 86.00 784 ASP A O 1
ATOM 5863 N N . ALA A 1 785 ? -31.144 -31.852 37.493 1.00 85.19 785 ALA A N 1
ATOM 5864 C CA . ALA A 1 785 ? -30.075 -30.898 37.794 1.00 85.19 785 ALA A CA 1
ATOM 5865 C C . ALA A 1 785 ? -29.024 -30.785 36.673 1.00 85.19 785 ALA A C 1
ATOM 5867 O O . ALA A 1 785 ? -28.359 -29.757 36.569 1.00 85.19 785 ALA A O 1
ATOM 5868 N N . ASP A 1 786 ? -28.909 -31.811 35.825 1.00 84.38 786 ASP A N 1
ATOM 5869 C CA . ASP A 1 786 ? -27.961 -31.852 34.707 1.00 84.38 786 ASP A CA 1
ATOM 5870 C C . ASP A 1 786 ? -28.540 -31.243 33.416 1.00 84.38 786 ASP A C 1
ATOM 5872 O O . ASP A 1 786 ? -27.812 -31.009 32.451 1.00 84.38 786 ASP A O 1
ATOM 5876 N N . GLY A 1 787 ? -29.848 -30.963 33.379 1.00 84.75 787 GLY A N 1
ATOM 5877 C CA . GLY A 1 787 ? -30.508 -30.309 32.247 1.00 84.75 787 GLY A CA 1
ATOM 5878 C C . GLY A 1 787 ? -30.774 -31.236 31.063 1.00 84.75 787 GLY A C 1
ATOM 5879 O O . GLY A 1 787 ? -31.152 -30.775 29.983 1.00 84.75 787 GLY A O 1
ATOM 5880 N N . THR A 1 788 ? -30.561 -32.542 31.237 1.00 86.25 788 THR A N 1
ATOM 5881 C CA . THR A 1 788 ? -30.712 -33.538 30.173 1.00 86.25 788 THR A CA 1
ATOM 5882 C C . THR A 1 788 ? -32.177 -33.887 29.929 1.00 86.25 788 THR A C 1
ATOM 5884 O O . THR A 1 788 ? -32.579 -34.162 28.793 1.00 86.25 788 THR A O 1
ATOM 5887 N N . LEU A 1 789 ? -33.001 -33.809 30.974 1.00 87.31 789 LEU A N 1
ATOM 5888 C CA . LEU A 1 789 ? -34.415 -34.129 30.940 1.00 87.31 789 LEU A CA 1
ATOM 5889 C C . LEU A 1 789 ? -35.226 -32.858 30.674 1.00 87.31 789 LEU A C 1
ATOM 5891 O O . LEU A 1 789 ? -35.695 -32.182 31.586 1.00 87.31 789 LEU A O 1
ATOM 5895 N N . LYS A 1 790 ? -35.388 -32.513 29.395 1.00 90.81 790 LYS A N 1
ATOM 5896 C CA . LYS A 1 790 ? -36.113 -31.303 28.975 1.00 90.81 790 LYS A CA 1
ATOM 5897 C C . LYS A 1 790 ? -37.567 -31.329 29.444 1.00 90.81 790 LYS A C 1
ATOM 5899 O O . LYS A 1 790 ? -38.287 -32.296 29.194 1.00 90.81 790 LYS A O 1
ATOM 5904 N N . ALA A 1 791 ? -37.998 -30.229 30.052 1.00 91.31 791 ALA A N 1
ATOM 5905 C CA . ALA A 1 791 ? -39.371 -30.014 30.478 1.00 91.31 791 ALA A CA 1
ATOM 5906 C C . ALA A 1 791 ? -40.015 -28.870 29.684 1.00 91.31 791 ALA A C 1
ATOM 5908 O O . ALA A 1 791 ? -39.348 -27.949 29.215 1.00 91.31 791 ALA A O 1
ATOM 5909 N N . THR A 1 792 ? -41.334 -28.920 29.541 1.00 90.94 792 THR A N 1
ATOM 5910 C CA . THR A 1 792 ? -42.134 -27.867 28.905 1.00 90.94 792 THR A CA 1
ATOM 5911 C C . THR A 1 792 ? -43.241 -27.420 29.844 1.00 90.94 792 THR A C 1
ATOM 5913 O O . THR A 1 792 ? -43.919 -28.251 30.447 1.00 90.94 792 THR A O 1
ATOM 5916 N N . LYS A 1 793 ? -43.417 -26.106 29.990 1.00 89.94 793 LYS A N 1
ATOM 5917 C CA . LYS A 1 793 ? -44.519 -25.529 30.763 1.00 89.94 793 LYS A CA 1
ATOM 5918 C C . LYS A 1 793 ? -45.774 -25.501 29.894 1.00 89.94 793 LYS A C 1
ATOM 5920 O O . LYS A 1 793 ? -45.744 -24.979 28.783 1.00 89.94 793 LYS A O 1
ATOM 5925 N N . SER A 1 794 ? -46.863 -26.070 30.387 1.00 86.12 794 SER A N 1
ATOM 5926 C CA . SER A 1 794 ? -48.162 -26.074 29.712 1.00 86.12 794 SER A CA 1
ATOM 5927 C C . SER A 1 794 ? -49.056 -24.940 30.229 1.00 86.12 794 SER A C 1
ATOM 5929 O O . SER A 1 794 ? -48.777 -24.307 31.249 1.00 86.12 794 SER A O 1
ATOM 5931 N N . THR A 1 795 ? -50.161 -24.678 29.530 1.00 83.50 795 THR A N 1
ATOM 5932 C CA . THR A 1 795 ? -51.137 -23.626 29.869 1.00 83.50 795 THR A CA 1
ATOM 5933 C C . THR A 1 795 ? -51.855 -23.855 31.201 1.00 83.50 795 THR A C 1
ATOM 5935 O O . THR A 1 795 ? -52.452 -22.930 31.741 1.00 83.50 795 THR A O 1
ATOM 5938 N N . ASP A 1 796 ? -51.815 -25.078 31.729 1.00 80.38 796 ASP A N 1
ATOM 5939 C CA . ASP A 1 796 ? -52.348 -25.456 33.044 1.00 80.38 796 ASP A CA 1
ATOM 5940 C C . ASP A 1 796 ? -51.383 -25.139 34.206 1.00 80.38 796 ASP A C 1
ATOM 5942 O O . ASP A 1 796 ? -51.713 -25.391 35.365 1.00 80.38 796 ASP A O 1
ATOM 5946 N N . GLY A 1 797 ? -50.196 -24.596 33.910 1.00 81.00 797 GLY A N 1
ATOM 5947 C CA . GLY A 1 797 ? -49.154 -24.300 34.892 1.00 81.00 797 GLY A CA 1
ATOM 5948 C C . GLY A 1 797 ? -48.328 -25.515 35.324 1.00 81.00 797 GLY A C 1
ATOM 5949 O O . GLY A 1 797 ? -47.469 -25.366 36.190 1.00 81.00 797 GLY A O 1
ATOM 5950 N N . LYS A 1 798 ? -48.552 -26.701 34.739 1.00 87.38 798 LYS A N 1
ATOM 5951 C CA . LYS A 1 798 ? -47.762 -27.911 35.005 1.00 87.38 798 LYS A CA 1
ATOM 5952 C C . LYS A 1 798 ? -46.597 -28.050 34.021 1.00 87.38 798 LYS A C 1
ATOM 5954 O O . LYS A 1 798 ? -46.636 -27.542 32.897 1.00 87.38 798 LYS A O 1
ATOM 5959 N N . PHE A 1 799 ? -45.570 -28.784 34.445 1.00 92.00 799 PHE A N 1
ATOM 5960 C CA . PHE A 1 799 ? -44.400 -29.108 33.630 1.00 92.00 799 PHE A CA 1
ATOM 5961 C C . PHE A 1 799 ? -44.477 -30.533 33.101 1.00 92.00 799 PHE A C 1
ATOM 5963 O O . PHE A 1 799 ? -44.823 -31.451 33.844 1.00 92.00 799 PHE A O 1
ATOM 5970 N N . TYR A 1 800 ? -44.119 -30.715 31.833 1.00 92.00 800 TYR A N 1
ATOM 5971 C CA . TYR A 1 800 ? -44.202 -31.994 31.142 1.00 92.00 800 TYR A CA 1
ATOM 5972 C C . TYR A 1 800 ? -42.856 -32.407 30.562 1.00 92.00 800 TYR A C 1
ATOM 5974 O O . TYR A 1 800 ? -42.200 -31.623 29.875 1.00 92.00 800 TYR A O 1
ATOM 5982 N N . VAL A 1 801 ? -42.492 -33.662 30.799 1.00 90.81 801 VAL A N 1
ATOM 5983 C CA . VAL A 1 801 ? -41.393 -34.360 30.130 1.00 90.81 801 VAL A CA 1
ATOM 5984 C C . VAL A 1 801 ? -42.013 -35.307 29.110 1.00 90.81 801 VAL A C 1
ATOM 5986 O O . VAL A 1 801 ? -42.854 -36.131 29.464 1.00 90.81 801 VAL A O 1
ATOM 5989 N N . GLU A 1 802 ? -41.614 -35.190 27.843 1.00 90.56 802 GLU A N 1
ATOM 5990 C CA . GLU A 1 802 ? -42.186 -36.008 26.762 1.00 90.56 802 GLU A CA 1
ATOM 5991 C C . GLU A 1 802 ? -41.926 -37.501 26.988 1.00 90.56 802 GLU A C 1
ATOM 5993 O O . GLU A 1 802 ? -42.851 -38.305 26.951 1.00 90.56 802 GLU A O 1
ATOM 5998 N N . LYS A 1 803 ? -40.677 -37.874 27.288 1.00 89.38 803 LYS A N 1
ATOM 5999 C CA . LYS A 1 803 ? -40.293 -39.273 27.478 1.00 89.38 803 LYS A CA 1
ATOM 6000 C C . LYS A 1 803 ? -39.274 -39.434 28.594 1.00 89.38 803 LYS A C 1
ATOM 6002 O O . LYS A 1 803 ? -38.274 -38.719 28.615 1.00 89.38 803 LYS A O 1
ATOM 6007 N N . LEU A 1 804 ? -39.482 -40.426 29.457 1.00 85.44 804 LEU A N 1
ATOM 6008 C CA . LEU A 1 804 ? -38.508 -40.831 30.468 1.00 85.44 804 LEU A CA 1
ATOM 6009 C C . LEU A 1 804 ? -38.296 -42.346 30.433 1.00 85.44 804 LEU A C 1
ATOM 6011 O O . LEU A 1 804 ? -39.234 -43.117 30.616 1.00 85.44 804 LEU A O 1
ATOM 6015 N N . ALA A 1 805 ? -37.054 -42.766 30.193 1.00 83.44 805 ALA A N 1
ATOM 6016 C CA . ALA A 1 805 ? -36.664 -44.171 30.143 1.00 83.44 805 ALA A CA 1
ATOM 6017 C C . ALA A 1 805 ? -35.774 -44.520 31.344 1.00 83.44 805 ALA A C 1
ATOM 6019 O O . ALA A 1 805 ? -34.721 -43.918 31.541 1.00 83.44 805 ALA A O 1
ATOM 6020 N N . LEU A 1 806 ? -36.197 -45.508 32.126 1.00 78.81 806 LEU A N 1
ATOM 6021 C CA . LEU A 1 806 ? -35.534 -46.010 33.322 1.00 78.81 806 LEU A CA 1
ATOM 6022 C C . LEU A 1 806 ? -34.994 -47.417 33.076 1.00 78.81 806 LEU A C 1
ATOM 6024 O O . LEU A 1 806 ? -35.581 -48.221 32.347 1.00 78.81 806 LEU A O 1
ATOM 6028 N N . THR A 1 807 ? -33.891 -47.734 33.738 1.00 75.50 807 THR A N 1
ATOM 6029 C CA . THR A 1 807 ? -33.360 -49.092 33.856 1.00 75.50 807 THR A CA 1
ATOM 6030 C C . THR A 1 807 ? -33.007 -49.382 35.304 1.00 75.50 807 THR A C 1
ATOM 6032 O O . THR A 1 807 ? -33.039 -48.478 36.137 1.00 75.50 807 THR A O 1
ATOM 6035 N N . ASP A 1 808 ? -32.630 -50.622 35.606 1.00 63.84 808 ASP A N 1
ATOM 6036 C CA . ASP A 1 808 ? -32.116 -50.980 36.929 1.00 63.84 808 ASP A CA 1
ATOM 6037 C C . ASP A 1 808 ? -30.970 -50.071 37.385 1.00 63.84 808 ASP A C 1
ATOM 6039 O O . ASP A 1 808 ? -30.966 -49.655 38.527 1.00 63.84 808 ASP A O 1
ATOM 6043 N N . ALA A 1 809 ? -30.055 -49.673 36.499 1.00 58.41 809 ALA A N 1
ATOM 6044 C CA . ALA A 1 809 ? -28.933 -48.805 36.866 1.00 58.41 809 ALA A CA 1
ATOM 6045 C C . ALA A 1 809 ? -29.286 -47.301 36.912 1.00 58.41 809 ALA A C 1
ATOM 6047 O O . ALA A 1 809 ? -28.437 -46.479 37.259 1.00 58.41 809 ALA A O 1
ATOM 6048 N N . SER A 1 810 ? -30.504 -46.913 36.521 1.00 60.91 810 SER A N 1
ATOM 6049 C CA . SER A 1 810 ? -30.897 -45.509 36.378 1.00 60.91 810 SER A CA 1
ATOM 6050 C C . SER A 1 810 ? -31.461 -44.965 37.691 1.00 60.91 810 SER A C 1
ATOM 6052 O O . SER A 1 810 ? -32.620 -45.209 38.023 1.00 60.91 810 SER A O 1
ATOM 6054 N N . ALA A 1 811 ? -30.667 -44.183 38.422 1.00 60.59 811 ALA A N 1
ATOM 6055 C CA . ALA A 1 811 ? -31.165 -43.389 39.542 1.00 60.59 811 ALA A CA 1
ATOM 6056 C C . ALA A 1 811 ? -31.690 -42.038 39.034 1.00 60.59 811 ALA A C 1
ATOM 6058 O O . ALA A 1 811 ? -30.963 -41.308 38.363 1.00 60.59 811 ALA A O 1
ATOM 6059 N N . ILE A 1 812 ? -32.931 -41.685 39.378 1.00 63.44 812 ILE A N 1
ATOM 6060 C CA . ILE A 1 812 ? -33.446 -40.322 39.207 1.00 63.44 812 ILE A CA 1
ATOM 6061 C C . ILE A 1 812 ? -33.683 -39.746 40.588 1.00 63.44 812 ILE A C 1
ATOM 6063 O O . ILE A 1 812 ? -34.582 -40.167 41.308 1.00 63.44 812 ILE A O 1
ATOM 6067 N N . ASN A 1 813 ? -32.842 -38.789 40.955 1.00 68.50 813 ASN A N 1
ATOM 6068 C CA . ASN A 1 813 ? -32.947 -38.064 42.207 1.00 68.50 813 ASN A CA 1
ATOM 6069 C C . ASN A 1 813 ? -33.032 -36.574 41.883 1.00 68.50 813 ASN A C 1
ATOM 6071 O O . ASN A 1 813 ? -32.021 -35.886 41.762 1.00 68.50 813 ASN A O 1
ATOM 6075 N N . THR A 1 814 ? -34.255 -36.105 41.654 1.00 75.81 814 THR A N 1
ATOM 6076 C CA . THR A 1 814 ? -34.541 -34.720 41.283 1.00 75.81 814 THR A CA 1
ATOM 6077 C C . THR A 1 814 ? -35.572 -34.121 42.227 1.00 75.81 814 THR A C 1
ATOM 6079 O O . THR A 1 814 ? -36.519 -34.791 42.644 1.00 75.81 814 THR A O 1
ATOM 6082 N N . GLN A 1 815 ? -35.385 -32.842 42.556 1.00 79.81 815 GLN A N 1
ATOM 6083 C CA . GLN A 1 815 ? -36.331 -32.062 43.358 1.00 79.81 815 GLN A CA 1
ATOM 6084 C C . GLN A 1 815 ? -37.510 -31.542 42.516 1.00 79.81 815 GLN A C 1
ATOM 6086 O O . GLN A 1 815 ? -38.465 -30.986 43.064 1.00 79.81 815 GLN A O 1
ATOM 6091 N N . ALA A 1 816 ? -37.450 -31.719 41.191 1.00 84.00 816 ALA A N 1
ATOM 6092 C CA . ALA A 1 816 ? -38.471 -31.252 40.269 1.00 84.00 816 ALA A CA 1
ATOM 6093 C C . ALA A 1 816 ? -39.793 -32.025 40.392 1.00 84.00 816 ALA A C 1
ATOM 6095 O O . ALA A 1 816 ? -39.818 -33.230 40.645 1.00 84.00 816 ALA A O 1
ATOM 6096 N N . LYS A 1 817 ? -40.899 -31.318 40.154 1.00 87.44 817 LYS A N 1
ATOM 6097 C CA . LYS A 1 817 ? -42.250 -31.855 40.000 1.00 87.44 817 LYS A CA 1
ATOM 6098 C C . LYS A 1 817 ? -42.686 -31.670 38.553 1.00 87.44 817 LYS A C 1
ATOM 6100 O O . LYS A 1 817 ? -42.780 -30.549 38.061 1.00 87.44 817 LYS A O 1
ATOM 6105 N N . PHE A 1 818 ? -42.951 -32.775 37.871 1.00 88.88 818 PHE A N 1
ATOM 6106 C CA . PHE A 1 818 ? -43.323 -32.785 36.457 1.00 88.88 818 PHE A CA 1
ATOM 6107 C C . PHE A 1 818 ? -44.170 -34.01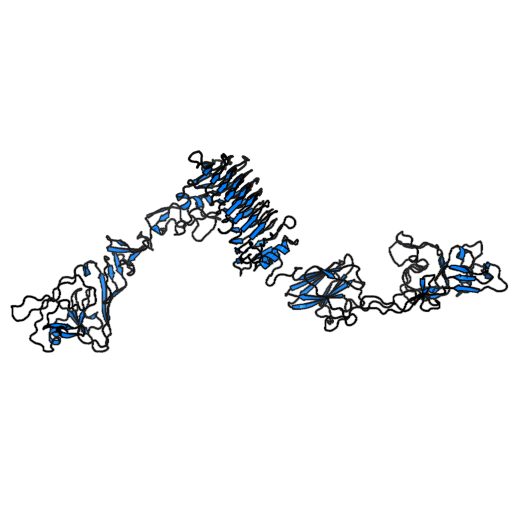5 36.143 1.00 88.88 818 PHE A C 1
ATOM 6109 O O . PHE A 1 818 ? -44.177 -34.988 36.888 1.00 88.88 818 PHE A O 1
ATOM 6116 N N . THR A 1 819 ? -44.891 -33.977 35.030 1.00 88.44 819 THR A N 1
ATOM 6117 C CA . THR A 1 819 ? -45.632 -35.124 34.503 1.00 88.44 819 THR A CA 1
ATOM 6118 C C . THR A 1 819 ? -44.858 -35.724 33.341 1.00 88.44 819 THR A C 1
ATOM 6120 O O . THR A 1 819 ? -44.449 -35.010 32.426 1.00 88.44 819 THR A O 1
ATOM 6123 N N . VAL A 1 820 ? -44.651 -37.034 33.358 1.00 86.88 820 VAL A N 1
ATOM 6124 C CA . VAL A 1 820 ? -44.051 -37.754 32.235 1.00 86.88 820 VAL A CA 1
ATOM 6125 C C . VAL A 1 820 ? -45.167 -38.229 31.321 1.00 86.88 820 VAL A C 1
ATOM 6127 O O . VAL A 1 820 ? -46.020 -39.000 31.758 1.00 86.88 820 VAL A O 1
ATOM 6130 N N . LYS A 1 821 ? -45.164 -37.792 30.059 1.00 87.50 821 LYS A N 1
ATOM 6131 C CA . LYS A 1 821 ? -46.165 -38.234 29.078 1.00 87.50 821 LYS A CA 1
ATOM 6132 C C . LYS A 1 821 ? -45.980 -39.704 28.724 1.00 87.50 821 LYS A C 1
ATOM 6134 O O . LYS A 1 821 ? -46.943 -40.449 28.848 1.00 87.50 821 LYS A O 1
ATOM 6139 N N . ASP A 1 822 ? -44.750 -40.113 28.403 1.00 87.06 822 ASP A N 1
ATOM 6140 C CA . ASP A 1 822 ? -44.387 -41.505 28.120 1.00 87.06 822 ASP A CA 1
ATOM 6141 C C . ASP A 1 822 ? -43.253 -41.998 29.041 1.00 87.06 822 ASP A C 1
ATOM 6143 O O . ASP A 1 822 ? -42.066 -41.735 28.815 1.00 87.06 822 ASP A O 1
ATOM 6147 N N . LEU A 1 823 ? -43.613 -42.729 30.099 1.00 84.38 823 LEU A N 1
ATOM 6148 C CA . LEU A 1 823 ? -42.678 -43.361 31.030 1.00 84.38 823 LEU A CA 1
ATOM 6149 C C . LEU A 1 823 ? -42.433 -44.816 30.628 1.00 84.38 823 LEU A C 1
ATOM 6151 O O . LEU A 1 823 ? -43.366 -45.581 30.393 1.00 84.38 823 LEU A O 1
ATOM 6155 N N . GLN A 1 824 ? -41.171 -45.225 30.611 1.00 85.31 824 GLN A N 1
ATOM 6156 C CA . GLN A 1 824 ? -40.776 -46.604 30.369 1.00 85.31 824 GLN A CA 1
ATOM 6157 C C . GLN A 1 824 ? -39.730 -47.027 31.391 1.00 85.31 824 GLN A C 1
ATOM 6159 O O . GLN A 1 824 ? -38.726 -46.351 31.556 1.00 85.31 824 GLN A O 1
ATOM 6164 N N . TYR A 1 825 ? -39.907 -48.179 32.022 1.00 81.44 825 TYR A N 1
ATOM 6165 C CA . TYR A 1 825 ? -38.862 -48.880 32.757 1.00 81.44 825 TYR A CA 1
ATOM 6166 C C . TYR A 1 825 ? -38.493 -50.161 32.012 1.00 81.44 825 TYR A C 1
ATOM 6168 O O . TYR A 1 825 ? -39.368 -50.858 31.501 1.00 81.44 825 TYR A O 1
ATOM 6176 N N . SER A 1 826 ? -37.203 -50.490 31.948 1.00 79.00 826 SER A N 1
ATOM 6177 C CA . SER A 1 826 ? -36.739 -51.740 31.353 1.00 79.00 826 SER A CA 1
ATOM 6178 C C . SER A 1 826 ? -35.647 -52.424 32.172 1.00 79.00 826 SER A C 1
ATOM 6180 O O . SER A 1 826 ? -34.664 -51.807 32.576 1.00 79.00 826 SER A O 1
ATOM 6182 N N . ARG A 1 827 ? -35.789 -53.734 32.355 1.00 77.06 827 ARG A N 1
ATOM 6183 C CA . ARG A 1 827 ? -34.807 -54.618 32.987 1.00 77.06 827 ARG A CA 1
ATOM 6184 C C . ARG A 1 827 ? -34.314 -55.639 31.973 1.00 77.06 827 ARG A C 1
ATOM 6186 O O . ARG A 1 827 ? -35.119 -56.267 31.286 1.00 77.06 827 ARG A O 1
ATOM 6193 N N . GLN A 1 828 ? -32.995 -55.806 31.874 1.00 76.50 828 GLN A N 1
ATOM 6194 C CA . GLN A 1 828 ? -32.409 -56.908 31.105 1.00 76.50 828 GLN A CA 1
ATOM 6195 C C . GLN A 1 828 ? -32.518 -58.204 31.904 1.00 76.50 828 GLN A C 1
ATOM 6197 O O . GLN A 1 828 ? -32.186 -58.229 33.087 1.00 76.50 828 GLN A O 1
ATOM 6202 N N . LEU A 1 829 ? -32.962 -59.274 31.254 1.00 71.12 829 LEU A N 1
ATOM 6203 C CA . LEU A 1 829 ? -32.953 -60.619 31.823 1.00 71.12 829 LEU A CA 1
ATOM 6204 C C . LEU A 1 829 ? -31.720 -61.375 31.316 1.00 71.12 829 LEU A C 1
ATOM 6206 O O . LEU A 1 829 ? -31.240 -61.109 30.212 1.00 71.12 829 LEU A O 1
ATOM 6210 N N . LYS A 1 830 ? -31.193 -62.316 32.108 1.00 67.12 830 LYS A N 1
ATOM 6211 C CA . LYS A 1 830 ? -30.112 -63.202 31.645 1.00 67.12 830 LYS A CA 1
ATOM 6212 C C . LYS A 1 830 ? -30.649 -64.114 30.534 1.00 67.12 830 LYS A C 1
ATOM 6214 O O . LYS A 1 830 ? -31.807 -64.528 30.560 1.00 67.12 830 LYS A O 1
ATOM 6219 N N . GLU A 1 831 ? -29.817 -64.427 29.546 1.00 61.78 831 GLU A N 1
ATOM 6220 C CA . GLU A 1 831 ? -30.211 -65.304 28.440 1.00 61.78 831 GLU A CA 1
ATOM 6221 C C . GLU A 1 831 ? -30.599 -66.696 28.973 1.00 61.78 831 GLU A C 1
ATOM 6223 O O . GLU A 1 831 ? -29.854 -67.300 29.743 1.00 61.78 831 GLU A O 1
ATOM 6228 N N . GLY A 1 832 ? -31.799 -67.173 28.621 1.00 61.12 832 GLY A N 1
ATOM 6229 C CA . GLY A 1 832 ? -32.364 -68.422 29.151 1.00 61.12 832 GLY A CA 1
ATOM 6230 C C . GLY A 1 832 ? -32.969 -68.325 30.561 1.00 61.12 832 GLY A C 1
ATOM 6231 O O . GLY A 1 832 ? -33.327 -69.351 31.135 1.00 61.12 832 GLY A O 1
ATOM 6232 N N . GLN A 1 833 ? -33.103 -67.124 31.141 1.00 65.62 833 GLN A N 1
ATOM 6233 C CA . GLN A 1 833 ? -33.741 -66.948 32.449 1.00 65.62 833 GLN A CA 1
ATOM 6234 C C . GLN A 1 833 ? -35.232 -67.313 32.386 1.00 65.62 833 GLN A C 1
ATOM 6236 O O . GLN A 1 833 ? -36.006 -66.713 31.642 1.00 65.62 833 GLN A O 1
ATOM 6241 N N . THR A 1 834 ? -35.634 -68.292 33.198 1.00 67.88 834 THR A N 1
ATOM 6242 C CA . THR A 1 834 ? -37.007 -68.803 33.307 1.00 67.88 834 THR A CA 1
ATOM 6243 C C . THR A 1 834 ? -37.480 -68.752 34.763 1.00 67.88 834 THR A C 1
ATOM 6245 O O . THR A 1 834 ? -36.676 -68.638 35.687 1.00 67.88 834 THR A O 1
ATOM 6248 N N . GLY A 1 835 ? -38.796 -68.805 34.995 1.00 72.00 835 GLY A N 1
ATOM 6249 C CA . GLY A 1 835 ? -39.370 -68.811 36.346 1.00 72.00 835 GLY A CA 1
ATOM 6250 C C . GLY A 1 835 ? -39.875 -67.445 36.821 1.00 72.00 835 GLY A C 1
ATOM 6251 O O . GLY A 1 835 ? -40.628 -66.782 36.110 1.00 72.00 835 GLY A O 1
ATOM 6252 N N . TYR A 1 836 ? -39.529 -67.062 38.052 1.00 68.25 836 TYR A N 1
ATOM 6253 C CA . TYR A 1 836 ? -40.067 -65.880 38.734 1.00 68.25 836 TYR A CA 1
ATOM 6254 C C . TYR A 1 836 ? -38.961 -64.882 39.079 1.00 68.25 836 TYR A C 1
ATOM 6256 O O . TYR A 1 836 ? -37.879 -65.274 39.511 1.00 68.25 836 TYR A O 1
ATOM 6264 N N . VAL A 1 837 ? -39.252 -63.590 38.943 1.00 65.31 837 VAL A N 1
ATOM 6265 C CA . VAL A 1 837 ? -38.371 -62.488 39.358 1.00 65.31 837 VAL A CA 1
ATOM 6266 C C . VAL A 1 837 ? -39.127 -61.507 40.242 1.00 65.31 837 VAL A C 1
ATOM 6268 O O . VAL A 1 837 ? -40.351 -61.459 40.213 1.00 65.31 837 VAL A O 1
ATOM 6271 N N . THR A 1 838 ? -38.421 -60.711 41.037 1.00 68.00 838 THR A N 1
ATOM 6272 C CA . THR A 1 838 ? -39.036 -59.654 41.847 1.00 68.00 838 THR A CA 1
ATOM 6273 C C . THR A 1 838 ? -38.915 -58.309 41.148 1.00 68.00 838 THR A C 1
ATOM 6275 O O . THR A 1 838 ? -37.873 -57.983 40.581 1.00 68.00 838 THR A O 1
ATOM 6278 N N . LEU A 1 839 ? -39.973 -57.507 41.189 1.00 63.31 839 LEU A N 1
ATOM 6279 C CA . LEU A 1 839 ? -39.994 -56.158 40.638 1.00 63.31 839 LEU A CA 1
ATOM 6280 C C . LEU A 1 839 ? -40.640 -55.207 41.647 1.00 63.31 839 LEU A C 1
ATOM 6282 O O . LEU A 1 839 ? -41.551 -55.589 42.367 1.00 63.31 839 LEU A O 1
ATOM 6286 N N . CYS A 1 840 ? -40.164 -53.973 41.724 1.00 68.25 840 CYS A N 1
ATOM 6287 C CA . CYS A 1 840 ? -40.809 -52.912 42.488 1.00 68.25 840 CYS A CA 1
ATOM 6288 C C . CYS A 1 840 ? -40.636 -51.635 41.675 1.00 68.25 840 CYS A C 1
ATOM 6290 O O . CYS A 1 840 ? -39.503 -51.231 41.408 1.00 68.25 840 CYS A O 1
ATOM 6292 N N . LEU A 1 841 ? -41.745 -51.067 41.202 1.00 67.62 841 LEU A N 1
ATOM 6293 C CA . LEU A 1 841 ? -41.723 -49.907 40.317 1.00 67.62 841 LEU A CA 1
ATOM 6294 C C . LEU A 1 841 ? -42.104 -48.644 41.081 1.00 67.62 841 LEU A C 1
ATOM 6296 O O . LEU A 1 841 ? -42.959 -48.698 41.964 1.00 67.62 841 LEU A O 1
ATOM 6300 N N . PRO A 1 842 ? -41.517 -47.494 40.728 1.00 63.44 842 PRO A N 1
ATOM 6301 C CA . PRO A 1 842 ? -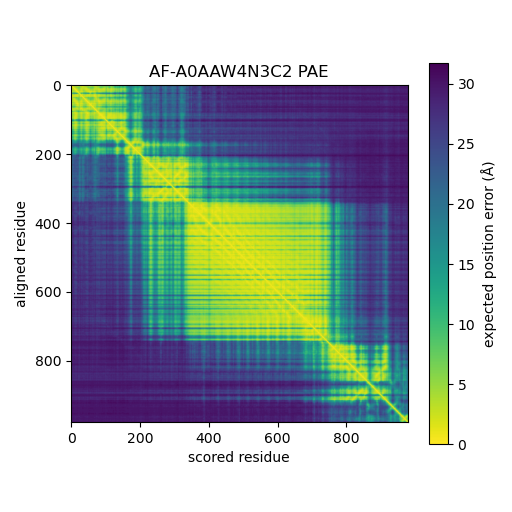41.807 -46.239 41.398 1.00 63.44 842 PRO A CA 1
ATOM 6302 C C . PRO A 1 842 ? -43.008 -45.486 40.809 1.00 63.44 842 PRO A C 1
ATOM 6304 O O . PRO A 1 842 ? -43.097 -44.267 40.898 1.00 63.44 842 PRO A O 1
ATOM 6307 N N . PHE A 1 843 ? -43.914 -46.194 40.152 1.00 70.25 843 PHE A N 1
ATOM 6308 C CA . PHE A 1 843 ? -45.129 -45.635 39.578 1.00 70.25 843 PHE A CA 1
ATOM 6309 C C . PHE A 1 843 ? -46.222 -46.692 39.608 1.00 70.25 843 PHE A C 1
ATOM 6311 O O . PHE A 1 843 ? -45.929 -47.892 39.621 1.00 70.25 843 PHE A O 1
ATOM 6318 N N . ASP A 1 844 ? -47.469 -46.230 39.644 1.00 77.06 844 ASP A N 1
ATOM 6319 C CA . ASP A 1 844 ? -48.621 -47.108 39.510 1.00 77.06 844 ASP A CA 1
ATOM 6320 C C . ASP A 1 844 ? -48.551 -47.753 38.126 1.00 77.06 844 ASP A C 1
ATOM 6322 O O . ASP A 1 844 ? -48.295 -47.076 37.126 1.00 77.06 844 ASP A O 1
ATOM 6326 N N . ILE A 1 845 ? -48.730 -49.066 38.067 1.00 82.06 845 ILE A N 1
ATOM 6327 C CA . ILE A 1 845 ? -48.616 -49.824 36.825 1.00 82.06 845 ILE A CA 1
ATOM 6328 C C . ILE A 1 845 ? -49.781 -50.790 36.710 1.00 82.06 845 ILE A C 1
ATOM 6330 O O . ILE A 1 845 ? -50.142 -51.456 37.683 1.00 82.06 845 ILE A O 1
ATOM 6334 N N . ASN A 1 846 ? -50.350 -50.907 35.513 1.00 83.94 846 ASN A N 1
ATOM 6335 C CA . ASN A 1 846 ? -51.220 -52.031 35.237 1.00 83.94 846 ASN A CA 1
ATOM 6336 C C . ASN A 1 846 ? -50.355 -53.261 34.934 1.00 83.94 846 ASN A C 1
ATOM 6338 O O . ASN A 1 846 ? -49.415 -53.190 34.145 1.00 83.94 846 ASN A O 1
ATOM 6342 N N . ALA A 1 847 ? -50.656 -54.407 35.538 1.00 78.25 847 ALA A N 1
ATOM 6343 C CA . ALA A 1 847 ? -49.933 -55.652 35.312 1.00 78.25 847 ALA A CA 1
ATOM 6344 C C . ALA A 1 847 ? -49.868 -56.038 33.821 1.00 78.25 847 ALA A C 1
ATOM 6346 O O . ALA A 1 847 ? -48.881 -56.638 33.398 1.00 78.25 847 ALA A O 1
ATOM 6347 N N . ALA A 1 848 ? -50.876 -55.663 33.021 1.00 80.75 848 ALA A N 1
ATOM 6348 C CA . ALA A 1 848 ? -50.893 -55.888 31.575 1.00 80.75 848 ALA A CA 1
ATOM 6349 C C . ALA A 1 848 ? -49.866 -55.037 30.805 1.00 80.75 848 ALA A C 1
ATOM 6351 O O . ALA A 1 848 ? -49.443 -55.434 29.720 1.00 80.75 848 ALA A O 1
ATOM 6352 N N . ASP A 1 849 ? -49.426 -53.912 31.372 1.00 81.94 849 ASP A N 1
ATOM 6353 C CA . ASP A 1 849 ? -48.452 -52.998 30.764 1.00 81.94 849 ASP A CA 1
ATOM 6354 C C . ASP A 1 849 ? -46.993 -53.400 31.061 1.00 81.94 849 ASP A C 1
ATOM 6356 O O . ASP A 1 849 ? -46.052 -52.704 30.667 1.00 81.94 849 ASP A O 1
ATOM 6360 N N . VAL A 1 850 ? -46.781 -54.535 31.743 1.00 79.88 850 VAL A N 1
ATOM 6361 C CA . VAL A 1 850 ? -45.463 -55.138 31.991 1.00 79.88 850 VAL A CA 1
ATOM 6362 C C . VAL A 1 850 ? -45.174 -56.202 30.928 1.00 79.88 850 VAL A C 1
ATOM 6364 O O . VAL A 1 850 ? -45.350 -57.403 31.128 1.00 79.88 850 VAL A O 1
ATOM 6367 N N . ALA A 1 851 ? -44.689 -55.770 29.769 1.00 79.38 851 ALA A N 1
ATOM 6368 C CA . ALA A 1 851 ? -44.267 -56.667 28.701 1.00 79.38 851 ALA A CA 1
ATOM 6369 C C . ALA A 1 851 ? -43.110 -57.581 29.157 1.00 79.38 851 ALA A C 1
ATOM 6371 O O . ALA A 1 851 ? -42.122 -57.130 29.741 1.00 79.38 851 ALA A O 1
ATOM 6372 N N . GLY A 1 852 ? -43.233 -58.881 28.873 1.00 75.19 852 GLY A N 1
ATOM 6373 C CA . GLY A 1 852 ? -42.309 -59.927 29.336 1.00 75.19 852 GLY A CA 1
ATOM 6374 C C . GLY A 1 852 ? -42.759 -60.632 30.624 1.00 75.19 852 GLY A C 1
ATOM 6375 O O . GLY A 1 852 ? -42.235 -61.701 30.944 1.00 75.19 852 GLY A O 1
ATOM 6376 N N . ALA A 1 853 ? -43.761 -60.087 31.322 1.00 75.25 853 ALA A N 1
ATOM 6377 C CA . ALA A 1 853 ? -44.475 -60.791 32.377 1.00 75.25 853 ALA A CA 1
ATOM 6378 C C . ALA A 1 853 ? -45.604 -61.647 31.785 1.00 75.25 853 ALA A C 1
ATOM 6380 O O . ALA A 1 853 ? -46.394 -61.181 30.970 1.00 75.25 853 ALA A O 1
ATOM 6381 N N . GLU A 1 854 ? -45.711 -62.900 32.222 1.00 78.81 854 GLU A N 1
ATOM 6382 C CA . GLU A 1 854 ? -46.927 -63.698 32.042 1.00 78.81 854 GLU A CA 1
ATOM 6383 C C . GLU A 1 854 ? -47.983 -63.280 33.073 1.00 78.81 854 GLU A C 1
ATOM 6385 O O . GLU A 1 854 ? -49.161 -63.166 32.746 1.00 78.81 854 GLU A O 1
ATOM 6390 N N . LYS A 1 855 ? -47.552 -63.071 34.326 1.00 79.50 855 LYS A N 1
ATOM 6391 C CA . LYS A 1 855 ? -48.397 -62.670 35.459 1.00 79.50 855 LYS A CA 1
ATOM 6392 C C . LYS A 1 855 ? -47.591 -61.871 36.481 1.00 79.50 855 LYS A C 1
ATOM 6394 O O . LYS A 1 855 ? -46.439 -62.216 36.747 1.00 79.50 855 LYS A O 1
ATOM 6399 N N . CYS A 1 856 ? -48.218 -60.876 37.101 1.00 77.00 856 CYS A N 1
ATOM 6400 C CA . CYS A 1 856 ? -47.643 -60.088 38.191 1.00 77.00 856 CYS A CA 1
ATOM 6401 C C . CYS A 1 856 ? -48.467 -60.291 39.465 1.00 77.00 856 CYS A C 1
ATOM 6403 O O . CYS A 1 856 ? -49.688 -60.162 39.447 1.00 77.00 856 CYS A O 1
ATOM 6405 N N . TYR A 1 857 ? -47.791 -60.590 40.570 1.00 73.75 857 TYR A N 1
ATOM 6406 C CA . TYR A 1 857 ? -48.408 -60.854 41.864 1.00 73.75 857 TYR A CA 1
ATOM 6407 C C . TYR A 1 857 ? -47.889 -59.835 42.881 1.00 73.75 857 TYR A C 1
ATOM 6409 O O . TYR A 1 857 ? -46.746 -59.974 43.333 1.00 73.75 857 TYR A O 1
ATOM 6417 N N . PRO A 1 858 ? -48.660 -58.790 43.229 1.00 70.38 858 PRO A N 1
ATOM 6418 C CA . PRO A 1 858 ? -48.235 -57.838 44.245 1.00 70.38 858 PRO A CA 1
ATOM 6419 C C . PRO A 1 858 ? -48.107 -58.533 45.603 1.00 70.38 858 PRO A C 1
ATOM 6421 O O . PRO A 1 858 ? -48.962 -59.306 46.034 1.00 70.38 858 PRO A O 1
ATOM 6424 N N . VAL A 1 859 ? -47.014 -58.240 46.291 1.00 64.00 859 VAL A N 1
ATOM 6425 C CA . VAL A 1 859 ? -46.702 -58.748 47.619 1.00 64.00 859 VAL A CA 1
ATOM 6426 C C . VAL A 1 859 ? -47.031 -57.637 48.613 1.00 64.00 859 VAL A C 1
ATOM 6428 O O . VAL A 1 859 ? -46.300 -56.658 48.744 1.00 64.00 859 VAL A O 1
ATOM 6431 N N . GLY A 1 860 ? -48.180 -57.765 49.279 1.00 57.38 860 GLY A N 1
ATOM 6432 C CA . GLY A 1 860 ? -48.552 -56.908 50.409 1.00 57.38 860 GLY A CA 1
ATOM 6433 C C . GLY A 1 860 ? -47.831 -57.300 51.709 1.00 57.38 860 GLY A C 1
ATOM 6434 O O . GLY A 1 860 ? -46.768 -57.917 51.688 1.00 57.38 860 GLY A O 1
ATOM 6435 N N . ASP A 1 861 ? -48.449 -57.012 52.859 1.00 48.00 861 ASP A N 1
ATOM 6436 C CA . ASP A 1 861 ? -47.942 -57.366 54.198 1.00 48.00 861 ASP A CA 1
ATOM 6437 C C . ASP A 1 861 ? -48.167 -58.862 54.524 1.00 48.00 861 ASP A C 1
ATOM 6439 O O . ASP A 1 861 ? -48.884 -59.217 55.462 1.00 48.00 861 ASP A O 1
ATOM 6443 N N . MET A 1 862 ? -47.634 -59.774 53.706 1.00 45.91 862 MET A N 1
ATOM 6444 C CA . MET A 1 862 ? -47.969 -61.200 53.804 1.00 45.91 862 MET A CA 1
ATOM 6445 C C . MET A 1 862 ? -46.964 -62.010 54.637 1.00 45.91 862 MET A C 1
ATOM 6447 O O . MET A 1 862 ? -45.755 -61.929 54.429 1.00 45.91 862 MET A O 1
ATOM 6451 N N . MET A 1 863 ? -47.487 -62.847 55.544 1.00 39.59 863 MET A N 1
ATOM 6452 C CA . MET A 1 863 ? -46.730 -63.874 56.271 1.00 39.59 863 MET A CA 1
ATOM 6453 C C . MET A 1 863 ? -46.654 -65.163 55.444 1.00 39.59 863 MET A C 1
ATOM 6455 O O . MET A 1 863 ? -47.685 -65.751 55.122 1.00 39.59 863 MET A O 1
ATOM 6459 N N . ILE A 1 864 ? -45.445 -65.642 55.149 1.00 46.00 864 ILE A N 1
ATOM 6460 C CA . ILE A 1 864 ? -45.228 -66.944 54.497 1.00 46.00 864 ILE A CA 1
ATOM 6461 C C . ILE A 1 864 ? -44.955 -68.004 55.577 1.00 46.00 864 ILE A C 1
ATOM 6463 O O . ILE A 1 864 ? -44.224 -67.748 56.530 1.00 46.00 864 ILE A O 1
ATOM 6467 N N . HIS A 1 865 ? -45.542 -69.196 55.439 1.00 38.28 865 HIS A N 1
ATOM 6468 C CA . HIS A 1 865 ? -45.358 -70.335 56.343 1.00 38.28 865 HIS A CA 1
ATOM 6469 C C . HIS A 1 865 ? -44.842 -71.548 55.556 1.00 38.28 865 HIS A C 1
ATOM 6471 O O . HIS A 1 865 ? -45.487 -71.952 54.590 1.00 38.28 865 HIS A O 1
ATOM 6477 N N . MET A 1 866 ? -43.708 -72.143 55.947 1.00 42.88 866 MET A N 1
ATOM 6478 C CA . MET A 1 866 ? -43.122 -73.297 55.247 1.00 42.88 866 MET A CA 1
ATOM 6479 C C . MET A 1 866 ? -42.910 -74.489 56.191 1.00 42.88 866 MET A C 1
ATOM 6481 O O . MET A 1 866 ? -42.068 -74.408 57.082 1.00 42.88 866 MET A O 1
ATOM 6485 N N . PRO A 1 867 ? -43.594 -75.629 55.987 1.00 41.38 867 PRO A N 1
ATOM 6486 C CA . PRO A 1 867 ? -43.238 -76.880 56.631 1.00 41.38 867 PRO A CA 1
ATOM 6487 C C . PRO A 1 867 ? -42.398 -77.725 55.662 1.00 41.38 867 PRO A C 1
ATOM 6489 O O . PRO A 1 867 ? -42.929 -78.418 54.799 1.00 41.38 867 PRO A O 1
ATOM 6492 N N . THR A 1 868 ? -41.078 -77.706 55.859 1.00 46.62 868 THR A N 1
ATOM 6493 C CA . THR A 1 868 ? -40.069 -78.619 55.270 1.00 46.62 868 THR A CA 1
ATOM 6494 C C . THR A 1 868 ? -39.801 -78.553 53.752 1.00 46.62 868 THR A C 1
ATOM 6496 O O . THR A 1 868 ? -40.590 -78.052 52.959 1.00 46.62 868 THR A O 1
ATOM 6499 N N . ALA A 1 869 ? -38.604 -79.030 53.388 1.00 44.88 869 ALA A N 1
ATOM 6500 C CA . ALA A 1 869 ? -37.804 -78.722 52.196 1.00 44.88 869 ALA A CA 1
ATOM 6501 C C . ALA A 1 869 ? -38.291 -79.294 50.842 1.00 44.88 869 ALA A C 1
ATOM 6503 O O . ALA A 1 869 ? -37.470 -79.729 50.038 1.00 44.88 869 ALA A O 1
ATOM 6504 N N . ASP A 1 870 ? -39.597 -79.303 50.568 1.00 44.09 870 ASP A N 1
ATOM 6505 C CA . ASP A 1 870 ? -40.141 -79.842 49.313 1.00 44.09 870 ASP A CA 1
ATOM 6506 C C . ASP A 1 870 ? -40.583 -78.740 48.325 1.00 44.09 870 ASP A C 1
ATOM 6508 O O . ASP A 1 870 ? -41.044 -77.669 48.725 1.00 44.09 870 ASP A O 1
ATOM 6512 N N . ALA A 1 871 ? -40.438 -79.008 47.023 1.00 45.03 871 ALA A N 1
ATOM 6513 C CA . ALA A 1 871 ? -40.326 -78.075 45.887 1.00 45.03 871 ALA A CA 1
ATOM 6514 C C . ALA A 1 871 ? -41.577 -77.229 45.522 1.00 45.03 871 ALA A C 1
ATOM 6516 O O . ALA A 1 871 ? -41.915 -77.064 44.351 1.00 45.03 871 ALA A O 1
ATOM 6517 N N . ASN A 1 872 ? -42.287 -76.654 46.494 1.00 51.47 872 ASN A N 1
ATOM 6518 C CA . ASN A 1 872 ? -43.597 -76.027 46.288 1.00 51.47 872 ASN A CA 1
ATOM 6519 C C . ASN A 1 872 ? -43.646 -74.501 46.493 1.00 51.47 872 ASN A C 1
ATOM 6521 O O . ASN A 1 872 ? -44.709 -73.987 46.829 1.00 51.47 872 ASN A O 1
ATOM 6525 N N . VAL A 1 873 ? -42.581 -73.738 46.203 1.00 49.38 873 VAL A N 1
ATOM 6526 C CA . VAL A 1 873 ? -42.697 -72.260 46.067 1.00 49.38 873 VAL A CA 1
ATOM 6527 C C . VAL A 1 873 ? -43.787 -71.894 45.039 1.00 49.38 873 VAL A C 1
ATOM 6529 O O . VAL A 1 873 ? -44.559 -70.959 45.246 1.00 49.38 873 VAL A O 1
ATOM 6532 N N . LEU A 1 874 ? -43.940 -72.720 43.993 1.00 47.50 874 LEU A N 1
ATOM 6533 C CA . LEU A 1 874 ? -44.969 -72.596 42.956 1.00 47.50 874 LEU A CA 1
ATOM 6534 C C . LEU A 1 874 ? -46.405 -72.590 43.515 1.00 47.50 874 LEU A C 1
ATOM 6536 O O . LEU A 1 874 ? -47.244 -71.848 43.016 1.00 47.50 874 LEU A O 1
ATOM 6540 N N . LYS A 1 875 ? -46.702 -73.370 44.569 1.00 51.00 875 LYS A N 1
ATOM 6541 C CA . LYS A 1 875 ? -48.045 -73.396 45.179 1.00 51.00 875 LYS A CA 1
ATOM 6542 C C . LYS A 1 875 ? -48.370 -72.118 45.951 1.00 51.00 875 LYS A C 1
ATOM 6544 O O . LYS A 1 875 ? -49.541 -71.780 46.043 1.00 51.00 875 LYS A O 1
ATOM 6549 N N . PHE A 1 876 ? -47.370 -71.417 46.484 1.00 53.97 876 PHE A N 1
ATOM 6550 C CA . PHE A 1 876 ? -47.577 -70.193 47.263 1.00 53.97 876 PHE A CA 1
ATOM 6551 C C . PHE A 1 876 ? -47.802 -68.971 46.378 1.00 53.97 876 PHE A C 1
ATOM 6553 O O . PHE A 1 876 ? -48.704 -68.192 46.661 1.00 53.97 876 PHE A O 1
ATOM 6560 N N . VAL A 1 877 ? -47.055 -68.837 45.276 1.00 51.94 877 VAL A N 1
ATOM 6561 C CA . VAL A 1 877 ? -47.301 -67.761 44.298 1.00 51.94 877 VAL A CA 1
ATOM 6562 C C . VAL A 1 877 ? -48.697 -67.901 43.675 1.00 51.94 877 VAL A C 1
ATOM 6564 O O . VAL A 1 877 ? -49.371 -66.903 43.469 1.00 51.94 877 VAL A O 1
ATOM 6567 N N . LEU A 1 878 ? -49.178 -69.136 43.472 1.00 52.31 878 LEU A N 1
ATOM 6568 C CA . LEU A 1 878 ? -50.544 -69.423 43.008 1.00 52.31 878 LEU A CA 1
ATOM 6569 C C . LEU A 1 878 ? -51.653 -69.108 44.037 1.00 52.31 878 LEU A C 1
ATOM 6571 O O . LEU A 1 878 ? -52.824 -69.179 43.673 1.00 52.31 878 LEU A O 1
ATOM 6575 N N . MET A 1 879 ? -51.318 -68.795 45.298 1.00 56.09 879 MET A N 1
ATOM 6576 C CA . MET A 1 879 ? -52.280 -68.313 46.307 1.00 56.09 879 MET A CA 1
ATOM 6577 C C . MET A 1 879 ? -52.324 -66.781 46.414 1.00 56.09 879 MET A C 1
ATOM 6579 O O . MET A 1 879 ? -53.133 -66.262 47.180 1.00 56.09 879 MET A O 1
ATOM 6583 N N . LEU A 1 880 ? -51.455 -66.060 45.698 1.00 61.09 880 LEU A N 1
ATOM 6584 C CA . LEU A 1 880 ? -51.486 -64.600 45.637 1.00 61.09 880 LEU A CA 1
ATOM 6585 C C . LEU A 1 880 ? -52.585 -64.156 44.666 1.00 61.09 880 LEU A C 1
ATOM 6587 O O . LEU A 1 880 ? -52.674 -64.682 43.556 1.00 61.09 880 LEU A O 1
ATOM 6591 N N . ASP A 1 881 ? -53.390 -63.174 45.070 1.00 64.25 881 ASP A N 1
ATOM 6592 C CA . ASP A 1 881 ? -54.377 -62.571 44.176 1.00 64.25 881 ASP A CA 1
ATOM 6593 C C . ASP A 1 881 ? -53.665 -61.802 43.054 1.00 64.25 881 ASP A C 1
ATOM 6595 O O . ASP A 1 881 ? -52.797 -60.958 43.297 1.00 64.25 881 ASP A O 1
ATOM 6599 N N . GLU A 1 882 ? -54.050 -62.084 41.811 1.00 66.94 882 GLU A N 1
ATOM 6600 C CA . GLU A 1 882 ? -53.667 -61.273 40.659 1.00 66.94 882 GLU A CA 1
ATOM 6601 C C . GLU A 1 882 ? -54.390 -59.925 40.768 1.00 66.94 882 GLU A C 1
ATOM 6603 O O . GLU A 1 882 ? -55.621 -59.874 40.779 1.00 66.94 882 GLU A O 1
ATOM 6608 N N . GLN A 1 883 ? -53.638 -58.827 40.858 1.00 69.06 883 GLN A N 1
ATOM 6609 C CA . GLN A 1 883 ? -54.213 -57.487 40.754 1.00 69.06 883 GLN A CA 1
ATOM 6610 C C . GLN A 1 883 ? -53.863 -56.887 39.402 1.00 69.06 883 GLN A C 1
ATOM 6612 O O . GLN A 1 883 ? -52.721 -56.972 38.950 1.00 69.06 883 GLN A O 1
ATOM 6617 N N . SER A 1 884 ? -54.862 -56.272 38.771 1.00 75.19 884 SER A N 1
ATOM 6618 C CA . SER A 1 884 ? -54.676 -55.538 37.525 1.00 75.19 884 SER A CA 1
ATOM 6619 C C . SER A 1 884 ? -53.844 -54.288 37.739 1.00 75.19 884 SER A C 1
ATOM 6621 O O . SER A 1 884 ? -53.005 -54.000 36.906 1.00 75.19 884 SER A O 1
ATOM 6623 N N . ASP A 1 885 ? -54.032 -53.581 38.850 1.00 80.94 885 ASP A N 1
ATOM 6624 C CA . ASP A 1 885 ? -53.396 -52.293 39.107 1.00 80.94 885 ASP A CA 1
ATOM 6625 C C . ASP A 1 885 ? -52.527 -52.401 40.354 1.00 80.94 885 ASP A C 1
ATOM 6627 O O . ASP A 1 885 ? -53.012 -52.678 41.453 1.00 80.94 885 ASP A O 1
ATOM 6631 N N . ILE A 1 886 ? -51.224 -52.220 40.173 1.00 76.88 886 ILE A N 1
ATOM 6632 C CA . ILE A 1 886 ? -50.232 -52.354 41.229 1.00 76.88 886 ILE A CA 1
ATOM 6633 C C . ILE A 1 886 ? -49.742 -50.961 41.580 1.00 76.88 886 ILE A C 1
ATOM 6635 O O . ILE A 1 886 ? -49.174 -50.259 40.743 1.00 76.88 886 ILE A O 1
ATOM 6639 N N . GLN A 1 887 ? -49.964 -50.570 42.834 1.00 73.75 887 GLN A N 1
ATOM 6640 C CA . GLN A 1 887 ? -49.534 -49.264 43.304 1.00 73.75 887 GLN A CA 1
ATOM 6641 C C . GLN A 1 887 ? -48.016 -49.165 43.364 1.00 73.75 887 GLN A C 1
ATOM 6643 O O . GLN A 1 887 ? -47.316 -50.101 43.765 1.00 73.75 887 GLN A O 1
ATOM 6648 N N . ALA A 1 888 ? -47.531 -47.984 43.029 1.00 67.38 888 ALA A N 1
ATOM 6649 C CA . ALA A 1 888 ? -46.145 -47.595 43.094 1.00 67.38 888 ALA A CA 1
ATOM 6650 C C . ALA A 1 888 ? -45.510 -47.952 44.455 1.00 67.38 888 ALA A C 1
ATOM 6652 O O . ALA A 1 888 ? -46.110 -47.770 45.516 1.00 67.38 888 ALA A O 1
ATOM 6653 N N . GLY A 1 889 ? -44.287 -48.485 44.438 1.00 63.81 889 GLY A N 1
ATOM 6654 C CA . GLY A 1 889 ? -43.577 -48.935 45.639 1.00 63.81 889 GLY A CA 1
ATOM 6655 C C . GLY A 1 889 ? -44.073 -50.263 46.226 1.00 63.81 889 GLY A C 1
ATOM 6656 O O . GLY A 1 889 ? -43.524 -50.714 47.230 1.00 63.81 889 GLY A O 1
ATOM 6657 N N . THR A 1 890 ? -45.072 -50.913 45.619 1.00 67.00 890 THR A N 1
ATOM 6658 C CA . THR A 1 890 ? -45.503 -52.264 46.008 1.00 67.00 890 THR A CA 1
ATOM 6659 C C . THR A 1 890 ? -44.574 -53.299 45.368 1.00 67.00 890 THR A C 1
ATOM 6661 O O . THR A 1 890 ? -44.536 -53.396 44.137 1.00 67.00 890 THR A O 1
ATOM 6664 N N . PRO A 1 891 ? -43.825 -54.097 46.154 1.00 66.62 891 PRO A N 1
ATOM 6665 C CA . PRO A 1 891 ? -43.051 -55.203 45.606 1.00 66.62 891 PRO A CA 1
ATOM 6666 C C . PRO A 1 891 ? -43.988 -56.211 44.944 1.00 66.62 891 PRO A C 1
ATOM 6668 O O . PRO A 1 891 ? -45.051 -56.510 45.475 1.00 66.62 891 PRO A O 1
ATOM 6671 N N . MET A 1 892 ? -43.601 -56.768 43.806 1.00 69.19 892 MET A N 1
ATOM 6672 C CA . MET A 1 892 ? -44.356 -57.798 43.104 1.00 69.19 892 MET A CA 1
ATOM 6673 C C . MET A 1 892 ? -43.442 -58.945 42.686 1.00 69.19 892 MET A C 1
ATOM 6675 O O . MET A 1 892 ? -42.270 -58.752 42.358 1.00 69.19 892 MET A O 1
ATOM 6679 N N . ILE A 1 893 ? -43.992 -60.153 42.681 1.00 72.50 893 ILE A N 1
ATOM 6680 C CA . ILE A 1 893 ? -43.376 -61.316 42.054 1.00 72.50 893 ILE A CA 1
ATOM 6681 C C . ILE A 1 893 ? -43.919 -61.393 40.629 1.00 72.50 893 ILE A C 1
ATOM 6683 O O . ILE A 1 893 ? -45.125 -61.451 40.413 1.00 72.50 893 ILE A O 1
ATOM 6687 N N . VAL A 1 894 ? -43.028 -61.398 39.649 1.00 72.00 894 VAL A N 1
ATOM 6688 C CA . VAL A 1 894 ? -43.340 -61.442 38.224 1.00 72.00 894 VAL A CA 1
ATOM 6689 C C . VAL A 1 894 ? -42.991 -62.823 37.694 1.00 72.00 894 VAL A C 1
ATOM 6691 O O . VAL A 1 894 ? -41.839 -63.251 37.760 1.00 72.00 894 VAL A O 1
ATOM 6694 N N . LYS A 1 895 ? -43.984 -63.532 37.163 1.00 77.31 895 LYS A N 1
ATOM 6695 C CA . LYS A 1 895 ? -43.772 -64.765 36.405 1.00 77.31 895 LYS A CA 1
ATOM 6696 C C . LYS A 1 895 ? -43.345 -64.397 34.989 1.00 77.31 895 LYS A C 1
ATOM 6698 O O . LYS A 1 895 ? -44.070 -63.668 34.317 1.00 77.31 895 LYS A O 1
ATOM 6703 N N . LEU A 1 896 ? -42.201 -64.896 34.539 1.00 75.19 896 LEU A N 1
ATOM 6704 C CA . LEU A 1 896 ? -41.705 -64.673 33.181 1.00 75.19 896 LEU A CA 1
ATOM 6705 C C . LEU A 1 896 ? -42.442 -65.567 32.170 1.00 75.19 896 LEU A C 1
ATOM 6707 O O . LEU A 1 896 ? -42.827 -66.689 32.502 1.00 75.19 896 LEU A O 1
ATOM 6711 N N . GLY A 1 897 ? -42.618 -65.077 30.939 1.00 69.69 897 GLY A N 1
ATOM 6712 C CA . GLY A 1 897 ? -43.155 -65.867 29.823 1.00 69.69 897 GLY A CA 1
ATOM 6713 C C . GLY A 1 897 ? -42.259 -67.051 29.417 1.00 69.69 897 GLY A C 1
ATOM 6714 O O . GLY A 1 897 ? -41.097 -67.137 29.813 1.00 69.69 897 GLY A O 1
ATOM 6715 N N . ALA A 1 898 ? -42.799 -67.982 28.620 1.00 63.75 898 ALA A N 1
ATOM 6716 C CA . ALA A 1 898 ? -42.077 -69.173 28.152 1.00 63.75 898 ALA A CA 1
ATOM 6717 C C . ALA A 1 898 ? -40.813 -68.829 27.329 1.00 63.75 898 ALA A C 1
ATOM 6719 O O . ALA A 1 898 ? -40.748 -67.767 26.700 1.00 63.75 898 ALA A O 1
ATOM 6720 N N . GLU A 1 899 ? -39.826 -69.740 27.319 1.00 53.81 899 GLU A N 1
ATOM 6721 C CA . GLU A 1 899 ? -38.532 -69.573 26.634 1.00 53.81 899 GLU A CA 1
ATOM 6722 C C . GLU A 1 899 ? -38.687 -68.964 25.230 1.00 53.81 899 GLU A C 1
ATOM 6724 O O . GLU A 1 899 ? -39.399 -69.490 24.374 1.00 53.81 899 GLU A O 1
ATOM 6729 N N . GLY A 1 900 ? -38.005 -67.836 25.006 1.00 55.59 900 GLY A N 1
ATOM 6730 C CA . GLY A 1 900 ? -37.938 -67.152 23.712 1.00 55.59 900 GLY A CA 1
ATOM 6731 C C . GLY A 1 900 ? -38.860 -65.940 23.528 1.00 55.59 900 GLY A C 1
ATOM 6732 O O . GLY A 1 900 ? -38.831 -65.351 22.451 1.00 55.59 900 GLY A O 1
ATOM 6733 N N . THR A 1 901 ? -39.651 -65.527 24.531 1.00 52.84 901 THR A N 1
ATOM 6734 C CA . THR A 1 901 ? -40.666 -64.462 24.334 1.00 52.84 901 THR A CA 1
ATOM 6735 C C . THR A 1 901 ? -40.265 -63.021 24.686 1.00 52.84 901 THR A C 1
ATOM 6737 O O . THR A 1 901 ? -40.849 -62.111 24.109 1.00 52.84 901 THR A O 1
ATOM 6740 N N . ALA A 1 902 ? -39.242 -62.756 25.506 1.00 54.00 902 ALA A N 1
ATOM 6741 C CA . ALA A 1 902 ? -38.600 -61.431 25.594 1.00 54.00 902 ALA A CA 1
ATOM 6742 C C . ALA A 1 902 ? -37.299 -61.504 26.412 1.00 54.00 902 ALA A C 1
ATOM 6744 O O . ALA A 1 902 ? -37.305 -61.999 27.533 1.00 54.00 902 ALA A O 1
ATOM 6745 N N . GLN A 1 903 ? -36.190 -60.950 25.907 1.00 62.75 903 GLN A N 1
ATOM 6746 C CA . GLN A 1 903 ? -34.941 -60.800 26.686 1.00 62.75 903 GLN A CA 1
ATOM 6747 C C . GLN A 1 903 ? -35.000 -59.635 27.703 1.00 62.75 903 GLN A C 1
ATOM 6749 O O . GLN A 1 903 ? -34.021 -59.342 28.389 1.00 62.75 903 GLN A O 1
ATOM 6754 N N . LYS A 1 904 ? -36.136 -58.928 27.785 1.00 67.06 904 LYS A N 1
ATOM 6755 C CA . LYS A 1 904 ? -36.322 -57.725 28.603 1.00 67.06 904 LYS A CA 1
ATOM 6756 C C . LYS A 1 904 ? -37.692 -57.736 29.270 1.00 67.06 904 LYS A C 1
ATOM 6758 O O . LYS A 1 904 ? -38.682 -58.011 28.600 1.00 67.06 904 LYS A O 1
ATOM 6763 N N . LEU A 1 905 ? -37.743 -57.358 30.544 1.00 74.56 905 LEU A N 1
ATOM 6764 C CA . LEU A 1 905 ? -38.972 -56.885 31.186 1.00 74.56 905 LEU A CA 1
ATOM 6765 C C . LEU A 1 905 ? -39.120 -55.398 30.882 1.00 74.56 905 LEU A C 1
ATOM 6767 O O . LEU A 1 905 ? -38.179 -54.642 31.121 1.00 74.56 905 LEU A O 1
ATOM 6771 N N . VAL A 1 906 ? -40.266 -54.977 30.355 1.00 78.81 906 VAL A N 1
ATOM 6772 C CA . VAL A 1 906 ? -40.537 -53.574 30.019 1.00 78.81 906 VAL A CA 1
ATOM 6773 C C . VAL A 1 906 ? -41.881 -53.173 30.606 1.00 78.81 906 VAL A C 1
ATOM 6775 O O . VAL A 1 906 ? -42.895 -53.733 30.221 1.00 78.81 906 VAL A O 1
ATOM 6778 N N . ALA A 1 907 ? -41.889 -52.197 31.507 1.00 76.56 907 ALA A N 1
ATOM 6779 C CA . ALA A 1 907 ? -43.107 -51.613 32.057 1.00 76.56 907 ALA A CA 1
ATOM 6780 C C . ALA A 1 907 ? -43.294 -50.203 31.496 1.00 76.56 907 ALA A C 1
ATOM 6782 O O . ALA A 1 907 ? -42.358 -49.402 31.541 1.00 76.56 907 ALA A O 1
ATOM 6783 N N . THR A 1 908 ? -44.474 -49.892 30.971 1.00 79.75 908 THR A N 1
ATOM 6784 C CA . THR A 1 908 ? -44.783 -48.561 30.427 1.00 79.75 908 THR A CA 1
ATOM 6785 C C . THR A 1 908 ? -45.959 -47.930 31.147 1.00 79.75 908 THR A C 1
ATOM 6787 O O . THR A 1 908 ? -46.931 -48.612 31.437 1.00 79.75 908 THR A O 1
ATOM 6790 N N . ALA A 1 909 ? -45.892 -46.627 31.395 1.00 79.25 909 ALA A N 1
ATOM 6791 C CA . ALA A 1 909 ? -46.992 -45.856 31.957 1.00 79.25 909 ALA A CA 1
ATOM 6792 C C . ALA A 1 909 ? -47.074 -44.493 31.263 1.00 79.25 909 ALA A C 1
ATOM 6794 O O . ALA A 1 909 ? -46.066 -43.971 30.783 1.00 79.25 909 ALA A O 1
ATOM 6795 N N . GLN A 1 910 ? -48.271 -43.914 31.202 1.00 83.75 910 GLN A N 1
ATOM 6796 C CA . GLN A 1 910 ? -48.492 -42.619 30.564 1.00 83.75 910 GLN A CA 1
ATOM 6797 C C . GLN A 1 910 ? -49.045 -41.594 31.544 1.00 83.75 910 GLN A C 1
ATOM 6799 O O . GLN A 1 910 ? -49.830 -41.930 32.427 1.00 83.75 910 GLN A O 1
ATOM 6804 N N . ASN A 1 911 ? -48.662 -40.333 31.345 1.00 82.12 911 ASN A N 1
ATOM 6805 C CA . ASN A 1 911 ? -49.097 -39.185 32.146 1.00 82.12 911 ASN A CA 1
ATOM 6806 C C . ASN A 1 911 ? -48.890 -39.378 33.659 1.00 82.12 911 ASN A C 1
ATOM 6808 O O . ASN A 1 911 ? -49.768 -39.079 34.467 1.00 82.12 911 ASN A O 1
ATOM 6812 N N . VAL A 1 912 ? -47.714 -39.880 34.038 1.00 79.00 912 VAL A N 1
ATOM 6813 C CA . VAL A 1 912 ? -47.362 -40.156 35.436 1.00 79.00 912 VAL A CA 1
ATOM 6814 C C . VAL A 1 912 ? -46.820 -38.894 36.095 1.00 79.00 912 VAL A C 1
ATOM 6816 O O . VAL A 1 912 ? -45.850 -38.307 35.612 1.00 79.00 912 VAL A O 1
ATOM 6819 N N . GLU A 1 913 ? -47.417 -38.485 37.215 1.00 78.38 913 GLU A N 1
ATOM 6820 C CA . GLU A 1 913 ? -46.885 -37.391 38.028 1.00 78.38 913 GLU A CA 1
ATOM 6821 C C . GLU A 1 913 ? -45.639 -37.854 38.795 1.00 78.38 913 GLU A C 1
ATOM 6823 O O . GLU A 1 913 ? -45.698 -38.724 39.663 1.00 78.38 913 GLU A O 1
ATOM 6828 N N . TYR A 1 914 ? -44.499 -37.241 38.490 1.00 74.06 914 TYR A N 1
ATOM 6829 C CA . TYR A 1 914 ? -43.267 -37.385 39.247 1.00 74.06 914 TYR A CA 1
ATOM 6830 C C . TYR A 1 914 ? -43.217 -36.316 40.344 1.00 74.06 914 TYR A C 1
ATOM 6832 O O . TYR A 1 914 ? -43.324 -35.115 40.078 1.00 74.06 914 TYR A O 1
ATOM 6840 N N . ASN A 1 915 ? -43.023 -36.742 41.592 1.00 63.91 915 ASN A N 1
ATOM 6841 C CA . ASN A 1 915 ? -42.867 -35.856 42.743 1.00 63.91 915 ASN A CA 1
ATOM 6842 C C . ASN A 1 915 ? -41.641 -36.293 43.551 1.00 63.91 915 ASN A C 1
ATOM 6844 O O . ASN A 1 915 ? -41.507 -37.473 43.859 1.00 63.91 915 ASN A O 1
ATOM 6848 N N . ALA A 1 916 ? -40.772 -35.356 43.940 1.00 56.78 916 ALA A N 1
ATOM 6849 C CA . ALA A 1 916 ? -39.568 -35.626 44.736 1.00 56.78 916 ALA A CA 1
ATOM 6850 C C . ALA A 1 916 ? -39.838 -36.442 46.022 1.00 56.78 916 ALA A C 1
ATOM 6852 O O . ALA A 1 916 ? -38.997 -37.221 46.467 1.00 56.78 916 ALA A O 1
ATOM 6853 N N . ASN A 1 917 ? -41.044 -36.327 46.590 1.00 50.34 917 ASN A N 1
ATOM 6854 C CA . ASN A 1 917 ? -41.447 -37.094 47.773 1.00 50.34 917 ASN A CA 1
ATOM 6855 C C . ASN A 1 917 ? -41.727 -38.578 47.499 1.00 50.34 917 ASN A C 1
ATOM 6857 O O . ASN A 1 917 ? -41.840 -39.347 48.449 1.00 50.34 917 ASN A O 1
ATOM 6861 N N . PHE A 1 918 ? -41.831 -38.988 46.235 1.00 50.09 918 PHE A N 1
ATOM 6862 C CA . PHE A 1 918 ? -42.118 -40.368 45.861 1.00 50.09 918 PHE A CA 1
ATOM 6863 C C . PHE A 1 918 ? -40.977 -41.329 46.268 1.00 50.09 918 PHE A C 1
ATOM 6865 O O . PHE A 1 918 ? -41.233 -42.454 46.688 1.00 50.09 918 PHE A O 1
ATOM 6872 N N . PHE A 1 919 ? -39.720 -40.864 46.241 1.00 48.47 919 PHE A N 1
ATOM 6873 C CA . PHE A 1 919 ? -38.534 -41.656 46.613 1.00 48.47 919 PHE A CA 1
ATOM 6874 C C . PHE A 1 919 ? -37.921 -41.286 47.973 1.00 48.47 919 PHE A C 1
ATOM 6876 O O . PHE A 1 919 ? -37.153 -42.069 48.526 1.00 48.47 919 PHE A O 1
ATOM 6883 N N . ALA A 1 920 ? -38.252 -40.115 48.534 1.00 40.56 920 ALA A N 1
ATOM 6884 C CA . ALA A 1 920 ? -37.707 -39.650 49.817 1.00 40.56 920 ALA A CA 1
ATOM 6885 C C . ALA A 1 920 ? -38.363 -40.312 51.047 1.00 40.56 920 ALA A C 1
ATOM 6887 O O . ALA A 1 920 ? -37.827 -40.242 52.152 1.00 40.56 920 ALA A O 1
ATOM 6888 N N . ALA A 1 921 ? -39.515 -40.959 50.866 1.00 39.38 921 ALA A N 1
ATOM 6889 C CA . ALA A 1 921 ? -40.191 -41.723 51.905 1.00 39.38 921 ALA A CA 1
ATOM 6890 C C . ALA A 1 921 ? -40.902 -42.925 51.266 1.00 39.38 921 ALA A C 1
ATOM 6892 O O . ALA A 1 921 ? -42.112 -42.854 51.034 1.00 39.38 921 ALA A O 1
ATOM 6893 N N . PRO A 1 922 ? -40.194 -44.031 50.956 1.00 38.88 922 PRO A N 1
ATOM 6894 C CA . PRO A 1 922 ? -40.889 -45.258 50.602 1.00 38.88 922 PRO A CA 1
ATOM 6895 C C . PRO A 1 922 ? -41.809 -45.592 51.776 1.00 38.88 922 PRO A C 1
ATOM 6897 O O . PRO A 1 922 ? -41.358 -45.638 52.924 1.00 38.88 922 PRO A O 1
ATOM 6900 N N . ALA A 1 923 ? -43.109 -45.751 51.518 1.00 35.47 923 ALA A N 1
ATOM 6901 C CA . ALA A 1 923 ? -44.038 -46.210 52.538 1.00 35.47 923 ALA A CA 1
ATOM 6902 C C . ALA A 1 923 ? -43.456 -47.500 53.130 1.00 35.47 923 ALA A C 1
ATOM 6904 O O . ALA A 1 923 ? -43.328 -48.501 52.427 1.00 35.47 923 ALA A O 1
ATOM 6905 N N . ILE A 1 924 ? -43.016 -47.445 54.390 1.00 40.03 924 ILE A N 1
ATOM 6906 C CA . ILE A 1 924 ? -42.364 -48.562 55.070 1.00 40.03 924 ILE A CA 1
ATOM 6907 C C . ILE A 1 924 ? -43.402 -49.681 55.181 1.00 40.03 924 ILE A C 1
ATOM 6909 O O . ILE A 1 924 ? -44.214 -49.692 56.103 1.00 40.03 924 ILE A O 1
ATOM 6913 N N . LYS A 1 925 ? -43.399 -50.613 54.229 1.00 38.03 925 LYS A N 1
ATOM 6914 C CA . LYS A 1 925 ? -44.112 -51.884 54.334 1.00 38.03 925 LYS A CA 1
ATOM 6915 C C . LYS A 1 925 ? -43.076 -52.963 54.587 1.00 38.03 925 LYS A C 1
ATOM 6917 O O . LYS A 1 925 ? -42.191 -53.208 53.771 1.00 38.03 925 LYS A O 1
ATOM 6922 N N . SER A 1 926 ? -43.131 -53.534 55.785 1.00 35.00 926 SER A N 1
ATOM 6923 C CA . SER A 1 926 ? -42.176 -54.540 56.245 1.00 35.00 926 SER A CA 1
ATOM 6924 C C . SER A 1 926 ? -42.693 -55.932 55.893 1.00 35.00 926 SER A C 1
ATOM 6926 O O . SER A 1 926 ? -43.752 -56.350 56.357 1.00 35.00 926 SER A O 1
ATOM 6928 N N . LEU A 1 927 ? -41.938 -56.679 55.085 1.00 36.69 927 LEU A N 1
ATOM 6929 C CA . LEU A 1 927 ? -42.215 -58.095 54.853 1.00 36.69 927 LEU A CA 1
ATOM 6930 C C . LEU A 1 927 ? -41.758 -58.889 56.093 1.00 36.69 927 LEU A C 1
ATOM 6932 O O . LEU A 1 927 ? -40.577 -58.857 56.451 1.00 36.69 927 LEU A O 1
ATOM 6936 N N . THR A 1 928 ? -42.684 -59.573 56.776 1.00 36.50 928 THR A N 1
ATOM 6937 C CA . THR A 1 928 ? -42.409 -60.284 58.043 1.00 36.50 928 THR A CA 1
ATOM 6938 C C . THR A 1 928 ? -42.720 -61.780 57.906 1.00 36.50 928 THR A C 1
ATOM 6940 O O . THR A 1 928 ? -43.824 -62.141 57.506 1.00 36.50 928 THR A O 1
ATOM 6943 N N . LEU A 1 929 ? -41.784 -62.665 58.276 1.00 36.66 929 LEU A N 1
ATOM 6944 C CA . LEU A 1 929 ? -41.953 -64.134 58.280 1.00 36.66 929 LEU A CA 1
ATOM 6945 C C . LEU A 1 929 ? -41.902 -64.682 59.727 1.00 36.66 929 LEU A C 1
ATOM 6947 O O . LEU A 1 929 ? -41.125 -64.188 60.545 1.00 36.66 929 LEU A O 1
ATOM 6951 N N . ARG A 1 930 ? -42.721 -65.696 60.063 1.00 37.31 930 ARG A N 1
ATOM 6952 C CA . ARG A 1 930 ? -42.721 -66.385 61.379 1.00 37.31 930 ARG A CA 1
ATOM 6953 C C . ARG A 1 930 ? -42.300 -67.851 61.252 1.00 37.31 930 ARG A C 1
ATOM 6955 O O . ARG A 1 930 ? -42.818 -68.553 60.387 1.00 37.31 930 ARG A O 1
ATOM 6962 N N . ASP A 1 931 ? -41.478 -68.318 62.192 1.00 34.72 931 ASP A N 1
ATOM 6963 C CA . ASP A 1 931 ? -41.177 -69.743 62.407 1.00 34.72 931 ASP A CA 1
ATOM 6964 C C . ASP A 1 931 ? -42.144 -70.390 63.438 1.00 34.72 931 ASP A C 1
ATOM 6966 O O . ASP A 1 931 ? -42.728 -69.700 64.280 1.00 34.72 931 ASP A O 1
ATOM 6970 N N . TRP A 1 932 ? -42.355 -71.710 63.344 1.00 39.00 932 TRP A N 1
ATOM 6971 C CA . TRP A 1 932 ? -43.441 -72.497 63.968 1.00 39.00 932 TRP A CA 1
ATOM 6972 C C . TRP A 1 932 ? -43.366 -72.632 65.506 1.00 39.00 932 TRP A C 1
ATOM 6974 O O . TRP A 1 932 ? -44.376 -72.949 66.133 1.00 39.00 932 TRP A O 1
ATOM 6984 N N . ASP A 1 933 ? -42.230 -72.407 66.170 1.00 40.00 933 ASP A N 1
ATOM 6985 C CA . ASP A 1 933 ? -42.068 -72.843 67.574 1.00 40.00 933 ASP A CA 1
ATOM 6986 C C . ASP A 1 933 ? -42.523 -71.847 68.661 1.00 40.00 933 ASP A C 1
ATOM 6988 O O . ASP A 1 933 ? -42.554 -72.188 69.848 1.00 40.00 933 ASP A O 1
ATOM 6992 N N . GLY A 1 934 ? -42.892 -70.620 68.283 1.00 40.38 934 GLY A N 1
ATOM 6993 C CA . GLY A 1 934 ? -43.349 -69.589 69.219 1.00 40.38 934 GLY A CA 1
ATOM 6994 C C . GLY A 1 934 ? -42.304 -69.128 70.248 1.00 40.38 934 GLY A C 1
ATOM 6995 O O . GLY A 1 934 ? -42.683 -68.466 71.216 1.00 40.38 934 GLY A O 1
ATOM 6996 N N . LYS A 1 935 ? -41.014 -69.454 70.072 1.00 40.25 935 LYS A N 1
ATOM 6997 C CA . LYS A 1 935 ? -39.918 -69.055 70.979 1.00 40.25 935 LYS A CA 1
ATOM 6998 C C . LYS A 1 935 ? -38.830 -68.211 70.317 1.00 40.25 935 LYS A C 1
ATOM 7000 O O . LYS A 1 935 ? -38.090 -67.539 71.033 1.00 40.25 935 LYS A O 1
ATOM 7005 N N . SER A 1 936 ? -38.765 -68.183 68.992 1.00 39.19 936 SER A N 1
ATOM 7006 C CA . SER A 1 936 ? -37.830 -67.332 68.247 1.00 39.19 936 SER A CA 1
ATOM 7007 C C . SER A 1 936 ? -38.509 -66.019 67.828 1.00 39.19 936 SER A C 1
ATOM 7009 O O . SER A 1 936 ? -39.623 -66.024 67.305 1.00 39.19 936 SER A O 1
ATOM 7011 N N . GLY A 1 937 ? -37.877 -64.878 68.129 1.00 38.81 937 GLY A N 1
ATOM 7012 C CA . GLY A 1 937 ? -38.415 -63.537 67.861 1.00 38.81 937 GLY A CA 1
ATOM 7013 C C . GLY A 1 937 ? -38.611 -63.231 66.369 1.00 38.81 937 GLY A C 1
ATOM 7014 O O . GLY A 1 937 ? -38.029 -63.889 65.513 1.00 38.81 937 GLY A O 1
ATOM 7015 N N . MET A 1 938 ? -39.441 -62.219 66.076 1.00 33.00 938 MET A N 1
ATOM 7016 C CA . MET A 1 938 ? -39.720 -61.703 64.724 1.00 33.00 938 MET A CA 1
ATOM 7017 C C . MET A 1 938 ? -38.422 -61.534 63.914 1.00 33.00 938 MET A C 1
ATOM 7019 O O . MET A 1 938 ? -37.533 -60.808 64.359 1.00 33.00 938 MET A O 1
ATOM 7023 N N . MET A 1 939 ? -38.327 -62.140 62.725 1.00 35.50 939 MET A N 1
ATOM 7024 C CA . MET A 1 939 ? -37.286 -61.800 61.748 1.00 35.50 939 MET A CA 1
ATOM 7025 C C . MET A 1 939 ? -37.852 -60.789 60.738 1.00 35.50 939 MET A C 1
ATOM 7027 O O . MET A 1 939 ? -38.691 -61.158 59.912 1.00 35.50 939 MET A O 1
ATOM 7031 N N . PRO A 1 940 ? -37.441 -59.510 60.797 1.00 33.19 940 PRO A N 1
ATOM 7032 C CA . PRO A 1 940 ? -37.714 -58.556 59.729 1.00 33.19 940 PRO A CA 1
ATOM 7033 C C . PRO A 1 940 ? -36.851 -58.915 58.510 1.00 33.19 940 PRO A C 1
ATOM 7035 O O . PRO A 1 940 ? -35.635 -59.017 58.640 1.00 33.19 940 PRO A O 1
ATOM 7038 N N . ILE A 1 941 ? -37.456 -59.111 57.334 1.00 37.31 941 ILE A N 1
ATOM 7039 C CA . ILE A 1 941 ? -36.707 -59.462 56.106 1.00 37.31 941 ILE A CA 1
ATOM 7040 C C . ILE A 1 941 ? -36.243 -58.223 55.333 1.00 37.31 941 ILE A C 1
ATOM 7042 O O . ILE A 1 941 ? -35.336 -58.308 54.513 1.00 37.31 941 ILE A O 1
ATOM 7046 N N . CYS A 1 942 ? -36.773 -57.044 55.648 1.00 32.88 942 CYS A N 1
ATOM 7047 C CA . CYS A 1 942 ? -36.214 -55.777 55.189 1.00 32.88 942 CYS A CA 1
ATOM 7048 C C . CYS A 1 942 ? -36.369 -54.735 56.291 1.00 32.88 942 CYS A C 1
ATOM 7050 O O . CYS A 1 942 ? -37.443 -54.165 56.476 1.00 32.88 942 CYS A O 1
ATOM 7052 N N . HIS A 1 943 ? -35.291 -54.480 57.022 1.00 29.11 943 HIS A N 1
ATOM 7053 C CA . HIS A 1 943 ? -35.097 -53.191 57.664 1.00 29.11 943 HIS A CA 1
ATOM 7054 C C . HIS A 1 943 ? -33.835 -52.623 57.035 1.00 29.11 943 HIS A C 1
ATOM 7056 O O . HIS A 1 943 ? -32.768 -53.194 57.224 1.00 29.11 943 HIS A O 1
ATOM 7062 N N . ASP A 1 944 ? -34.030 -51.554 56.265 1.00 32.97 944 ASP A N 1
ATOM 7063 C CA . ASP A 1 944 ? -33.047 -50.566 55.809 1.00 32.97 944 ASP A CA 1
ATOM 7064 C C . ASP A 1 944 ? -33.025 -50.381 54.279 1.00 32.97 944 ASP A C 1
ATOM 7066 O O . ASP A 1 944 ? -32.224 -50.955 53.549 1.00 32.97 944 ASP A O 1
ATOM 7070 N N . LEU A 1 945 ? -33.954 -49.550 53.793 1.00 38.03 945 LEU A N 1
ATOM 7071 C CA . LEU A 1 945 ? -33.952 -49.000 52.431 1.00 38.03 945 LEU A CA 1
ATOM 7072 C C . LEU A 1 945 ? -33.192 -47.663 52.356 1.00 38.03 945 LEU A C 1
ATOM 7074 O O . LEU A 1 945 ? -33.155 -47.056 51.288 1.00 38.03 945 LEU A O 1
ATOM 7078 N N . ALA A 1 946 ? -32.559 -47.199 53.445 1.00 34.81 946 ALA A N 1
ATOM 7079 C CA . ALA A 1 946 ? -31.828 -45.929 53.443 1.00 34.81 946 ALA A CA 1
ATOM 7080 C C . ALA A 1 946 ? -30.560 -45.963 52.565 1.00 34.81 946 ALA A C 1
ATOM 7082 O O . ALA A 1 946 ? -29.946 -44.925 52.333 1.00 34.81 946 ALA A O 1
ATOM 7083 N N . SER A 1 947 ? -30.184 -47.139 52.048 1.00 35.12 947 SER A N 1
ATOM 7084 C CA . SER A 1 947 ? -29.044 -47.360 51.150 1.00 35.12 947 SER A CA 1
ATOM 7085 C C . SER A 1 947 ? -29.426 -47.885 49.752 1.00 35.12 947 SER A C 1
ATOM 7087 O O . SER A 1 947 ? -28.551 -48.298 48.993 1.00 35.12 947 SER A O 1
ATOM 7089 N N . ALA A 1 948 ? -30.711 -47.860 49.373 1.00 33.72 948 ALA A N 1
ATOM 7090 C CA . ALA A 1 948 ? -31.167 -48.409 48.096 1.00 33.72 948 ALA A CA 1
ATOM 7091 C C . ALA A 1 948 ? -30.704 -47.578 46.882 1.00 33.72 948 ALA A C 1
ATOM 7093 O O . ALA A 1 948 ? -31.178 -46.467 46.644 1.00 33.72 948 ALA A O 1
ATOM 7094 N N . ILE A 1 949 ? -29.831 -48.169 46.065 1.00 31.80 949 ILE A N 1
ATOM 7095 C CA . ILE A 1 949 ? -29.704 -47.855 44.638 1.00 31.80 949 ILE A CA 1
ATOM 7096 C C . ILE A 1 949 ? -30.605 -48.859 43.909 1.00 31.80 949 ILE A C 1
ATOM 7098 O O . ILE A 1 949 ? -30.611 -50.048 44.235 1.00 31.80 949 ILE A O 1
ATOM 7102 N N . ILE A 1 950 ? -31.425 -48.369 42.979 1.00 32.69 950 ILE A N 1
ATOM 7103 C CA . ILE A 1 950 ? -32.384 -49.178 42.215 1.00 32.69 950 ILE A CA 1
ATOM 7104 C C . ILE A 1 950 ? -31.624 -50.320 41.503 1.00 32.69 950 ILE A C 1
ATOM 7106 O O . ILE A 1 950 ? -30.475 -50.145 41.109 1.00 32.69 950 ILE A O 1
ATOM 7110 N N . GLY A 1 951 ? -32.235 -51.508 41.394 1.00 31.80 951 GLY A N 1
ATOM 7111 C CA . GLY A 1 951 ? -31.800 -52.542 40.444 1.00 31.80 951 GLY A CA 1
ATOM 7112 C C . GLY A 1 951 ? -31.172 -53.844 40.960 1.00 31.80 951 GLY A C 1
ATOM 7113 O O . GLY A 1 951 ? -30.905 -54.725 40.146 1.00 31.80 951 GLY A O 1
ATOM 7114 N N . GLY A 1 952 ? -30.971 -54.026 42.268 1.00 27.70 952 GLY A N 1
ATOM 7115 C CA . GLY A 1 952 ? -30.413 -55.264 42.840 1.00 27.70 952 GLY A CA 1
ATOM 7116 C C . GLY A 1 952 ? -31.393 -56.026 43.738 1.00 27.70 952 GLY A C 1
ATOM 7117 O O . GLY A 1 952 ? -32.150 -55.419 44.494 1.00 27.70 952 GLY A O 1
ATOM 7118 N N . VAL A 1 953 ? -31.366 -57.364 43.694 1.00 28.02 953 VAL A N 1
ATOM 7119 C CA . VAL A 1 953 ? -31.968 -58.204 44.744 1.00 28.02 953 VAL A CA 1
ATOM 7120 C C . VAL A 1 953 ? -31.075 -58.092 45.980 1.00 28.02 953 VAL A C 1
ATOM 7122 O O . VAL A 1 953 ? -29.976 -58.636 45.991 1.00 28.02 953 VAL A O 1
ATOM 7125 N N . TYR A 1 954 ? -31.525 -57.398 47.026 1.00 33.03 954 TYR A N 1
ATOM 7126 C CA . TYR A 1 954 ? -30.821 -57.386 48.308 1.00 33.03 954 TYR A CA 1
ATOM 7127 C C . TYR A 1 954 ? -31.453 -58.395 49.267 1.00 33.03 954 TYR A C 1
ATOM 7129 O O . TYR A 1 954 ? -32.472 -58.126 49.896 1.00 33.03 954 TYR A O 1
ATOM 7137 N N . THR A 1 955 ? -30.798 -59.541 49.444 1.00 32.31 955 THR A N 1
ATOM 7138 C CA . THR A 1 955 ? -30.835 -60.269 50.718 1.00 32.31 955 THR A CA 1
ATOM 7139 C C . THR A 1 955 ? -29.692 -59.742 51.581 1.00 32.31 955 THR A C 1
ATOM 7141 O O . THR A 1 955 ? -28.658 -60.388 51.718 1.00 32.31 955 THR A O 1
ATOM 7144 N N . ALA A 1 956 ? -29.836 -58.532 52.123 1.00 29.19 956 ALA A N 1
ATOM 7145 C CA . ALA A 1 956 ? -28.897 -57.988 53.102 1.00 29.19 956 ALA A CA 1
ATOM 7146 C C . ALA A 1 956 ? -29.505 -58.079 54.506 1.00 29.19 956 ALA A C 1
ATOM 7148 O O . ALA A 1 956 ? -29.773 -57.099 55.188 1.00 29.19 956 ALA A O 1
ATOM 7149 N N . THR A 1 957 ? -29.722 -59.309 54.947 1.00 34.38 957 THR A N 1
ATOM 7150 C CA . THR A 1 957 ? -29.569 -59.662 56.357 1.00 34.38 957 THR A CA 1
ATOM 7151 C C . THR A 1 957 ? -28.486 -60.728 56.357 1.00 34.38 957 THR A C 1
ATOM 7153 O O . THR A 1 957 ? -28.513 -61.603 55.493 1.00 34.38 957 THR A O 1
ATOM 7156 N N . THR A 1 958 ? -27.502 -60.660 57.254 1.00 36.12 958 THR A N 1
ATOM 7157 C CA . THR A 1 958 ? -26.557 -61.764 57.454 1.00 36.12 958 THR A CA 1
ATOM 7158 C C . THR A 1 958 ? -27.358 -62.989 57.885 1.00 36.12 958 THR A C 1
ATOM 7160 O O . THR A 1 958 ? -27.702 -63.154 59.053 1.00 36.12 958 THR A O 1
ATOM 7163 N N . LEU A 1 959 ? -27.729 -63.816 56.911 1.00 38.88 959 LEU A N 1
ATOM 7164 C CA . LEU A 1 959 ? -28.462 -65.046 57.139 1.00 38.88 959 LEU A CA 1
ATOM 7165 C C . LEU A 1 959 ? -27.521 -65.993 57.884 1.00 38.88 959 LEU A C 1
ATOM 7167 O O . LEU A 1 959 ? -26.458 -66.356 57.383 1.00 38.88 959 LEU A O 1
ATOM 7171 N N . GLY A 1 960 ? -27.883 -66.359 59.113 1.00 40.88 960 GLY A N 1
ATOM 7172 C CA . GLY A 1 960 ? -27.157 -67.395 59.841 1.00 40.88 960 GLY A CA 1
ATOM 7173 C C . GLY A 1 960 ? -27.224 -68.710 59.064 1.00 40.88 960 GLY A C 1
ATOM 7174 O O . GLY A 1 960 ? -28.248 -68.999 58.436 1.00 40.88 960 GLY A O 1
ATOM 7175 N N . THR A 1 961 ? -26.144 -69.494 59.091 1.00 42.25 961 THR A N 1
ATOM 7176 C CA . THR A 1 961 ? -26.065 -70.824 58.469 1.00 42.25 961 THR A CA 1
ATOM 7177 C C . THR A 1 961 ? -27.322 -71.634 58.810 1.00 42.25 961 THR A C 1
ATOM 7179 O O . THR A 1 961 ? -27.606 -71.842 59.989 1.00 42.25 961 THR A O 1
ATOM 7182 N N . GLY A 1 962 ? -28.087 -72.059 57.798 1.00 43.75 962 GLY A N 1
ATOM 7183 C CA . GLY A 1 962 ? -29.364 -72.768 57.989 1.00 43.75 962 GLY A CA 1
ATOM 7184 C C . GLY A 1 962 ? -30.631 -71.980 57.618 1.00 43.75 962 GLY A C 1
ATOM 7185 O O . GLY A 1 962 ? -31.720 -72.550 57.640 1.00 43.75 962 GLY A O 1
ATOM 7186 N N . SER A 1 963 ? -30.516 -70.702 57.250 1.00 40.19 963 SER A N 1
ATOM 7187 C CA . SER A 1 963 ? -31.656 -69.862 56.844 1.00 40.19 963 SER A CA 1
ATOM 7188 C C . SER A 1 963 ? -32.016 -70.078 55.366 1.00 40.19 963 SER A C 1
ATOM 7190 O O . SER A 1 963 ? -31.119 -70.261 54.558 1.00 40.19 963 SER A O 1
ATOM 7192 N N . TYR A 1 964 ? -33.290 -70.034 54.965 1.00 44.03 964 TYR A N 1
ATOM 7193 C CA . TYR A 1 964 ? -33.698 -70.258 53.564 1.00 44.03 964 TYR A CA 1
ATOM 7194 C C . TYR A 1 964 ? -33.792 -68.932 52.787 1.00 44.03 964 TYR A C 1
ATOM 7196 O O . TYR A 1 964 ? -34.416 -67.989 53.274 1.00 44.03 964 TYR A O 1
ATOM 7204 N N . SER A 1 965 ? -33.216 -68.851 51.582 1.00 43.00 965 SER A N 1
ATOM 7205 C CA . SER A 1 965 ? -33.304 -67.668 50.709 1.00 43.00 965 SER A CA 1
ATOM 7206 C C . SER A 1 965 ? -33.462 -68.019 49.227 1.00 43.00 965 SER A C 1
ATOM 7208 O O . SER A 1 965 ? -33.126 -69.119 48.780 1.00 43.00 965 SER A O 1
ATOM 7210 N N . LEU A 1 966 ? -33.995 -67.060 48.461 1.00 42.03 966 LEU A N 1
ATOM 7211 C CA . LEU A 1 966 ? -33.984 -67.083 46.999 1.00 42.03 966 LEU A CA 1
ATOM 7212 C C . LEU A 1 966 ? -32.608 -66.579 46.540 1.00 42.03 966 LEU A C 1
ATOM 7214 O O . LEU A 1 966 ? -32.228 -65.452 46.856 1.00 42.03 966 LEU A O 1
ATOM 7218 N N . ARG A 1 967 ? -31.847 -67.426 45.852 1.00 46.00 967 ARG A N 1
ATOM 7219 C CA . ARG A 1 967 ? -30.488 -67.128 45.391 1.00 46.00 967 ARG A CA 1
ATOM 7220 C C . ARG A 1 967 ? -30.513 -66.320 44.091 1.00 46.00 967 ARG A C 1
ATOM 7222 O O . ARG A 1 967 ? -31.519 -66.270 43.387 1.00 46.00 967 ARG A O 1
ATOM 7229 N N . GLU A 1 968 ? -29.376 -65.710 43.757 1.00 40.75 968 GLU A N 1
ATOM 7230 C CA . GLU A 1 968 ? -29.176 -64.899 42.540 1.00 40.75 968 GLU A CA 1
ATOM 7231 C C . GLU A 1 968 ? -29.445 -65.647 41.219 1.00 40.75 968 GLU A C 1
ATOM 7233 O O . GLU A 1 968 ? -29.645 -65.021 40.176 1.00 40.75 968 GLU A O 1
ATOM 7238 N N . ASP A 1 969 ? -29.440 -66.979 41.246 1.00 43.47 969 ASP A N 1
ATOM 7239 C CA . ASP A 1 969 ? -29.745 -67.852 40.109 1.00 43.47 969 ASP A CA 1
ATOM 7240 C C . ASP A 1 969 ? -31.240 -68.209 39.993 1.00 43.47 969 ASP A C 1
ATOM 7242 O O . ASP A 1 969 ? -31.630 -68.960 39.102 1.00 43.47 969 ASP A O 1
ATOM 7246 N N . GLY A 1 970 ? -32.086 -67.667 40.875 1.00 39.91 970 GLY A N 1
ATOM 7247 C CA . GLY A 1 970 ? -33.523 -67.932 40.912 1.00 39.91 970 GLY A CA 1
ATOM 7248 C C . GLY A 1 970 ? -33.910 -69.222 41.642 1.00 39.91 970 GLY A C 1
ATOM 7249 O O . GLY A 1 970 ? -35.097 -69.548 41.693 1.00 39.91 970 GLY A O 1
ATOM 7250 N N . THR A 1 971 ? -32.956 -69.951 42.234 1.00 42.06 971 THR A N 1
ATOM 7251 C CA . THR A 1 971 ? -33.235 -71.161 43.021 1.00 42.06 971 THR A CA 1
ATOM 7252 C C . THR A 1 971 ? -33.451 -70.839 44.503 1.00 42.06 971 THR A C 1
ATOM 7254 O O . THR A 1 971 ? -32.826 -69.942 45.065 1.00 42.06 971 THR A O 1
ATOM 7257 N N . PHE A 1 972 ? -34.367 -71.553 45.165 1.00 41.50 972 PHE A N 1
ATOM 7258 C CA . PHE A 1 972 ? -34.655 -71.382 46.595 1.00 41.50 972 PHE A CA 1
ATOM 7259 C C . PHE A 1 972 ? -33.948 -72.479 47.400 1.00 41.50 972 PHE A C 1
ATOM 7261 O O . PHE A 1 972 ? -34.128 -73.660 47.104 1.00 41.50 972 PHE A O 1
ATOM 7268 N N . GLY A 1 973 ? -33.153 -72.123 48.411 1.00 47.47 973 GLY A N 1
ATOM 7269 C CA . GLY A 1 973 ? -32.383 -73.106 49.181 1.00 47.47 973 GLY A CA 1
ATOM 7270 C C . GLY A 1 973 ? -31.844 -72.585 50.512 1.00 47.47 973 GLY A C 1
ATOM 7271 O O . GLY A 1 973 ? -31.918 -71.394 50.804 1.00 47.47 973 GLY A O 1
ATOM 7272 N N . ILE A 1 974 ? -31.299 -73.494 51.326 1.00 45.62 974 ILE A N 1
ATOM 7273 C CA . ILE A 1 974 ? -30.649 -73.159 52.601 1.00 45.62 974 ILE A CA 1
ATOM 7274 C C . ILE A 1 974 ? -29.352 -72.397 52.308 1.00 45.62 974 ILE A C 1
ATOM 7276 O O . ILE A 1 974 ? -28.539 -72.816 51.482 1.00 45.62 974 ILE A O 1
ATOM 7280 N N . TYR A 1 975 ? -29.168 -71.264 52.970 1.00 43.97 975 TYR A N 1
ATOM 7281 C CA . TYR A 1 975 ? -27.936 -70.502 53.012 1.00 43.97 975 TYR A CA 1
ATOM 7282 C C . TYR A 1 975 ? -26.933 -71.263 53.885 1.00 43.97 975 TYR A C 1
ATOM 7284 O O . TYR A 1 975 ? -27.022 -71.280 55.117 1.00 43.97 975 TYR A O 1
ATOM 7292 N N . GLU A 1 976 ? -26.005 -71.945 53.224 1.00 48.56 976 GLU A N 1
ATOM 7293 C CA . GLU A 1 976 ? -24.824 -72.536 53.840 1.00 48.56 976 GLU A CA 1
ATOM 7294 C C . GLU A 1 976 ? -23.646 -71.627 53.489 1.00 48.56 976 GLU A C 1
ATOM 7296 O O . GLU A 1 976 ? -23.409 -71.359 52.313 1.00 48.56 976 GLU A O 1
ATOM 7301 N N . ASN A 1 977 ? -22.949 -71.105 54.502 1.00 41.97 977 ASN A N 1
ATOM 7302 C CA . ASN A 1 977 ? -21.712 -70.356 54.288 1.00 41.97 977 ASN A CA 1
ATOM 7303 C C . ASN A 1 977 ? -20.708 -71.276 53.580 1.00 41.97 977 ASN A C 1
ATOM 7305 O O . ASN A 1 977 ? -20.218 -72.223 54.202 1.00 41.97 977 ASN A O 1
ATOM 7309 N N . VAL A 1 978 ? -20.398 -70.981 52.318 1.00 36.88 978 VAL A N 1
ATOM 7310 C CA . VAL A 1 978 ? -19.204 -71.487 51.630 1.00 36.88 978 VAL A CA 1
ATOM 7311 C C . VAL A 1 978 ? -18.328 -70.306 51.272 1.00 36.88 978 VAL A C 1
ATOM 7313 O O . VAL A 1 978 ? -18.856 -69.374 50.625 1.00 36.88 978 VAL A O 1
#